Protein 5DNK (pdb70)

InterPro domains:
  IPR018773 Methyltransferase regulatory domain, predicted [PF10119] (245-326)
  IPR025714 Methyltransferase domain [PF13847] (71-180)
  IPR029063 S-adenosyl-L-methionine-dependent methyltransferase superfamily [G3DSA:3.40.50.150] (53-282)
  IPR029063 S-adenosyl-L-methionine-dependent methyltransferase superfamily [SSF53335] (60-191)
  IPR048976 PKMT, C-terminal winged helix domain [PF21782] (453-551)
  IPR050723 Cyclopropane Fatty Acid Synthase/Methyltransferase [PTHR43667] (71-245)

Structure (mmCIF, N/CA/C/O backbone):
data_5DNK
#
_entry.id   5DNK
#
_cell.length_a   98.016
_cell.length_b   62.127
_cell.length_c   107.392
_cell.angle_alpha   90.00
_cell.angle_beta   100.88
_cell.angle_gamma   90.00
#
_symmetry.space_group_name_H-M   'P 1 21 1'
#
loop_
_entity.id
_entity.type
_entity.pdbx_description
1 polymer 'protein lysine methyltransferase 1'
2 non-polymer S-ADENOSYL-L-HOMOCYSTEINE
3 water water
#
loop_
_atom_site.group_PDB
_atom_site.id
_atom_site.type_symbol
_atom_site.label_atom_id
_atom_site.label_alt_id
_atom_site.label_comp_id
_atom_site.label_asym_id
_atom_site.label_entity_id
_atom_site.label_seq_id
_atom_site.pdbx_PDB_ins_code
_atom_site.Cartn_x
_atom_site.Cartn_y
_atom_site.Cartn_z
_atom_site.occupancy
_atom_site.B_iso_or_equiv
_atom_site.auth_seq_id
_atom_site.auth_comp_id
_atom_site.auth_asym_id
_atom_site.auth_atom_id
_atom_site.pdbx_PDB_model_num
ATOM 1 N N . GLU A 1 45 ? 34.532 7.838 34.962 1.00 71.54 44 GLU A N 1
ATOM 2 C CA . GLU A 1 45 ? 33.488 6.968 35.489 1.00 65.29 44 GLU A CA 1
ATOM 3 C C . GLU A 1 45 ? 33.993 5.528 35.540 1.00 52.82 44 GLU A C 1
ATOM 4 O O . GLU A 1 45 ? 34.216 4.907 34.500 1.00 49.61 44 GLU A O 1
ATOM 10 N N . SER A 1 46 ? 34.188 4.992 36.746 1.00 43.82 45 SER A N 1
ATOM 11 C CA . SER A 1 46 ? 34.753 3.654 36.912 1.00 35.00 45 SER A CA 1
ATOM 12 C C . SER A 1 46 ? 33.694 2.731 37.511 1.00 30.02 45 SER A C 1
ATOM 13 O O . SER A 1 46 ? 33.442 2.775 38.723 1.00 26.95 45 SER A O 1
ATOM 16 N N . TYR A 1 47 ? 33.093 1.775 36.621 1.00 28.35 46 TYR A N 1
ATOM 17 C CA . TYR A 1 47 ? 32.004 0.931 37.114 1.00 22.18 46 TYR A CA 1
ATOM 18 C C . TYR A 1 47 ? 32.537 -0.366 37.697 1.00 22.49 46 TYR A C 1
ATOM 19 O O . TYR A 1 47 ? 33.559 -0.888 37.235 1.00 18.85 46 TYR A O 1
ATOM 28 N N . PRO A 1 48 ? 31.838 -0.909 38.696 1.00 17.71 47 PRO A N 1
ATOM 29 C CA . PRO A 1 48 ? 32.051 -2.307 39.067 1.00 12.12 47 PRO A CA 1
ATOM 30 C C . PRO A 1 48 ? 31.369 -3.220 38.052 1.00 14.31 47 PRO A C 1
ATOM 31 O O . PRO A 1 48 ? 30.351 -2.869 37.452 1.00 17.90 47 PRO A O 1
ATOM 35 N N . TYR A 1 49 ? 31.975 -4.376 37.817 1.00 11.36 48 TYR A N 1
ATOM 36 C CA . TYR A 1 49 ? 31.382 -5.384 36.944 1.00 16.84 48 TYR A CA 1
ATOM 37 C C . TYR A 1 49 ? 31.073 -6.616 37.790 1.00 13.90 48 TYR A C 1
ATOM 38 O O . TYR A 1 49 ? 31.988 -7.350 38.188 1.00 12.92 48 TYR A O 1
ATOM 47 N N . ALA A 1 50 ? 29.777 -6.865 38.045 1.00 14.21 49 ALA A N 1
ATOM 48 C CA . ALA A 1 50 ? 29.428 -7.937 38.977 1.00 16.85 49 ALA A CA 1
ATOM 49 C C . ALA A 1 50 ? 29.928 -9.277 38.475 1.00 12.22 49 ALA A C 1
ATOM 50 O O . ALA A 1 50 ? 30.231 -10.180 39.266 1.00 12.94 49 ALA A O 1
ATOM 52 N N . ILE A 1 51 ? 30.069 -9.420 37.162 1.00 11.23 50 ILE A N 1
ATOM 53 C CA . ILE A 1 51 ? 30.450 -10.722 36.634 1.00 14.37 50 ILE A CA 1
ATOM 54 C C . ILE A 1 51 ? 31.903 -11.083 36.934 1.00 14.76 50 ILE A C 1
ATOM 55 O O . ILE A 1 51 ? 32.281 -12.255 36.795 1.00 14.60 50 ILE A O 1
ATOM 60 N N . THR A 1 52 ? 32.716 -10.115 37.373 1.00 13.92 51 THR A N 1
ATOM 61 C CA . THR A 1 52 ? 34.112 -10.314 37.749 1.00 7.81 51 THR A CA 1
ATOM 62 C C . THR A 1 52 ? 34.281 -10.535 39.238 1.00 11.43 51 THR A C 1
ATOM 63 O O . THR A 1 52 ? 35.412 -10.689 39.708 1.00 14.69 51 THR A O 1
ATOM 67 N N . ASN A 1 53 ? 33.199 -10.494 39.985 1.00 9.54 52 ASN A N 1
ATOM 68 C CA . ASN A 1 53 ? 33.226 -10.652 41.430 1.00 8.97 52 ASN A CA 1
ATOM 69 C C . ASN A 1 53 ? 33.975 -11.935 41.777 1.00 10.58 52 ASN A C 1
ATOM 70 O O . ASN A 1 53 ? 33.612 -13.007 41.279 1.00 9.83 52 ASN A O 1
ATOM 75 N N . PRO A 1 54 ? 35.033 -11.863 42.584 1.00 14.10 53 PRO A N 1
ATOM 76 C CA . PRO A 1 54 ? 35.743 -13.096 42.944 1.00 16.82 53 PRO A CA 1
ATOM 77 C C . PRO A 1 54 ? 34.845 -14.145 43.594 1.00 15.82 53 PRO A C 1
ATOM 78 O O . PRO A 1 54 ? 35.122 -15.348 43.471 1.00 12.51 53 PRO A O 1
ATOM 82 N N . TYR A 1 55 ? 33.785 -13.744 44.303 1.00 10.03 54 TYR A N 1
ATOM 83 C CA . TYR A 1 55 ? 32.887 -14.782 44.828 1.00 14.33 54 TYR A CA 1
ATOM 84 C C . TYR A 1 55 ? 32.141 -15.484 43.703 1.00 13.30 54 TYR A C 1
ATOM 85 O O . TYR A 1 55 ? 31.730 -16.633 43.866 1.00 12.28 54 TYR A O 1
ATOM 94 N N . HIS A 1 56 ? 31.930 -14.799 42.574 1.00 13.52 55 HIS A N 1
ATOM 95 C CA . HIS A 1 56 ? 31.314 -15.461 41.421 1.00 14.37 55 HIS A CA 1
ATOM 96 C C . HIS A 1 56 ? 32.276 -16.433 40.765 1.00 12.50 55 HIS A C 1
ATOM 97 O O . HIS A 1 56 ? 31.885 -17.550 40.404 1.00 10.83 55 HIS A O 1
ATOM 104 N N . LEU A 1 57 ? 33.543 -16.026 40.604 1.00 8.38 56 LEU A N 1
ATOM 105 C CA . LEU A 1 57 ? 34.552 -16.958 40.118 1.00 10.82 56 LEU A CA 1
ATOM 106 C C . LEU A 1 57 ? 34.637 -18.186 41.016 1.00 8.55 56 LEU A C 1
ATOM 107 O O . LEU A 1 57 ? 34.756 -19.312 40.528 1.00 10.86 56 LEU A O 1
ATOM 112 N N . SER A 1 58 ? 34.617 -17.976 42.333 1.00 13.40 57 SER A N 1
ATOM 113 C CA . SER A 1 58 ? 34.709 -19.088 43.276 1.00 11.30 57 SER A CA 1
ATOM 114 C C . SER A 1 58 ? 33.493 -20.004 43.170 1.00 9.83 57 SER A C 1
ATOM 115 O O . SER A 1 58 ? 33.615 -21.235 43.216 1.00 11.65 57 SER A O 1
ATOM 118 N N . THR A 1 59 ? 32.307 -19.422 43.042 1.00 9.94 58 THR A N 1
ATOM 119 C CA . THR A 1 59 ? 31.101 -20.221 42.851 1.00 11.78 58 THR A CA 1
ATOM 120 C C . THR A 1 59 ? 31.214 -21.099 41.611 1.00 13.23 58 THR A C 1
ATOM 121 O O . THR A 1 59 ? 30.942 -22.308 41.659 1.00 13.13 58 THR A O 1
ATOM 125 N N . LEU A 1 60 ? 31.661 -20.521 40.496 1.00 9.97 59 LEU A N 1
ATOM 126 C CA . LEU A 1 60 ? 31.747 -21.328 39.281 1.00 11.46 59 LEU A CA 1
ATOM 127 C C . LEU A 1 60 ? 32.816 -22.411 39.415 1.00 13.40 59 LEU A C 1
ATOM 128 O O . LEU A 1 60 ? 32.624 -23.539 38.949 1.00 15.29 59 LEU A O 1
ATOM 133 N N . ALA A 1 61 ? 33.936 -22.091 40.072 1.00 15.88 60 ALA A N 1
ATOM 134 C CA . ALA A 1 61 ? 34.942 -23.107 40.378 1.00 10.97 60 ALA A CA 1
ATOM 135 C C . ALA A 1 61 ? 34.332 -24.275 41.146 1.00 15.07 60 ALA A C 1
ATOM 136 O O . ALA A 1 61 ? 34.562 -25.442 40.810 1.00 14.07 60 ALA A O 1
ATOM 138 N N . THR A 1 62 ? 33.533 -23.971 42.181 1.00 11.91 61 THR A N 1
ATOM 139 C CA . THR A 1 62 ? 32.899 -25.013 42.984 1.00 12.87 61 THR A CA 1
ATOM 140 C C . THR A 1 62 ? 31.933 -25.851 42.157 1.00 21.83 61 THR A C 1
ATOM 141 O O . THR A 1 62 ? 31.892 -27.079 42.294 1.00 16.46 61 THR A O 1
ATOM 145 N N . LEU A 1 63 ? 31.129 -25.203 41.311 1.00 13.01 62 LEU A N 1
ATOM 146 C CA . LEU A 1 63 ? 30.231 -25.946 40.432 1.00 14.82 62 LEU A CA 1
ATOM 147 C C . LEU A 1 63 ? 30.982 -27.025 39.650 1.00 20.36 62 LEU A C 1
ATOM 148 O O . LEU A 1 63 ? 30.467 -28.131 39.441 1.00 19.27 62 LEU A O 1
ATOM 153 N N . PHE A 1 64 ? 32.201 -26.714 39.207 1.00 14.69 63 PHE A N 1
ATOM 154 C CA . PHE A 1 64 ? 33.013 -27.584 38.364 1.00 19.39 63 PHE A CA 1
ATOM 155 C C . PHE A 1 64 ? 34.031 -28.415 39.133 1.00 22.81 63 PHE A C 1
ATOM 156 O O . PHE A 1 64 ? 34.912 -29.013 38.515 1.00 23.11 63 PHE A O 1
ATOM 164 N N . GLY A 1 65 ? 33.976 -28.410 40.454 1.00 20.63 64 GLY A N 1
ATOM 165 C CA . GLY A 1 65 ? 34.757 -29.344 41.251 1.00 22.49 64 GLY A CA 1
ATOM 166 C C . GLY A 1 65 ? 36.080 -28.799 41.719 1.00 21.64 64 GLY A C 1
ATOM 167 O O . GLY A 1 65 ? 36.881 -29.548 42.279 1.00 26.64 64 GLY A O 1
ATOM 168 N N . ILE A 1 66 ? 36.319 -27.520 41.530 1.00 16.40 65 ILE A N 1
ATOM 169 C CA . ILE A 1 66 ? 37.534 -26.863 41.970 1.00 16.40 65 ILE A CA 1
ATOM 170 C C . ILE A 1 66 ? 37.279 -26.163 43.286 1.00 18.12 65 ILE A C 1
ATOM 171 O O . ILE A 1 66 ? 36.248 -25.499 43.461 1.00 24.95 65 ILE A O 1
ATOM 176 N N . ASN A 1 67 ? 38.241 -26.247 44.196 1.00 23.44 66 ASN A N 1
ATOM 177 C CA . ASN A 1 67 ? 38.146 -25.531 45.462 1.00 26.58 66 ASN A CA 1
ATOM 178 C C . ASN A 1 67 ? 39.015 -24.284 45.326 1.00 18.61 66 ASN A C 1
ATOM 179 O O . ASN A 1 67 ? 40.223 -24.325 45.571 1.00 17.58 66 ASN A O 1
ATOM 184 N N . ALA A 1 68 ? 38.371 -23.145 45.099 1.00 12.09 67 ALA A N 1
ATOM 185 C CA . ALA A 1 68 ? 39.091 -21.896 44.868 1.00 16.47 67 ALA A CA 1
ATOM 186 C C . ALA A 1 68 ? 39.382 -21.248 46.210 1.00 15.37 67 ALA A C 1
ATOM 187 O O . ALA A 1 68 ? 38.779 -21.626 47.213 1.00 14.79 67 ALA A O 1
ATOM 189 N N . PRO A 1 69 ? 40.325 -20.313 46.279 1.00 11.99 68 PRO A N 1
ATOM 190 C CA . PRO A 1 69 ? 40.754 -19.823 47.593 1.00 19.56 68 PRO A CA 1
ATOM 191 C C . PRO A 1 69 ? 39.662 -19.020 48.262 1.00 20.67 68 PRO A C 1
ATOM 192 O O . PRO A 1 69 ? 38.797 -18.422 47.613 1.00 12.57 68 PRO A O 1
ATOM 196 N N . GLU A 1 70 ? 39.693 -19.045 49.587 1.00 14.35 69 GLU A N 1
ATOM 197 C CA . GLU A 1 70 ? 38.727 -18.283 50.362 1.00 15.12 69 GLU A CA 1
ATOM 198 C C . GLU A 1 70 ? 38.858 -16.802 50.022 1.00 15.92 69 GLU A C 1
ATOM 199 O O . GLU A 1 70 ? 39.956 -16.239 50.063 1.00 16.76 69 GLU A O 1
ATOM 205 N N . VAL A 1 71 ? 37.728 -16.161 49.692 1.00 14.98 70 VAL A N 1
ATOM 206 C CA . VAL A 1 71 ? 37.773 -14.789 49.185 1.00 15.87 70 VAL A CA 1
ATOM 207 C C . VAL A 1 71 ? 38.263 -13.822 50.261 1.00 15.02 70 VAL A C 1
ATOM 208 O O . VAL A 1 71 ? 39.101 -12.948 49.993 1.00 11.52 70 VAL A O 1
ATOM 212 N N . GLU A 1 72 ? 37.781 -13.988 51.501 1.00 12.68 71 GLU A N 1
ATOM 213 C CA . GLU A 1 72 ? 38.016 -12.995 52.554 1.00 16.98 71 GLU A CA 1
ATOM 214 C C . GLU A 1 72 ? 39.500 -12.756 52.891 1.00 18.95 71 GLU A C 1
ATOM 215 O O . GLU A 1 72 ? 39.827 -11.701 53.447 1.00 23.64 71 GLU A O 1
ATOM 221 N N . ASN A 1 73 ? 40.367 -13.766 52.798 1.00 22.00 72 ASN A N 1
ATOM 222 C CA . ASN A 1 73 ? 41.811 -13.561 52.979 1.00 17.45 72 ASN A CA 1
ATOM 223 C C . ASN A 1 73 ? 42.641 -13.629 51.692 1.00 22.03 72 ASN A C 1
ATOM 224 O O . ASN A 1 73 ? 43.869 -13.766 51.778 1.00 25.01 72 ASN A O 1
ATOM 229 N N A SER A 1 74 ? 42.014 -13.665 50.516 0.27 16.90 73 SER A N 1
ATOM 230 N N B SER A 1 74 ? 42.009 -13.607 50.518 0.73 10.94 73 SER A N 1
ATOM 231 C CA A SER A 1 74 ? 42.759 -13.933 49.292 0.27 14.73 73 SER A CA 1
ATOM 232 C CA B SER A 1 74 ? 42.713 -13.862 49.267 0.73 10.51 73 SER A CA 1
ATOM 233 C C A SER A 1 74 ? 43.587 -12.723 48.849 0.27 13.88 73 SER A C 1
ATOM 234 C C B SER A 1 74 ? 43.626 -12.704 48.875 0.73 14.58 73 SER A C 1
ATOM 235 O O A SER A 1 74 ? 43.528 -11.629 49.427 0.27 13.71 73 SER A O 1
ATOM 236 O O B SER A 1 74 ? 43.637 -11.619 49.486 0.73 13.37 73 SER A O 1
ATOM 241 N N . LYS A 1 75 ? 44.356 -12.937 47.780 1.00 13.24 74 LYS A N 1
ATOM 242 C CA . LYS A 1 75 ? 45.095 -11.903 47.070 1.00 14.32 74 LYS A CA 1
ATOM 243 C C . LYS A 1 75 ? 44.557 -11.807 45.637 1.00 11.60 74 LYS A C 1
ATOM 244 O O . LYS A 1 75 ? 44.433 -12.824 44.927 1.00 13.07 74 LYS A O 1
ATOM 250 N N . ILE A 1 76 ? 44.240 -10.574 45.233 1.00 8.79 75 ILE A N 1
ATOM 251 C CA . ILE A 1 76 ? 43.458 -10.263 44.041 1.00 8.70 75 ILE A CA 1
ATOM 252 C C . ILE A 1 76 ? 44.241 -9.269 43.212 1.00 13.90 75 ILE A C 1
ATOM 253 O O . ILE A 1 76 ? 44.693 -8.241 43.736 1.00 15.21 75 ILE A O 1
ATOM 258 N N . LEU A 1 77 ? 44.369 -9.556 41.924 1.00 8.68 76 LEU A N 1
ATOM 259 C CA . LEU A 1 77 ? 45.075 -8.699 40.988 1.00 12.18 76 LEU A CA 1
ATOM 260 C C . LEU A 1 77 ? 44.116 -8.303 39.886 1.00 11.82 76 LEU A C 1
ATOM 261 O O . LEU A 1 77 ? 43.522 -9.181 39.265 1.00 12.74 76 LEU A O 1
ATOM 266 N N . GLU A 1 78 ? 43.998 -7.007 39.595 1.00 10.03 77 GLU A N 1
ATOM 267 C CA . GLU A 1 78 ? 43.276 -6.584 38.396 1.00 10.97 77 GLU A CA 1
ATOM 268 C C . GLU A 1 78 ? 44.239 -5.945 37.394 1.00 14.74 77 GLU A C 1
ATOM 269 O O . GLU A 1 78 ? 44.933 -4.973 37.713 1.00 16.58 77 GLU A O 1
ATOM 275 N N . LEU A 1 79 ? 44.244 -6.475 36.180 1.00 11.87 78 LEU A N 1
ATOM 276 C CA . LEU A 1 79 ? 45.045 -5.955 35.085 1.00 18.44 78 LEU A CA 1
ATOM 277 C C . LEU A 1 79 ? 44.220 -4.935 34.315 1.00 19.34 78 LEU A C 1
ATOM 278 O O . LEU A 1 79 ? 43.073 -5.208 33.969 1.00 14.37 78 LEU A O 1
ATOM 283 N N . GLY A 1 80 ? 44.818 -3.789 34.005 1.00 17.33 79 GLY A N 1
ATOM 284 C CA . GLY A 1 80 ? 44.092 -2.714 33.355 1.00 16.85 79 GLY A CA 1
ATOM 285 C C . GLY A 1 80 ? 42.906 -2.225 34.169 1.00 18.99 79 GLY A C 1
ATOM 286 O O . GLY A 1 80 ? 41.799 -2.097 33.642 1.00 19.03 79 GLY A O 1
ATOM 287 N N . CYS A 1 81 ? 43.144 -1.918 35.448 1.00 10.55 80 CYS A N 1
ATOM 288 C CA . CYS A 1 81 ? 42.107 -1.577 36.416 1.00 16.57 80 CYS A CA 1
ATOM 289 C C . CYS A 1 81 ? 41.537 -0.174 36.242 1.00 19.79 80 CYS A C 1
ATOM 290 O O . CYS A 1 81 ? 40.557 0.157 36.925 1.00 16.66 80 CYS A O 1
ATOM 293 N N . ALA A 1 82 ? 42.120 0.665 35.375 1.00 14.90 81 ALA A N 1
ATOM 294 C CA . ALA A 1 82 ? 41.645 2.048 35.160 1.00 18.70 81 ALA A CA 1
ATOM 295 C C . ALA A 1 82 ? 41.565 2.718 36.533 1.00 17.41 81 ALA A C 1
ATOM 296 O O . ALA A 1 82 ? 42.519 2.588 37.308 1.00 15.26 81 ALA A O 1
ATOM 298 N N . ALA A 1 83 ? 40.442 3.342 36.902 1.00 16.35 82 ALA A N 1
ATOM 299 C CA . ALA A 1 83 ? 40.337 4.134 38.129 1.00 23.23 82 ALA A CA 1
ATOM 300 C C . ALA A 1 83 ? 39.944 3.301 39.348 1.00 16.73 82 ALA A C 1
ATOM 301 O O . ALA A 1 83 ? 39.654 3.871 40.406 1.00 17.86 82 ALA A O 1
ATOM 303 N N . GLY A 1 84 ? 39.863 1.976 39.214 1.00 15.28 83 GLY A N 1
ATOM 304 C CA . GLY A 1 84 ? 39.742 1.125 40.373 1.00 19.74 83 GLY A CA 1
ATOM 305 C C . GLY A 1 84 ? 38.338 0.868 40.871 1.00 18.27 83 GLY A C 1
ATOM 306 O O . GLY A 1 84 ? 38.182 0.162 41.875 1.00 12.37 83 GLY A O 1
ATOM 307 N N . GLY A 1 85 ? 37.312 1.372 40.186 1.00 22.24 84 GLY A N 1
ATOM 308 C CA . GLY A 1 85 ? 35.935 1.139 40.607 1.00 16.19 84 GLY A CA 1
ATOM 309 C C . GLY A 1 85 ? 35.518 -0.322 40.599 1.00 23.99 84 GLY A C 1
ATOM 310 O O . GLY A 1 85 ? 34.474 -0.667 41.180 1.00 15.63 84 GLY A O 1
ATOM 311 N N . ASN A 1 86 ? 36.292 -1.191 39.938 1.00 13.96 85 ASN A N 1
ATOM 312 C CA . ASN A 1 86 ? 36.013 -2.623 39.923 1.00 11.73 85 ASN A CA 1
ATOM 313 C C . ASN A 1 86 ? 36.737 -3.382 41.027 1.00 12.50 85 ASN A C 1
ATOM 314 O O . ASN A 1 86 ? 36.524 -4.590 41.182 1.00 16.52 85 ASN A O 1
ATOM 319 N N . LEU A 1 87 ? 37.571 -2.698 41.800 1.00 14.66 86 LEU A N 1
ATOM 320 C CA . LEU A 1 87 ? 38.491 -3.291 42.770 1.00 11.11 86 LEU A CA 1
ATOM 321 C C . LEU A 1 87 ? 38.244 -2.742 44.167 1.00 10.43 86 LEU A C 1
ATOM 322 O O . LEU A 1 87 ? 38.229 -3.513 45.127 1.00 11.54 86 LEU A O 1
ATOM 327 N N . ILE A 1 88 ? 38.255 -1.420 44.322 1.00 9.39 87 ILE A N 1
ATOM 328 C CA . ILE A 1 88 ? 38.041 -0.733 45.597 1.00 19.37 87 ILE A CA 1
ATOM 329 C C . ILE A 1 88 ? 36.856 -1.251 46.423 1.00 13.21 87 ILE A C 1
ATOM 330 O O . ILE A 1 88 ? 37.019 -1.464 47.637 1.00 12.42 87 ILE A O 1
ATOM 335 N N . PRO A 1 89 ? 35.657 -1.472 45.862 1.00 11.57 88 PRO A N 1
ATOM 336 C CA . PRO A 1 89 ? 34.567 -1.981 46.722 1.00 10.50 88 PRO A CA 1
ATOM 337 C C . PRO A 1 89 ? 34.905 -3.304 47.406 1.00 11.18 88 PRO A C 1
ATOM 338 O O . PRO A 1 89 ? 34.510 -3.506 48.563 1.00 13.12 88 PRO A O 1
ATOM 342 N N . HIS A 1 90 ? 35.661 -4.190 46.743 1.00 14.50 89 HIS A N 1
ATOM 343 C CA . HIS A 1 90 ? 36.103 -5.424 47.400 1.00 17.90 89 HIS A CA 1
ATOM 344 C C . HIS A 1 90 ? 37.081 -5.128 48.532 1.00 14.49 89 HIS A C 1
ATOM 345 O O . HIS A 1 90 ? 37.025 -5.766 49.589 1.00 14.01 89 HIS A O 1
ATOM 352 N N . ALA A 1 91 ? 38.003 -4.185 48.324 1.00 11.30 90 ALA A N 1
ATOM 353 C CA . ALA A 1 91 ? 38.920 -3.844 49.412 1.00 14.05 90 ALA A CA 1
ATOM 354 C C . ALA A 1 91 ? 38.150 -3.354 50.630 1.00 18.29 90 ALA A C 1
ATOM 355 O O . ALA A 1 91 ? 38.533 -3.637 51.773 1.00 15.62 90 ALA A O 1
ATOM 357 N N . VAL A 1 92 ? 37.057 -2.612 50.403 1.00 20.20 91 VAL A N 1
ATOM 358 C CA . VAL A 1 92 ? 36.193 -2.174 51.507 1.00 17.34 91 VAL A CA 1
ATOM 359 C C . VAL A 1 92 ? 35.552 -3.376 52.202 1.00 14.61 91 VAL A C 1
ATOM 360 O O . VAL A 1 92 ? 35.496 -3.450 53.433 1.00 15.51 91 VAL A O 1
ATOM 364 N N . LEU A 1 93 ? 35.031 -4.323 51.418 1.00 17.43 92 LEU A N 1
ATOM 365 C CA . LEU A 1 93 ? 34.331 -5.461 52.009 1.00 20.94 92 LEU A CA 1
ATOM 366 C C . LEU A 1 93 ? 35.254 -6.422 52.742 1.00 18.39 92 LEU A C 1
ATOM 367 O O . LEU A 1 93 ? 34.808 -7.088 53.677 1.00 14.41 92 LEU A O 1
ATOM 372 N N . TYR A 1 94 ? 36.515 -6.557 52.318 1.00 16.48 93 TYR A N 1
ATOM 373 C CA . TYR A 1 94 ? 37.396 -7.631 52.789 1.00 14.15 93 TYR A CA 1
ATOM 374 C C . TYR A 1 94 ? 38.679 -7.069 53.376 1.00 13.46 93 TYR A C 1
ATOM 375 O O . TYR A 1 94 ? 39.743 -7.132 52.745 1.00 16.14 93 TYR A O 1
ATOM 384 N N . PRO A 1 95 ? 38.621 -6.537 54.598 1.00 15.50 94 PRO A N 1
ATOM 385 C CA . PRO A 1 95 ? 39.817 -5.923 55.193 1.00 25.21 94 PRO A CA 1
ATOM 386 C C . PRO A 1 95 ? 41.001 -6.870 55.325 1.00 23.80 94 PRO A C 1
ATOM 387 O O . PRO A 1 95 ? 42.127 -6.389 55.446 1.00 19.90 94 PRO A O 1
ATOM 391 N N . ASN A 1 96 ? 40.784 -8.186 55.309 1.00 22.22 95 ASN A N 1
ATOM 392 C CA . ASN A 1 96 ? 41.847 -9.171 55.472 1.00 17.61 95 ASN A CA 1
ATOM 393 C C . ASN A 1 96 ? 42.371 -9.725 54.154 1.00 20.69 95 ASN A C 1
ATOM 394 O O . ASN A 1 96 ? 43.239 -10.596 54.166 1.00 20.75 95 ASN A O 1
ATOM 399 N N . ALA A 1 97 ? 41.872 -9.233 53.030 1.00 12.85 96 ALA A N 1
ATOM 400 C CA . ALA A 1 97 ? 42.312 -9.594 51.692 1.00 12.26 96 ALA A CA 1
ATOM 401 C C . ALA A 1 97 ? 43.189 -8.464 51.166 1.00 18.28 96 ALA A C 1
ATOM 402 O O . ALA A 1 97 ? 43.125 -7.335 51.666 1.00 21.49 96 ALA A O 1
ATOM 404 N N . HIS A 1 98 ? 44.114 -8.797 50.264 1.00 14.45 97 HIS A N 1
ATOM 405 C CA . HIS A 1 98 ? 44.968 -7.784 49.660 1.00 16.01 97 HIS A CA 1
ATOM 406 C C . HIS A 1 98 ? 44.656 -7.632 48.175 1.00 11.62 97 HIS A C 1
ATOM 407 O O . HIS A 1 98 ? 44.446 -8.619 47.475 1.00 13.19 97 HIS A O 1
ATOM 414 N N . PHE A 1 99 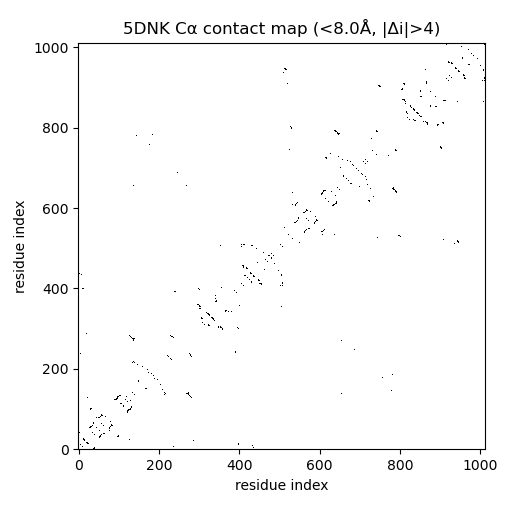? 44.720 -6.396 47.685 1.00 13.00 98 PHE A N 1
ATOM 415 C CA . PHE A 1 99 ? 44.279 -6.064 46.337 1.00 9.83 98 PHE A CA 1
ATOM 416 C C . PHE A 1 99 ? 45.344 -5.256 45.609 1.00 12.94 98 PHE A C 1
ATOM 417 O O . PHE A 1 99 ? 45.907 -4.312 46.177 1.00 13.60 98 PHE A O 1
ATOM 425 N N . VAL A 1 100 ? 45.585 -5.598 44.341 1.00 9.24 99 VAL A N 1
ATOM 426 C CA . VAL A 1 100 ? 46.584 -4.926 43.504 1.00 13.07 99 VAL A CA 1
ATOM 427 C C . VAL A 1 100 ? 45.961 -4.589 42.149 1.00 12.35 99 VAL A C 1
ATOM 428 O O . VAL A 1 100 ? 45.450 -5.484 41.469 1.00 13.28 99 VAL A O 1
ATOM 432 N N . GLY A 1 101 ? 45.888 -3.301 41.810 1.00 14.47 100 GLY A N 1
ATOM 433 C CA . GLY A 1 101 ? 45.589 -2.868 40.451 1.00 11.47 100 GLY A CA 1
ATOM 434 C C . GLY A 1 101 ? 46.818 -2.421 39.672 1.00 12.68 100 GLY A C 1
ATOM 435 O O . GLY A 1 101 ? 47.707 -1.774 40.221 1.00 16.09 100 GLY A O 1
ATOM 436 N N . VAL A 1 102 ? 46.779 -2.598 38.352 1.00 10.71 101 VAL A N 1
ATOM 437 C CA . VAL A 1 102 ? 47.854 -2.138 37.476 1.00 11.27 101 VAL A CA 1
ATOM 438 C C . VAL A 1 102 ? 47.230 -1.444 36.275 1.00 12.26 101 VAL A C 1
ATOM 439 O O . VAL A 1 102 ? 46.320 -1.998 35.649 1.00 12.50 101 VAL A O 1
ATOM 443 N N . ASP A 1 103 ? 47.691 -0.230 35.961 1.00 12.48 102 ASP A N 1
ATOM 444 C CA . ASP A 1 103 ? 47.164 0.396 34.750 1.00 13.64 102 ASP A CA 1
ATOM 445 C C . ASP A 1 103 ? 48.201 1.340 34.171 1.00 19.35 102 ASP A C 1
ATOM 446 O O . ASP A 1 103 ? 48.985 1.953 34.901 1.00 15.01 102 ASP A O 1
ATOM 451 N N . LEU A 1 104 ? 48.189 1.445 32.842 1.00 21.18 103 LEU A N 1
ATOM 452 C CA . LEU A 1 104 ? 49.134 2.275 32.113 1.00 16.91 103 LEU A CA 1
ATOM 453 C C . LEU A 1 104 ? 48.829 3.757 32.227 1.00 20.73 103 LEU A C 1
ATOM 454 O O . LEU A 1 104 ? 49.720 4.572 31.968 1.00 19.46 103 LEU A O 1
ATOM 459 N N . SER A 1 105 ? 47.602 4.122 32.594 1.00 17.31 104 SER A N 1
ATOM 460 C CA . SER A 1 105 ? 47.171 5.516 32.576 1.00 21.97 104 SER A CA 1
ATOM 461 C C . SER A 1 105 ? 47.424 6.160 33.931 1.00 27.34 104 SER A C 1
ATOM 462 O O . SER A 1 105 ? 46.800 5.776 34.928 1.00 22.16 104 SER A O 1
ATOM 465 N N . LYS A 1 106 ? 48.300 7.171 33.953 1.00 27.17 105 LYS A N 1
ATOM 466 C CA . LYS A 1 106 ? 48.606 7.870 35.197 1.00 30.16 105 LYS A CA 1
ATOM 467 C C . LYS A 1 106 ? 47.383 8.588 35.757 1.00 20.68 105 LYS A C 1
ATOM 468 O O . LYS A 1 106 ? 47.164 8.586 36.970 1.00 16.60 105 LYS A O 1
ATOM 474 N N . VAL A 1 107 ? 46.574 9.207 34.891 1.00 21.25 106 VAL A N 1
ATOM 475 C CA . VAL A 1 107 ? 45.376 9.919 35.350 1.00 26.03 106 VAL A CA 1
ATOM 476 C C . VAL A 1 107 ? 44.415 8.967 36.074 1.00 22.54 106 VAL A C 1
ATOM 477 O O . VAL A 1 107 ? 43.881 9.280 37.150 1.00 25.27 106 VAL A O 1
ATOM 481 N N . GLN A 1 108 ? 44.196 7.781 35.503 1.00 23.83 107 GLN A N 1
ATOM 482 C CA . GLN A 1 108 ? 43.298 6.823 36.136 1.00 24.32 107 GLN A CA 1
ATOM 483 C C . GLN A 1 108 ? 43.868 6.332 37.459 1.00 19.88 107 GLN A C 1
ATOM 484 O O . GLN A 1 108 ? 43.138 6.240 38.454 1.00 16.34 107 GLN A O 1
ATOM 490 N N . ILE A 1 109 ? 45.167 6.019 37.494 1.00 14.51 108 ILE A N 1
ATOM 491 C CA . ILE A 1 109 ? 45.752 5.486 38.722 1.00 15.60 108 ILE A CA 1
ATOM 492 C C . ILE A 1 109 ? 45.728 6.552 39.805 1.00 14.42 108 ILE A C 1
ATOM 493 O O . ILE A 1 109 ? 45.476 6.260 40.971 1.00 19.47 108 ILE A O 1
ATOM 498 N N . ASP A 1 110 ? 45.954 7.812 39.428 1.00 17.06 109 ASP A N 1
ATOM 499 C CA . ASP A 1 110 ? 45.847 8.901 40.392 1.00 24.01 109 ASP A CA 1
ATOM 500 C C . ASP A 1 110 ? 44.440 8.994 40.967 1.00 25.60 109 ASP A C 1
ATOM 501 O O . ASP A 1 110 ? 44.274 9.194 42.180 1.00 18.53 109 ASP A O 1
ATOM 506 N N . GLU A 1 111 ? 43.416 8.845 40.118 1.00 19.62 110 GLU A N 1
ATOM 507 C CA . GLU A 1 111 ? 42.042 8.853 40.623 1.00 18.85 110 GLU A CA 1
ATOM 508 C C . GLU A 1 111 ? 41.802 7.689 41.581 1.00 15.63 110 GLU A C 1
ATOM 509 O O . GLU A 1 111 ? 41.262 7.872 42.681 1.00 15.64 110 GLU A O 1
ATOM 515 N N . ALA A 1 112 ? 42.228 6.483 41.191 1.00 18.70 111 ALA A N 1
ATOM 516 C CA . ALA A 1 112 ? 42.122 5.323 42.077 1.00 14.29 111 ALA A CA 1
ATOM 517 C C . ALA A 1 112 ? 42.757 5.596 43.441 1.00 15.12 111 ALA A C 1
ATOM 518 O O . ALA A 1 112 ? 42.142 5.344 44.486 1.00 15.71 111 ALA A O 1
ATOM 520 N N . ASN A 1 113 ? 43.995 6.112 43.455 1.00 14.11 112 ASN A N 1
ATOM 521 C CA . ASN A 1 113 ? 44.665 6.377 44.729 1.00 20.69 112 ASN A CA 1
ATOM 522 C C . ASN A 1 113 ? 43.964 7.470 45.531 1.00 21.38 112 ASN A C 1
ATOM 523 O O . ASN A 1 113 ? 43.948 7.432 46.769 1.00 19.23 112 ASN A O 1
ATOM 528 N N . LYS A 1 114 ? 43.418 8.478 44.853 1.00 25.56 113 LYS A N 1
ATOM 529 C CA . LYS A 1 114 ? 42.611 9.471 45.559 1.00 26.03 113 LYS A CA 1
ATOM 530 C C . LYS A 1 114 ? 41.409 8.812 46.240 1.00 23.93 113 LYS A C 1
ATOM 531 O O . LYS A 1 114 ? 41.061 9.150 47.376 1.00 21.90 113 LYS A O 1
ATOM 537 N N . ASN A 1 115 ? 40.788 7.831 45.590 1.00 17.57 114 ASN A N 1
ATOM 538 C CA . ASN A 1 115 ? 39.614 7.226 46.223 1.00 19.62 114 ASN A CA 1
ATOM 539 C C . ASN A 1 115 ? 40.003 6.261 47.343 1.00 20.29 114 ASN A C 1
ATOM 540 O O . ASN A 1 115 ? 39.332 6.213 48.383 1.00 17.66 114 ASN A O 1
ATOM 545 N N . VAL A 1 116 ? 41.107 5.530 47.176 1.00 18.84 115 VAL A N 1
ATOM 546 C CA . VAL A 1 116 ? 41.654 4.719 48.269 1.00 14.17 115 VAL A CA 1
ATOM 547 C C . VAL A 1 116 ? 41.930 5.587 49.490 1.00 17.84 115 VAL A C 1
ATOM 548 O O . VAL A 1 116 ? 41.561 5.247 50.624 1.00 21.61 115 VAL A O 1
ATOM 552 N N . ARG A 1 117 ? 42.608 6.717 49.280 1.00 19.99 116 ARG A N 1
ATOM 553 C CA . ARG A 1 117 ? 42.882 7.607 50.399 1.00 20.29 116 ARG A CA 1
ATOM 554 C C . ARG A 1 117 ? 41.585 8.156 50.985 1.00 23.11 116 ARG A C 1
ATOM 555 O O . ARG A 1 117 ? 41.417 8.207 52.206 1.00 18.81 116 ARG A O 1
ATOM 563 N N . ALA A 1 118 ? 40.646 8.550 50.127 1.00 21.66 117 ALA A N 1
ATOM 564 C CA . ALA A 1 118 ? 39.373 9.078 50.616 1.00 27.54 117 ALA A CA 1
ATOM 565 C C . ALA A 1 118 ? 38.667 8.070 51.514 1.00 23.90 117 ALA A C 1
ATOM 566 O O . ALA A 1 118 ? 38.126 8.430 52.561 1.00 19.03 117 ALA A O 1
ATOM 568 N N . LEU A 1 119 ? 38.705 6.791 51.133 1.00 27.30 118 LEU A N 1
ATOM 569 C CA . LEU A 1 119 ? 38.112 5.705 51.904 1.00 16.43 118 LEU A CA 1
ATOM 570 C C . LEU A 1 119 ? 38.976 5.234 53.066 1.00 16.78 118 LEU A C 1
ATOM 571 O O . LEU A 1 119 ? 38.486 4.465 53.898 1.00 22.37 118 LEU A O 1
ATOM 576 N N . GLY A 1 120 ? 40.240 5.644 53.122 1.00 22.48 119 GLY A N 1
ATOM 577 C CA . GLY A 1 120 ? 41.145 5.224 54.184 1.00 25.75 119 GLY A CA 1
ATOM 578 C C . GLY A 1 120 ? 41.506 3.749 54.209 1.00 22.59 119 GLY A C 1
ATOM 579 O O . GLY A 1 120 ? 41.739 3.199 55.291 1.00 17.97 119 GLY A O 1
ATOM 580 N N . LEU A 1 121 ? 41.585 3.101 53.048 1.00 19.22 120 LEU A N 1
ATOM 581 C CA . LEU A 1 121 ? 41.895 1.671 52.971 1.00 17.90 120 LEU A CA 1
ATOM 582 C C . LEU A 1 121 ? 43.396 1.412 53.028 1.00 21.68 120 LEU A C 1
ATOM 583 O O . LEU A 1 121 ? 44.181 2.143 52.430 1.00 15.23 120 LEU A O 1
ATOM 588 N N . LYS A 1 122 ? 43.794 0.415 53.813 1.00 19.29 121 LYS A N 1
ATOM 589 C CA . LYS A 1 122 ? 45.189 0.001 53.907 1.00 18.67 121 LYS A CA 1
ATOM 590 C C . LYS A 1 122 ? 45.536 -1.265 53.126 1.00 22.34 121 LYS A C 1
ATOM 591 O O . LYS A 1 122 ? 46.692 -1.685 53.161 1.00 20.33 121 LYS A O 1
ATOM 597 N N . ASN A 1 123 ? 44.560 -1.939 52.520 1.00 13.57 122 ASN A N 1
ATOM 598 C CA . ASN A 1 123 ? 44.765 -3.243 51.902 1.00 12.85 122 ASN A CA 1
ATOM 599 C C . ASN A 1 123 ? 44.861 -3.215 50.379 1.00 12.01 122 ASN A C 1
ATOM 600 O O . ASN A 1 123 ? 44.580 -4.248 49.753 1.00 15.75 122 ASN A O 1
ATOM 605 N N . ILE A 1 124 ? 44.974 -2.048 49.758 1.00 12.09 123 ILE A N 1
ATOM 606 C CA . ILE A 1 124 ? 44.903 -2.007 48.299 1.00 11.39 123 ILE A CA 1
ATOM 607 C C . ILE A 1 124 ? 45.976 -1.081 47.741 1.00 15.58 123 ILE A C 1
ATOM 608 O O . ILE A 1 124 ? 46.171 0.029 48.247 1.00 16.49 123 ILE A O 1
ATOM 613 N N . GLU A 1 125 ? 46.677 -1.554 46.701 1.00 11.70 124 GLU A N 1
ATOM 614 C CA . GLU A 1 125 ? 47.719 -0.811 45.994 1.00 15.11 124 GLU A CA 1
ATOM 615 C C . GLU A 1 125 ? 47.331 -0.640 44.530 1.00 13.47 124 GLU A C 1
ATOM 616 O O . GLU A 1 125 ? 46.834 -1.581 43.900 1.00 11.33 124 GLU A O 1
ATOM 622 N N . PHE A 1 126 ? 47.585 0.551 43.990 1.00 13.07 125 PHE A N 1
ATOM 623 C CA . PHE A 1 126 ? 47.400 0.849 42.572 1.00 11.64 125 PHE A CA 1
ATOM 624 C C . PHE A 1 126 ? 48.728 1.293 41.987 1.00 19.55 125 PHE A C 1
ATOM 625 O O . PHE A 1 126 ? 49.348 2.230 42.503 1.00 22.52 125 PHE A O 1
ATOM 633 N N . HIS A 1 127 ? 49.158 0.623 40.918 1.00 12.88 126 HIS A N 1
ATOM 634 C CA . HIS A 1 127 ? 50.475 0.834 40.324 1.00 21.41 126 HIS A CA 1
ATOM 635 C C . HIS A 1 127 ? 50.321 1.415 38.934 1.00 18.64 126 HIS A C 1
ATOM 636 O O . HIS A 1 127 ? 49.611 0.840 38.093 1.00 15.04 126 HIS A O 1
ATOM 643 N N . HIS A 1 128 ? 51.047 2.498 38.666 1.00 15.87 127 HIS A N 1
ATOM 644 C CA . HIS A 1 128 ? 51.084 3.018 37.307 1.00 19.67 127 HIS A CA 1
ATOM 645 C C . HIS A 1 128 ? 52.279 2.357 36.641 1.00 23.04 127 HIS A C 1
ATOM 646 O O . HIS A 1 128 ? 53.429 2.773 36.820 1.00 25.72 127 HIS A O 1
ATOM 653 N N . CYS A 1 129 ? 51.989 1.377 35.800 1.00 22.91 128 CYS A N 1
ATOM 654 C CA . CYS A 1 129 ? 53.016 0.644 35.082 1.00 25.81 128 CYS A CA 1
ATOM 655 C C . CYS A 1 129 ? 52.292 -0.195 34.047 1.00 22.25 128 CYS A C 1
ATOM 656 O O . CYS A 1 129 ? 51.060 -0.240 34.020 1.00 17.00 128 CYS A O 1
ATOM 659 N N . SER A 1 130 ? 53.071 -0.843 33.185 1.00 18.22 129 SER A N 1
ATOM 660 C CA . SER A 1 130 ? 52.525 -1.763 32.203 1.00 18.16 129 SER A CA 1
ATOM 661 C C . SER A 1 130 ? 52.362 -3.151 32.796 1.00 21.03 129 SER A C 1
ATOM 662 O O . SER A 1 130 ? 53.068 -3.543 33.728 1.00 15.11 129 SER A O 1
ATOM 665 N N . ILE A 1 131 ? 51.432 -3.905 32.222 1.00 16.71 130 ILE A N 1
ATOM 666 C CA . ILE A 1 131 ? 51.366 -5.341 32.468 1.00 19.79 130 ILE A CA 1
ATOM 667 C C . ILE A 1 131 ? 52.700 -6.018 32.170 1.00 20.50 130 ILE A C 1
ATOM 668 O O . ILE A 1 131 ? 53.064 -7.008 32.821 1.00 15.48 130 ILE A O 1
ATOM 673 N N . THR A 1 132 ? 53.461 -5.491 31.212 1.00 13.13 131 THR A N 1
ATOM 674 C CA . THR A 1 132 ? 54.765 -6.088 30.916 1.00 16.60 131 THR A CA 1
ATOM 675 C C . THR A 1 132 ? 55.777 -5.889 32.044 1.00 16.82 131 THR A C 1
ATOM 676 O O . THR A 1 132 ? 56.811 -6.557 32.042 1.00 20.35 131 THR A O 1
ATOM 680 N N . ASP A 1 133 ? 55.505 -5.015 33.004 1.00 14.17 132 ASP A N 1
ATOM 681 C CA . ASP A 1 133 ? 56.390 -4.836 34.154 1.00 18.03 132 ASP A CA 1
ATOM 682 C C . ASP A 1 133 ? 56.133 -5.852 35.253 1.00 21.95 132 ASP A C 1
ATOM 683 O O . ASP A 1 133 ? 56.951 -5.972 36.166 1.00 23.13 132 ASP A O 1
ATOM 688 N N . ILE A 1 134 ? 55.012 -6.573 35.206 1.00 18.66 133 ILE A N 1
ATOM 689 C CA . ILE A 1 134 ? 54.753 -7.580 36.223 1.00 16.90 133 ILE A CA 1
ATOM 690 C C . ILE A 1 134 ? 55.785 -8.697 36.106 1.00 28.55 133 ILE A C 1
ATOM 691 O O . ILE A 1 134 ? 56.116 -9.154 35.005 1.00 29.83 133 ILE A O 1
ATOM 696 N N . ASP A 1 135 ? 56.338 -9.114 37.241 1.00 15.82 134 ASP A N 1
ATOM 697 C CA . ASP A 1 135 ? 57.269 -10.235 37.263 1.00 15.96 134 ASP A CA 1
ATOM 698 C C . ASP A 1 135 ? 56.979 -11.080 38.503 1.00 23.53 134 ASP A C 1
ATOM 699 O O . ASP A 1 135 ? 55.981 -10.870 39.207 1.00 22.57 134 ASP A O 1
ATOM 704 N N . ASP A 1 136 ? 57.858 -12.048 38.773 1.00 30.64 135 ASP A N 1
ATOM 705 C CA . ASP A 1 136 ? 57.647 -12.948 39.905 1.00 33.49 135 ASP A CA 1
ATOM 706 C C . ASP A 1 136 ? 57.659 -12.216 41.246 1.00 33.69 135 ASP A C 1
ATOM 707 O O . ASP A 1 136 ? 57.049 -12.696 42.206 1.00 37.94 135 ASP A O 1
ATOM 712 N N . SER A 1 137 ? 58.284 -11.040 41.323 1.00 27.04 136 SER A N 1
ATOM 713 C CA . SER A 1 137 ? 58.292 -10.285 42.572 1.00 27.89 136 SER A CA 1
ATOM 714 C C . SER A 1 137 ? 56.899 -9.854 43.026 1.00 29.26 136 SER A C 1
ATOM 715 O O . SER A 1 137 ? 56.705 -9.607 44.226 1.00 20.82 136 SER A O 1
ATOM 718 N N . PHE A 1 138 ? 55.932 -9.724 42.100 1.00 20.59 137 PHE A N 1
ATOM 719 C CA . PHE A 1 138 ? 54.568 -9.361 42.470 1.00 22.03 137 PHE A CA 1
ATOM 720 C C . PHE A 1 138 ? 53.871 -10.434 43.278 1.00 21.26 137 PHE A C 1
ATOM 721 O O . PHE A 1 138 ? 52.798 -10.168 43.829 1.00 18.80 137 PHE A O 1
ATOM 729 N N . GLY A 1 139 ? 54.408 -11.640 43.303 1.00 18.20 138 GLY A N 1
ATOM 730 C CA . GLY A 1 139 ? 53.782 -12.730 44.013 1.00 21.28 138 GLY A CA 1
ATOM 731 C C . GLY A 1 139 ? 52.660 -13.384 43.220 1.00 22.03 138 GLY A C 1
ATOM 732 O O . GLY A 1 139 ? 52.354 -13.052 42.070 1.00 17.90 138 GLY A O 1
ATOM 733 N N . LYS A 1 140 ? 52.021 -14.330 43.886 1.00 16.25 139 LYS A N 1
ATOM 734 C CA . LYS A 1 140 ? 50.925 -15.094 43.330 1.00 20.75 139 LYS A CA 1
ATOM 735 C C . LYS A 1 140 ? 49.595 -14.562 43.845 1.00 22.71 139 LYS A C 1
ATOM 736 O O . LYS A 1 140 ? 49.480 -14.059 44.966 1.00 18.47 139 LYS A O 1
ATOM 742 N N . PHE A 1 141 ? 48.594 -14.646 42.991 1.00 10.60 140 PHE A N 1
ATOM 743 C CA . PHE A 1 141 ? 47.285 -14.104 43.277 1.00 14.61 140 PHE A 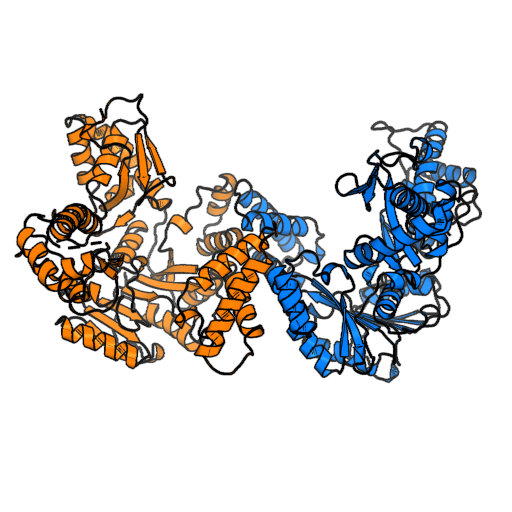CA 1
ATOM 744 C C . PHE A 1 141 ? 46.272 -15.224 43.143 1.00 15.04 140 PHE A C 1
ATOM 745 O O . PHE A 1 141 ? 46.383 -16.056 42.241 1.00 14.05 140 PHE A O 1
ATOM 753 N N . ASP A 1 142 ? 45.291 -15.231 44.042 1.00 11.08 141 ASP A N 1
ATOM 754 C CA . ASP A 1 142 ? 44.240 -16.238 44.010 1.00 17.29 141 ASP A CA 1
ATOM 755 C C . ASP A 1 142 ? 43.179 -15.925 42.982 1.00 14.95 141 ASP A C 1
ATOM 756 O O . ASP A 1 142 ? 42.497 -16.846 42.517 1.00 11.07 141 ASP A O 1
ATOM 761 N N . TYR A 1 143 ? 42.990 -14.645 42.661 1.00 10.40 142 TYR A N 1
ATOM 762 C CA . TYR A 1 143 ? 42.100 -14.292 41.562 1.00 8.74 142 TYR A CA 1
ATOM 763 C C . TYR A 1 143 ? 42.747 -13.208 40.726 1.00 14.04 142 TYR A C 1
ATOM 764 O O . TYR A 1 143 ? 43.279 -12.239 41.274 1.00 12.42 142 TYR A O 1
ATOM 773 N N . ILE A 1 144 ? 42.711 -13.368 39.403 1.00 13.06 143 ILE A N 1
ATOM 774 C CA . ILE A 1 144 ? 43.279 -12.365 38.497 1.00 9.61 143 ILE A CA 1
ATOM 775 C C . ILE A 1 144 ? 42.177 -11.944 37.528 1.00 14.17 143 ILE A C 1
ATOM 776 O O . ILE A 1 144 ? 41.589 -12.794 36.855 1.00 15.91 143 ILE A O 1
ATOM 781 N N . ILE A 1 145 ? 41.882 -10.645 37.475 1.00 10.36 144 ILE A N 1
ATOM 782 C CA . ILE A 1 145 ? 40.758 -10.117 36.710 1.00 13.67 144 ILE A CA 1
ATOM 783 C C . ILE A 1 145 ? 41.316 -9.222 35.608 1.00 11.09 144 ILE A C 1
ATOM 784 O O . ILE A 1 145 ? 41.982 -8.219 35.885 1.00 10.00 144 ILE A O 1
ATOM 789 N N . CYS A 1 146 ? 41.038 -9.580 34.363 1.00 14.21 145 CYS A N 1
ATOM 790 C CA . CYS A 1 146 ? 41.384 -8.740 33.226 1.00 12.88 145 CYS A CA 1
ATOM 791 C C . CYS A 1 146 ? 40.127 -8.564 32.369 1.00 13.94 145 CYS A C 1
ATOM 792 O O . CYS A 1 146 ? 39.776 -9.455 31.579 1.00 10.93 145 CYS A O 1
ATOM 795 N N . HIS A 1 147 ? 39.540 -7.366 32.410 1.00 11.26 146 HIS A N 1
ATOM 796 C CA . HIS A 1 147 ? 38.217 -7.123 31.831 1.00 10.20 146 HIS A CA 1
ATOM 797 C C . HIS A 1 147 ? 38.323 -6.041 30.774 1.00 11.70 146 HIS A C 1
ATOM 798 O O . HIS A 1 147 ? 38.665 -4.892 31.090 1.00 14.56 146 HIS A O 1
ATOM 805 N N . GLY A 1 148 ? 37.984 -6.386 29.535 1.00 16.01 147 GLY A N 1
ATOM 806 C CA . GLY A 1 148 ? 37.966 -5.384 28.475 1.00 14.86 147 GLY A CA 1
ATOM 807 C C . GLY A 1 148 ? 39.338 -4.841 28.128 1.00 17.84 147 GLY A C 1
ATOM 808 O O . GLY A 1 148 ? 39.451 -3.710 27.658 1.00 14.40 147 GLY A O 1
ATOM 809 N N . VAL A 1 149 ? 40.385 -5.623 28.354 1.00 15.53 148 VAL A N 1
ATOM 810 C CA . VAL A 1 149 ? 41.767 -5.212 28.111 1.00 12.04 148 VAL A CA 1
ATOM 811 C C . VAL A 1 149 ? 42.371 -5.926 26.906 1.00 15.69 148 VAL A C 1
ATOM 812 O O . VAL A 1 149 ? 42.923 -5.286 26.004 1.00 12.51 148 VAL A O 1
ATOM 816 N N . ILE A 1 150 ? 42.412 -7.264 26.949 1.00 11.39 149 ILE A N 1
ATOM 817 C CA . ILE A 1 150 ? 43.287 -8.034 26.067 1.00 14.36 149 ILE A CA 1
ATOM 818 C C . ILE A 1 150 ? 42.948 -7.840 24.592 1.00 17.63 149 ILE A C 1
ATOM 819 O O . ILE A 1 150 ? 43.836 -7.934 23.731 1.00 13.13 149 ILE A O 1
ATOM 824 N N . SER A 1 151 ? 41.686 -7.548 24.259 1.00 12.61 150 SER A N 1
ATOM 825 C CA . SER A 1 151 ? 41.370 -7.357 22.839 1.00 20.11 150 SER A CA 1
ATOM 826 C C . SER A 1 151 ? 42.044 -6.125 22.259 1.00 18.21 150 SER A C 1
ATOM 827 O O . SER A 1 151 ? 42.180 -6.028 21.037 1.00 18.46 150 SER A O 1
ATOM 830 N N . TRP A 1 152 ? 42.378 -5.156 23.107 1.00 16.92 151 TRP A N 1
ATOM 831 C CA . TRP A 1 152 ? 42.826 -3.831 22.704 1.00 18.39 151 TRP A CA 1
ATOM 832 C C . TRP A 1 152 ? 44.334 -3.606 22.770 1.00 19.07 151 TRP A C 1
ATOM 833 O O . TRP A 1 152 ? 44.768 -2.486 22.503 1.00 23.90 151 TRP A O 1
ATOM 844 N N . VAL A 1 153 ? 45.144 -4.602 23.116 1.00 21.34 152 VAL A N 1
ATOM 845 C CA . VAL A 1 153 ? 46.570 -4.366 23.365 1.00 17.38 152 VAL A CA 1
ATOM 846 C C . VAL A 1 153 ? 47.383 -5.123 22.326 1.00 21.38 152 VAL A C 1
ATOM 847 O O . VAL A 1 153 ? 46.893 -6.071 21.688 1.00 20.77 152 VAL A O 1
ATOM 851 N N . PRO A 1 154 ? 48.634 -4.721 22.106 1.00 24.09 153 PRO A N 1
ATOM 852 C CA . PRO A 1 154 ? 49.456 -5.420 21.109 1.00 24.20 153 PRO A CA 1
ATOM 853 C C . PRO A 1 154 ? 49.753 -6.859 21.509 1.00 23.30 153 PRO A C 1
ATOM 854 O O . PRO A 1 154 ? 49.610 -7.272 22.667 1.00 19.65 153 PRO A O 1
ATOM 858 N N . LYS A 1 155 ? 50.177 -7.622 20.502 1.00 16.68 154 LYS A N 1
ATOM 859 C CA . LYS A 1 155 ? 50.460 -9.047 20.668 1.00 23.62 154 LYS A CA 1
ATOM 860 C C . LYS A 1 155 ? 51.383 -9.328 21.855 1.00 22.63 154 LYS A C 1
ATOM 861 O O . LYS A 1 155 ? 51.148 -10.266 22.627 1.00 25.81 154 LYS A O 1
ATOM 867 N N . ILE A 1 156 ? 52.439 -8.534 22.013 1.00 21.11 155 ILE A N 1
ATOM 868 C CA . ILE A 1 156 ? 53.386 -8.781 23.100 1.00 25.96 155 ILE A CA 1
ATOM 869 C C . ILE A 1 156 ? 52.696 -8.645 24.457 1.00 25.05 155 ILE A C 1
ATOM 870 O O . ILE A 1 156 ? 52.912 -9.461 25.372 1.00 22.75 155 ILE A O 1
ATOM 875 N N . VAL A 1 157 ? 51.804 -7.657 24.592 1.00 17.97 156 VAL A N 1
ATOM 876 C CA . VAL A 1 157 ? 51.086 -7.488 25.857 1.00 17.20 156 VAL A CA 1
ATOM 877 C C . VAL A 1 157 ? 50.086 -8.626 26.073 1.00 19.23 156 VAL A C 1
ATOM 878 O O . VAL A 1 157 ? 49.906 -9.103 27.205 1.00 17.62 156 VAL A O 1
ATOM 882 N N . ARG A 1 158 ? 49.441 -9.105 24.999 1.00 17.76 157 ARG A N 1
ATOM 883 C CA . ARG A 1 158 ? 48.543 -10.250 25.147 1.00 19.83 157 ARG A CA 1
ATOM 884 C C . ARG A 1 158 ? 49.303 -11.480 25.646 1.00 16.20 157 ARG A C 1
ATOM 885 O O . ARG A 1 158 ? 48.867 -12.144 26.602 1.00 19.19 157 ARG A O 1
ATOM 893 N N . ASP A 1 159 ? 50.448 -11.795 25.002 1.00 14.36 158 ASP A N 1
ATOM 894 C CA . ASP A 1 159 ? 51.324 -12.865 25.482 1.00 22.56 158 ASP A CA 1
ATOM 895 C C . ASP A 1 159 ? 51.581 -12.721 26.972 1.00 18.41 158 ASP A C 1
ATOM 896 O O . ASP A 1 159 ? 51.536 -13.697 27.730 1.00 21.28 158 ASP A O 1
ATOM 901 N N . LYS A 1 160 ? 51.900 -11.503 27.398 1.00 16.93 159 LYS A N 1
ATOM 902 C CA . LYS A 1 160 ? 52.236 -11.291 28.804 1.00 15.20 159 LYS A CA 1
ATOM 903 C C . LYS A 1 160 ? 51.024 -11.515 29.711 1.00 18.44 159 LYS A C 1
ATOM 904 O O . LYS A 1 160 ? 51.155 -12.047 30.821 1.00 15.34 159 LYS A O 1
ATOM 910 N N . ILE A 1 161 ? 49.825 -11.152 29.262 1.00 13.00 160 ILE A N 1
ATOM 911 C CA . ILE A 1 161 ? 48.650 -11.415 30.096 1.00 16.83 160 ILE A CA 1
ATOM 912 C C . ILE A 1 161 ? 48.491 -12.912 30.334 1.00 13.63 160 ILE A C 1
ATOM 913 O O . ILE A 1 161 ? 48.321 -13.363 31.477 1.00 13.45 160 ILE A O 1
ATOM 918 N N . PHE A 1 162 ? 48.598 -13.719 29.270 1.00 15.09 161 PHE A N 1
ATOM 919 C CA . PHE A 1 162 ? 48.522 -15.167 29.494 1.00 15.68 161 PHE A CA 1
ATOM 920 C C . PHE A 1 162 ? 49.627 -15.660 30.438 1.00 16.72 161 PHE A C 1
ATOM 921 O O . PHE A 1 162 ? 49.393 -16.528 31.317 1.00 14.03 161 PHE A O 1
ATOM 929 N N . LYS A 1 163 ? 50.832 -15.108 30.273 1.00 13.25 162 LYS A N 1
ATOM 930 C CA . LYS A 1 163 ? 51.970 -15.518 31.090 1.00 20.39 162 LYS A CA 1
ATOM 931 C C . LYS A 1 163 ? 51.733 -15.198 32.560 1.00 16.10 162 LYS A C 1
ATOM 932 O O . LYS A 1 163 ? 51.979 -16.029 33.435 1.00 15.74 162 LYS A O 1
ATOM 938 N N . VAL A 1 164 ? 51.255 -13.992 32.849 1.00 11.64 163 VAL A N 1
ATOM 939 C CA . VAL A 1 164 ? 50.946 -13.618 34.226 1.00 17.78 163 VAL A CA 1
ATOM 940 C C . VAL A 1 164 ? 49.865 -14.522 34.799 1.00 18.17 163 VAL A C 1
ATOM 941 O O . VAL A 1 164 ? 49.959 -14.968 35.949 1.00 17.64 163 VAL A O 1
ATOM 945 N N . CYS A 1 165 ? 48.812 -14.793 34.014 1.00 13.79 164 CYS A N 1
ATOM 946 C CA . CYS A 1 165 ? 47.723 -15.645 34.496 1.00 16.62 164 CYS A CA 1
ATOM 947 C C . CYS A 1 165 ? 48.154 -17.077 34.752 1.00 20.08 164 CYS A C 1
ATOM 948 O O . CYS A 1 165 ? 47.388 -17.832 35.373 1.00 20.89 164 CYS A O 1
ATOM 951 N N . ASN A 1 166 ? 49.329 -17.479 34.261 1.00 14.21 165 ASN A N 1
ATOM 952 C CA . ASN A 1 166 ? 49.949 -18.741 34.662 1.00 23.11 165 ASN A CA 1
ATOM 953 C C . ASN A 1 166 ? 50.924 -18.540 35.834 1.00 17.65 165 ASN A C 1
ATOM 954 O O . ASN A 1 166 ? 50.749 -19.119 36.915 1.00 19.77 165 ASN A O 1
ATOM 959 N N . ARG A 1 167 ? 51.966 -17.737 35.625 1.00 19.39 166 ARG A N 1
ATOM 960 C CA . ARG A 1 167 ? 53.062 -17.638 36.591 1.00 18.00 166 ARG A CA 1
ATOM 961 C C . ARG A 1 167 ? 52.648 -16.972 37.902 1.00 18.23 166 ARG A C 1
ATOM 962 O O . ARG A 1 167 ? 53.230 -17.269 38.949 1.00 18.04 166 ARG A O 1
ATOM 970 N N . ASN A 1 168 ? 51.749 -16.000 37.858 1.00 16.77 167 ASN A N 1
ATOM 971 C CA . ASN A 1 168 ? 51.332 -15.272 39.051 1.00 14.39 167 ASN A CA 1
ATOM 972 C C . ASN A 1 168 ? 50.028 -15.800 39.652 1.00 14.39 167 ASN A C 1
ATOM 973 O O . ASN A 1 168 ? 49.440 -15.135 40.504 1.00 19.14 167 ASN A O 1
ATOM 978 N N . LEU A 1 169 ? 49.516 -16.916 39.161 1.00 13.57 168 LEU A N 1
ATOM 979 C CA . LEU A 1 169 ? 48.252 -17.477 39.636 1.00 13.36 168 LEU A CA 1
ATOM 980 C C . LEU A 1 169 ? 48.512 -18.600 40.639 1.00 15.73 168 LEU A C 1
ATOM 981 O O . LEU A 1 169 ? 49.215 -19.559 40.320 1.00 14.01 168 LEU A O 1
ATOM 986 N N . SER A 1 170 ? 47.861 -18.525 41.809 1.00 14.18 169 SER A N 1
ATOM 987 C CA . SER A 1 170 ? 47.962 -19.575 42.819 1.00 14.75 169 SER A CA 1
ATOM 988 C C . SER A 1 170 ? 47.456 -20.916 42.276 1.00 14.81 169 SER A C 1
ATOM 989 O O . SER A 1 170 ? 46.814 -20.997 41.234 1.00 14.07 169 SER A O 1
ATOM 992 N N . THR A 1 171 ? 47.853 -21.992 42.962 1.00 15.23 170 THR A N 1
ATOM 993 C CA . THR A 1 171 ? 47.570 -23.354 42.508 1.00 25.89 170 THR A CA 1
ATOM 994 C C . THR A 1 171 ? 46.099 -23.544 42.153 1.00 21.22 170 THR A C 1
ATOM 995 O O . THR A 1 171 ? 45.758 -24.040 41.066 1.00 20.17 170 THR A O 1
ATOM 999 N N . ASN A 1 172 ? 45.218 -23.177 43.068 1.00 15.33 171 ASN A N 1
ATOM 1000 C CA . ASN A 1 172 ? 43.772 -23.291 42.879 1.00 24.10 171 ASN A CA 1
ATOM 1001 C C . ASN A 1 172 ? 43.117 -21.990 42.382 1.00 17.65 171 ASN A C 1
ATOM 1002 O O . ASN A 1 172 ? 41.895 -21.845 42.508 1.00 18.86 171 ASN A O 1
ATOM 1007 N N . GLY A 1 173 ? 43.905 -20.991 41.996 1.00 14.20 172 GLY A N 1
ATOM 1008 C CA . GLY A 1 173 ? 43.357 -19.688 41.639 1.00 13.79 172 GLY A CA 1
ATOM 1009 C C . GLY A 1 173 ? 42.595 -19.685 40.312 1.00 14.47 172 GLY A C 1
ATOM 1010 O O . GLY A 1 173 ? 42.696 -20.608 39.499 1.00 13.12 172 GLY A O 1
ATOM 1011 N N . ILE A 1 174 ? 41.826 -18.608 40.086 1.00 13.06 173 ILE A N 1
ATOM 1012 C CA . ILE A 1 174 ? 40.982 -18.462 38.896 1.00 12.67 173 ILE A CA 1
ATOM 1013 C C . ILE A 1 174 ? 41.364 -17.167 38.174 1.00 12.25 173 ILE A C 1
ATOM 1014 O O . ILE A 1 174 ? 41.461 -16.103 38.803 1.00 12.46 173 ILE A O 1
ATOM 1019 N N . ALA A 1 175 ? 41.603 -17.259 36.861 1.00 11.81 174 ALA A N 1
ATOM 1020 C CA . ALA A 1 175 ? 41.820 -16.063 36.055 1.00 11.52 174 ALA A CA 1
ATOM 1021 C C . ALA A 1 175 ? 40.613 -15.791 35.163 1.00 14.15 174 ALA A C 1
ATOM 1022 O O . ALA A 1 175 ? 40.046 -16.702 34.558 1.00 11.69 174 ALA A O 1
ATOM 1024 N N . TYR A 1 176 ? 40.239 -14.524 35.079 1.00 11.45 175 TYR A N 1
ATOM 1025 C CA . TYR A 1 176 ? 39.124 -14.047 34.269 1.00 11.44 175 TYR A CA 1
ATOM 1026 C C . TYR A 1 176 ? 39.718 -13.160 33.182 1.00 11.29 175 TYR A C 1
ATOM 1027 O O . TYR A 1 176 ? 40.527 -12.272 33.480 1.00 11.48 175 TYR A O 1
ATOM 1036 N N . ILE A 1 177 ? 39.355 -13.428 31.933 1.00 12.01 176 ILE A N 1
ATOM 1037 C CA . ILE A 1 177 ? 39.775 -12.611 30.793 1.00 12.53 176 ILE A CA 1
ATOM 1038 C C . ILE A 1 177 ? 38.566 -12.445 29.885 1.00 17.08 176 ILE A C 1
ATOM 1039 O O . ILE A 1 177 ? 38.008 -13.448 29.409 1.00 12.16 176 ILE A O 1
ATOM 1044 N N . SER A 1 178 ? 38.160 -11.198 29.625 1.00 11.26 177 SER A N 1
ATOM 1045 C CA . SER A 1 178 ? 37.063 -10.988 28.675 1.00 11.44 177 SER A CA 1
ATOM 1046 C C . SER A 1 178 ? 37.554 -10.326 27.385 1.00 15.93 177 SER A C 1
ATOM 1047 O O . SER A 1 178 ? 38.517 -9.555 27.386 1.00 14.98 177 SER A O 1
ATOM 1050 N N . TYR A 1 179 ? 36.898 -10.655 26.270 1.00 15.05 178 TYR A N 1
ATOM 1051 C CA . TYR A 1 179 ? 37.387 -10.176 24.980 1.00 15.37 178 TYR A CA 1
ATOM 1052 C C . TYR A 1 179 ? 36.243 -10.182 23.964 1.00 17.07 178 TYR A C 1
ATOM 1053 O O . TYR A 1 179 ? 35.291 -10.963 24.077 1.00 11.94 178 TYR A O 1
ATOM 1062 N N . ASN A 1 180 ? 36.371 -9.335 22.943 1.00 17.75 179 ASN A N 1
ATOM 1063 C CA . ASN A 1 180 ? 35.464 -9.393 21.806 1.00 19.38 179 ASN A CA 1
ATOM 1064 C C . ASN A 1 180 ? 35.789 -10.605 20.943 1.00 12.33 179 ASN A C 1
ATOM 1065 O O . ASN A 1 180 ? 36.939 -11.044 20.864 1.00 14.29 179 ASN A O 1
ATOM 1070 N N . THR A 1 181 ? 34.769 -11.145 20.278 1.00 14.46 180 THR A N 1
ATOM 1071 C CA . THR A 1 181 ? 34.962 -12.357 19.499 1.00 15.27 180 THR A CA 1
ATOM 1072 C C . THR A 1 181 ? 34.344 -12.199 18.123 1.00 19.46 180 THR A C 1
ATOM 1073 O O . THR A 1 181 ? 33.322 -11.536 17.952 1.00 14.85 180 THR A O 1
ATOM 1077 N N . LEU A 1 182 ? 34.976 -12.840 17.151 1.00 16.24 181 LEU A N 1
ATOM 1078 C CA . LEU A 1 182 ? 34.331 -13.144 15.886 1.00 16.02 181 LEU A CA 1
ATOM 1079 C C . LEU A 1 182 ? 33.408 -14.335 16.088 1.00 18.69 181 LEU A C 1
ATOM 1080 O O . LEU A 1 182 ? 33.647 -15.161 16.967 1.00 19.31 181 LEU A O 1
ATOM 1085 N N . PRO A 1 183 ? 32.382 -14.481 15.238 1.00 22.67 182 PRO A N 1
ATOM 1086 C CA . PRO A 1 183 ? 31.884 -13.598 14.176 1.00 15.70 182 PRO A CA 1
ATOM 1087 C C . PRO A 1 183 ? 31.116 -12.350 14.635 1.00 15.81 182 PRO A C 1
ATOM 1088 O O . PRO A 1 183 ? 30.870 -11.468 13.795 1.00 17.79 182 PRO A O 1
ATOM 1092 N N . GLY A 1 184 ? 30.654 -12.308 15.887 1.00 15.53 183 GLY A N 1
ATOM 1093 C CA . GLY A 1 184 ? 29.795 -11.202 16.303 1.00 19.19 183 GLY A CA 1
ATOM 1094 C C . GLY A 1 184 ? 30.417 -9.817 16.172 1.00 26.90 183 GLY A C 1
ATOM 1095 O O . GLY A 1 184 ? 29.705 -8.829 15.971 1.00 18.67 183 GLY A O 1
ATOM 1096 N N . TRP A 1 185 ? 31.745 -9.719 16.285 1.00 20.20 184 TRP A N 1
ATOM 1097 C CA . TRP A 1 185 ? 32.411 -8.420 16.243 1.00 19.52 184 TRP A CA 1
ATOM 1098 C C . TRP A 1 185 ? 32.426 -7.809 14.837 1.00 22.14 184 TRP A C 1
ATOM 1099 O O . TRP A 1 185 ? 32.614 -6.590 14.711 1.00 19.27 184 TRP A O 1
ATOM 1110 N N . ASN A 1 186 ? 32.179 -8.606 13.788 1.00 18.97 185 ASN A N 1
ATOM 1111 C CA . ASN A 1 186 ? 32.196 -8.070 12.427 1.00 16.86 185 ASN A CA 1
ATOM 1112 C C . ASN A 1 186 ? 31.354 -6.802 12.311 1.00 21.24 185 ASN A C 1
ATOM 1113 O O . ASN A 1 186 ? 31.836 -5.761 11.838 1.00 20.97 185 ASN A O 1
ATOM 1118 N N . MET A 1 187 ? 30.102 -6.862 12.782 1.00 17.90 186 MET A N 1
ATOM 1119 C CA . MET A 1 187 ? 29.211 -5.706 12.683 1.00 26.13 186 MET A CA 1
ATOM 1120 C C . MET A 1 187 ? 29.813 -4.483 13.359 1.00 30.16 186 MET A C 1
ATOM 1121 O O . MET A 1 187 ? 29.820 -3.378 12.792 1.00 22.16 186 MET A O 1
ATOM 1126 N N . VAL A 1 188 ? 30.358 -4.664 14.565 1.00 24.72 187 VAL A N 1
ATOM 1127 C CA . VAL A 1 188 ? 30.896 -3.518 15.285 1.00 22.94 187 VAL A CA 1
ATOM 1128 C C . VAL A 1 188 ? 32.044 -2.911 14.499 1.00 18.11 187 VAL A C 1
ATOM 1129 O O . VAL A 1 188 ? 32.094 -1.689 14.275 1.00 19.50 187 VAL A O 1
ATOM 1133 N N . ARG A 1 189 ? 32.932 -3.768 13.989 1.00 17.55 188 ARG A N 1
ATOM 1134 C CA . ARG A 1 189 ? 34.054 -3.264 13.204 1.00 18.42 188 ARG A CA 1
ATOM 1135 C C . ARG A 1 189 ? 33.538 -2.510 11.992 1.00 19.40 188 ARG A C 1
ATOM 1136 O O . ARG A 1 189 ? 34.012 -1.407 11.682 1.00 21.11 188 ARG A O 1
ATOM 1144 N N . THR A 1 190 ? 32.501 -3.052 11.345 1.00 25.49 189 THR A N 1
ATOM 1145 C CA . THR A 1 190 ? 31.983 -2.393 10.153 1.00 20.35 189 THR A CA 1
ATOM 1146 C C . THR A 1 190 ? 31.543 -0.977 10.476 1.00 24.51 189 THR A C 1
ATOM 1147 O O . THR A 1 190 ? 31.928 -0.024 9.787 1.00 23.33 189 THR A O 1
ATOM 1151 N N . ILE A 1 191 ? 30.810 -0.806 11.580 1.00 25.01 190 ILE A N 1
ATOM 1152 C CA . ILE A 1 191 ? 30.312 0.533 11.877 1.00 29.81 190 ILE A CA 1
ATOM 1153 C C . ILE A 1 191 ? 31.479 1.463 12.146 1.00 25.62 190 ILE A C 1
ATOM 1154 O O . ILE A 1 191 ? 31.514 2.604 11.662 1.00 23.32 190 ILE A O 1
ATOM 1159 N N . ARG A 1 192 ? 32.498 0.958 12.844 1.00 22.36 191 ARG A N 1
ATOM 1160 C CA . ARG A 1 192 ? 33.649 1.805 13.114 1.00 23.26 191 ARG A CA 1
ATOM 1161 C C . ARG A 1 192 ? 34.329 2.186 11.809 1.00 22.21 191 ARG A C 1
ATOM 1162 O O . ARG A 1 192 ? 34.643 3.364 11.590 1.00 29.91 191 ARG A O 1
ATOM 1170 N N . ASP A 1 193 ? 34.486 1.217 10.893 1.00 30.60 192 ASP A N 1
ATOM 1171 C CA . ASP A 1 193 ? 35.060 1.533 9.590 1.00 24.62 192 ASP A CA 1
ATOM 1172 C C . ASP A 1 193 ? 34.240 2.613 8.914 1.00 29.38 192 ASP A C 1
ATOM 1173 O O . ASP A 1 193 ? 34.789 3.540 8.304 1.00 30.30 192 ASP A O 1
ATOM 1178 N N . MET A 1 194 ? 32.915 2.513 9.030 1.00 24.14 193 MET A N 1
ATOM 1179 C CA . MET A 1 194 ? 32.045 3.499 8.403 1.00 25.55 193 MET A CA 1
ATOM 1180 C C . MET A 1 194 ? 32.304 4.869 9.005 1.00 26.44 193 MET A C 1
ATOM 1181 O O . MET A 1 194 ? 32.566 5.843 8.284 1.00 33.38 193 MET A O 1
ATOM 1186 N N . MET A 1 195 ? 32.349 4.936 10.339 1.00 32.41 194 MET A N 1
ATOM 1187 C CA . MET A 1 195 ? 32.458 6.239 10.981 1.00 34.84 194 MET A CA 1
ATOM 1188 C C . MET A 1 195 ? 33.769 6.910 10.590 1.00 27.52 194 MET A C 1
ATOM 1189 O O . MET A 1 195 ? 33.771 8.023 10.055 1.00 29.05 194 MET A O 1
ATOM 1194 N N . LEU A 1 196 ? 34.888 6.196 10.763 1.00 30.16 195 LEU A N 1
ATOM 1195 C CA . LEU A 1 196 ? 36.191 6.698 10.326 1.00 27.18 195 LEU A CA 1
ATOM 1196 C C . LEU A 1 196 ? 36.176 7.126 8.869 1.00 31.96 195 LEU A C 1
ATOM 1197 O O . LEU A 1 196 ? 36.674 8.207 8.521 1.00 32.99 195 LEU A O 1
ATOM 1202 N N . TYR A 1 197 ? 35.590 6.306 7.990 1.00 33.50 196 TYR A N 1
ATOM 1203 C CA . TYR A 1 197 ? 35.593 6.712 6.590 1.00 32.76 196 TYR A CA 1
ATOM 1204 C C . TYR A 1 197 ? 34.781 7.979 6.405 1.00 33.16 196 TYR A C 1
ATOM 1205 O O . TYR A 1 197 ? 35.215 8.918 5.724 1.00 32.36 196 TYR A O 1
ATOM 1214 N N . HIS A 1 198 ? 33.572 8.007 6.974 1.00 35.73 197 HIS A N 1
ATOM 1215 C CA . HIS A 1 198 ? 32.664 9.072 6.574 1.00 47.71 197 HIS A CA 1
ATOM 1216 C C . HIS A 1 198 ? 32.911 10.355 7.334 1.00 54.70 197 HIS A C 1
ATOM 1217 O O . HIS A 1 198 ? 32.669 11.434 6.791 1.00 61.29 197 HIS A O 1
ATOM 1224 N N . SER A 1 199 ? 33.438 10.293 8.542 1.00 63.96 198 SER A N 1
ATOM 1225 C CA . SER A 1 199 ? 34.153 11.459 9.018 1.00 69.11 198 SER A CA 1
ATOM 1226 C C . SER A 1 199 ? 35.624 11.117 8.860 1.00 69.33 198 SER A C 1
ATOM 1227 O O . SER A 1 199 ? 36.236 10.502 9.739 1.00 72.86 198 SER A O 1
ATOM 1229 N N . SER A 1 200 ? 36.204 11.602 7.771 1.00 62.93 199 SER A N 1
ATOM 1230 C CA . SER A 1 200 ? 37.554 12.125 7.747 1.00 62.86 199 SER A CA 1
ATOM 1231 C C . SER A 1 200 ? 37.295 13.577 7.384 1.00 71.25 199 SER A C 1
ATOM 1232 O O . SER A 1 200 ? 37.038 13.907 6.221 1.00 70.41 199 SER A O 1
ATOM 1234 N N . SER A 1 201 ? 37.382 14.434 8.386 1.00 69.93 200 SER A N 1
ATOM 1235 C CA . SER A 1 201 ? 37.345 15.873 8.217 1.00 62.57 200 SER A CA 1
ATOM 1236 C C . SER A 1 201 ? 38.427 16.349 9.158 1.00 75.80 200 SER A C 1
ATOM 1237 O O . SER A 1 201 ? 38.335 16.112 10.366 1.00 78.48 200 SER A O 1
ATOM 1239 N N . PHE A 1 202 ? 39.451 16.979 8.610 1.00 82.81 201 PHE A N 1
ATOM 1240 C CA . PHE A 1 202 ? 40.715 17.054 9.318 1.00 85.94 201 PHE A CA 1
ATOM 1241 C C . PHE A 1 202 ? 40.563 17.737 10.669 1.00 96.50 201 PHE A C 1
ATOM 1242 O O . PHE A 1 202 ? 39.754 18.654 10.841 1.00 100.05 201 PHE A O 1
ATOM 1244 N N . THR A 1 203 ? 41.340 17.255 11.632 1.00 103.87 202 THR A N 1
ATOM 1245 C CA . THR A 1 203 ? 42.007 18.050 12.652 1.00 113.15 202 THR A CA 1
ATOM 1246 C C . THR A 1 203 ? 41.218 18.325 13.933 1.00 114.40 202 THR A C 1
ATOM 1247 O O . THR A 1 203 ? 41.808 18.820 14.890 1.00 120.38 202 THR A O 1
ATOM 1249 N N . ASN A 1 204 ? 39.925 18.019 14.006 1.00 104.90 203 ASN A N 1
ATOM 1250 C CA . ASN A 1 204 ? 39.136 18.433 15.167 1.00 95.60 203 ASN A CA 1
ATOM 1251 C C . ASN A 1 204 ? 38.434 17.232 15.786 1.00 88.14 203 ASN A C 1
ATOM 1252 O O . ASN A 1 204 ? 37.523 16.661 15.179 1.00 91.44 203 ASN A O 1
ATOM 1254 N N . ILE A 1 205 ? 38.825 16.886 17.016 1.00 76.67 204 ILE A N 1
ATOM 1255 C CA . ILE A 1 205 ? 38.287 15.696 17.671 1.00 71.97 204 ILE A CA 1
ATOM 1256 C C . ILE A 1 205 ? 36.816 15.894 18.020 1.00 80.97 204 ILE A C 1
ATOM 1257 O O . ILE A 1 205 ? 35.979 15.021 17.761 1.00 77.96 204 ILE A O 1
ATOM 1262 N N . ARG A 1 206 ? 36.473 17.050 18.600 1.00 91.86 205 ARG A N 1
ATOM 1263 C CA . ARG A 1 206 ? 35.073 17.325 18.916 1.00 94.23 205 ARG A CA 1
ATOM 1264 C C . ARG A 1 206 ? 34.230 17.449 17.647 1.00 91.27 205 ARG A C 1
ATOM 1265 O O . ARG A 1 206 ? 33.106 16.930 17.584 1.00 91.41 205 ARG A O 1
ATOM 1267 N N . ASP A 1 207 ? 34.758 18.125 16.623 1.00 85.53 206 ASP A N 1
ATOM 1268 C CA . ASP A 1 207 ? 34.018 18.247 15.371 1.00 82.16 206 ASP A CA 1
ATOM 1269 C C . ASP A 1 207 ? 33.863 16.893 14.692 1.00 75.46 206 ASP A C 1
ATOM 1270 O O . ASP A 1 207 ? 32.806 16.591 14.129 1.00 76.25 206 ASP A O 1
ATOM 1275 N N . ARG A 1 208 ? 34.913 16.069 14.727 1.00 70.45 207 ARG A N 1
ATOM 1276 C CA . ARG A 1 208 ? 34.801 14.700 14.233 1.00 64.62 207 ARG A CA 1
ATOM 1277 C C . ARG A 1 208 ? 33.722 13.930 14.983 1.00 66.78 207 ARG A C 1
ATOM 1278 O O . ARG A 1 208 ? 32.989 13.135 14.383 1.00 67.00 207 ARG A O 1
ATOM 1286 N N . ILE A 1 209 ? 33.620 14.144 16.299 1.00 68.78 208 ILE A N 1
ATOM 1287 C CA . ILE A 1 209 ? 32.546 13.526 17.077 1.00 67.77 208 ILE A CA 1
ATOM 1288 C C . ILE A 1 209 ? 31.190 13.961 16.536 1.00 67.27 208 ILE A C 1
ATOM 1289 O O . ILE A 1 209 ? 30.308 13.130 16.290 1.00 66.36 208 ILE A O 1
ATOM 1294 N N . ALA A 1 210 ? 31.009 15.271 16.332 1.00 68.73 209 ALA A N 1
ATOM 1295 C CA . ALA A 1 210 ? 29.727 15.765 15.840 1.00 72.23 209 ALA A CA 1
ATOM 1296 C C . ALA A 1 210 ? 29.403 15.188 14.466 1.00 73.70 209 ALA A C 1
ATOM 1297 O O . ALA A 1 210 ? 28.243 14.868 14.172 1.00 79.26 209 ALA A O 1
ATOM 1299 N N . GLN A 1 211 ? 30.419 15.036 13.614 1.00 70.07 210 GLN A N 1
ATOM 1300 C CA . GLN A 1 211 ? 30.203 14.415 12.313 1.00 69.14 210 GLN A CA 1
ATOM 1301 C C . GLN A 1 211 ? 29.841 12.941 12.448 1.00 64.98 210 GLN A C 1
ATOM 1302 O O . GLN A 1 211 ? 29.055 12.425 11.647 1.00 64.94 210 GLN A O 1
ATOM 1304 N N . SER A 1 212 ? 30.397 12.245 13.444 1.00 59.99 211 SER A N 1
ATOM 1305 C CA . SER A 1 212 ? 30.069 10.832 13.614 1.00 56.64 211 SER A CA 1
ATOM 1306 C C . SER A 1 212 ? 28.655 10.655 14.154 1.00 63.03 211 SER A C 1
ATOM 1307 O O . SER A 1 212 ? 27.951 9.707 13.775 1.00 61.77 211 SER A O 1
ATOM 1310 N N . ARG A 1 213 ? 28.227 11.557 15.042 1.00 62.16 212 ARG A N 1
ATOM 1311 C CA . ARG A 1 213 ? 26.848 11.537 15.519 1.00 58.20 212 ARG A CA 1
ATOM 1312 C C . ARG A 1 213 ? 25.884 11.810 14.379 1.00 53.60 212 ARG A C 1
ATOM 1313 O O . ARG A 1 213 ? 24.944 11.036 14.142 1.00 58.28 212 ARG A O 1
ATOM 1321 N N . LEU A 1 214 ? 26.113 12.918 13.662 1.00 50.82 213 LEU A N 1
ATOM 1322 C CA . LEU A 1 214 ? 25.345 13.223 12.462 1.00 58.73 213 LEU A CA 1
ATOM 1323 C C . LEU A 1 214 ? 25.271 12.017 11.540 1.00 57.44 213 LEU A C 1
ATOM 1324 O O . LEU A 1 214 ? 24.202 11.685 11.016 1.00 65.79 213 LEU A O 1
ATOM 1329 N N . LEU A 1 215 ? 26.403 11.343 11.342 1.00 48.69 214 LEU A N 1
ATOM 1330 C CA . LEU A 1 215 ? 26.431 10.156 10.501 1.00 46.46 214 LEU A CA 1
ATOM 1331 C C . LEU A 1 215 ? 25.472 9.101 11.029 1.00 51.01 214 LEU A C 1
ATOM 1332 O O . LEU A 1 215 ? 24.680 8.537 10.270 1.00 56.35 214 LEU A O 1
ATOM 1337 N N . LEU A 1 216 ? 25.536 8.812 12.333 1.00 51.82 215 LEU A N 1
ATOM 1338 C CA . LEU A 1 216 ? 24.743 7.714 12.883 1.00 50.80 215 LEU A CA 1
ATOM 1339 C C . LEU A 1 216 ? 23.251 7.991 12.757 1.00 53.94 215 LEU A C 1
ATOM 1340 O O . LEU A 1 216 ? 22.466 7.095 12.401 1.00 52.41 215 LEU A O 1
ATOM 1345 N N . GLU A 1 217 ? 22.840 9.230 13.039 1.00 60.58 216 GLU A N 1
ATOM 1346 C CA . GLU A 1 217 ? 21.439 9.579 12.846 1.00 63.99 216 GLU A CA 1
ATOM 1347 C C . GLU A 1 217 ? 21.062 9.503 11.375 1.00 62.58 216 GLU A C 1
ATOM 1348 O O . GLU A 1 217 ? 19.961 9.065 11.034 1.00 68.09 216 GLU A O 1
ATOM 1354 N N . PHE A 1 218 ? 21.979 9.897 10.489 1.00 58.58 217 PHE A N 1
ATOM 1355 C CA . PHE A 1 218 ? 21.720 9.804 9.055 1.00 52.46 217 PHE A CA 1
ATOM 1356 C C . PHE A 1 218 ? 21.504 8.352 8.629 1.00 50.86 217 PHE A C 1
ATOM 1357 O O . PHE A 1 218 ? 20.646 8.065 7.786 1.00 58.08 217 PHE A O 1
ATOM 1365 N N . VAL A 1 219 ? 22.261 7.422 9.219 1.00 44.02 218 VAL A N 1
ATOM 1366 C CA . VAL A 1 219 ? 21.998 5.995 9.029 1.00 41.11 218 VAL A CA 1
ATOM 1367 C C . VAL A 1 219 ? 20.573 5.664 9.438 1.00 52.20 218 VAL A C 1
ATOM 1368 O O . VAL A 1 219 ? 19.804 5.088 8.658 1.00 54.12 218 VAL A O 1
ATOM 1372 N N . LYS A 1 220 ? 20.207 6.015 10.682 1.00 51.36 219 LYS A N 1
ATOM 1373 C CA . LYS A 1 220 ? 18.865 5.705 11.174 1.00 47.57 219 LYS A CA 1
ATOM 1374 C C . LYS A 1 220 ? 17.795 6.247 10.239 1.00 46.31 219 LYS A C 1
ATOM 1375 O O . LYS A 1 220 ? 16.789 5.578 9.978 1.00 55.61 219 LYS A O 1
ATOM 1381 N N . ASP A 1 221 ? 18.014 7.449 9.702 1.00 46.38 220 ASP A N 1
ATOM 1382 C CA . ASP A 1 221 ? 17.091 8.036 8.735 1.00 49.64 220 ASP A CA 1
ATOM 1383 C C . ASP A 1 221 ? 17.026 7.216 7.453 1.00 54.50 220 ASP A C 1
ATOM 1384 O O . ASP A 1 221 ? 15.954 7.076 6.849 1.00 40.50 220 ASP A O 1
ATOM 1389 N N . SER A 1 222 ? 18.172 6.692 7.008 1.00 47.99 221 SER A N 1
ATOM 1390 C CA . SER A 1 222 ? 18.239 6.003 5.724 1.00 40.70 221 SER A CA 1
ATOM 1391 C C . SER A 1 222 ? 17.507 4.668 5.745 1.00 39.42 221 SER A C 1
ATOM 1392 O O . SER A 1 222 ? 16.967 4.244 4.717 1.00 47.68 221 SER A O 1
ATOM 1395 N N . LEU A 1 223 ? 17.503 3.986 6.886 1.00 42.04 222 LEU A N 1
ATOM 1396 C CA . LEU A 1 223 ? 16.948 2.646 7.017 1.00 47.15 222 LEU A CA 1
ATOM 1397 C C . LEU A 1 223 ? 15.523 2.619 7.542 1.00 57.59 222 LEU A C 1
ATOM 1398 O O . LEU A 1 223 ? 14.994 1.528 7.770 1.00 63.19 222 LEU A O 1
ATOM 1403 N N . GLU A 1 224 ? 14.902 3.780 7.754 1.00 62.95 223 GLU A N 1
ATOM 1404 C CA . GLU A 1 224 ? 13.608 3.859 8.431 1.00 69.62 223 GLU A CA 1
ATOM 1405 C C . GLU A 1 224 ? 12.598 2.851 7.885 1.00 65.53 223 GLU A C 1
ATOM 1406 O O . GLU A 1 224 ? 12.136 1.953 8.599 1.00 56.66 223 GLU A O 1
ATOM 1412 N N . HIS A 1 225 ? 12.217 3.012 6.622 1.00 73.80 224 HIS A N 1
ATOM 1413 C CA . HIS A 1 225 ? 11.168 2.174 6.057 1.00 82.22 224 HIS A CA 1
ATOM 1414 C C . HIS A 1 225 ? 11.675 0.798 5.635 1.00 85.37 224 HIS A C 1
ATOM 1415 O O . HIS A 1 225 ? 10.886 -0.153 5.593 1.00 89.56 224 HIS A O 1
ATOM 1422 N N . SER A 1 226 ? 12.968 0.666 5.333 1.00 81.92 225 SER A N 1
ATOM 1423 C CA . SER A 1 226 ? 13.489 -0.593 4.814 1.00 73.53 225 SER A CA 1
ATOM 1424 C C . SER A 1 226 ? 13.373 -1.696 5.859 1.00 68.26 225 SER A C 1
ATOM 1425 O O . SER A 1 226 ? 13.796 -1.532 7.005 1.00 61.40 225 SER A O 1
ATOM 1428 N N . LYS A 1 227 ? 12.761 -2.812 5.464 1.00 74.11 226 LYS A N 1
ATOM 1429 C CA . LYS A 1 227 ? 12.412 -3.896 6.373 1.00 77.42 226 LYS A CA 1
ATOM 1430 C C . LYS A 1 227 ? 13.414 -5.042 6.387 1.00 74.38 226 LYS A C 1
ATOM 1431 O O . LYS A 1 227 ? 13.214 -6.002 7.139 1.00 73.97 226 LYS A O 1
ATOM 1433 N N . THR A 1 228 ? 14.469 -4.981 5.580 1.00 72.50 227 THR A N 1
ATOM 1434 C CA . THR A 1 228 ? 15.402 -6.095 5.506 1.00 70.60 227 THR A CA 1
ATOM 1435 C C . THR A 1 228 ? 16.053 -6.330 6.868 1.00 68.59 227 THR A C 1
ATOM 1436 O O . THR A 1 228 ? 16.203 -5.399 7.664 1.00 73.68 227 THR A O 1
ATOM 1440 N N . PRO A 1 229 ? 16.440 -7.572 7.168 1.00 57.08 228 PRO A N 1
ATOM 1441 C CA . PRO A 1 229 ? 16.987 -7.854 8.503 1.00 44.91 228 PRO A CA 1
ATOM 1442 C C . PRO A 1 229 ? 18.295 -7.137 8.793 1.00 53.46 228 PRO A C 1
ATOM 1443 O O . PRO A 1 229 ? 18.512 -6.682 9.928 1.00 51.67 228 PRO A O 1
ATOM 1447 N N . TYR A 1 230 ? 19.187 -7.042 7.800 1.00 54.24 229 TYR A N 1
ATOM 1448 C CA . TYR A 1 230 ? 20.440 -6.327 8.014 1.00 47.06 229 TYR A CA 1
ATOM 1449 C C . TYR A 1 230 ? 20.175 -4.890 8.426 1.00 41.74 229 TYR A C 1
ATOM 1450 O O . TYR A 1 230 ? 20.843 -4.360 9.324 1.00 43.16 229 TYR A O 1
ATOM 1459 N N . ALA A 1 231 ? 19.196 -4.247 7.788 1.00 40.64 230 ALA A N 1
ATOM 1460 C CA . ALA A 1 231 ? 18.860 -2.881 8.158 1.00 40.10 230 ALA A CA 1
ATOM 1461 C C . ALA A 1 231 ? 18.464 -2.796 9.624 1.00 49.13 230 ALA A C 1
ATOM 1462 O O . ALA A 1 231 ? 18.792 -1.819 10.300 1.00 53.07 230 ALA A O 1
ATOM 1464 N N . GLU A 1 232 ? 17.790 -3.825 10.146 1.00 51.54 231 GLU A N 1
ATOM 1465 C CA . GLU A 1 232 ? 17.346 -3.781 11.538 1.00 53.35 231 GLU A CA 1
ATOM 1466 C C . GLU A 1 232 ? 18.519 -3.960 12.496 1.00 46.41 231 GLU A C 1
ATOM 1467 O O . GLU A 1 232 ? 18.671 -3.192 13.459 1.00 41.66 231 GLU A O 1
ATOM 1473 N N . VAL A 1 233 ? 19.367 -4.964 12.239 1.00 50.17 232 VAL A N 1
ATOM 1474 C CA . VAL A 1 233 ? 20.558 -5.160 13.067 1.00 54.19 232 VAL A CA 1
ATOM 1475 C C . VAL A 1 233 ? 21.406 -3.891 13.082 1.00 52.45 232 VAL A C 1
ATOM 1476 O O . VAL A 1 233 ? 21.800 -3.381 14.144 1.00 54.68 232 VAL A O 1
ATOM 1480 N N . LEU A 1 234 ? 21.677 -3.351 11.894 1.00 48.45 233 LEU A N 1
ATOM 1481 C CA . LEU A 1 234 ? 22.464 -2.130 11.794 1.00 44.09 233 LEU A CA 1
ATOM 1482 C C . LEU A 1 234 ? 21.797 -0.979 12.536 1.00 44.05 233 LEU A C 1
ATOM 1483 O O . LEU A 1 234 ? 22.465 -0.215 13.244 1.00 51.40 233 LEU A O 1
ATOM 1488 N N . LYS A 1 235 ? 20.476 -0.847 12.389 1.00 44.59 234 LYS A N 1
ATOM 1489 C CA . LYS A 1 235 ? 19.739 0.247 13.015 1.00 42.78 234 LYS A CA 1
ATOM 1490 C C . LYS A 1 235 ? 19.930 0.249 14.520 1.00 50.37 234 LYS A C 1
ATOM 1491 O O . LYS A 1 235 ? 20.233 1.290 15.117 1.00 51.99 234 LYS A O 1
ATOM 1497 N N . THR A 1 236 ? 19.745 -0.912 15.157 1.00 52.58 235 THR A N 1
ATOM 1498 C CA . THR A 1 236 ? 19.885 -0.934 16.607 1.00 55.79 235 THR A CA 1
ATOM 1499 C C . THR A 1 236 ? 21.340 -0.776 17.029 1.00 52.61 235 THR A C 1
ATOM 1500 O O . THR A 1 236 ? 21.614 -0.179 18.078 1.00 54.83 235 THR A O 1
ATOM 1504 N N . GLU A 1 237 ? 22.285 -1.268 16.226 1.00 46.71 236 GLU A N 1
ATOM 1505 C CA . GLU A 1 237 ? 23.688 -1.083 16.586 1.00 44.30 236 GLU A CA 1
ATOM 1506 C C . GLU A 1 237 ? 24.064 0.399 16.572 1.00 42.11 236 GLU A C 1
ATOM 1507 O O . GLU A 1 237 ? 24.605 0.930 17.552 1.00 42.70 236 GLU A O 1
ATOM 1513 N N . ALA A 1 238 ? 23.753 1.094 15.478 1.00 40.50 237 ALA A N 1
ATOM 1514 C CA . ALA A 1 238 ? 23.965 2.534 15.449 1.00 43.56 237 ALA A CA 1
ATOM 1515 C C . ALA A 1 238 ? 23.156 3.254 16.522 1.00 55.42 237 ALA A C 1
ATOM 1516 O O . ALA A 1 238 ? 23.527 4.364 16.919 1.00 53.12 237 ALA A O 1
ATOM 1518 N N . GLY A 1 239 ? 22.052 2.660 16.984 1.00 61.96 238 GLY A N 1
ATOM 1519 C CA . GLY A 1 239 ? 21.305 3.260 18.080 1.00 68.91 238 GLY A CA 1
ATOM 1520 C C . GLY A 1 239 ? 22.064 3.206 19.394 1.00 65.53 238 GLY A C 1
ATOM 1521 O O . GLY A 1 239 ? 22.185 4.217 20.100 1.00 69.72 238 GLY A O 1
ATOM 1522 N N . LEU A 1 240 ? 22.590 2.024 19.735 1.00 60.88 239 LEU A N 1
ATOM 1523 C CA . LEU A 1 240 ? 23.506 1.909 20.865 1.00 59.93 239 LEU A CA 1
ATOM 1524 C C . LEU A 1 240 ? 24.629 2.928 20.754 1.00 59.35 239 LEU A C 1
ATOM 1525 O O . LEU A 1 240 ? 24.935 3.642 21.716 1.00 55.42 239 LEU A O 1
ATOM 1530 N N . LEU A 1 241 ? 25.251 3.008 19.573 1.00 57.58 240 LEU A N 1
ATOM 1531 C CA . LEU A 1 241 ? 26.411 3.878 19.408 1.00 56.40 240 LEU A CA 1
ATOM 1532 C C . LEU A 1 241 ? 26.049 5.341 19.606 1.00 53.88 240 LEU A C 1
ATOM 1533 O O . LEU A 1 241 ? 26.794 6.091 20.249 1.00 59.14 240 LEU A O 1
ATOM 1538 N N . ALA A 1 242 ? 24.920 5.773 19.042 1.00 50.63 241 ALA A N 1
ATOM 1539 C CA . ALA A 1 242 ? 24.466 7.135 19.285 1.00 49.19 241 ALA A CA 1
ATOM 1540 C C . ALA A 1 242 ? 24.195 7.370 20.765 1.00 63.10 241 ALA A C 1
ATOM 1541 O O . ALA A 1 242 ? 24.392 8.484 21.263 1.00 57.07 241 ALA A O 1
ATOM 1543 N N . LYS A 1 243 ? 23.764 6.328 21.485 1.00 86.88 242 LYS A N 1
ATOM 1544 C CA . LYS A 1 243 ? 23.440 6.495 22.899 1.00 95.00 242 LYS A CA 1
ATOM 1545 C C . LYS A 1 243 ? 24.666 6.840 23.741 1.00 95.39 242 LYS A C 1
ATOM 1546 O O . LYS A 1 243 ? 24.534 7.525 24.761 1.00 105.81 242 LYS A O 1
ATOM 1548 N N . GLN A 1 244 ? 25.857 6.405 23.332 1.00 81.64 243 GLN A N 1
ATOM 1549 C CA . GLN A 1 244 ? 27.024 6.490 24.203 1.00 67.55 243 GLN A CA 1
ATOM 1550 C C . GLN A 1 244 ? 27.507 7.935 24.327 1.00 63.36 243 GLN A C 1
ATOM 1551 O O . GLN A 1 244 ? 26.955 8.864 23.729 1.00 60.03 243 GLN A O 1
ATOM 1557 N N . THR A 1 245 ? 28.559 8.123 25.127 1.00 67.58 244 THR A N 1
ATOM 1558 C CA . THR A 1 245 ? 29.145 9.435 25.337 1.00 66.12 244 THR A CA 1
ATOM 1559 C C . THR A 1 245 ? 30.321 9.623 24.386 1.00 69.25 244 THR A C 1
ATOM 1560 O O . THR A 1 245 ? 30.730 8.706 23.668 1.00 71.65 244 THR A O 1
ATOM 1564 N N . ASP A 1 246 ? 30.906 10.821 24.424 1.00 67.03 245 ASP A N 1
ATOM 1565 C CA . ASP A 1 246 ? 31.828 11.236 23.375 1.00 66.31 245 ASP A CA 1
ATOM 1566 C C . ASP A 1 246 ? 33.138 10.462 23.390 1.00 60.32 245 ASP A C 1
ATOM 1567 O O . ASP A 1 246 ? 33.790 10.361 22.346 1.00 63.39 245 ASP A O 1
ATOM 1572 N N . HIS A 1 247 ? 33.530 9.901 24.529 1.00 55.69 246 HIS A N 1
ATOM 1573 C CA . HIS A 1 247 ? 34.839 9.271 24.625 1.00 64.20 246 HIS A CA 1
ATOM 1574 C C . HIS A 1 247 ? 34.899 7.915 23.927 1.00 66.32 246 HIS A C 1
ATOM 1575 O O . HIS A 1 247 ? 35.997 7.444 23.610 1.00 64.32 246 HIS A O 1
ATOM 1582 N N . TYR A 1 248 ? 33.761 7.267 23.686 1.00 65.39 247 TYR A N 1
ATOM 1583 C CA . TYR A 1 248 ? 33.777 6.045 22.894 1.00 63.09 247 TYR A CA 1
ATOM 1584 C C . TYR A 1 248 ? 33.792 6.321 21.396 1.00 56.84 247 TYR A C 1
ATOM 1585 O O . TYR A 1 248 ? 34.198 5.446 20.625 1.00 59.03 247 TYR A O 1
ATOM 1594 N N . LEU A 1 249 ? 33.366 7.509 20.974 1.00 52.45 248 LEU A N 1
ATOM 1595 C CA . LEU A 1 249 ? 33.284 7.865 19.564 1.00 46.18 248 LEU A CA 1
ATOM 1596 C C . LEU A 1 249 ? 34.495 8.634 19.044 1.00 42.40 248 LEU A C 1
ATOM 1597 O O . LEU A 1 249 ? 34.541 8.937 17.844 1.00 34.08 248 LEU A O 1
ATOM 1602 N N . ARG A 1 250 ? 35.470 8.967 19.895 1.00 42.56 249 ARG A N 1
ATOM 1603 C CA . ARG A 1 250 ? 36.604 9.751 19.417 1.00 45.50 249 ARG A CA 1
ATOM 1604 C C . ARG A 1 250 ? 37.431 8.916 18.450 1.00 27.21 249 ARG A C 1
ATOM 1605 O O . ARG A 1 250 ? 37.679 7.730 18.682 1.00 39.22 249 ARG A O 1
ATOM 1613 N N . HIS A 1 251 ? 37.809 9.533 17.326 1.00 40.07 250 HIS A N 1
ATOM 1614 C CA . HIS A 1 251 ? 38.347 8.750 16.219 1.00 36.90 250 HIS A CA 1
ATOM 1615 C C . HIS A 1 251 ? 39.593 7.975 16.633 1.00 34.65 250 HIS A C 1
ATOM 1616 O O . HIS A 1 251 ? 39.830 6.877 16.121 1.00 38.80 250 HIS A O 1
ATOM 1623 N N . ASP A 1 252 ? 40.376 8.493 17.584 1.00 27.83 251 ASP A N 1
ATOM 1624 C CA . ASP A 1 252 ? 41.548 7.735 18.008 1.00 33.18 251 ASP A CA 1
ATOM 1625 C C . ASP A 1 252 ? 41.159 6.419 18.679 1.00 36.11 251 ASP A C 1
ATOM 1626 O O . ASP A 1 252 ? 41.870 5.421 18.514 1.00 44.30 251 ASP A O 1
ATOM 1631 N N . HIS A 1 253 ? 40.025 6.358 19.392 1.00 29.75 252 HIS A N 1
ATOM 1632 C CA . HIS A 1 253 ? 39.582 5.037 19.846 1.00 31.97 252 HIS A CA 1
ATOM 1633 C C . HIS A 1 253 ? 39.028 4.200 18.695 1.00 26.99 252 HIS A C 1
ATOM 1634 O O . HIS A 1 253 ? 39.240 2.986 18.658 1.00 24.95 252 HIS A O 1
ATOM 1641 N N . LEU A 1 254 ? 38.307 4.820 17.753 1.00 26.98 253 LEU A N 1
ATOM 1642 C CA . LEU A 1 254 ? 37.781 4.049 16.627 1.00 28.33 253 LEU A CA 1
ATOM 1643 C C . LEU A 1 254 ? 38.893 3.423 15.793 1.00 33.22 253 LEU A C 1
ATOM 1644 O O . LEU A 1 254 ? 38.704 2.340 15.226 1.00 34.67 253 LEU A O 1
ATOM 1649 N N . GLU A 1 255 ? 40.050 4.084 15.700 1.00 36.49 254 GLU A N 1
ATOM 1650 C CA . GLU A 1 255 ? 41.169 3.590 14.904 1.00 35.84 254 GLU A CA 1
ATOM 1651 C C . GLU A 1 255 ? 41.909 2.433 15.556 1.00 21.09 254 GLU A C 1
ATOM 1652 O O . GLU A 1 255 ? 42.703 1.773 14.878 1.00 34.03 254 GLU A O 1
ATOM 1658 N N . GLU A 1 256 ? 41.687 2.178 16.841 1.00 20.38 255 GLU A N 1
ATOM 1659 C CA . GLU A 1 256 ? 42.435 1.131 17.525 1.00 32.63 255 GLU A CA 1
ATOM 1660 C C . GLU A 1 256 ? 42.074 -0.238 16.963 1.00 33.32 255 GLU A C 1
ATOM 1661 O O . GLU A 1 256 ? 40.909 -0.528 16.677 1.00 28.64 255 GLU A O 1
ATOM 1667 N N . GLU A 1 257 ? 43.087 -1.076 16.803 1.00 31.51 256 GLU A N 1
ATOM 1668 C CA . GLU A 1 257 ? 42.894 -2.416 16.277 1.00 37.71 256 GLU A CA 1
ATOM 1669 C C . GLU A 1 257 ? 42.358 -3.337 17.366 1.00 25.29 256 GLU A C 1
ATOM 1670 O O . GLU A 1 257 ? 42.871 -3.348 18.490 1.00 19.96 256 GLU A O 1
ATOM 1676 N N . ASN A 1 258 ? 41.345 -4.122 17.027 1.00 16.99 257 ASN A N 1
ATOM 1677 C CA . ASN A 1 258 ? 40.908 -5.210 17.886 1.00 16.32 257 ASN A CA 1
ATOM 1678 C C . ASN A 1 258 ? 41.610 -6.506 17.485 1.00 22.61 257 ASN A C 1
ATOM 1679 O O . ASN A 1 258 ? 41.835 -6.760 16.297 1.00 20.80 257 ASN A O 1
ATOM 1684 N N . ALA A 1 259 ? 41.946 -7.337 18.479 1.00 13.81 258 ALA A N 1
ATOM 1685 C CA . ALA A 1 259 ? 42.590 -8.613 18.174 1.00 20.22 258 ALA A CA 1
ATOM 1686 C C . ALA A 1 259 ? 41.660 -9.570 17.422 1.00 21.37 258 ALA A C 1
ATOM 1687 O O . ALA A 1 259 ? 42.138 -10.433 16.678 1.00 14.50 258 ALA A O 1
ATOM 1689 N N . GLN A 1 260 ? 40.340 -9.443 17.605 1.00 14.32 259 GLN A N 1
ATOM 1690 C CA . GLN A 1 260 ? 39.347 -10.187 16.821 1.00 13.11 259 GLN A CA 1
ATOM 1691 C C . GLN A 1 260 ? 39.512 -11.708 16.966 1.00 13.45 259 GLN A C 1
ATOM 1692 O O . GLN A 1 260 ? 39.500 -12.451 15.976 1.00 16.64 259 GLN A O 1
ATOM 1698 N N . PHE A 1 261 ? 39.663 -12.169 18.213 1.00 17.77 260 PHE A N 1
ATOM 1699 C CA . PHE A 1 261 ? 39.793 -13.598 18.494 1.00 17.90 260 PHE A CA 1
ATOM 1700 C C . PHE A 1 261 ? 38.557 -14.372 18.053 1.00 17.91 260 PHE A C 1
ATOM 1701 O O . PHE A 1 261 ? 37.425 -13.947 18.289 1.00 15.75 260 PHE A O 1
ATOM 1709 N N . TYR A 1 262 ? 38.771 -15.518 17.415 1.00 14.98 261 TYR A N 1
ATOM 1710 C CA . TYR A 1 262 ? 37.825 -16.609 17.590 1.00 12.90 261 TYR A CA 1
ATOM 1711 C C . TYR A 1 262 ? 38.132 -17.308 18.916 1.00 14.61 261 TYR A C 1
ATOM 1712 O O . TYR A 1 262 ? 39.268 -17.277 19.393 1.00 15.31 261 TYR A O 1
ATOM 1721 N N . PHE A 1 263 ? 37.122 -17.966 19.497 1.00 13.39 262 PHE A N 1
ATOM 1722 C CA . PHE A 1 263 ? 37.352 -18.660 20.764 1.00 13.85 262 PHE A CA 1
ATOM 1723 C C . PHE A 1 263 ? 38.462 -19.704 20.640 1.00 18.51 262 PHE A C 1
ATOM 1724 O O . PHE A 1 263 ? 39.279 -19.847 21.554 1.00 14.75 262 PHE A O 1
ATOM 1732 N N . HIS A 1 264 ? 38.508 -20.452 19.529 1.00 17.14 263 HIS A N 1
ATOM 1733 C CA . HIS A 1 264 ? 39.526 -21.491 19.438 1.00 20.12 263 HIS A CA 1
ATOM 1734 C C . HIS A 1 264 ? 40.929 -20.887 19.364 1.00 16.70 263 HIS A C 1
ATOM 1735 O O . HIS A 1 264 ? 41.898 -21.525 19.799 1.00 16.23 263 HIS A O 1
ATOM 1742 N N . GLU A 1 265 ? 41.054 -19.648 18.860 1.00 13.84 264 GLU A N 1
ATOM 1743 C CA . GLU A 1 265 ? 42.350 -18.983 18.772 1.00 13.48 264 GLU A CA 1
ATOM 1744 C C . GLU A 1 265 ? 42.760 -18.429 20.128 1.00 16.34 264 GLU A C 1
ATOM 1745 O O . GLU A 1 265 ? 43.937 -18.531 20.529 1.00 14.50 264 GLU A O 1
ATOM 1751 N N . PHE A 1 266 ? 41.787 -17.863 20.854 1.00 14.62 265 PHE A N 1
ATOM 1752 C CA . PHE A 1 266 ? 42.020 -17.492 22.244 1.00 13.34 265 PHE A CA 1
ATOM 1753 C C . PHE A 1 266 ? 42.500 -18.695 23.051 1.00 12.22 265 PHE A C 1
ATOM 1754 O O . PHE A 1 266 ? 43.498 -18.621 23.785 1.00 17.05 265 PHE A O 1
ATOM 1762 N N . MET A 1 267 ? 41.810 -19.821 22.911 1.00 13.19 266 MET A N 1
ATOM 1763 C CA . MET A 1 267 ? 42.178 -20.991 23.703 1.00 17.75 266 MET A CA 1
ATOM 1764 C C . MET A 1 267 ? 43.529 -21.567 23.276 1.00 19.38 266 MET A C 1
ATOM 1765 O O . MET A 1 267 ? 44.253 -22.111 24.118 1.00 13.90 266 MET A O 1
ATOM 1770 N N . ASN A 1 268 ? 43.881 -21.468 21.985 1.00 19.46 267 ASN A N 1
ATOM 1771 C CA . ASN A 1 268 ? 45.225 -21.834 21.535 1.00 19.28 267 ASN A CA 1
ATOM 1772 C C . ASN A 1 268 ? 46.304 -21.030 22.270 1.00 21.31 267 ASN A C 1
ATOM 1773 O O . ASN A 1 268 ? 47.325 -21.587 22.726 1.00 17.92 267 ASN A O 1
ATOM 1778 N N . GLU A 1 269 ? 46.087 -19.714 22.405 1.00 17.51 268 GLU A N 1
ATOM 1779 C CA . GLU A 1 269 ? 47.039 -18.886 23.144 1.00 20.34 268 GLU A CA 1
ATOM 1780 C C . GLU A 1 269 ? 47.086 -19.268 24.624 1.00 21.76 268 GLU A C 1
ATOM 1781 O O . GLU A 1 269 ? 48.177 -19.392 25.197 1.00 27.98 268 GLU A O 1
ATOM 1787 N N . ALA A 1 270 ? 45.920 -19.459 25.262 1.00 13.83 269 ALA A N 1
ATOM 1788 C CA . ALA A 1 270 ? 45.909 -19.849 26.676 1.00 16.35 269 ALA A CA 1
ATOM 1789 C C . ALA A 1 270 ? 46.626 -21.180 26.896 1.00 25.15 269 ALA A C 1
ATOM 1790 O O . ALA A 1 270 ? 47.343 -21.360 27.894 1.00 16.31 269 ALA A O 1
ATOM 1792 N N . ARG A 1 271 ? 46.422 -22.131 25.984 1.00 20.72 270 ARG A N 1
ATOM 1793 C CA . ARG A 1 271 ? 46.998 -23.456 26.145 1.00 22.93 270 ARG A CA 1
ATOM 1794 C C . ARG A 1 271 ? 48.514 -23.414 26.035 1.00 13.45 270 ARG A C 1
ATOM 1795 O O . ARG A 1 271 ? 49.198 -24.192 26.698 1.00 18.56 270 ARG A O 1
ATOM 1803 N N . LYS A 1 272 ? 49.046 -22.523 25.196 1.00 16.23 271 LYS A N 1
ATOM 1804 C CA . LYS A 1 272 ? 50.491 -22.274 25.172 1.00 20.58 271 LYS A CA 1
ATOM 1805 C C . LYS A 1 272 ? 51.057 -22.001 26.574 1.00 24.40 271 LYS A C 1
ATOM 1806 O O . LYS A 1 272 ? 52.193 -22.376 26.887 1.00 25.10 271 LYS A O 1
ATOM 1812 N N . HIS A 1 273 ? 50.284 -21.334 27.422 1.00 15.86 272 HIS A N 1
ATOM 1813 C CA . HIS A 1 273 ? 50.668 -20.998 28.786 1.00 14.08 272 HIS A CA 1
ATOM 1814 C C . HIS A 1 273 ? 50.165 -22.002 29.819 1.00 21.52 272 HIS A C 1
ATOM 1815 O O . HIS A 1 273 ? 50.150 -21.686 31.015 1.00 22.08 272 HIS A O 1
ATOM 1822 N N . ASN A 1 274 ? 49.630 -23.143 29.369 1.00 15.04 273 ASN A N 1
ATOM 1823 C CA . ASN A 1 274 ? 49.211 -24.236 30.244 1.00 17.86 273 ASN A CA 1
ATOM 1824 C C . ASN A 1 274 ? 48.023 -23.835 31.105 1.00 17.97 273 ASN A C 1
ATOM 1825 O O . ASN A 1 274 ? 47.921 -24.196 32.278 1.00 21.49 273 ASN A O 1
ATOM 1830 N N . LEU A 1 275 ? 47.129 -23.075 30.510 1.00 13.21 274 LEU A N 1
ATOM 1831 C CA . LEU A 1 275 ? 45.864 -22.726 31.121 1.00 15.09 274 LEU A CA 1
ATOM 1832 C C . LEU A 1 275 ? 44.770 -23.475 30.383 1.00 14.10 274 LEU A C 1
ATOM 1833 O O . LEU A 1 275 ? 44.798 -23.585 29.153 1.00 13.23 274 LEU A O 1
ATOM 1838 N N . GLN A 1 276 ? 43.831 -24.008 31.137 1.00 14.40 275 GLN A N 1
ATOM 1839 C CA . GLN A 1 276 ? 42.682 -24.687 30.569 1.00 19.17 275 GLN A CA 1
ATOM 1840 C C . GLN A 1 276 ? 41.421 -23.862 30.807 1.00 14.44 275 GLN A C 1
ATOM 1841 O O . GLN A 1 276 ? 41.334 -23.067 31.753 1.00 12.31 275 GLN A O 1
ATOM 1847 N N . TYR A 1 277 ? 40.458 -24.065 29.913 1.00 13.34 276 TYR A N 1
ATOM 1848 C CA . TYR A 1 277 ? 39.149 -23.429 29.990 1.00 16.16 276 TYR A CA 1
ATOM 1849 C C . TYR A 1 277 ? 38.340 -24.003 31.142 1.00 13.27 276 TYR A C 1
ATOM 1850 O O . TYR A 1 277 ? 38.121 -25.216 31.231 1.00 20.55 276 TYR A O 1
ATOM 1859 N N . LEU A 1 278 ? 37.901 -23.127 32.035 1.00 14.54 277 LEU A N 1
ATOM 1860 C CA . LEU A 1 278 ? 37.004 -23.526 33.102 1.00 13.65 277 LEU A CA 1
ATOM 1861 C C . LEU A 1 278 ? 35.564 -23.390 32.628 1.00 19.24 277 LEU A C 1
ATOM 1862 O O . LEU A 1 278 ? 34.849 -24.386 32.505 1.00 20.38 277 LEU A O 1
ATOM 1867 N N . ALA A 1 279 ? 35.155 -22.164 32.308 1.00 16.83 278 ALA A N 1
ATOM 1868 C CA . ALA A 1 279 ? 33.765 -21.843 32.047 1.00 16.25 278 ALA A CA 1
ATOM 1869 C C . ALA A 1 279 ? 33.670 -20.390 31.607 1.00 23.67 278 ALA A C 1
ATOM 1870 O O . ALA A 1 279 ? 34.608 -19.601 31.780 1.00 16.27 278 ALA A O 1
ATOM 1872 N N . ASP A 1 280 ? 32.526 -20.058 31.015 1.00 13.93 279 ASP A N 1
ATOM 1873 C CA . ASP A 1 280 ? 32.150 -18.668 30.775 1.00 17.17 279 ASP A CA 1
ATOM 1874 C C . ASP A 1 280 ? 31.427 -18.169 32.010 1.00 14.17 279 ASP A C 1
ATOM 1875 O O . ASP A 1 280 ? 30.672 -18.911 32.651 1.00 14.94 279 ASP A O 1
ATOM 1880 N N . CYS A 1 281 ? 31.660 -16.905 32.341 1.00 14.97 280 CYS A N 1
ATOM 1881 C CA . CYS A 1 281 ? 31.019 -16.350 33.525 1.00 18.65 280 CYS A CA 1
ATOM 1882 C C . CYS A 1 281 ? 29.508 -16.218 33.392 1.00 18.54 280 CYS A C 1
ATOM 1883 O O . CYS A 1 281 ? 28.830 -16.145 34.425 1.00 16.11 280 CYS A O 1
ATOM 1886 N N . ASN A 1 282 ? 28.958 -16.174 32.162 1.00 18.69 281 ASN A N 1
ATOM 1887 C CA . ASN A 1 282 ? 27.508 -16.304 31.993 1.00 19.38 281 ASN A CA 1
ATOM 1888 C C . ASN A 1 282 ? 27.296 -17.743 31.564 1.00 22.57 281 ASN A C 1
ATOM 1889 O O . ASN A 1 282 ? 27.396 -18.069 30.374 1.00 20.08 281 ASN A O 1
ATOM 1894 N N . ILE A 1 283 ? 26.859 -18.580 32.503 1.00 20.54 282 ILE A N 1
ATOM 1895 C CA . ILE A 1 283 ? 26.878 -20.001 32.186 1.00 22.85 282 ILE A CA 1
ATOM 1896 C C . ILE A 1 283 ? 25.753 -20.356 31.246 1.00 21.13 282 ILE A C 1
ATOM 1897 O O . ILE A 1 283 ? 25.835 -21.387 30.582 1.00 22.67 282 ILE A O 1
ATOM 1902 N N . SER A 1 284 ? 24.723 -19.518 31.163 1.00 19.59 283 SER A N 1
ATOM 1903 C CA . SER A 1 284 ? 23.652 -19.743 30.211 1.00 24.58 283 SER A CA 1
ATOM 1904 C C . SER A 1 284 ? 24.152 -19.729 28.775 1.00 21.18 283 SER A C 1
ATOM 1905 O O . SER A 1 284 ? 23.493 -20.308 27.911 1.00 20.74 283 SER A O 1
ATOM 1908 N N . THR A 1 285 ? 25.293 -19.077 28.500 1.00 18.58 284 THR A N 1
ATOM 1909 C CA . THR A 1 285 ? 25.885 -19.128 27.166 1.00 21.58 284 THR A CA 1
ATOM 1910 C C . THR A 1 285 ? 26.409 -20.517 26.838 1.00 25.76 284 THR A C 1
ATOM 1911 O O . THR A 1 285 ? 26.597 -20.824 25.660 1.00 23.91 284 THR A O 1
ATOM 1915 N N . MET A 1 286 ? 26.604 -21.369 27.844 1.00 18.34 285 MET A N 1
ATOM 1916 C CA . MET A 1 286 ? 27.085 -22.730 27.637 1.00 26.75 285 MET A CA 1
ATOM 1917 C C . MET A 1 286 ? 25.953 -23.745 27.467 1.00 25.94 285 MET A C 1
ATOM 1918 O O . MET A 1 286 ? 26.218 -24.911 27.163 1.00 24.68 285 MET A O 1
ATOM 1923 N N . TYR A 1 287 ? 24.705 -23.325 27.606 1.00 21.88 286 TYR A N 1
ATOM 1924 C CA . TYR A 1 287 ? 23.583 -24.254 27.698 1.00 22.83 286 TYR A CA 1
ATOM 1925 C C . TYR A 1 287 ? 23.203 -24.775 26.313 1.00 28.06 286 TYR A C 1
ATOM 1926 O O . TYR A 1 287 ? 22.952 -23.982 25.400 1.00 25.58 286 TYR A O 1
ATOM 1935 N N . LEU A 1 288 ? 23.178 -26.102 26.153 1.00 30.27 287 LEU A N 1
ATOM 1936 C CA . LEU A 1 288 ? 22.770 -26.750 24.906 1.00 36.94 287 LEU A CA 1
ATOM 1937 C C . LEU A 1 288 ? 21.316 -27.245 24.881 1.00 38.18 287 LEU A C 1
ATOM 1938 O O . LEU A 1 288 ? 20.870 -27.740 23.843 1.00 40.47 287 LEU A O 1
ATOM 1943 N N . GLY A 1 289 ? 20.560 -27.120 25.971 1.00 36.36 288 GLY A N 1
ATOM 1944 C CA . GLY A 1 289 ? 19.265 -27.801 26.055 1.00 35.97 288 GLY A CA 1
ATOM 1945 C C . GLY A 1 289 ? 18.165 -27.228 25.177 1.00 37.95 288 GLY A C 1
ATOM 1946 O O . GLY A 1 289 ? 17.081 -27.820 25.106 1.00 48.45 288 GLY A O 1
ATOM 1947 N N . ASN A 1 290 ? 18.402 -26.097 24.526 1.00 41.93 289 ASN A N 1
ATOM 1948 C CA . ASN A 1 290 ? 17.415 -25.465 23.659 1.00 52.28 289 ASN A CA 1
ATOM 1949 C C . ASN A 1 290 ? 17.566 -25.870 22.195 1.00 57.49 289 ASN A C 1
ATOM 1950 O O . ASN A 1 290 ? 16.893 -25.298 21.328 1.00 60.00 289 ASN A O 1
ATOM 1955 N N . MET A 1 291 ? 18.426 -26.841 21.910 1.00 53.22 290 MET A N 1
ATOM 1956 C CA . MET A 1 291 ? 18.784 -27.334 20.593 1.00 48.41 290 MET A CA 1
ATOM 1957 C C . MET A 1 291 ? 18.230 -28.739 20.388 1.00 44.75 290 MET A C 1
ATOM 1958 O O . MET A 1 291 ? 17.973 -29.457 21.359 1.00 39.34 290 MET A O 1
ATOM 1963 N N . PRO A 1 292 ? 17.994 -29.145 19.144 1.00 39.62 291 PRO A N 1
ATOM 1964 C CA . PRO A 1 292 ? 17.369 -30.454 18.889 1.00 40.88 291 PRO A CA 1
ATOM 1965 C C . PRO A 1 292 ? 18.180 -31.583 19.494 1.00 40.92 291 PRO A C 1
ATOM 1966 O O . PRO A 1 292 ? 19.420 -31.555 19.462 1.00 42.44 291 PRO A O 1
ATOM 1970 N N . PRO A 1 293 ? 17.514 -32.590 20.070 1.00 46.41 292 PRO A N 1
ATOM 1971 C CA . PRO A 1 293 ? 18.246 -33.662 20.769 1.00 46.99 292 PRO A CA 1
ATOM 1972 C C . PRO A 1 293 ? 19.343 -34.331 19.952 1.00 48.44 292 PRO A C 1
ATOM 1973 O O . PRO A 1 293 ? 20.411 -34.602 20.510 1.00 49.96 292 PRO A O 1
ATOM 1977 N N . LYS A 1 294 ? 19.126 -34.606 18.660 1.00 45.54 293 LYS A N 1
ATOM 1978 C CA . LYS A 1 294 ? 20.159 -35.271 17.863 1.00 44.07 293 LYS A CA 1
ATOM 1979 C C . LYS A 1 294 ? 21.409 -34.401 17.737 1.00 43.73 293 LYS A C 1
ATOM 1980 O O . LYS A 1 294 ? 22.542 -34.902 17.807 1.00 50.84 293 LYS A O 1
ATOM 1986 N N . VAL A 1 295 ? 21.222 -33.089 17.582 1.00 41.50 294 VAL A N 1
ATOM 1987 C CA . VAL A 1 295 ? 22.353 -32.165 17.570 1.00 37.96 294 VAL A CA 1
ATOM 1988 C C . VAL A 1 295 ? 23.085 -32.202 18.910 1.00 44.50 294 VAL A C 1
ATOM 1989 O O . VAL A 1 295 ? 24.316 -32.332 18.963 1.00 43.91 294 VAL A O 1
ATOM 1993 N N . VAL A 1 296 ? 22.338 -32.110 20.013 1.00 48.63 295 VAL A N 1
ATOM 1994 C CA . VAL A 1 296 ? 22.953 -32.165 21.339 1.00 45.53 295 VAL A CA 1
ATOM 1995 C C . VAL A 1 296 ? 23.742 -33.459 21.514 1.00 45.63 295 VAL A C 1
ATOM 1996 O O . VAL A 1 296 ? 24.818 -33.470 22.124 1.00 42.12 295 VAL A O 1
ATOM 2000 N N . GLU A 1 297 ? 23.239 -34.564 20.957 1.00 50.40 296 GLU A N 1
ATOM 2001 C CA . GLU A 1 297 ? 23.965 -35.828 21.044 1.00 45.75 296 GLU A CA 1
ATOM 2002 C C . GLU A 1 297 ? 25.282 -35.767 20.280 1.00 45.71 296 GLU A C 1
ATOM 2003 O O . GLU A 1 297 ? 26.314 -36.232 20.778 1.00 33.60 296 GLU A O 1
ATOM 2005 N N . GLN A 1 298 ? 25.277 -35.212 19.064 1.00 46.99 297 GLN A N 1
ATOM 2006 C CA . GLN A 1 298 ? 26.535 -35.130 18.323 1.00 46.89 297 GLN A CA 1
ATOM 2007 C C . GLN A 1 298 ? 27.547 -34.239 19.052 1.00 46.32 297 GLN A C 1
ATOM 2008 O O . GLN A 1 298 ? 28.722 -34.615 19.219 1.00 49.87 297 GLN A O 1
ATOM 2014 N N . LEU A 1 299 ? 27.101 -33.062 19.514 1.00 42.18 298 LEU A N 1
ATOM 2015 C CA . LEU A 1 299 ? 27.988 -32.182 20.271 1.00 45.39 298 LEU A CA 1
ATOM 2016 C C . LEU A 1 299 ? 28.582 -32.913 21.471 1.00 47.08 298 LEU A C 1
ATOM 2017 O O . LEU A 1 299 ? 29.804 -32.947 21.648 1.00 45.91 298 LEU A O 1
ATOM 2022 N N . LYS A 1 300 ? 27.729 -33.542 22.285 1.00 52.76 299 LYS A N 1
ATOM 2023 C CA . LYS A 1 300 ? 28.225 -34.341 23.404 1.00 55.46 299 LYS A CA 1
ATOM 2024 C C . LYS A 1 300 ? 29.205 -35.413 22.937 1.00 51.74 299 LYS A C 1
ATOM 2025 O O . LYS A 1 300 ? 30.185 -35.711 23.627 1.00 51.15 299 LYS A O 1
ATOM 2031 N N . ALA A 1 301 ? 28.976 -35.981 21.756 1.00 51.43 300 ALA A N 1
ATOM 2032 C CA . ALA A 1 301 ? 29.830 -37.067 21.295 1.00 46.81 300 ALA A CA 1
ATOM 2033 C C . ALA A 1 301 ? 31.250 -36.589 21.018 1.00 56.37 300 ALA A C 1
ATOM 2034 O O . ALA A 1 301 ? 32.211 -37.315 21.296 1.00 62.98 300 ALA A O 1
ATOM 2036 N N . VAL A 1 302 ? 31.420 -35.377 20.473 1.00 59.80 301 VAL A N 1
ATOM 2037 C CA . VAL A 1 302 ? 32.791 -34.988 20.109 1.00 53.89 301 VAL A CA 1
ATOM 2038 C C . VAL A 1 302 ? 33.701 -34.819 21.331 1.00 45.45 301 VAL A C 1
ATOM 2039 O O . VAL A 1 302 ? 34.925 -34.938 21.199 1.00 47.33 301 VAL A O 1
ATOM 2043 N N . ASN A 1 303 ? 33.143 -34.559 22.515 1.00 39.74 302 ASN A N 1
ATOM 2044 C CA . ASN A 1 303 ? 33.892 -34.590 23.778 1.00 49.10 302 ASN A CA 1
ATOM 2045 C C . ASN A 1 303 ? 35.070 -33.620 23.783 1.00 48.79 302 ASN A C 1
ATOM 2046 O O . ASN A 1 303 ? 36.104 -33.870 24.413 1.00 41.91 302 ASN A O 1
ATOM 2051 N N . ASP A 1 304 ? 34.928 -32.508 23.074 1.00 44.62 303 ASP A N 1
ATOM 2052 C CA . ASP A 1 304 ? 35.919 -31.441 23.090 1.00 39.29 303 ASP A CA 1
ATOM 2053 C C . ASP A 1 304 ? 35.162 -30.162 23.404 1.00 38.47 303 ASP A C 1
ATOM 2054 O O . ASP A 1 304 ? 34.397 -29.676 22.565 1.00 40.86 303 ASP A O 1
ATOM 2059 N N . ILE A 1 305 ? 35.396 -29.593 24.590 1.00 29.45 304 ILE A N 1
ATOM 2060 C CA . ILE A 1 305 ? 34.560 -28.472 24.999 1.00 26.29 304 ILE A CA 1
ATOM 2061 C C . ILE A 1 305 ? 34.903 -27.235 24.186 1.00 20.51 304 ILE A C 1
ATOM 2062 O O . ILE A 1 305 ? 34.027 -26.415 23.897 1.00 26.88 304 ILE A O 1
ATOM 2067 N N . VAL A 1 306 ? 36.159 -27.095 23.769 1.00 19.09 305 VAL A N 1
ATOM 2068 C CA . VAL A 1 306 ? 36.544 -25.898 23.030 1.00 22.38 305 VAL A CA 1
ATOM 2069 C C . VAL A 1 306 ? 35.946 -25.921 21.626 1.00 21.20 305 VAL A C 1
ATOM 2070 O O . VAL A 1 306 ? 35.557 -24.874 21.089 1.00 17.20 305 VAL A O 1
ATOM 2074 N N . ARG A 1 307 ? 35.819 -27.109 21.034 1.00 20.28 306 ARG A N 1
ATOM 2075 C CA . ARG A 1 307 ? 35.219 -27.226 19.709 1.00 29.03 306 ARG A CA 1
ATOM 2076 C C . ARG A 1 307 ? 33.722 -26.989 19.773 1.00 25.31 306 ARG A C 1
ATOM 2077 O O . ARG A 1 307 ? 33.157 -26.308 18.912 1.00 27.24 306 ARG A O 1
ATOM 2085 N N . THR A 1 308 ? 33.069 -27.559 20.786 1.00 27.25 307 THR A N 1
ATOM 2086 C CA . THR A 1 308 ? 31.638 -27.367 20.976 1.00 27.35 307 THR A CA 1
ATOM 2087 C C . THR A 1 308 ? 31.311 -25.893 21.198 1.00 27.63 307 THR A C 1
ATOM 2088 O O . THR A 1 308 ? 30.351 -25.354 20.618 1.00 27.80 307 THR A O 1
ATOM 2092 N N . GLU A 1 309 ? 32.116 -25.226 22.027 1.00 17.37 308 GLU A N 1
ATOM 2093 C CA . GLU A 1 309 ? 31.947 -23.801 22.275 1.00 17.25 308 GLU A CA 1
ATOM 2094 C C . GLU A 1 309 ? 32.131 -22.997 20.998 1.00 18.46 308 GLU A C 1
ATOM 2095 O O . GLU A 1 309 ? 31.372 -22.056 20.729 1.00 17.88 308 GLU A O 1
ATOM 2101 N N . GLN A 1 310 ? 33.155 -23.329 20.217 1.00 17.51 309 GLN A N 1
ATOM 2102 C CA . GLN A 1 310 ? 33.350 -22.626 18.958 1.00 16.04 309 GLN A CA 1
ATOM 2103 C C . GLN A 1 310 ? 32.143 -22.804 18.035 1.00 17.82 309 GLN A C 1
ATOM 2104 O O . GLN A 1 310 ? 31.679 -21.839 17.407 1.00 19.90 309 GLN A O 1
ATOM 2110 N N . TYR A 1 311 ? 31.642 -24.034 17.914 1.00 18.10 310 TYR A N 1
ATOM 2111 C CA . TYR A 1 311 ? 30.495 -24.248 17.037 1.00 19.25 310 TYR A CA 1
ATOM 2112 C C . TYR A 1 311 ? 29.341 -23.355 17.461 1.00 27.97 310 TYR A C 1
ATOM 2113 O O . TYR A 1 311 ? 28.733 -22.659 16.630 1.00 22.64 310 TYR A O 1
ATOM 2122 N N . MET A 1 312 ? 29.051 -23.331 18.770 1.00 21.69 311 MET A N 1
ATOM 2123 C CA . MET A 1 312 ? 27.988 -22.458 19.258 1.00 19.00 311 MET A CA 1
ATOM 2124 C C . MET A 1 312 ? 28.273 -20.994 18.933 1.00 21.66 311 MET A C 1
ATOM 2125 O O . MET A 1 312 ? 27.352 -20.237 18.598 1.00 25.65 311 MET A O 1
ATOM 2130 N N . ASP A 1 313 ? 29.536 -20.574 19.002 1.00 17.02 312 ASP A N 1
ATOM 2131 C CA . ASP A 1 313 ? 29.851 -19.193 18.626 1.00 24.53 312 ASP A CA 1
ATOM 2132 C C . ASP A 1 313 ? 29.485 -18.921 17.173 1.00 24.53 312 ASP A C 1
ATOM 2133 O O . ASP A 1 313 ? 28.978 -17.841 16.848 1.00 21.19 312 ASP A O 1
ATOM 2138 N N . PHE A 1 314 ? 29.807 -19.857 16.276 1.00 17.49 313 PHE A N 1
ATOM 2139 C CA . PHE A 1 314 ? 29.475 -19.669 14.864 1.00 19.88 313 PHE A CA 1
ATOM 2140 C C . PHE A 1 314 ? 27.964 -19.566 14.668 1.00 27.89 313 PHE A C 1
ATOM 2141 O O . PHE A 1 314 ? 27.479 -18.713 13.917 1.00 22.09 313 PHE A O 1
ATOM 2149 N N . ILE A 1 315 ? 27.195 -20.435 15.323 1.00 19.92 314 ILE A N 1
ATOM 2150 C CA . ILE A 1 315 ? 25.775 -20.426 14.983 1.00 23.00 314 ILE A CA 1
ATOM 2151 C C . ILE A 1 315 ? 24.985 -19.364 15.747 1.00 28.75 314 ILE A C 1
ATOM 2152 O O . ILE A 1 315 ? 23.844 -19.075 15.359 1.00 27.47 314 ILE A O 1
ATOM 2157 N N . THR A 1 316 ? 25.526 -18.815 16.845 1.00 22.46 315 THR A N 1
ATOM 2158 C CA . THR A 1 316 ? 24.884 -17.743 17.605 1.00 20.48 315 THR A CA 1
ATOM 2159 C C . THR A 1 316 ? 25.453 -16.343 17.358 1.00 22.12 315 THR A C 1
ATOM 2160 O O . THR A 1 316 ? 25.030 -15.397 18.036 1.00 24.99 315 THR A O 1
ATOM 2164 N N . ASN A 1 317 ? 26.437 -16.190 16.473 1.00 22.67 316 ASN A N 1
ATOM 2165 C CA . ASN A 1 317 ? 27.064 -14.885 16.194 1.00 25.71 316 ASN A CA 1
ATOM 2166 C C . ASN A 1 317 ? 27.648 -14.244 17.464 1.00 23.27 316 ASN A C 1
ATOM 2167 O O . ASN A 1 317 ? 27.438 -13.064 17.746 1.00 18.66 316 ASN A O 1
ATOM 2172 N N . ARG A 1 318 ? 28.409 -15.032 18.224 1.00 17.39 317 ARG A N 1
ATOM 2173 C CA . ARG A 1 318 ? 28.908 -14.590 19.524 1.00 22.72 317 ARG A CA 1
ATOM 2174 C C . ARG A 1 318 ? 29.813 -13.367 19.377 1.00 14.92 317 ARG A C 1
ATOM 2175 O O . ARG A 1 318 ? 30.729 -13.378 18.550 1.00 16.70 317 ARG A O 1
ATOM 2183 N N . ARG A 1 319 ? 29.494 -12.262 20.081 1.00 18.74 318 ARG A N 1
ATOM 2184 C CA . ARG A 1 319 ? 30.369 -11.094 20.010 1.00 16.24 318 ARG A CA 1
ATOM 2185 C C . ARG A 1 319 ? 31.249 -10.820 21.219 1.00 15.59 318 ARG A C 1
ATOM 2186 O O . ARG A 1 319 ? 32.196 -10.041 21.078 1.00 19.26 318 ARG A O 1
ATOM 2194 N N . PHE A 1 320 ? 31.049 -11.486 22.356 1.00 13.75 319 PHE A N 1
ATOM 2195 C CA . PHE A 1 320 ? 31.885 -11.188 23.518 1.00 15.50 319 PHE A CA 1
ATOM 2196 C C . PHE A 1 320 ? 31.968 -12.435 24.383 1.00 21.89 319 PHE A C 1
ATOM 2197 O O . PHE A 1 320 ? 30.956 -13.127 24.559 1.00 15.55 319 PHE A O 1
ATOM 2205 N N . ARG A 1 321 ? 33.145 -12.690 24.973 1.00 12.43 320 ARG A N 1
ATOM 2206 C CA . ARG A 1 321 ? 33.269 -13.802 25.909 1.00 19.42 320 ARG A CA 1
ATOM 2207 C C . ARG A 1 321 ? 33.867 -13.322 27.225 1.00 19.48 320 ARG A C 1
ATOM 2208 O O . ARG A 1 321 ? 34.725 -12.422 27.250 1.00 12.13 320 ARG A O 1
ATOM 2216 N N . THR A 1 322 ? 33.359 -13.875 28.329 1.00 15.48 321 THR A N 1
ATOM 2217 C CA . THR A 1 322 ? 33.946 -13.631 29.648 1.00 13.93 321 THR A CA 1
ATOM 2218 C C . THR A 1 322 ? 34.437 -14.983 30.156 1.00 18.79 321 THR A C 1
ATOM 2219 O O . THR A 1 322 ? 33.693 -15.711 30.816 1.00 17.13 321 THR A O 1
ATOM 2223 N N . THR A 1 323 ? 35.728 -15.240 30.008 1.00 19.67 322 THR A N 1
ATOM 2224 C CA . THR A 1 323 ? 36.259 -16.593 30.084 1.00 11.46 322 THR A CA 1
ATOM 2225 C C . THR A 1 323 ? 36.992 -16.753 31.405 1.00 11.41 322 THR A C 1
ATOM 2226 O O . THR A 1 323 ? 37.756 -15.866 31.791 1.00 11.19 322 THR A O 1
ATOM 2230 N N . LEU A 1 324 ? 36.754 -17.872 32.085 1.00 15.28 323 LEU A N 1
ATOM 2231 C CA . LEU A 1 324 ? 37.531 -18.261 33.256 1.00 12.12 323 LEU A CA 1
ATOM 2232 C C . LEU A 1 324 ? 38.501 -19.345 32.845 1.00 11.67 323 LEU A C 1
ATOM 2233 O O . LEU A 1 324 ? 38.116 -20.286 32.154 1.00 12.45 323 LEU A O 1
ATOM 2238 N N . LEU A 1 325 ? 39.750 -19.202 33.287 1.00 13.72 324 LEU A N 1
ATOM 2239 C CA . LEU A 1 325 ? 40.851 -20.119 33.066 1.00 13.69 324 LEU A CA 1
ATOM 2240 C C . LEU A 1 325 ? 41.406 -20.558 34.415 1.00 14.99 324 LEU A C 1
ATOM 2241 O O . LEU A 1 325 ? 41.249 -19.865 35.438 1.00 15.61 324 LEU A O 1
ATOM 2246 N N . CYS A 1 326 ? 42.040 -21.728 34.403 1.00 17.65 325 CYS A N 1
ATOM 2247 C CA . CYS A 1 326 ? 42.743 -22.217 35.588 1.00 12.44 325 CYS A CA 1
ATOM 2248 C C . CYS A 1 326 ? 43.898 -23.103 35.128 1.00 18.33 325 CYS A C 1
ATOM 2249 O O . CYS A 1 326 ? 44.048 -23.395 33.935 1.00 17.02 325 CYS A O 1
ATOM 2252 N N . HIS A 1 327 ? 44.786 -23.435 36.063 1.00 13.01 326 HIS A N 1
ATOM 2253 C CA . HIS A 1 327 ? 45.946 -24.240 35.697 1.00 13.37 326 HIS A CA 1
ATOM 2254 C C . HIS A 1 327 ? 45.509 -25.572 35.109 1.00 14.40 326 HIS A C 1
ATOM 2255 O O . HIS A 1 327 ? 44.547 -26.189 35.571 1.00 15.20 326 HIS A O 1
ATOM 2262 N N . ASN A 1 328 ? 46.262 -26.017 34.099 1.00 15.99 327 ASN A N 1
ATOM 2263 C CA . ASN A 1 328 ? 45.995 -27.242 33.353 1.00 18.35 327 ASN A CA 1
ATOM 2264 C C . ASN A 1 328 ? 45.904 -28.484 34.227 1.00 24.36 327 ASN A C 1
ATOM 2265 O O . ASN A 1 328 ? 45.291 -29.478 33.813 1.00 28.48 327 ASN A O 1
ATOM 2270 N N . ASP A 1 329 ? 46.509 -28.474 35.410 1.00 20.83 328 ASP A N 1
ATOM 2271 C CA . ASP A 1 329 ? 46.614 -29.708 36.177 1.00 28.93 328 ASP A CA 1
ATOM 2272 C C . ASP A 1 329 ? 45.460 -29.911 37.151 1.00 33.23 328 ASP A C 1
ATOM 2273 O O . ASP A 1 329 ? 45.437 -30.926 37.852 1.00 34.39 328 ASP A O 1
ATOM 2278 N N . LEU A 1 330 ? 44.508 -28.980 37.216 1.00 22.00 329 LEU A N 1
ATOM 2279 C CA . LEU A 1 330 ? 43.313 -29.179 38.025 1.00 18.42 329 LEU A CA 1
ATOM 2280 C C . LEU A 1 330 ? 42.324 -30.071 37.285 1.00 22.06 329 LEU A C 1
ATOM 2281 O O . LEU A 1 330 ? 42.173 -29.972 36.066 1.00 17.42 329 LEU A O 1
ATOM 2286 N N . LYS A 1 331 ? 41.643 -30.941 38.030 1.00 22.66 330 LYS A N 1
ATOM 2287 C CA . LYS A 1 331 ? 40.710 -31.897 37.447 1.00 26.92 330 LYS A CA 1
ATOM 2288 C C . LYS A 1 331 ? 39.324 -31.267 37.485 1.00 28.68 330 LYS A C 1
ATOM 2289 O O . LYS A 1 331 ? 38.740 -31.097 38.560 1.00 30.88 330 LYS A O 1
ATOM 2291 N N . ILE A 1 332 ? 38.804 -30.923 36.318 1.00 18.72 331 ILE A N 1
ATOM 2292 C CA . ILE A 1 332 ? 37.519 -30.250 36.198 1.00 27.12 331 ILE A CA 1
ATOM 2293 C C . ILE A 1 332 ? 36.438 -31.296 35.986 1.00 25.12 331 ILE A C 1
ATOM 2294 O O . ILE A 1 332 ? 36.552 -32.142 35.090 1.00 33.21 331 ILE A O 1
ATOM 2299 N N . ASN A 1 333 ? 35.398 -31.254 36.818 1.00 26.79 332 ASN A N 1
ATOM 2300 C CA . ASN A 1 333 ? 34.293 -32.205 36.734 1.00 27.84 332 ASN A CA 1
ATOM 2301 C C . ASN A 1 333 ? 33.105 -31.521 36.061 1.00 31.70 332 ASN A C 1
ATOM 2302 O O . ASN A 1 333 ? 32.476 -30.633 36.645 1.00 36.13 332 ASN A O 1
ATOM 2307 N N . ARG A 1 334 ? 32.782 -31.957 34.850 1.00 26.69 333 ARG A N 1
ATOM 2308 C CA . ARG A 1 334 ? 31.693 -31.385 34.075 1.00 26.79 333 ARG A CA 1
ATOM 2309 C C . ARG A 1 334 ? 30.379 -32.141 34.221 1.00 30.50 333 ARG A C 1
ATOM 2310 O O . ARG A 1 334 ? 29.396 -31.768 33.576 1.00 28.99 333 ARG A O 1
ATOM 2318 N N . ASN A 1 335 ? 30.309 -33.155 35.076 1.00 29.98 334 ASN A N 1
ATOM 2319 C CA . ASN A 1 335 ? 29.052 -33.865 35.280 1.00 41.43 334 ASN A CA 1
ATOM 2320 C C . ASN A 1 335 ? 28.336 -33.141 36.413 1.00 40.05 334 ASN A C 1
ATOM 2321 O O . ASN A 1 335 ? 28.723 -33.246 37.581 1.00 49.44 334 ASN A O 1
ATOM 2326 N N . ILE A 1 336 ? 27.275 -32.428 36.068 1.00 37.71 335 ILE A N 1
ATOM 2327 C CA . ILE A 1 336 ? 26.527 -31.611 37.012 1.00 37.81 335 ILE A CA 1
ATOM 2328 C C . ILE A 1 336 ? 25.190 -32.292 37.249 1.00 33.21 335 ILE A C 1
ATOM 2329 O O . ILE A 1 336 ? 24.504 -32.665 36.291 1.00 38.30 335 ILE A O 1
ATOM 2334 N N . ASN A 1 337 ? 24.833 -32.469 38.522 1.00 35.30 336 ASN A N 1
ATOM 2335 C CA . ASN A 1 337 ? 23.643 -33.194 38.947 1.00 38.62 336 ASN A CA 1
ATOM 2336 C C . ASN A 1 337 ? 22.657 -32.240 39.605 1.00 42.46 336 ASN A C 1
ATOM 2337 O O . ASN A 1 337 ? 23.029 -31.172 40.097 1.00 32.20 336 ASN A O 1
ATOM 2342 N N . ASN A 1 338 ? 21.379 -32.631 39.591 1.00 20.71 337 ASN A N 1
ATOM 2343 C CA . ASN A 1 338 ? 20.374 -31.854 40.305 1.00 25.32 337 ASN A CA 1
ATOM 2344 C C . ASN A 1 338 ? 20.804 -31.602 41.748 1.00 24.95 337 ASN A C 1
ATOM 2345 O O . ASN A 1 338 ? 20.764 -30.466 42.234 1.00 25.02 337 ASN A O 1
ATOM 2350 N N . ASP A 1 339 ? 21.268 -32.644 42.439 1.00 23.66 338 ASP A N 1
ATOM 2351 C CA . ASP A 1 339 ? 21.551 -32.464 43.858 1.00 32.16 338 ASP A CA 1
ATOM 2352 C C . ASP A 1 339 ? 22.713 -31.513 44.117 1.00 22.22 338 ASP A C 1
ATOM 2353 O O . ASP A 1 339 ? 22.883 -31.075 45.259 1.00 29.28 338 ASP A O 1
ATOM 2358 N N . ASP A 1 340 ? 23.491 -31.158 43.093 1.00 22.56 339 ASP A N 1
ATOM 2359 C CA . ASP A 1 340 ? 24.549 -30.168 43.283 1.00 24.64 339 ASP A CA 1
ATOM 2360 C C . ASP A 1 340 ? 23.994 -28.833 43.757 1.00 24.94 339 ASP A C 1
ATOM 2361 O O . ASP A 1 340 ? 24.751 -28.017 44.293 1.00 29.66 339 ASP A O 1
ATOM 2366 N N . ILE A 1 341 ? 22.688 -28.593 43.587 1.00 22.88 340 ILE A N 1
ATOM 2367 C CA . ILE A 1 341 ? 22.116 -27.348 44.097 1.00 28.41 340 ILE A CA 1
ATOM 2368 C C . ILE A 1 341 ? 22.370 -27.224 45.591 1.00 25.70 340 ILE A C 1
ATOM 2369 O O . ILE A 1 341 ? 22.552 -26.112 46.107 1.00 17.49 340 ILE A O 1
ATOM 2374 N N . LYS A 1 342 ? 22.425 -28.358 46.305 1.00 21.32 341 LYS A N 1
ATOM 2375 C CA . LYS A 1 342 ? 22.612 -28.326 47.751 1.00 27.73 341 LYS A CA 1
ATOM 2376 C C . LYS A 1 342 ? 23.960 -27.736 48.152 1.00 26.28 341 LYS A C 1
ATOM 2377 O O . LYS A 1 342 ? 24.136 -27.360 49.319 1.00 23.38 341 LYS A O 1
ATOM 2383 N N . LYS A 1 343 ? 24.899 -27.613 47.213 1.00 22.96 342 LYS A N 1
ATOM 2384 C CA . LYS A 1 343 ? 26.217 -27.070 47.528 1.00 24.91 342 LYS A CA 1
ATOM 2385 C C . LYS A 1 343 ? 26.212 -25.556 47.691 1.00 24.88 342 LYS A C 1
ATOM 2386 O O . LYS A 1 343 ? 27.170 -24.992 48.243 1.00 19.03 342 LYS A O 1
ATOM 2392 N N . PHE A 1 344 ? 25.157 -24.893 47.243 1.00 18.73 343 PHE A N 1
ATOM 2393 C CA . PHE A 1 344 ? 25.163 -23.459 47.009 1.00 18.91 343 PHE A CA 1
ATOM 2394 C C . PHE A 1 344 ? 24.069 -22.752 47.792 1.00 17.79 343 PHE A C 1
ATOM 2395 O O . PHE A 1 344 ? 23.042 -23.345 48.132 1.00 21.73 343 PHE A O 1
ATOM 2403 N N . ASN A 1 345 ? 24.314 -21.483 48.102 1.00 17.62 344 ASN A N 1
ATOM 2404 C CA . ASN A 1 345 ? 23.208 -20.591 48.390 1.00 14.12 344 ASN A CA 1
ATOM 2405 C C . ASN A 1 345 ? 22.629 -20.060 47.075 1.00 18.65 344 ASN A C 1
ATOM 2406 O O . ASN A 1 345 ? 23.285 -20.086 46.028 1.00 10.66 344 ASN A O 1
ATOM 2411 N N . ILE A 1 346 ? 21.363 -19.640 47.119 1.00 10.46 345 ILE A N 1
ATOM 2412 C CA . ILE A 1 346 ? 20.552 -19.478 45.915 1.00 15.33 345 ILE A CA 1
ATOM 2413 C C . ILE A 1 346 ? 19.849 -18.128 45.959 1.00 11.77 345 ILE A C 1
ATOM 2414 O O . ILE A 1 346 ? 19.355 -17.720 47.015 1.00 12.61 345 ILE A O 1
ATOM 2419 N N . ILE A 1 347 ? 19.742 -17.472 44.800 1.00 13.38 346 ILE A N 1
ATOM 2420 C CA . ILE A 1 347 ? 18.932 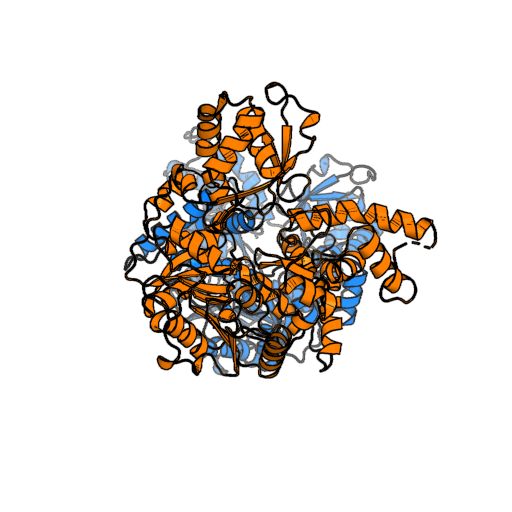-16.271 44.630 1.00 14.37 346 ILE A CA 1
ATOM 2421 C C . ILE A 1 347 ? 18.102 -16.436 43.366 1.00 17.85 346 ILE A C 1
ATOM 2422 O O . ILE A 1 347 ? 18.612 -16.897 42.338 1.00 12.12 346 ILE A O 1
ATOM 2427 N N . PHE A 1 348 ? 16.811 -16.134 43.449 1.00 23.56 347 PHE A N 1
ATOM 2428 C CA . PHE A 1 348 ? 15.988 -16.068 42.240 1.00 17.49 347 PHE A CA 1
ATOM 2429 C C . PHE A 1 348 ? 15.148 -14.810 42.374 1.00 14.96 347 PHE A C 1
ATOM 2430 O O . PHE A 1 348 ? 14.156 -14.805 43.111 1.00 15.54 347 PHE A O 1
ATOM 2438 N N . ASN A 1 349 ? 15.430 -13.792 41.584 1.00 17.41 348 ASN A N 1
ATOM 2439 C CA . ASN A 1 349 ? 14.802 -12.514 41.881 1.00 26.01 348 ASN A CA 1
ATOM 2440 C C . ASN A 1 349 ? 13.517 -12.502 41.068 1.00 21.50 348 ASN A C 1
ATOM 2441 O O . ASN A 1 349 ? 13.525 -12.199 39.876 1.00 24.33 348 ASN A O 1
ATOM 2446 N N . VAL A 1 350 ? 12.401 -12.721 41.756 1.00 17.41 349 VAL A N 1
ATOM 2447 C CA . VAL A 1 350 ? 11.089 -12.852 41.139 1.00 15.51 349 VAL A CA 1
ATOM 2448 C C . VAL A 1 350 ? 10.163 -11.944 41.910 1.00 17.28 349 VAL A C 1
ATOM 2449 O O . VAL A 1 350 ? 10.242 -11.871 43.139 1.00 20.04 349 VAL A O 1
ATOM 2453 N N . ILE A 1 351 ? 9.289 -11.261 41.192 1.00 24.23 350 ILE A N 1
ATOM 2454 C CA . ILE A 1 351 ? 8.256 -10.413 41.763 1.00 24.05 350 ILE A CA 1
ATOM 2455 C C . ILE A 1 351 ? 6.907 -11.038 41.418 1.00 25.13 350 ILE A C 1
ATOM 2456 O O . ILE A 1 351 ? 6.577 -11.174 40.231 1.00 24.61 350 ILE A O 1
ATOM 2461 N N . PRO A 1 352 ? 6.120 -11.458 42.399 1.00 23.47 351 PRO A N 1
ATOM 2462 C CA . PRO A 1 352 ? 4.824 -12.064 42.083 1.00 26.02 351 PRO A CA 1
ATOM 2463 C C . PRO A 1 352 ? 3.894 -11.041 41.475 1.00 31.06 351 PRO A C 1
ATOM 2464 O O . PRO A 1 352 ? 3.952 -9.849 41.804 1.00 21.65 351 PRO A O 1
ATOM 2468 N N . GLU A 1 353 ? 3.039 -11.522 40.564 1.00 24.87 352 GLU A N 1
ATOM 2469 C CA . GLU A 1 353 ? 1.954 -10.681 40.074 1.00 32.52 352 GLU A CA 1
ATOM 2470 C C . GLU A 1 353 ? 0.973 -10.382 41.193 1.00 34.09 352 GLU A C 1
ATOM 2471 O O . GLU A 1 353 ? 0.549 -9.236 41.362 1.00 35.88 352 GLU A O 1
ATOM 2477 N N . LYS A 1 354 ? 0.664 -11.382 42.013 1.00 30.19 353 LYS A N 1
ATOM 2478 C CA . LYS A 1 354 ? -0.305 -11.162 43.067 1.00 30.28 353 LYS A CA 1
ATOM 2479 C C . LYS A 1 354 ? 0.345 -11.348 44.434 1.00 34.44 353 LYS A C 1
ATOM 2480 O O . LYS A 1 354 ? 1.182 -12.245 44.615 1.00 29.76 353 LYS A O 1
ATOM 2482 N N . PRO A 1 355 ? -0.027 -10.526 45.410 1.00 40.74 354 PRO A N 1
ATOM 2483 C CA . PRO A 1 355 ? 0.527 -10.685 46.756 1.00 38.40 354 PRO A CA 1
ATOM 2484 C C . PRO A 1 355 ? 0.125 -12.024 47.350 1.00 35.53 354 PRO A C 1
ATOM 2485 O O . PRO A 1 355 ? -0.959 -12.548 47.081 1.00 43.84 354 PRO A O 1
ATOM 2489 N N . LEU A 1 356 ? 1.035 -12.577 48.154 1.00 30.40 355 LEU A N 1
ATOM 2490 C CA . LEU A 1 356 ? 0.809 -13.865 48.801 1.00 26.24 355 LEU A CA 1
ATOM 2491 C C . LEU A 1 356 ? -0.512 -13.893 49.555 1.00 36.85 355 LEU A C 1
ATOM 2492 O O . LEU A 1 356 ? -1.249 -14.885 49.502 1.00 41.56 355 LEU A O 1
ATOM 2497 N N . LYS A 1 357 ? -0.828 -12.813 50.268 1.00 34.34 356 LYS A N 1
ATOM 2498 C CA . LYS A 1 357 ? -1.997 -12.811 51.131 1.00 38.64 356 LYS A CA 1
ATOM 2499 C C . LYS A 1 357 ? -3.309 -12.814 50.357 1.00 41.29 356 LYS A C 1
ATOM 2500 O O . LYS A 1 357 ? -4.361 -12.966 50.979 1.00 50.23 356 LYS A O 1
ATOM 2502 N N . GLU A 1 358 ? -3.284 -12.620 49.036 1.00 35.06 357 GLU A N 1
ATOM 2503 C CA . GLU A 1 358 ? -4.493 -12.675 48.223 1.00 37.96 357 GLU A CA 1
ATOM 2504 C C . GLU A 1 358 ? -4.712 -14.022 47.534 1.00 35.81 357 GLU A C 1
ATOM 2505 O O . GLU A 1 358 ? -5.752 -14.211 46.898 1.00 32.11 357 GLU A O 1
ATOM 2511 N N . VAL A 1 359 ? -3.791 -14.975 47.666 1.00 35.29 358 VAL A N 1
ATOM 2512 C CA . VAL A 1 359 ? -3.909 -16.247 46.965 1.00 33.56 358 VAL A CA 1
ATOM 2513 C C . VAL A 1 359 ? -3.853 -17.392 47.961 1.00 38.80 358 VAL A C 1
ATOM 2514 O O . VAL A 1 359 ? -3.256 -17.275 49.036 1.00 33.74 358 VAL A O 1
ATOM 2518 N N . ASP A 1 360 ? -4.479 -18.516 47.588 1.00 28.12 359 ASP A N 1
ATOM 2519 C CA . ASP A 1 360 ? -4.318 -19.773 48.304 1.00 31.39 359 ASP A CA 1
ATOM 2520 C C . ASP A 1 360 ? -3.337 -20.636 47.512 1.00 34.95 359 ASP A C 1
ATOM 2521 O O . ASP A 1 360 ? -3.676 -21.142 46.438 1.00 37.40 359 ASP A O 1
ATOM 2526 N N . LEU A 1 361 ? -2.128 -20.818 48.064 1.00 34.39 360 LEU A N 1
ATOM 2527 C CA . LEU A 1 361 ? -1.074 -21.553 47.364 1.00 35.10 360 LEU A CA 1
ATOM 2528 C C . LEU A 1 361 ? -1.411 -23.029 47.220 1.00 44.74 360 LEU A C 1
ATOM 2529 O O . LEU A 1 361 ? -1.032 -23.657 46.223 1.00 44.09 360 LEU A O 1
ATOM 2534 N N . ASN A 1 362 ? -2.117 -23.600 48.196 1.00 42.26 361 ASN A N 1
ATOM 2535 C CA . ASN A 1 362 ? -2.501 -25.002 48.109 1.00 36.03 361 ASN A CA 1
ATOM 2536 C C . ASN A 1 362 ? -3.451 -25.278 46.953 1.00 33.65 361 ASN A C 1
ATOM 2537 O O . ASN A 1 362 ? -3.694 -26.448 46.643 1.00 45.01 361 ASN A O 1
ATOM 2542 N N . ASN A 1 363 ? -4.008 -24.250 46.314 1.00 35.58 362 ASN A N 1
ATOM 2543 C CA . ASN A 1 363 ? -4.835 -24.475 45.133 1.00 39.27 362 ASN A CA 1
ATOM 2544 C C . ASN A 1 363 ? -3.941 -24.936 43.987 1.00 44.45 362 ASN A C 1
ATOM 2545 O O . ASN A 1 363 ? -2.995 -24.234 43.610 1.00 52.32 362 ASN A O 1
ATOM 2550 N N . ALA A 1 364 ? -4.228 -26.110 43.422 1.00 42.47 363 ALA A N 1
ATOM 2551 C CA . ALA A 1 364 ? -3.357 -26.641 42.376 1.00 39.68 363 ALA A CA 1
ATOM 2552 C C . ALA A 1 364 ? -3.796 -26.331 40.943 1.00 44.38 363 ALA A C 1
ATOM 2553 O O . ALA A 1 364 ? -3.043 -26.651 40.016 1.00 52.87 363 ALA A O 1
ATOM 2555 N N . THR A 1 365 ? -4.999 -25.797 40.709 1.00 45.84 364 THR A N 1
ATOM 2556 C CA . THR A 1 365 ? -5.422 -25.507 39.339 1.00 48.02 364 THR A CA 1
ATOM 2557 C C . THR A 1 365 ? -5.315 -24.041 38.922 1.00 52.96 364 THR A C 1
ATOM 2558 O O . THR A 1 365 ? -5.564 -23.736 37.753 1.00 59.77 364 THR A O 1
ATOM 2562 N N . GLU A 1 366 ? -4.943 -23.133 39.818 1.00 56.05 365 GLU A N 1
ATOM 2563 C CA . GLU A 1 366 ? -4.813 -21.717 39.478 1.00 54.90 365 GLU A CA 1
ATOM 2564 C C . GLU A 1 366 ? -3.387 -21.414 39.040 1.00 42.04 365 GLU A C 1
ATOM 2565 O O . GLU A 1 366 ? -2.424 -21.856 39.669 1.00 35.01 365 GLU A O 1
ATOM 2571 N N . ASN A 1 367 ? -3.264 -20.648 37.963 1.00 29.05 366 ASN A N 1
ATOM 2572 C CA . ASN A 1 367 ? -1.978 -20.344 37.353 1.00 35.52 366 ASN A CA 1
ATOM 2573 C C . ASN A 1 367 ? -1.477 -19.031 37.939 1.00 33.63 366 ASN A C 1
ATOM 2574 O O . ASN A 1 367 ? -2.088 -17.983 37.729 1.00 36.16 366 ASN A O 1
ATOM 2579 N N . LEU A 1 368 ? -0.385 -19.076 38.686 1.00 25.94 367 LEU A N 1
ATOM 2580 C CA . LEU A 1 368 ? 0.192 -17.854 39.229 1.00 29.16 367 LEU A CA 1
ATOM 2581 C C . LEU A 1 368 ? 1.410 -17.420 38.426 1.00 30.32 367 LEU A C 1
ATOM 2582 O O . LEU A 1 368 ? 2.226 -18.251 37.995 1.00 27.30 367 LEU A O 1
ATOM 2587 N N . GLN A 1 369 ? 1.540 -16.100 38.271 1.00 28.86 368 GLN A N 1
ATOM 2588 C CA . GLN A 1 369 ? 2.533 -15.470 37.414 1.00 30.56 368 GLN A CA 1
ATOM 2589 C C . GLN A 1 369 ? 3.626 -14.807 38.247 1.00 22.14 368 GLN A C 1
ATOM 2590 O O . GLN A 1 369 ? 3.341 -14.193 39.283 1.00 23.08 368 GLN A O 1
ATOM 2596 N N . PHE A 1 370 ? 4.876 -14.932 37.794 1.00 24.34 369 PHE A N 1
ATOM 2597 C CA . PHE A 1 370 ? 6.000 -14.283 38.459 1.00 20.41 369 PHE A CA 1
ATOM 2598 C C . PHE A 1 370 ? 6.890 -13.601 37.426 1.00 30.72 369 PHE A C 1
ATOM 2599 O O . PHE A 1 370 ? 7.217 -14.200 36.397 1.00 34.20 369 PHE A O 1
ATOM 2607 N N . PHE A 1 371 ? 7.305 -12.367 37.719 1.00 27.82 370 PHE A N 1
ATOM 2608 C CA . PHE A 1 371 ? 8.086 -11.532 36.806 1.00 26.25 370 PHE A CA 1
ATOM 2609 C C . PHE A 1 371 ? 9.547 -11.496 37.246 1.00 28.35 370 PHE A C 1
ATOM 2610 O O . PHE A 1 371 ? 9.828 -11.214 38.410 1.00 23.80 370 PHE A O 1
ATOM 2618 N N . LEU A 1 372 ? 10.476 -11.704 36.315 1.00 28.93 371 LEU A N 1
ATOM 2619 C CA . LEU A 1 372 ? 11.889 -11.831 36.661 1.00 35.23 371 LEU A CA 1
ATOM 2620 C C . LEU A 1 372 ? 12.643 -10.528 36.389 1.00 45.43 371 LEU A C 1
ATOM 2621 O O . LEU A 1 372 ? 12.564 -9.988 35.279 1.00 45.49 371 LEU A O 1
ATOM 2626 N N . ASN A 1 373 ? 13.359 -10.026 37.417 1.00 47.32 372 ASN A N 1
ATOM 2627 C CA . ASN A 1 373 ? 14.260 -8.864 37.363 1.00 57.19 372 ASN A CA 1
ATOM 2628 C C . ASN A 1 373 ? 13.681 -7.716 36.548 1.00 71.82 372 ASN A C 1
ATOM 2629 O O . ASN A 1 373 ? 14.202 -7.376 35.482 1.00 76.11 372 ASN A O 1
ATOM 2634 N N . GLY A 1 374 ? 12.610 -7.112 37.044 1.00 82.99 373 GLY A N 1
ATOM 2635 C CA . GLY A 1 374 ? 11.575 -6.721 36.121 1.00 92.16 373 GLY A CA 1
ATOM 2636 C C . GLY A 1 374 ? 10.251 -6.736 36.843 1.00 98.09 373 GLY A C 1
ATOM 2637 O O . GLY A 1 374 ? 10.149 -6.381 38.016 1.00 101.06 373 GLY A O 1
ATOM 2638 N N . ASN A 1 375 ? 9.231 -7.138 36.094 1.00 103.16 374 ASN A N 1
ATOM 2639 C CA . ASN A 1 375 ? 9.378 -7.281 34.650 1.00 105.54 374 ASN A CA 1
ATOM 2640 C C . ASN A 1 375 ? 8.164 -6.852 33.853 1.00 101.52 374 ASN A C 1
ATOM 2641 O O . ASN A 1 375 ? 8.110 -5.829 33.166 1.00 105.84 374 ASN A O 1
ATOM 2646 N N . LYS A 1 376 ? 7.198 -7.758 34.002 1.00 90.39 375 LYS A N 1
ATOM 2647 C CA . LYS A 1 376 ? 5.901 -7.868 33.353 1.00 78.81 375 LYS A CA 1
ATOM 2648 C C . LYS A 1 376 ? 6.001 -8.344 31.905 1.00 80.15 375 LYS A C 1
ATOM 2649 O O . LYS A 1 376 ? 5.029 -8.892 31.372 1.00 85.33 375 LYS A O 1
ATOM 2655 N N . GLU A 1 377 ? 7.166 -8.196 31.267 1.00 77.54 376 GLU A N 1
ATOM 2656 C CA . GLU A 1 377 ? 7.358 -8.744 29.925 1.00 78.22 376 GLU A CA 1
ATOM 2657 C C . GLU A 1 377 ? 7.811 -10.200 29.938 1.00 73.39 376 GLU A C 1
ATOM 2658 O O . GLU A 1 377 ? 7.279 -11.036 29.202 1.00 77.93 376 GLU A O 1
ATOM 2660 N N . SER A 1 378 ? 8.774 -10.514 30.790 1.00 66.73 377 SER A N 1
ATOM 2661 C CA . SER A 1 378 ? 9.406 -11.823 30.838 1.00 66.80 377 SER A CA 1
ATOM 2662 C C . SER A 1 378 ? 9.014 -12.458 32.160 1.00 63.90 377 SER A C 1
ATOM 2663 O O . SER A 1 378 ? 9.303 -11.906 33.229 1.00 68.84 377 SER A O 1
ATOM 2666 N N . ASN A 1 379 ? 8.357 -13.610 32.097 1.00 50.99 378 ASN A N 1
ATOM 2667 C CA . ASN A 1 379 ? 7.789 -14.167 33.308 1.00 51.71 378 ASN A CA 1
ATOM 2668 C C . ASN A 1 379 ? 7.848 -15.685 33.259 1.00 53.54 378 ASN A C 1
ATOM 2669 O O . ASN A 1 379 ? 8.214 -16.293 32.249 1.00 54.26 378 ASN A O 1
ATOM 2674 N N . LEU A 1 380 ? 7.445 -16.283 34.373 1.00 47.90 379 LEU A N 1
ATOM 2675 C CA . LEU A 1 380 ? 7.363 -17.720 34.551 1.00 37.06 379 LEU A CA 1
ATOM 2676 C C . LEU A 1 380 ? 6.105 -17.961 35.357 1.00 37.33 379 LEU A C 1
ATOM 2677 O O . LEU A 1 380 ? 5.895 -17.299 36.379 1.00 41.36 379 LEU A O 1
ATOM 2682 N N . SER A 1 381 ? 5.270 -18.888 34.899 1.00 34.85 380 SER A N 1
ATOM 2683 C CA . SER A 1 381 ? 4.007 -19.168 35.559 1.00 36.64 380 SER A CA 1
ATOM 2684 C C . SER A 1 381 ? 3.944 -20.632 35.974 1.00 33.46 380 SER A C 1
ATOM 2685 O O . SER A 1 381 ? 4.605 -21.493 35.384 1.00 35.30 380 SER A O 1
ATOM 2688 N N . THR A 1 382 ? 3.173 -20.906 37.026 1.00 30.63 381 THR A N 1
ATOM 2689 C CA . THR A 1 382 ? 3.039 -22.281 37.491 1.00 26.65 381 THR A CA 1
ATOM 2690 C C . THR A 1 382 ? 1.701 -22.468 38.190 1.00 25.25 381 THR A C 1
ATOM 2691 O O . THR A 1 382 ? 1.177 -21.540 38.815 1.00 26.38 381 THR A O 1
ATOM 2695 N N . THR A 1 383 ? 1.151 -23.674 38.060 1.00 24.13 382 THR A N 1
ATOM 2696 C CA . THR A 1 383 ? 0.029 -24.106 38.887 1.00 36.69 382 THR A CA 1
ATOM 2697 C C . THR A 1 383 ? 0.445 -24.913 40.113 1.00 33.92 382 THR A C 1
ATOM 2698 O O . THR A 1 383 ? -0.398 -25.158 40.983 1.00 29.25 382 THR A O 1
ATOM 2702 N N . SER A 1 384 ? 1.698 -25.324 40.205 1.00 22.94 383 SER A N 1
ATOM 2703 C CA . SER A 1 384 ? 2.131 -26.195 41.304 1.00 30.35 383 SER A CA 1
ATOM 2704 C C . SER A 1 384 ? 2.169 -25.452 42.631 1.00 21.73 383 SER A C 1
ATOM 2705 O O . SER A 1 384 ? 2.889 -24.450 42.751 1.00 20.76 383 SER A O 1
ATOM 2708 N N . PRO A 1 385 ? 1.429 -25.898 43.639 1.00 26.43 384 PRO A N 1
ATOM 2709 C CA . PRO A 1 385 ? 1.559 -25.290 44.961 1.00 21.89 384 PRO A CA 1
ATOM 2710 C C . PRO A 1 385 ? 2.975 -25.308 45.499 1.00 20.48 384 PRO A C 1
ATOM 2711 O O . PRO A 1 385 ? 3.363 -24.368 46.192 1.00 23.27 384 PRO A O 1
ATOM 2715 N N . TYR A 1 386 ? 3.763 -26.340 45.208 1.00 22.33 385 TYR A N 1
ATOM 2716 C CA . TYR A 1 386 ? 5.113 -26.404 45.772 1.00 27.44 385 TYR A CA 1
ATOM 2717 C C . TYR A 1 386 ? 6.031 -25.399 45.097 1.00 31.76 385 TYR A C 1
ATOM 2718 O O . TYR A 1 386 ? 6.793 -24.686 45.766 1.00 23.11 385 TYR A O 1
ATOM 2727 N N . MET A 1 387 ? 5.969 -25.332 43.764 1.00 18.15 386 MET A N 1
ATOM 2728 C CA . MET A 1 387 ? 6.713 -24.306 43.049 1.00 17.43 386 MET A CA 1
ATOM 2729 C C . MET A 1 387 ? 6.224 -22.909 43.422 1.00 17.38 386 MET A C 1
ATOM 2730 O O . MET A 1 387 ? 7.029 -21.971 43.511 1.00 17.34 386 MET A O 1
ATOM 2735 N N . LYS A 1 388 ? 4.919 -22.747 43.648 1.00 18.37 387 LYS A N 1
ATOM 2736 C CA . LYS A 1 388 ? 4.404 -21.463 44.123 1.00 20.16 387 LYS A CA 1
ATOM 2737 C C . LYS A 1 388 ? 5.039 -21.081 45.458 1.00 21.60 387 LYS A C 1
ATOM 2738 O O . LYS A 1 388 ? 5.459 -19.936 45.659 1.00 18.52 387 LYS A O 1
ATOM 2744 N N . ALA A 1 389 ? 5.098 -22.026 46.391 1.00 21.65 388 ALA A N 1
ATOM 2745 C CA . ALA A 1 389 ? 5.636 -21.703 47.708 1.00 20.07 388 ALA A CA 1
ATOM 2746 C C . ALA A 1 389 ? 7.126 -21.377 47.624 1.00 18.26 388 ALA A C 1
ATOM 2747 O O . ALA A 1 389 ? 7.619 -20.452 48.293 1.00 20.95 388 ALA A O 1
ATOM 2749 N N . ILE A 1 390 ? 7.853 -22.087 46.762 1.00 15.70 389 ILE A N 1
ATOM 2750 C CA . ILE A 1 390 ? 9.254 -21.757 46.557 1.00 17.44 389 ILE A CA 1
ATOM 2751 C C . ILE A 1 390 ? 9.398 -20.365 45.944 1.00 26.84 389 ILE A C 1
ATOM 2752 O O . ILE A 1 390 ? 10.257 -19.568 46.365 1.00 13.68 389 ILE A O 1
ATOM 2757 N N . LEU A 1 391 ? 8.555 -20.042 44.949 1.00 18.07 390 LEU A N 1
ATOM 2758 C CA . LEU A 1 391 ? 8.701 -18.771 44.239 1.00 23.61 390 LEU A CA 1
ATOM 2759 C C . LEU A 1 391 ? 8.365 -17.589 45.139 1.00 16.71 390 LEU A C 1
ATOM 2760 O O . LEU A 1 391 ? 9.066 -16.566 45.114 1.00 18.97 390 LEU A O 1
ATOM 2765 N N . TYR A 1 392 ? 7.308 -17.700 45.946 1.00 15.47 391 TYR A N 1
ATOM 2766 C CA . TYR A 1 392 ? 7.046 -16.627 46.902 1.00 15.59 391 TYR A CA 1
ATOM 2767 C C . TYR A 1 392 ? 8.190 -16.496 47.906 1.00 21.24 391 TYR A C 1
ATOM 2768 O O . TYR A 1 392 ? 8.548 -15.375 48.309 1.00 21.97 391 TYR A O 1
ATOM 2777 N N . THR A 1 393 ? 8.799 -17.628 48.294 1.00 18.23 392 THR A N 1
ATOM 2778 C CA . THR A 1 393 ? 9.918 -17.572 49.237 1.00 15.31 392 THR A CA 1
ATOM 2779 C C . THR A 1 393 ? 11.097 -16.799 48.644 1.00 14.67 392 THR A C 1
ATOM 2780 O O . THR A 1 393 ? 11.612 -15.864 49.273 1.00 16.14 392 THR A O 1
ATOM 2784 N N . PHE A 1 394 ? 11.492 -17.119 47.401 1.00 14.29 393 PHE A N 1
ATOM 2785 C CA . PHE A 1 394 ? 12.528 -16.319 46.737 1.00 13.44 393 PHE A CA 1
ATOM 2786 C C . PHE A 1 394 ? 12.131 -14.841 46.642 1.00 13.55 393 PHE A C 1
ATOM 2787 O O . PHE A 1 394 ? 12.982 -13.955 46.816 1.00 17.58 393 PHE A O 1
ATOM 2795 N N . SER A 1 395 ? 10.842 -14.551 46.378 1.00 12.90 394 SER A N 1
ATOM 2796 C CA . SER A 1 395 ? 10.421 -13.158 46.224 1.00 23.09 394 SER A CA 1
ATOM 2797 C C . SER A 1 395 ? 10.554 -12.371 47.524 1.00 17.48 394 SER A C 1
ATOM 2798 O O . SER A 1 395 ? 10.623 -11.137 47.492 1.00 18.27 394 SER A O 1
ATOM 2801 N N . GLU A 1 396 ? 10.562 -13.047 48.668 1.00 19.02 395 GLU A N 1
ATOM 2802 C CA . GLU A 1 396 ? 10.761 -12.335 49.927 1.00 19.79 395 GLU A CA 1
ATOM 2803 C C . GLU A 1 396 ? 12.232 -12.161 50.293 1.00 21.15 395 GLU A C 1
ATOM 2804 O O . GLU A 1 396 ? 12.535 -11.521 51.303 1.00 18.40 395 GLU A O 1
ATOM 2810 N N . ASN A 1 397 ? 13.121 -12.881 49.617 1.00 18.05 396 ASN A N 1
ATOM 2811 C CA . ASN A 1 397 ? 14.559 -12.900 49.855 1.00 19.33 396 ASN A CA 1
ATOM 2812 C C . ASN A 1 397 ? 15.410 -12.193 48.792 1.00 16.86 396 ASN A C 1
ATOM 2813 O O . ASN A 1 397 ? 16.528 -12.653 48.529 1.00 15.10 396 ASN A O 1
ATOM 2818 N N . LEU A 1 398 ? 14.831 -11.280 48.009 1.00 11.55 397 LEU A N 1
ATOM 2819 C CA . LEU A 1 398 ? 15.511 -10.747 46.831 1.00 14.84 397 LEU A CA 1
ATOM 2820 C C . LEU A 1 398 ? 16.949 -10.364 47.145 1.00 17.24 397 LEU A C 1
ATOM 2821 O O . LEU A 1 398 ? 17.228 -9.730 48.166 1.00 14.50 397 LEU A O 1
ATOM 2826 N N . ASN A 1 399 ? 17.869 -10.852 46.300 1.00 14.54 398 ASN A N 1
ATOM 2827 C CA . ASN A 1 399 ? 19.297 -10.564 46.356 1.00 17.63 398 ASN A CA 1
ATOM 2828 C C . ASN A 1 399 ? 19.914 -10.914 47.706 1.00 23.40 398 ASN A C 1
ATOM 2829 O O . ASN A 1 399 ? 20.959 -10.377 48.070 1.00 18.94 398 ASN A O 1
ATOM 2834 N N . ASN A 1 400 ? 19.282 -11.787 48.476 1.00 16.23 399 ASN A N 1
ATOM 2835 C CA . ASN A 1 400 ? 19.886 -12.310 49.705 1.00 15.04 399 ASN A CA 1
ATOM 2836 C C . ASN A 1 400 ? 19.994 -13.825 49.607 1.00 13.65 399 ASN A C 1
ATOM 2837 O O . ASN A 1 400 ? 18.958 -14.514 49.521 1.00 17.40 399 ASN A O 1
ATOM 2842 N N . PRO A 1 401 ? 21.199 -14.385 49.584 1.00 19.40 400 PRO A N 1
ATOM 2843 C CA . PRO A 1 401 ? 21.347 -15.816 49.307 1.00 16.94 400 PRO A CA 1
ATOM 2844 C C . PRO A 1 401 ? 20.662 -16.677 50.352 1.00 17.10 400 PRO A C 1
ATOM 2845 O O . PRO A 1 401 ? 20.700 -16.386 51.548 1.00 14.55 400 PRO A O 1
ATOM 2849 N N . LEU A 1 402 ? 20.030 -17.748 49.878 1.00 15.78 401 LEU A N 1
ATOM 2850 C CA . LEU A 1 402 ? 19.305 -18.697 50.709 1.00 15.27 401 LEU A CA 1
ATOM 2851 C C . LEU A 1 402 ? 19.870 -20.093 50.482 1.00 11.17 401 LEU A C 1
ATOM 2852 O O . LEU A 1 402 ? 20.097 -20.492 49.336 1.00 11.57 401 LEU A O 1
ATOM 2857 N N . SER A 1 403 ? 20.058 -20.848 51.560 1.00 11.70 402 SER A N 1
ATOM 2858 C CA . SER A 1 403 ? 20.447 -22.247 51.435 1.00 13.43 402 SER A CA 1
ATOM 2859 C C . SER A 1 403 ? 19.272 -23.122 50.974 1.00 19.92 402 SER A C 1
ATOM 2860 O O . SER A 1 403 ? 18.104 -22.742 51.070 1.00 15.07 402 SER A O 1
ATOM 2863 N N . PHE A 1 404 ? 19.594 -24.319 50.476 1.00 13.96 403 PHE A N 1
ATOM 2864 C CA . PHE A 1 404 ? 18.540 -25.267 50.121 1.00 17.52 403 PHE A CA 1
ATOM 2865 C C . PHE A 1 404 ? 17.599 -25.519 51.297 1.00 16.82 403 PHE A C 1
ATOM 2866 O O . PHE A 1 404 ? 16.370 -25.469 51.149 1.00 18.79 403 PHE A O 1
ATOM 2874 N N . LYS A 1 405 ? 18.153 -25.772 52.487 1.00 15.16 404 LYS A N 1
ATOM 2875 C CA . LYS A 1 405 ? 17.293 -25.981 53.653 1.00 14.66 404 LYS A CA 1
ATOM 2876 C C . LYS A 1 405 ? 16.464 -24.737 53.999 1.00 17.76 404 LYS A C 1
ATOM 2877 O O . LYS A 1 405 ? 15.315 -24.863 54.453 1.00 23.47 404 LYS A O 1
ATOM 2883 N N . GLN A 1 406 ? 17.022 -23.530 53.792 1.00 16.51 405 GLN A N 1
ATOM 2884 C CA . GLN A 1 406 ? 16.274 -22.301 54.056 1.00 16.40 405 GLN A CA 1
ATOM 2885 C C . GLN A 1 406 ? 15.124 -22.139 53.073 1.00 13.47 405 GLN A C 1
ATOM 2886 O O . GLN A 1 406 ? 13.973 -21.886 53.472 1.00 13.94 405 GLN A O 1
ATOM 2892 N N . VAL A 1 407 ? 15.406 -22.304 51.781 1.00 23.89 406 VAL A N 1
ATOM 2893 C CA . VAL A 1 407 ? 14.341 -22.180 50.790 1.00 15.53 406 VAL A CA 1
ATOM 2894 C C . VAL A 1 407 ? 13.218 -23.149 51.114 1.00 19.94 406 VAL A C 1
ATOM 2895 O O . VAL A 1 407 ? 12.041 -22.772 51.142 1.00 15.28 406 VAL A O 1
ATOM 2899 N N . THR A 1 408 ? 13.564 -24.416 51.376 1.00 23.31 407 THR A N 1
ATOM 2900 C CA . THR A 1 408 ? 12.521 -25.434 51.463 1.00 18.41 407 THR A CA 1
ATOM 2901 C C . THR A 1 408 ? 11.745 -25.336 52.772 1.00 15.65 407 THR A C 1
ATOM 2902 O O . THR A 1 408 ? 10.522 -25.520 52.780 1.00 23.77 407 THR A O 1
ATOM 2906 N N . SER A 1 409 ? 12.408 -25.001 53.885 1.00 23.53 408 SER A N 1
ATOM 2907 C CA . SER A 1 409 ? 11.654 -24.898 55.136 1.00 25.96 408 SER A CA 1
ATOM 2908 C C . SER A 1 409 ? 10.748 -23.666 55.145 1.00 23.50 408 SER A C 1
ATOM 2909 O O . SER A 1 409 ? 9.599 -23.748 55.607 1.00 21.84 408 SER A O 1
ATOM 2912 N N . GLU A 1 410 ? 11.225 -22.526 54.611 1.00 25.79 409 GLU A N 1
ATOM 2913 C CA . GLU A 1 410 ? 10.357 -21.348 54.530 1.00 27.65 409 GLU A CA 1
ATOM 2914 C C . GLU A 1 410 ? 9.199 -21.572 53.554 1.00 25.56 409 GLU A C 1
ATOM 2915 O O . GLU A 1 410 ? 8.059 -21.169 53.825 1.00 18.73 409 GLU A O 1
ATOM 2921 N N . ALA A 1 411 ? 9.468 -22.223 52.415 1.00 20.39 410 ALA A N 1
ATOM 2922 C CA . ALA A 1 411 ? 8.375 -22.600 51.529 1.00 26.73 410 ALA A CA 1
ATOM 2923 C C . ALA A 1 411 ? 7.373 -23.489 52.250 1.00 23.42 410 ALA A C 1
ATOM 2924 O O . ALA A 1 411 ? 6.158 -23.355 52.059 1.00 23.29 410 ALA A O 1
ATOM 2926 N N . ASN A 1 412 ? 7.866 -24.400 53.094 1.00 17.59 411 ASN A N 1
ATOM 2927 C CA . ASN A 1 412 ? 6.971 -25.304 53.807 1.00 18.78 411 ASN A CA 1
ATOM 2928 C C . ASN A 1 412 ? 6.051 -24.550 54.766 1.00 19.66 411 ASN A C 1
ATOM 2929 O O . ASN A 1 412 ? 4.880 -24.922 54.934 1.00 20.77 411 ASN A O 1
ATOM 2934 N N . THR A 1 413 ? 6.557 -23.499 55.418 1.00 24.73 412 THR A N 1
ATOM 2935 C CA . THR A 1 413 ? 5.674 -22.754 56.314 1.00 33.46 412 THR A CA 1
ATOM 2936 C C . THR A 1 413 ? 4.477 -22.168 55.574 1.00 32.61 412 THR A C 1
ATOM 2937 O O . THR A 1 413 ? 3.425 -21.952 56.179 1.00 29.94 412 THR A O 1
ATOM 2941 N N . LYS A 1 414 ? 4.604 -21.920 54.272 1.00 19.94 413 LYS A N 1
ATOM 2942 C CA . LYS A 1 414 ? 3.474 -21.386 53.517 1.00 20.52 413 LYS A CA 1
ATOM 2943 C C . LYS A 1 414 ? 2.431 -22.454 53.206 1.00 28.26 413 LYS A C 1
ATOM 2944 O O . LYS A 1 414 ? 1.279 -22.124 52.923 1.00 26.53 413 LYS A O 1
ATOM 2950 N N . LEU A 1 415 ? 2.845 -23.721 53.182 1.00 27.33 414 LEU A N 1
ATOM 2951 C CA . LEU A 1 415 ? 2.033 -24.912 52.944 1.00 22.40 414 LEU A CA 1
ATOM 2952 C C . LEU A 1 415 ? 1.596 -25.612 54.238 1.00 30.21 414 LEU A C 1
ATOM 2953 O O . LEU A 1 415 ? 1.365 -26.827 54.218 1.00 32.97 414 LEU A O 1
ATOM 2958 N N . ASN A 1 416 ? 1.694 -24.929 55.383 1.00 28.29 415 ASN A N 1
ATOM 2959 C CA . ASN A 1 416 ? 1.276 -25.456 56.691 1.00 40.34 415 ASN A CA 1
ATOM 2960 C C . ASN A 1 416 ? 2.192 -26.560 57.196 1.00 38.35 415 ASN A C 1
ATOM 2961 O O . ASN A 1 416 ? 1.762 -27.426 57.955 1.00 37.38 415 ASN A O 1
ATOM 2966 N N . ASN A 1 417 ? 3.447 -26.538 56.760 1.00 33.61 416 ASN A N 1
ATOM 2967 C CA . ASN A 1 417 ? 4.493 -27.442 57.229 1.00 34.43 416 ASN A CA 1
ATOM 2968 C C . ASN A 1 417 ? 4.149 -28.910 57.036 1.00 29.08 416 ASN A C 1
ATOM 2969 O O . ASN A 1 417 ? 4.689 -29.762 57.743 1.00 26.39 416 ASN A O 1
ATOM 2974 N N . THR A 1 418 ? 3.233 -29.248 56.125 1.00 27.23 417 THR A N 1
ATOM 2975 C CA . THR A 1 418 ? 2.989 -30.655 55.811 1.00 28.28 417 THR A CA 1
ATOM 2976 C C . THR A 1 418 ? 3.661 -31.127 54.524 1.00 34.28 417 THR A C 1
ATOM 2977 O O . THR A 1 418 ? 3.525 -32.302 54.165 1.00 34.42 417 THR A O 1
ATOM 2981 N N . LYS A 1 419 ? 4.276 -30.219 53.773 1.00 23.27 418 LYS A N 1
ATOM 2982 C CA . LYS A 1 419 ? 4.753 -30.472 52.422 1.00 21.87 418 LYS A CA 1
ATOM 2983 C C . LYS A 1 419 ? 6.275 -30.638 52.262 1.00 31.60 418 LYS A C 1
ATOM 2984 O O . LYS A 1 419 ? 6.759 -30.491 51.139 1.00 20.02 418 LYS A O 1
ATOM 2990 N N . LEU A 1 420 ? 7.057 -30.746 53.344 1.00 27.23 419 LEU A N 1
ATOM 2991 C CA . LEU A 1 420 ? 8.514 -30.622 53.193 1.00 29.72 419 LEU A CA 1
ATOM 2992 C C . LEU A 1 420 ? 9.072 -31.495 52.066 1.00 25.91 419 LEU A C 1
ATOM 2993 O O . LEU A 1 420 ? 9.805 -31.007 51.201 1.00 21.34 419 LEU A O 1
ATOM 2998 N N . ASN A 1 421 ? 8.725 -32.780 52.042 1.00 25.04 420 ASN A N 1
ATOM 2999 C CA . ASN A 1 421 ? 9.336 -33.681 51.058 1.00 24.83 420 ASN A CA 1
ATOM 3000 C C . ASN A 1 421 ? 8.952 -33.310 49.623 1.00 23.25 420 ASN A C 1
ATOM 3001 O O . ASN A 1 421 ? 9.794 -33.355 48.722 1.00 26.61 420 ASN A O 1
ATOM 3006 N N . GLU A 1 422 ? 7.685 -32.950 49.392 1.00 26.88 421 GLU A N 1
ATOM 3007 C CA . GLU A 1 422 ? 7.260 -32.546 48.056 1.00 25.35 421 GLU A CA 1
ATOM 3008 C C . GLU A 1 422 ? 7.989 -31.284 47.605 1.00 25.75 421 GLU A C 1
ATOM 3009 O O . GLU A 1 422 ? 8.351 -31.141 46.424 1.00 21.07 421 GLU A O 1
ATOM 3015 N N . ILE A 1 423 ? 8.204 -30.350 48.529 1.00 21.82 422 ILE A N 1
ATOM 3016 C CA . ILE A 1 423 ? 8.855 -29.091 48.181 1.00 27.73 422 ILE A CA 1
ATOM 3017 C C . ILE A 1 423 ? 10.330 -29.315 47.882 1.00 26.06 422 ILE A C 1
ATOM 3018 O O . ILE A 1 423 ? 10.868 -28.777 46.906 1.00 16.19 422 ILE A O 1
ATOM 3023 N N . LYS A 1 424 ? 11.004 -30.116 48.710 1.00 17.44 423 LYS A N 1
ATOM 3024 C CA . LYS A 1 424 ? 12.383 -30.480 48.395 1.00 22.71 423 LYS A CA 1
ATOM 3025 C C . LYS A 1 424 ? 12.461 -31.154 47.032 1.00 22.83 423 LYS A C 1
ATOM 3026 O O . LYS A 1 424 ? 13.353 -30.844 46.233 1.00 20.27 423 LYS A O 1
ATOM 3032 N N . ASN A 1 425 ? 11.514 -32.054 46.726 1.00 22.83 424 ASN A N 1
ATOM 3033 C CA . ASN A 1 425 ? 11.534 -32.694 45.411 1.00 20.93 424 ASN A CA 1
ATOM 3034 C C . ASN A 1 425 ? 11.354 -31.678 44.281 1.00 17.52 424 ASN A C 1
ATOM 3035 O O . ASN A 1 425 ? 12.027 -31.770 43.245 1.00 28.70 424 ASN A O 1
ATOM 3040 N N . GLU A 1 426 ? 10.461 -30.698 44.454 1.00 18.54 425 GLU A N 1
ATOM 3041 C CA . GLU A 1 426 ? 10.263 -29.694 43.406 1.00 18.01 425 GLU A CA 1
ATOM 3042 C C . GLU A 1 426 ? 11.535 -28.897 43.159 1.00 17.77 425 GLU A C 1
ATOM 3043 O O . GLU A 1 426 ? 11.974 -28.729 42.009 1.00 20.99 425 GLU A O 1
ATOM 3049 N N . LEU A 1 427 ? 12.130 -28.375 44.231 1.00 20.35 426 LEU A N 1
ATOM 3050 C CA . LEU A 1 427 ? 13.341 -27.584 44.070 1.00 16.31 426 LEU A CA 1
ATOM 3051 C C . LEU A 1 427 ? 14.457 -28.425 43.451 1.00 20.83 426 LEU A C 1
ATOM 3052 O O . LEU A 1 427 ? 15.089 -28.014 42.473 1.00 17.96 426 LEU A O 1
ATOM 3057 N N . LEU A 1 428 ? 14.670 -29.633 43.974 1.00 25.26 427 LEU A N 1
ATOM 3058 C CA . LEU A 1 428 ? 15.639 -30.563 43.388 1.00 28.89 427 LEU A CA 1
ATOM 3059 C C . LEU A 1 428 ? 15.446 -30.713 41.885 1.00 29.88 427 LEU A C 1
ATOM 3060 O O . LEU A 1 428 ? 16.410 -30.678 41.106 1.00 23.66 427 LEU A O 1
ATOM 3065 N N . ASN A 1 429 ? 14.202 -30.896 41.456 1.00 31.19 428 ASN A N 1
ATOM 3066 C CA . ASN A 1 429 ? 13.992 -31.232 40.057 1.00 31.97 428 ASN A CA 1
ATOM 3067 C C . ASN A 1 429 ? 14.086 -30.029 39.122 1.00 27.15 428 ASN A C 1
ATOM 3068 O O . ASN A 1 429 ? 14.295 -30.229 37.919 1.00 26.67 428 ASN A O 1
ATOM 3073 N N . ASN A 1 430 ? 13.787 -28.802 39.586 1.00 24.94 429 ASN A N 1
ATOM 3074 C CA . ASN A 1 430 ? 13.889 -27.648 38.686 1.00 19.39 429 ASN A CA 1
ATOM 3075 C C . ASN A 1 430 ? 15.072 -26.695 38.882 1.00 18.69 429 ASN A C 1
ATOM 3076 O O . ASN A 1 430 ? 15.360 -25.882 37.977 1.00 24.76 429 ASN A O 1
ATOM 3081 N N . ALA A 1 431 ? 15.815 -26.811 39.978 1.00 17.19 430 ALA A N 1
ATOM 3082 C CA . ALA A 1 431 ? 16.676 -25.683 40.330 1.00 21.42 430 ALA A CA 1
ATOM 3083 C C . ALA A 1 431 ? 17.903 -25.625 39.436 1.00 21.95 430 ALA A C 1
ATOM 3084 O O . ALA A 1 431 ? 18.162 -24.602 38.795 1.00 14.98 430 ALA A O 1
ATOM 3086 N N . MET A 1 432 ? 18.644 -26.728 39.341 1.00 29.31 431 MET A N 1
ATOM 3087 C CA . MET A 1 432 ? 19.888 -26.674 38.586 1.00 28.73 431 MET A CA 1
ATOM 3088 C C . MET A 1 432 ? 19.615 -26.450 37.103 1.00 28.41 431 MET A C 1
ATOM 3089 O O . MET A 1 432 ? 20.427 -25.826 36.412 1.00 24.71 431 MET A O 1
ATOM 3094 N N . LYS A 1 433 ? 18.459 -26.903 36.612 1.00 27.28 432 LYS A N 1
ATOM 3095 C CA . LYS A 1 433 ? 18.079 -26.611 35.234 1.00 27.46 432 LYS A CA 1
ATOM 3096 C C . LYS A 1 433 ? 17.910 -25.109 35.025 1.00 23.54 432 LYS A C 1
ATOM 3097 O O . LYS A 1 433 ? 18.389 -24.554 34.030 1.00 25.21 432 LYS A O 1
ATOM 3103 N N . LEU A 1 434 ? 17.238 -24.433 35.960 1.00 15.68 433 LEU A N 1
ATOM 3104 C CA . LEU A 1 434 ? 17.114 -22.984 35.860 1.00 16.38 433 LEU A CA 1
ATOM 3105 C C . LEU A 1 434 ? 18.446 -22.276 36.067 1.00 17.75 433 LEU A C 1
ATOM 3106 O O . LEU A 1 434 ? 18.659 -21.206 35.494 1.00 19.57 433 LEU A O 1
ATOM 3111 N N . VAL A 1 435 ? 19.345 -22.846 36.872 1.00 17.88 434 VAL A N 1
ATOM 3112 C CA . VAL A 1 435 ? 20.681 -22.270 37.016 1.00 13.69 434 VAL A CA 1
ATOM 3113 C C . VAL A 1 435 ? 21.412 -22.305 35.677 1.00 14.48 434 VAL A C 1
ATOM 3114 O O . VAL A 1 435 ? 21.924 -21.282 35.199 1.00 15.36 434 VAL A O 1
ATOM 3118 N N . LEU A 1 436 ? 21.480 -23.489 35.062 1.00 23.98 435 LEU A N 1
ATOM 3119 C CA . LEU A 1 436 ? 22.222 -23.639 33.815 1.00 23.25 435 LEU A CA 1
ATOM 3120 C C . LEU A 1 436 ? 21.611 -22.804 32.706 1.00 25.80 435 LEU A C 1
ATOM 3121 O O . LEU A 1 436 ? 22.323 -22.370 31.800 1.00 23.79 435 LEU A O 1
ATOM 3126 N N . GLN A 1 437 ? 20.306 -22.555 32.767 1.00 20.88 436 GLN A N 1
ATOM 3127 C CA . GLN A 1 437 ? 19.682 -21.673 31.792 1.00 22.16 436 GLN A CA 1
ATOM 3128 C C . GLN A 1 437 ? 19.821 -20.199 32.128 1.00 18.95 436 GLN A C 1
ATOM 3129 O O . GLN A 1 437 ? 19.412 -19.362 31.323 1.00 21.66 436 GLN A O 1
ATOM 3135 N N . GLY A 1 438 ? 20.352 -19.844 33.291 1.00 19.50 437 GLY A N 1
ATOM 3136 C CA . GLY A 1 438 ? 20.585 -18.448 33.588 1.00 21.51 437 GLY A CA 1
ATOM 3137 C C . GLY A 1 438 ? 19.504 -17.735 34.389 1.00 24.31 437 GLY A C 1
ATOM 3138 O O . GLY A 1 438 ? 19.660 -16.540 34.658 1.00 22.50 437 GLY A O 1
ATOM 3139 N N . TYR A 1 439 ? 18.416 -18.414 34.770 1.00 21.31 438 TYR A N 1
ATOM 3140 C CA . TYR A 1 439 ? 17.357 -17.758 35.546 1.00 20.90 438 TYR A CA 1
ATOM 3141 C C . TYR A 1 439 ? 17.689 -17.648 37.040 1.00 18.72 438 TYR A C 1
ATOM 3142 O O . TYR A 1 439 ? 17.428 -16.604 37.661 1.00 15.62 438 TYR A O 1
ATOM 3151 N N . ILE A 1 440 ? 18.250 -18.700 37.636 1.00 15.97 439 ILE A N 1
ATOM 3152 C CA . ILE A 1 440 ? 18.579 -18.724 39.068 1.00 15.37 439 ILE A CA 1
ATOM 3153 C C . ILE A 1 440 ? 20.079 -18.500 39.240 1.00 20.53 439 ILE A C 1
ATOM 3154 O O . ILE A 1 440 ? 20.882 -19.018 38.459 1.00 13.76 439 ILE A O 1
ATOM 3159 N N . SER A 1 441 ? 20.460 -17.708 40.248 1.00 14.10 440 SER A N 1
ATOM 3160 C CA . SER A 1 441 ? 21.860 -17.476 40.587 1.00 15.42 440 SER A CA 1
ATOM 3161 C C . SER A 1 441 ? 22.271 -18.374 41.751 1.00 17.35 440 SER A C 1
ATOM 3162 O O . SER A 1 441 ? 21.560 -18.466 42.764 1.00 15.55 440 SER A O 1
ATOM 3165 N N . ILE A 1 442 ? 23.403 -19.025 41.607 1.00 17.40 441 ILE A N 1
ATOM 3166 C CA . ILE A 1 442 ? 24.018 -19.751 42.711 1.00 19.58 441 ILE A CA 1
ATOM 3167 C C . ILE A 1 442 ? 25.185 -18.915 43.190 1.00 10.84 441 ILE A C 1
ATOM 3168 O O . ILE A 1 442 ? 25.821 -18.181 42.406 1.00 12.89 441 ILE A O 1
ATOM 3173 N N . THR A 1 443 ? 25.464 -18.996 44.487 1.00 11.44 442 THR A N 1
ATOM 3174 C CA . THR A 1 443 ? 26.597 -18.267 45.033 1.00 10.79 442 THR A CA 1
ATOM 3175 C C . THR A 1 443 ? 27.168 -19.033 46.222 1.00 12.66 442 THR A C 1
ATOM 3176 O O . THR A 1 443 ? 26.419 -19.682 46.958 1.00 15.00 442 THR A O 1
ATOM 3180 N N . ASN A 1 444 ? 28.507 -18.975 46.382 1.00 11.59 443 ASN A N 1
ATOM 3181 C CA . ASN A 1 444 ? 29.175 -19.410 47.621 1.00 13.73 443 ASN A CA 1
ATOM 3182 C C . ASN A 1 444 ? 28.989 -18.417 48.771 1.00 20.29 443 ASN A C 1
ATOM 3183 O O . ASN A 1 444 ? 29.314 -18.750 49.918 1.00 18.45 443 ASN A O 1
ATOM 3188 N N . GLN A 1 445 ? 28.474 -17.218 48.502 1.00 14.87 444 GLN A N 1
ATOM 3189 C CA . GLN A 1 445 ? 28.267 -16.227 49.557 1.00 13.15 444 GLN A CA 1
ATOM 3190 C C . GLN A 1 445 ? 27.246 -16.691 50.590 1.00 14.83 444 GLN A C 1
ATOM 3191 O O . GLN A 1 445 ? 26.271 -17.381 50.276 1.00 19.59 444 GLN A O 1
ATOM 3197 N N . LYS A 1 446 ? 27.447 -16.249 51.830 1.00 16.84 445 LYS A N 1
ATOM 3198 C CA . LYS A 1 446 ? 26.548 -16.610 52.924 1.00 14.28 445 LYS A CA 1
ATOM 3199 C C . LYS A 1 446 ? 25.242 -15.814 52.886 1.00 15.68 445 LYS A C 1
ATOM 3200 O O . LYS A 1 446 ? 25.155 -14.729 52.303 1.00 17.15 445 LYS A O 1
ATOM 3206 N N . HIS A 1 447 ? 24.201 -16.397 53.492 1.00 23.17 446 HIS A N 1
ATOM 3207 C CA . HIS A 1 447 ? 22.966 -15.660 53.773 1.00 12.86 446 HIS A CA 1
ATOM 3208 C C . HIS A 1 447 ? 23.290 -14.469 54.673 1.00 16.75 446 HIS A C 1
ATOM 3209 O O . HIS A 1 447 ? 24.082 -14.584 55.607 1.00 21.40 446 HIS A O 1
ATOM 3216 N N . ARG A 1 448 ? 22.723 -13.307 54.375 1.00 14.96 447 ARG A N 1
ATOM 3217 C CA . ARG A 1 448 ? 22.983 -12.123 55.191 1.00 19.82 447 ARG A CA 1
ATOM 3218 C C . ARG A 1 448 ? 21.870 -11.932 56.211 1.00 20.69 447 ARG A C 1
ATOM 3219 O O . ARG A 1 448 ? 20.693 -12.129 55.898 1.00 22.18 447 ARG A O 1
ATOM 3227 N N . SER A 1 449 ? 22.238 -11.536 57.431 1.00 20.29 448 SER A N 1
ATOM 3228 C CA . SER A 1 449 ? 21.215 -11.324 58.442 1.00 19.39 448 SER A CA 1
ATOM 3229 C C . SER A 1 449 ? 20.300 -10.186 58.006 1.00 27.67 448 SER A C 1
ATOM 3230 O O . SER A 1 449 ? 20.708 -9.279 57.277 1.00 26.51 448 SER A O 1
ATOM 3233 N N . LYS A 1 450 ? 19.046 -10.255 58.433 1.00 27.06 449 LYS A N 1
ATOM 3234 C CA . LYS A 1 450 ? 18.036 -9.319 57.955 1.00 21.84 449 LYS A CA 1
ATOM 3235 C C . LYS A 1 450 ? 18.369 -7.891 58.375 1.00 25.45 449 LYS A C 1
ATOM 3236 O O . LYS A 1 450 ? 18.642 -7.642 59.556 1.00 27.91 449 LYS A O 1
ATOM 3238 N N . PRO A 1 451 ? 18.337 -6.936 57.458 1.00 25.51 450 PRO A N 1
ATOM 3239 C CA . PRO A 1 451 ? 18.522 -5.534 57.848 1.00 30.84 450 PRO A CA 1
ATOM 3240 C C . PRO A 1 451 ? 17.413 -5.083 58.781 1.00 34.74 450 PRO A C 1
ATOM 3241 O O . PRO A 1 451 ? 16.232 -5.325 58.523 1.00 43.71 450 PRO A O 1
ATOM 3245 N N . VAL A 1 452 ? 17.787 -4.381 59.847 1.00 39.85 451 VAL A N 1
ATOM 3246 C CA . VAL A 1 452 ? 16.775 -3.755 60.690 1.00 50.78 451 VAL A CA 1
ATOM 3247 C C . VAL A 1 452 ? 16.408 -2.422 60.053 1.00 50.00 451 VAL A C 1
ATOM 3248 O O . VAL A 1 452 ? 17.251 -1.529 59.908 1.00 50.69 451 VAL A O 1
ATOM 3252 N N . LEU A 1 453 ? 15.150 -2.293 59.655 1.00 48.56 452 LEU A N 1
ATOM 3253 C CA . LEU A 1 453 ? 14.703 -1.113 58.934 1.00 49.63 452 LEU A CA 1
ATOM 3254 C C . LEU A 1 453 ? 14.359 0.034 59.869 1.00 52.34 452 LEU A C 1
ATOM 3255 O O . LEU A 1 453 ? 13.976 1.107 59.395 1.00 55.89 452 LEU A O 1
ATOM 3260 N N . ASP A 1 454 ? 14.495 -0.174 61.179 1.00 54.32 453 ASP A N 1
ATOM 3261 C CA . ASP A 1 454 ? 14.227 0.881 62.147 1.00 68.34 453 ASP A CA 1
ATOM 3262 C C . ASP A 1 454 ? 15.166 2.063 61.942 1.00 68.64 453 ASP A C 1
ATOM 3263 O O . ASP A 1 454 ? 14.727 3.206 61.768 1.00 74.92 453 ASP A O 1
ATOM 3268 N N . LYS A 1 455 ? 16.474 1.801 61.963 1.00 53.11 454 LYS A N 1
ATOM 3269 C CA . LYS A 1 455 ? 17.506 2.819 61.786 1.00 41.11 454 LYS A CA 1
ATOM 3270 C C . LYS A 1 455 ? 18.371 2.399 60.602 1.00 35.54 454 LYS A C 1
ATOM 3271 O O . LYS A 1 455 ? 19.509 1.923 60.783 1.00 29.17 454 LYS A O 1
ATOM 3277 N N . PRO A 1 456 ? 17.866 2.560 59.374 1.00 30.28 455 PRO A N 1
ATOM 3278 C CA . PRO A 1 456 ? 18.491 1.903 58.222 1.00 23.64 455 PRO A CA 1
ATOM 3279 C C . PRO A 1 456 ? 19.953 2.290 58.072 1.00 18.94 455 PRO A C 1
ATOM 3280 O O . PRO A 1 456 ? 20.339 3.440 58.279 1.00 21.26 455 PRO A O 1
ATOM 3284 N N . LYS A 1 457 ? 20.773 1.296 57.755 1.00 24.79 456 LYS A N 1
ATOM 3285 C CA . LYS A 1 457 ? 22.223 1.446 57.720 1.00 17.11 456 LYS A CA 1
ATOM 3286 C C . LYS A 1 457 ? 22.700 0.936 56.373 1.00 14.22 456 LYS A C 1
ATOM 3287 O O . LYS A 1 457 ? 22.641 -0.267 56.126 1.00 18.42 456 LYS A O 1
ATOM 3293 N N . THR A 1 458 ? 23.205 1.816 55.520 1.00 14.02 457 THR A N 1
ATOM 3294 C CA . THR A 1 458 ? 23.795 1.330 54.280 1.00 18.67 457 THR A CA 1
ATOM 3295 C C . THR A 1 458 ? 25.283 1.014 54.490 1.00 22.10 457 THR A C 1
ATOM 3296 O O . THR A 1 458 ? 25.820 1.114 55.602 1.00 21.45 457 THR A O 1
ATOM 3300 N N . THR A 1 459 ? 25.929 0.523 53.428 1.00 18.43 458 THR A N 1
ATOM 3301 C CA . THR A 1 459 ? 27.316 0.049 53.455 1.00 17.92 458 THR A CA 1
ATOM 3302 C C . THR A 1 459 ? 28.319 1.196 53.420 1.00 18.77 458 THR A C 1
ATOM 3303 O O . THR A 1 459 ? 27.993 2.343 53.090 1.00 15.14 458 THR A O 1
ATOM 3307 N N . GLN A 1 460 ? 29.557 0.869 53.801 1.00 19.70 459 GLN A N 1
ATOM 3308 C CA . GLN A 1 460 ? 30.631 1.857 53.775 1.00 23.42 459 GLN A CA 1
ATOM 3309 C C . GLN A 1 460 ? 30.847 2.424 52.374 1.00 13.74 459 GLN A C 1
ATOM 3310 O O . GLN A 1 460 ? 31.036 3.639 52.200 1.00 27.40 459 GLN A O 1
ATOM 3316 N N . MET A 1 461 ? 30.841 1.560 51.364 1.00 13.13 460 MET A N 1
ATOM 3317 C CA . MET A 1 461 ? 31.098 2.038 50.011 1.00 13.93 460 MET A CA 1
ATOM 3318 C C . MET A 1 461 ? 29.990 2.977 49.538 1.00 12.89 460 MET A C 1
ATOM 3319 O O . MET A 1 461 ? 30.266 4.035 48.957 1.00 16.96 460 MET A O 1
ATOM 3324 N N . VAL A 1 462 ? 28.724 2.615 49.760 1.00 14.77 461 VAL A N 1
ATOM 3325 C CA . VAL A 1 462 ? 27.726 3.487 49.143 1.00 19.22 461 VAL A CA 1
ATOM 3326 C C . VAL A 1 462 ? 27.526 4.741 49.981 1.00 15.30 461 VAL A C 1
ATOM 3327 O O . VAL A 1 462 ? 27.213 5.792 49.427 1.00 15.36 461 VAL A O 1
ATOM 3331 N N . ILE A 1 463 ? 27.743 4.702 51.300 1.00 13.55 462 ILE A N 1
ATOM 3332 C CA . ILE A 1 463 ? 27.683 5.973 52.017 1.00 14.62 462 ILE A CA 1
ATOM 3333 C C . ILE A 1 463 ? 28.794 6.909 51.542 1.00 16.01 462 ILE A C 1
ATOM 3334 O O . ILE A 1 463 ? 28.567 8.118 51.357 1.00 21.86 462 ILE A O 1
ATOM 3339 N N . TYR A 1 464 ? 29.988 6.364 51.252 1.00 16.79 463 TYR A N 1
ATOM 3340 C CA . TYR A 1 464 ? 31.011 7.186 50.592 1.00 16.69 463 TYR A CA 1
ATOM 3341 C C . TYR A 1 464 ? 30.529 7.736 49.243 1.00 19.21 463 TYR A C 1
ATOM 3342 O O . TYR A 1 464 ? 30.683 8.937 48.955 1.00 15.61 463 TYR A O 1
ATOM 3351 N N . GLN A 1 465 ? 30.006 6.860 48.367 1.00 16.76 464 GLN A N 1
ATOM 3352 C CA . GLN A 1 465 ? 29.559 7.313 47.043 1.00 14.55 464 GLN A CA 1
ATOM 3353 C C . GLN A 1 465 ? 28.464 8.368 47.153 1.00 14.74 464 GLN A C 1
ATOM 3354 O O . GLN A 1 465 ? 28.488 9.383 46.449 1.00 22.34 464 GLN A O 1
ATOM 3360 N N . ALA A 1 466 ? 27.502 8.155 48.038 1.00 19.53 465 ALA A N 1
ATOM 3361 C CA . ALA A 1 466 ? 26.381 9.078 48.122 1.00 20.66 465 ALA A CA 1
ATOM 3362 C C . ALA A 1 466 ? 26.845 10.439 48.618 1.00 23.43 465 ALA A C 1
ATOM 3363 O O . ALA A 1 466 ? 26.379 11.472 48.123 1.00 25.52 465 ALA A O 1
ATOM 3365 N N . LYS A 1 467 ? 27.744 10.456 49.617 1.00 18.85 466 LYS A N 1
ATOM 3366 C CA . LYS A 1 467 ? 28.137 11.718 50.234 1.00 19.63 466 LYS A CA 1
ATOM 3367 C C . LYS A 1 467 ? 29.150 12.476 49.400 1.00 28.89 466 LYS A C 1
ATOM 3368 O O . LYS A 1 467 ? 29.075 13.705 49.275 1.00 32.18 466 LYS A O 1
ATOM 3374 N N . TYR A 1 468 ? 30.188 11.770 48.973 1.00 25.60 467 TYR A N 1
ATOM 3375 C CA . TYR A 1 468 ? 31.391 12.354 48.404 1.00 32.32 467 TYR A CA 1
ATOM 3376 C C . TYR A 1 468 ? 31.524 12.246 46.885 1.00 31.85 467 TYR A C 1
ATOM 3377 O O . TYR A 1 468 ? 32.525 12.714 46.342 1.00 26.53 467 TYR A O 1
ATOM 3386 N N . THR A 1 469 ? 30.582 11.616 46.189 1.00 24.64 468 THR A N 1
ATOM 3387 C CA . THR A 1 469 ? 30.835 11.377 44.777 1.00 25.90 468 THR A CA 1
ATOM 3388 C C . THR A 1 469 ? 29.710 11.954 43.919 1.00 27.65 468 THR A C 1
ATOM 3389 O O . THR A 1 469 ? 28.572 12.067 44.379 1.00 28.75 468 THR A O 1
ATOM 3393 N N . PRO A 1 470 ? 30.018 12.395 42.693 1.00 35.59 469 PRO A N 1
ATOM 3394 C CA . PRO A 1 470 ? 28.976 12.972 41.822 1.00 35.31 469 PRO A CA 1
ATOM 3395 C C . PRO A 1 470 ? 27.996 11.961 41.241 1.00 35.70 469 PRO A C 1
ATOM 3396 O O . PRO A 1 470 ? 26.903 12.362 40.816 1.00 34.66 469 PRO A O 1
ATOM 3400 N N . SER A 1 471 ? 28.348 10.678 41.191 1.00 32.23 470 SER A N 1
ATOM 3401 C CA . SER A 1 471 ? 27.613 9.724 40.367 1.00 25.80 470 SER A CA 1
ATOM 3402 C C . SER A 1 471 ? 26.196 9.483 40.882 1.00 27.40 470 SER A C 1
ATOM 3403 O O . SER A 1 471 ? 25.906 9.613 42.072 1.00 25.33 470 SER A O 1
ATOM 3406 N N . MET A 1 472 ? 25.314 9.111 39.959 1.00 20.94 471 MET A N 1
ATOM 3407 C CA . MET A 1 472 ? 23.916 8.779 40.213 1.00 26.77 471 MET A CA 1
ATOM 3408 C C . MET A 1 472 ? 23.703 7.283 40.432 1.00 28.08 471 MET A C 1
ATOM 3409 O O . MET A 1 472 ? 22.623 6.770 40.119 1.00 22.54 471 MET A O 1
ATOM 3414 N N . TRP A 1 473 ? 24.774 6.542 40.696 1.00 19.12 472 TRP A N 1
ATOM 3415 C CA . TRP A 1 473 ? 24.675 5.126 40.978 1.00 20.72 472 TRP A CA 1
ATOM 3416 C C . TRP A 1 473 ? 25.589 4.792 42.147 1.00 16.30 472 TRP A C 1
ATOM 3417 O O . TRP A 1 473 ? 26.549 5.513 42.424 1.00 20.53 472 TRP A O 1
ATOM 3428 N N . VAL A 1 474 ? 25.283 3.689 42.843 1.00 12.71 473 VAL A N 1
ATOM 3429 C CA . VAL A 1 474 ? 26.117 3.223 43.954 1.00 14.47 473 VAL A CA 1
ATOM 3430 C C . VAL A 1 474 ? 26.424 1.741 43.745 1.00 18.25 473 VAL A C 1
ATOM 3431 O O . VAL A 1 474 ? 25.777 1.074 42.949 1.00 14.52 473 VAL A O 1
ATOM 3435 N N . THR A 1 475 ? 27.423 1.219 44.466 1.00 15.58 474 THR A N 1
ATOM 3436 C CA . THR A 1 475 ? 27.859 -0.172 44.312 1.00 13.76 474 THR A CA 1
ATOM 3437 C C . THR A 1 475 ? 27.343 -0.995 45.485 1.00 13.14 474 THR A C 1
ATOM 3438 O O . THR A 1 475 ? 27.709 -0.731 46.630 1.00 13.42 474 THR A O 1
ATOM 3442 N N . ASN A 1 476 ? 26.504 -1.991 45.207 1.00 15.30 475 ASN A N 1
ATOM 3443 C CA . ASN A 1 476 ? 25.844 -2.709 46.291 1.00 12.11 475 ASN A CA 1
ATOM 3444 C C . ASN A 1 476 ? 26.742 -3.849 46.778 1.00 14.01 475 ASN A C 1
ATOM 3445 O O . ASN A 1 476 ? 27.877 -4.025 46.323 1.00 11.71 475 ASN A O 1
ATOM 3450 N N . LEU A 1 477 ? 26.231 -4.633 47.728 1.00 17.73 476 LEU A N 1
ATOM 3451 C CA . LEU A 1 477 ? 27.032 -5.661 48.386 1.00 18.81 476 LEU A CA 1
ATOM 3452 C C . LEU A 1 477 ? 27.420 -6.781 47.442 1.00 14.42 476 LEU A C 1
ATOM 3453 O O . LEU A 1 477 ? 28.330 -7.549 47.748 1.00 13.73 476 LEU A O 1
ATOM 3458 N N . LYS A 1 478 ? 26.734 -6.899 46.322 1.00 17.01 477 LYS A N 1
ATOM 3459 C CA . LYS A 1 478 ? 27.001 -7.919 45.325 1.00 20.51 477 LYS A CA 1
ATOM 3460 C C . LYS A 1 478 ? 27.918 -7.418 44.222 1.00 14.41 477 LYS A C 1
ATOM 3461 O O . LYS A 1 478 ? 28.040 -8.093 43.202 1.00 15.25 477 LYS A O 1
ATOM 3467 N N . HIS A 1 479 ? 28.486 -6.210 44.372 1.00 14.98 478 HIS A N 1
ATOM 3468 C CA . HIS A 1 479 ? 29.339 -5.589 43.358 1.00 10.70 478 HIS A CA 1
ATOM 3469 C C . HIS A 1 479 ? 28.564 -5.203 42.096 1.00 14.88 478 HIS A C 1
ATOM 3470 O O . HIS A 1 479 ? 29.116 -5.199 40.996 1.00 11.88 478 HIS A O 1
ATOM 3477 N N . GLU A 1 480 ? 27.271 -4.870 42.238 1.00 10.54 479 GLU A N 1
ATOM 3478 C CA . GLU A 1 480 ? 26.413 -4.391 41.144 1.00 17.01 479 GLU A CA 1
ATOM 3479 C C . GLU A 1 480 ? 26.219 -2.887 41.236 1.00 12.97 479 GLU A C 1
ATOM 3480 O O . GLU A 1 480 ? 25.882 -2.397 42.323 1.00 13.30 479 GLU A O 1
ATOM 3486 N N . PRO A 1 481 ? 26.408 -2.115 40.161 1.00 13.80 480 PRO A N 1
ATOM 3487 C CA . PRO A 1 481 ? 25.992 -0.706 40.197 1.00 14.72 480 PRO A CA 1
ATOM 3488 C C . PRO A 1 481 ? 24.466 -0.601 40.175 1.00 19.87 480 PRO A C 1
ATOM 3489 O O . PRO A 1 481 ? 23.798 -1.194 39.327 1.00 20.46 480 PRO A O 1
ATOM 3493 N N . ILE A 1 482 ? 23.922 0.210 41.081 1.00 15.16 481 ILE A N 1
ATOM 3494 C CA . ILE A 1 482 ? 22.489 0.396 41.265 1.00 19.10 481 ILE A CA 1
ATOM 3495 C C . ILE A 1 482 ? 22.201 1.877 41.088 1.00 19.11 481 ILE A C 1
ATOM 3496 O O . ILE A 1 482 ? 22.683 2.699 41.878 1.00 15.73 481 ILE A O 1
ATOM 3501 N N . GLY A 1 483 ? 21.414 2.220 40.070 1.00 19.86 482 GLY A N 1
ATOM 3502 C CA . GLY A 1 483 ? 21.092 3.617 39.840 1.00 16.40 482 GLY A CA 1
ATOM 3503 C C . GLY A 1 483 ? 20.265 4.166 40.989 1.00 14.77 482 GLY A C 1
ATOM 3504 O O . GLY A 1 483 ? 19.451 3.461 41.575 1.00 18.09 482 GLY A O 1
ATOM 3505 N N . VAL A 1 484 ? 20.496 5.438 41.333 1.00 18.29 483 VAL A N 1
ATOM 3506 C CA . VAL A 1 484 ? 19.696 6.136 42.339 1.00 16.73 483 VAL A CA 1
ATOM 3507 C C . VAL A 1 484 ? 19.289 7.508 41.804 1.00 21.56 483 VAL A C 1
ATOM 3508 O O . VAL A 1 484 ? 20.062 8.157 41.088 1.00 20.49 483 VAL A O 1
ATOM 3512 N N . ASN A 1 485 ? 18.071 7.955 42.153 1.00 25.21 484 ASN A N 1
ATOM 3513 C CA . ASN A 1 485 ? 17.678 9.335 41.868 1.00 26.27 484 ASN A CA 1
ATOM 3514 C C . ASN A 1 485 ? 18.167 10.252 42.995 1.00 27.93 484 ASN A C 1
ATOM 3515 O O . ASN A 1 485 ? 18.827 9.811 43.935 1.00 21.24 484 ASN A O 1
ATOM 3520 N N . PHE A 1 486 ? 17.855 11.550 42.896 1.00 22.22 485 PHE A N 1
ATOM 3521 C CA . PHE A 1 486 ? 18.402 12.531 43.834 1.00 27.62 485 PHE A CA 1
ATOM 3522 C C . PHE A 1 486 ? 17.884 12.322 45.257 1.00 26.53 485 PHE A C 1
ATOM 3523 O O . PHE A 1 486 ? 18.650 12.442 46.231 1.00 23.50 485 PHE A O 1
ATOM 3531 N N . PHE A 1 487 ? 16.591 12.016 45.398 1.00 21.96 486 PHE A N 1
ATOM 3532 C CA . PHE A 1 487 ? 16.033 11.732 46.713 1.00 29.02 486 PHE A CA 1
ATOM 3533 C C . PHE A 1 487 ? 16.701 10.519 47.350 1.00 27.58 486 PHE A C 1
ATOM 3534 O O . PHE A 1 487 ? 17.069 10.551 48.530 1.00 20.02 486 PHE A O 1
ATOM 3542 N N . GLU A 1 488 ? 16.847 9.422 46.584 1.00 19.77 487 GLU A N 1
ATOM 3543 C CA . GLU A 1 488 ? 17.488 8.217 47.117 1.00 16.47 487 GLU A CA 1
ATOM 3544 C C . GLU A 1 488 ? 18.940 8.482 47.508 1.00 19.24 487 GLU A C 1
ATOM 3545 O O . GLU A 1 488 ? 19.417 7.975 48.530 1.00 17.62 487 GLU A O 1
ATOM 3551 N N . LYS A 1 489 ? 19.674 9.242 46.689 1.00 19.79 488 LYS A N 1
ATOM 3552 C CA . LYS A 1 489 ? 21.086 9.496 46.992 1.00 21.08 488 LYS A CA 1
ATOM 3553 C C . LYS A 1 489 ? 21.225 10.320 48.271 1.00 21.01 488 LYS A C 1
ATOM 3554 O O . LYS A 1 489 ? 22.014 9.983 49.175 1.00 22.32 488 LYS A O 1
ATOM 3560 N N . PHE A 1 490 ? 20.433 11.395 48.373 1.00 20.63 489 PHE A N 1
ATOM 3561 C CA . PHE A 1 490 ? 20.410 12.189 49.595 1.00 22.56 489 PHE A CA 1
ATOM 3562 C C . PHE A 1 490 ? 20.053 11.334 50.808 1.00 25.81 489 PHE A C 1
ATOM 3563 O O . PHE A 1 490 ? 20.710 11.425 51.850 1.00 24.14 489 PHE A O 1
ATOM 3571 N N . ALA A 1 491 ? 18.999 10.521 50.700 1.00 17.75 490 ALA A N 1
ATOM 3572 C CA . ALA A 1 491 ? 18.621 9.638 51.803 1.00 17.59 490 ALA A CA 1
ATOM 3573 C C . ALA A 1 491 ? 19.769 8.736 52.235 1.00 23.57 490 ALA A C 1
ATOM 3574 O O . ALA A 1 491 ? 20.018 8.573 53.436 1.00 20.70 490 ALA A O 1
ATOM 3576 N N . LEU A 1 492 ? 20.454 8.111 51.266 1.00 15.95 491 LEU A N 1
ATOM 3577 C CA . LEU A 1 492 ? 21.571 7.217 51.574 1.00 16.69 491 LEU A CA 1
ATOM 3578 C C . LEU A 1 492 ? 22.670 7.934 52.350 1.00 39.27 491 LEU A C 1
ATOM 3579 O O . LEU A 1 492 ? 23.341 7.326 53.202 1.00 15.44 491 LEU A O 1
ATOM 3584 N N . ARG A 1 493 ? 22.884 9.219 52.062 1.00 16.20 492 ARG A N 1
ATOM 3585 C CA . ARG A 1 493 ? 23.877 9.949 52.847 1.00 22.24 492 ARG A CA 1
ATOM 3586 C C . ARG A 1 493 ? 23.606 9.877 54.346 1.00 25.01 492 ARG A C 1
ATOM 3587 O O . ARG A 1 493 ? 24.529 10.047 55.149 1.00 28.43 492 ARG A O 1
ATOM 3595 N N . TYR A 1 494 ? 22.343 9.761 54.745 1.00 17.69 493 TYR A N 1
ATOM 3596 C CA . TYR A 1 494 ? 21.995 9.842 56.151 1.00 21.95 493 TYR A CA 1
ATOM 3597 C C . TYR A 1 494 ? 21.781 8.498 56.815 1.00 18.15 493 TYR A C 1
ATOM 3598 O O . TYR A 1 494 ? 21.333 8.482 57.969 1.00 25.34 493 TYR A O 1
ATOM 3607 N N . MET A 1 495 ? 22.018 7.367 56.132 1.00 17.06 494 MET A N 1
ATOM 3608 C CA . MET A 1 495 ? 21.715 6.096 56.775 1.00 22.88 494 MET A CA 1
ATOM 3609 C C . MET A 1 495 ? 23.042 5.578 57.312 1.00 25.27 494 MET A C 1
ATOM 3610 O O . MET A 1 495 ? 23.686 4.717 56.712 1.00 25.32 494 MET A O 1
ATOM 3615 N N . ASP A 1 496 ? 23.334 5.960 58.554 1.00 23.66 495 ASP A N 1
ATOM 3616 C CA . ASP A 1 496 ? 24.551 5.537 59.231 1.00 30.63 495 ASP A CA 1
ATOM 3617 C C . ASP A 1 496 ? 24.314 4.456 60.277 1.00 33.37 495 ASP A C 1
ATOM 3618 O O . ASP A 1 496 ? 25.269 4.036 60.943 1.00 37.57 495 ASP A O 1
ATOM 3623 N N . GLY A 1 497 ? 23.074 4.008 60.451 1.00 27.52 496 GLY A N 1
ATOM 3624 C CA . GLY A 1 497 ? 22.749 3.124 61.549 1.00 25.10 496 GLY A CA 1
ATOM 3625 C C . GLY A 1 497 ? 22.500 3.847 62.851 1.00 34.49 496 GLY A C 1
ATOM 3626 O O . GLY A 1 497 ? 22.283 3.195 63.876 1.00 38.67 496 GLY A O 1
ATOM 3627 N N . ARG A 1 498 ? 22.540 5.176 62.839 1.00 36.30 497 ARG A N 1
ATOM 3628 C CA . ARG A 1 498 ? 22.216 6.008 63.990 1.00 50.56 497 ARG A CA 1
ATOM 3629 C C . ARG A 1 498 ? 20.916 6.768 63.763 1.00 52.63 497 ARG A C 1
ATOM 3630 O O . ARG A 1 498 ? 19.970 6.625 64.540 1.00 52.45 497 ARG A O 1
ATOM 3638 N N . ASN A 1 499 ? 20.870 7.602 62.727 1.00 45.83 498 ASN A N 1
ATOM 3639 C CA . ASN A 1 499 ? 19.658 8.320 62.367 1.00 35.40 498 ASN A CA 1
ATOM 3640 C C . ASN A 1 499 ? 18.479 7.367 62.190 1.00 33.25 498 ASN A C 1
ATOM 3641 O O . ASN A 1 499 ? 18.540 6.411 61.417 1.00 35.83 498 ASN A O 1
ATOM 3646 N N . ASP A 1 500 ? 17.397 7.659 62.904 1.00 27.42 499 ASP A N 1
ATOM 3647 C CA . ASP A 1 500 ? 16.120 7.003 62.687 1.00 34.30 499 ASP A CA 1
ATOM 3648 C C . ASP A 1 500 ? 15.384 7.666 61.526 1.00 35.53 499 ASP A C 1
ATOM 3649 O O . ASP A 1 500 ? 15.818 8.688 60.983 1.00 37.71 499 ASP A O 1
ATOM 3654 N N . LYS A 1 501 ? 14.218 7.108 61.187 1.00 35.65 500 LYS A N 1
ATOM 3655 C CA . LYS A 1 501 ? 13.467 7.577 60.026 1.00 38.24 500 LYS A CA 1
ATOM 3656 C C . LYS A 1 501 ? 13.103 9.054 60.145 1.00 41.78 500 LYS A C 1
ATOM 3657 O O . LYS A 1 501 ? 13.191 9.801 59.163 1.00 38.19 500 LYS A O 1
ATOM 3663 N N . LYS A 1 502 ? 12.705 9.495 61.345 1.00 37.56 501 LYS A N 1
ATOM 3664 C CA . LYS A 1 502 ? 12.344 10.897 61.553 1.00 38.96 501 LYS A CA 1
ATOM 3665 C C . LYS A 1 502 ? 13.520 11.823 61.264 1.00 35.52 501 LYS A C 1
ATOM 3666 O O . LYS A 1 502 ? 13.349 12.897 60.669 1.00 33.60 501 LYS A O 1
ATOM 3672 N N . ALA A 1 503 ? 14.726 11.417 61.664 1.00 33.47 502 ALA A N 1
ATOM 3673 C CA . ALA A 1 503 ? 15.891 12.270 61.466 1.00 41.70 502 ALA A CA 1
ATOM 3674 C C . ALA A 1 503 ? 16.327 12.260 60.009 1.00 24.86 502 ALA A C 1
ATOM 3675 O O . ALA A 1 503 ? 16.741 13.292 59.475 1.00 25.25 502 ALA A O 1
ATOM 3677 N N . ILE A 1 504 ? 16.233 11.105 59.353 1.00 23.57 503 ILE A N 1
ATOM 3678 C CA . ILE A 1 504 ? 16.538 11.037 57.929 1.00 22.38 503 ILE A CA 1
ATOM 3679 C C . ILE A 1 504 ? 15.604 11.950 57.144 1.00 23.67 503 ILE A C 1
ATOM 3680 O O . ILE A 1 504 ? 16.040 12.741 56.293 1.00 22.92 503 ILE A O 1
ATOM 3685 N N . ILE A 1 505 ? 14.305 11.884 57.453 1.00 24.93 504 ILE A N 1
ATOM 3686 C CA . ILE A 1 505 ? 13.342 12.733 56.761 1.00 27.65 504 ILE A CA 1
ATOM 3687 C C . ILE A 1 505 ? 13.621 14.206 57.048 1.00 27.96 504 ILE A C 1
ATOM 3688 O O . ILE A 1 505 ? 13.514 15.053 56.154 1.00 26.46 504 ILE A O 1
ATOM 3693 N N . GLU A 1 506 ? 13.997 14.539 58.285 1.00 26.83 505 GLU A N 1
ATOM 3694 C CA . GLU A 1 506 ? 14.329 15.936 58.572 1.00 31.69 505 GLU A CA 1
ATOM 3695 C C . GLU A 1 506 ? 15.545 16.405 57.773 1.00 27.13 505 GLU A C 1
ATOM 3696 O O . GLU A 1 506 ? 15.560 17.534 57.266 1.00 27.83 505 GLU A O 1
ATOM 3702 N N . ALA A 1 507 ? 16.578 15.561 57.652 1.00 25.72 506 ALA A N 1
ATOM 3703 C CA . ALA A 1 507 ? 17.739 15.938 56.844 1.00 28.92 506 ALA A CA 1
ATOM 3704 C C . ALA A 1 507 ? 17.344 16.192 55.390 1.00 24.59 506 ALA A C 1
ATOM 3705 O O . ALA A 1 507 ? 17.678 17.242 54.815 1.00 28.44 506 ALA A O 1
ATOM 3707 N N . ILE A 1 508 ? 16.614 15.245 54.776 1.00 23.87 507 ILE A N 1
ATOM 3708 C CA . ILE A 1 508 ? 16.213 15.445 53.382 1.00 26.04 507 ILE A CA 1
ATOM 3709 C C . ILE A 1 508 ? 15.370 16.713 53.240 1.00 29.65 507 ILE A C 1
ATOM 3710 O O . ILE A 1 508 ? 15.575 17.522 52.316 1.00 31.95 507 ILE A O 1
ATOM 3715 N N . LEU A 1 509 ? 14.411 16.912 54.152 1.00 26.44 508 LEU A N 1
ATOM 3716 C CA . LEU A 1 509 ? 13.625 18.144 54.151 1.00 28.16 508 LEU A CA 1
ATOM 3717 C C . LEU A 1 509 ? 14.526 19.376 54.161 1.00 38.33 508 LEU A C 1
ATOM 3718 O O . LEU A 1 509 ? 14.249 20.367 53.467 1.00 29.66 508 LEU A O 1
ATOM 3723 N N . GLY A 1 510 ? 15.607 19.333 54.946 1.00 28.29 509 GLY A N 1
ATOM 3724 C CA . GLY A 1 510 ? 16.547 20.440 54.947 1.00 35.46 509 GLY A CA 1
ATOM 3725 C C . GLY A 1 510 ? 17.100 20.712 53.564 1.00 29.67 509 GLY A C 1
ATOM 3726 O O . GLY A 1 510 ? 17.201 21.867 53.142 1.00 32.78 509 GLY A O 1
ATOM 3727 N N . HIS A 1 511 ? 17.435 19.650 52.823 1.00 28.74 510 HIS A N 1
ATOM 3728 C CA . HIS A 1 511 ? 17.892 19.851 51.446 1.00 26.23 510 HIS A CA 1
ATOM 3729 C C . HIS A 1 511 ? 16.814 20.471 50.561 1.00 37.08 510 HIS A C 1
ATOM 3730 O O . HIS A 1 511 ? 17.115 21.339 49.732 1.00 36.83 510 HIS A O 1
ATOM 3737 N N . VAL A 1 512 ? 15.563 20.012 50.686 1.00 31.84 511 VAL A N 1
ATOM 3738 C CA . VAL A 1 512 ? 14.489 20.580 49.864 1.00 31.12 511 VAL A CA 1
ATOM 3739 C C . VAL A 1 512 ? 14.335 22.067 50.142 1.00 35.37 511 VAL A C 1
ATOM 3740 O O . VAL A 1 512 ? 14.136 22.873 49.221 1.00 35.44 511 VAL A O 1
ATOM 3744 N N . GLU A 1 513 ? 14.464 22.466 51.410 1.00 35.89 512 GLU A N 1
ATOM 3745 C CA . GLU A 1 513 ? 14.337 23.873 51.753 1.00 39.79 512 GLU A CA 1
ATOM 3746 C C . GLU A 1 513 ? 15.591 24.679 51.427 1.00 44.72 512 GLU A C 1
ATOM 3747 O O . GLU A 1 513 ? 15.497 25.896 51.231 1.00 55.46 512 GLU A O 1
ATOM 3753 N N . LYS A 1 514 ? 16.766 24.046 51.402 1.00 42.36 513 LYS A N 1
ATOM 3754 C CA . LYS A 1 514 ? 17.994 24.740 51.007 1.00 49.06 513 LYS A CA 1
ATOM 3755 C C . LYS A 1 514 ? 18.087 24.975 49.505 1.00 52.24 513 LYS A C 1
ATOM 3756 O O . LYS A 1 514 ? 19.013 25.667 49.064 1.00 52.83 513 LYS A O 1
ATOM 3762 N N . GLY A 1 515 ? 17.174 24.409 48.715 1.00 47.31 514 GLY A N 1
ATOM 3763 C CA . GLY A 1 515 ? 17.188 24.560 47.278 1.00 46.83 514 GLY A CA 1
ATOM 3764 C C . GLY A 1 515 ? 17.902 23.468 46.509 1.00 49.25 514 GLY A C 1
ATOM 3765 O O . GLY A 1 515 ? 17.948 23.541 45.276 1.00 54.66 514 GLY A O 1
ATOM 3766 N N . GLU A 1 516 ? 18.442 22.452 47.187 1.00 39.01 515 GLU A N 1
ATOM 3767 C CA . GLU A 1 516 ? 19.245 21.410 46.557 1.00 35.95 515 GLU A CA 1
ATOM 3768 C C . GLU A 1 516 ? 18.456 20.158 46.179 1.00 39.82 515 GLU A C 1
ATOM 3769 O O . GLU A 1 516 ? 19.040 19.211 45.640 1.00 38.75 515 GLU A O 1
ATOM 3775 N N . LEU A 1 517 ? 17.161 20.108 46.472 1.00 37.97 516 LEU A N 1
ATOM 3776 C CA . LEU A 1 517 ? 16.318 19.017 46.011 1.00 36.57 516 LEU A CA 1
ATOM 3777 C C . LEU A 1 517 ? 14.934 19.595 45.795 1.00 36.05 516 LEU A C 1
ATOM 3778 O O . LEU A 1 517 ? 14.486 20.426 46.584 1.00 38.26 516 LEU A O 1
ATOM 3783 N N . THR A 1 518 ? 14.260 19.161 44.734 1.00 36.49 517 THR A N 1
ATOM 3784 C CA . THR A 1 518 ? 12.909 19.623 44.449 1.00 33.72 517 THR A CA 1
ATOM 3785 C C . THR A 1 518 ? 12.014 18.413 44.252 1.00 39.24 517 THR A C 1
ATOM 3786 O O . THR A 1 518 ? 12.452 17.396 43.710 1.00 44.24 517 THR A O 1
ATOM 3790 N N . LEU A 1 519 ? 10.766 18.522 44.708 1.00 38.60 518 LEU A N 1
ATOM 3791 C CA . LEU A 1 519 ? 9.793 17.437 44.638 1.00 46.57 518 LEU A CA 1
ATOM 3792 C C . LEU A 1 519 ? 8.620 17.873 43.772 1.00 51.78 518 LEU A C 1
ATOM 3793 O O . LEU A 1 519 ? 8.022 18.929 44.018 1.00 52.20 518 LEU A O 1
ATOM 3798 N N . SER A 1 520 ? 8.291 17.054 42.771 1.00 53.25 519 SER A N 1
ATOM 3799 C CA . SER A 1 520 ? 7.178 17.304 41.866 1.00 56.30 519 SER A CA 1
ATOM 3800 C C . SER A 1 520 ? 5.992 16.430 42.254 1.00 65.35 519 SER A C 1
ATOM 3801 O O . SER A 1 520 ? 6.152 15.244 42.558 1.00 53.53 519 SER A O 1
ATOM 3803 N N . ARG A 1 521 ? 4.803 17.028 42.231 1.00 92.56 520 ARG A N 1
ATOM 3804 C CA . ARG A 1 521 ? 3.590 16.419 42.791 1.00 98.87 520 ARG A CA 1
ATOM 3805 C C . ARG A 1 521 ? 2.894 15.266 42.040 1.00 95.14 520 ARG A C 1
ATOM 3806 O O . ARG A 1 521 ? 2.454 14.327 42.704 1.00 97.62 520 ARG A O 1
ATOM 3808 N N . GLU A 1 522 ? 2.768 15.275 40.707 1.00 85.12 521 GLU A N 1
ATOM 3809 C CA . GLU A 1 522 ? 3.447 16.147 39.744 1.00 77.31 521 GLU A CA 1
ATOM 3810 C C . GLU A 1 522 ? 2.431 16.608 38.681 1.00 72.29 521 GLU A C 1
ATOM 3811 O O . GLU A 1 522 ? 1.330 16.055 38.631 1.00 66.90 521 GLU A O 1
ATOM 3813 N N . GLY A 1 523 ? 2.752 17.595 37.835 1.00 74.84 522 GLY A N 1
ATOM 3814 C CA . GLY A 1 523 ? 4.059 18.229 37.717 1.00 85.08 522 GLY A CA 1
ATOM 3815 C C . GLY A 1 523 ? 4.232 19.586 38.372 1.00 95.98 522 GLY A C 1
ATOM 3816 O O . GLY A 1 523 ? 5.130 20.348 38.005 1.00 86.86 522 GLY A O 1
ATOM 3817 N N . GLN A 1 524 ? 3.361 19.890 39.333 1.00 118.53 523 GLN A N 1
ATOM 3818 C CA . GLN A 1 524 ? 3.494 21.084 40.155 1.00 120.14 523 GLN A CA 1
ATOM 3819 C C . GLN A 1 524 ? 4.401 20.789 41.345 1.00 115.52 523 GLN A C 1
ATOM 3820 O O . GLN A 1 524 ? 4.355 19.698 41.919 1.00 119.02 523 GLN A O 1
ATOM 3822 N N . LYS A 1 525 ? 5.237 21.760 41.704 1.00 105.61 524 LYS A N 1
ATOM 3823 C CA . LYS A 1 525 ? 6.130 21.580 42.840 1.00 88.93 524 LYS A CA 1
ATOM 3824 C C . LYS A 1 525 ? 5.333 21.541 44.140 1.00 76.09 524 LYS A C 1
ATOM 3825 O O . LYS A 1 525 ? 4.238 22.103 44.241 1.00 81.02 524 LYS A O 1
ATOM 3827 N N . ILE A 1 526 ? 5.877 20.849 45.136 1.00 55.88 525 ILE A N 1
ATOM 3828 C CA . ILE A 1 526 ? 5.284 20.821 46.465 1.00 42.90 525 ILE A CA 1
ATOM 3829 C C . ILE A 1 526 ? 6.276 21.540 47.388 1.00 37.50 525 ILE A C 1
ATOM 3830 O O . ILE A 1 526 ? 7.380 21.056 47.656 1.00 40.23 525 ILE A O 1
ATOM 3835 N N . GLU A 1 527 ? 5.933 22.781 47.761 1.00 39.35 526 GLU A N 1
ATOM 3836 C CA . GLU A 1 527 ? 6.867 23.675 48.442 1.00 47.51 526 GLU A CA 1
ATOM 3837 C C . GLU A 1 527 ? 6.635 23.923 49.934 1.00 51.43 526 GLU A C 1
ATOM 3838 O O . GLU A 1 527 ? 7.552 24.418 50.601 1.00 39.67 526 GLU A O 1
ATOM 3844 N N . ASN A 1 528 ? 5.507 23.512 50.503 1.00 50.37 527 ASN A N 1
ATOM 3845 C CA . ASN A 1 528 ? 5.166 23.889 51.871 1.00 42.10 527 ASN A CA 1
ATOM 3846 C C . ASN A 1 528 ? 5.834 22.910 52.836 1.00 40.36 527 ASN A C 1
ATOM 3847 O O . ASN A 1 528 ? 5.902 21.714 52.555 1.00 41.43 527 ASN A O 1
ATOM 3852 N N . LYS A 1 529 ? 6.358 23.424 53.956 1.00 40.72 528 LYS A N 1
ATOM 3853 C CA . LYS A 1 529 ? 7.146 22.607 54.883 1.00 39.22 528 LYS A CA 1
ATOM 3854 C C . LYS A 1 529 ? 6.420 21.317 55.255 1.00 41.41 528 LYS A C 1
ATOM 3855 O O . LYS A 1 529 ? 6.863 20.215 54.909 1.00 42.33 528 LYS A O 1
ATOM 3861 N N . GLU A 1 530 ? 5.303 21.427 55.966 1.00 45.90 529 GLU A N 1
ATOM 3862 C CA . GLU A 1 530 ? 4.379 20.308 55.945 1.00 48.77 529 GLU A CA 1
ATOM 3863 C C . GLU A 1 530 ? 3.820 20.198 54.537 1.00 59.10 529 GLU A C 1
ATOM 3864 O O . GLU A 1 530 ? 3.680 21.189 53.822 1.00 78.41 529 GLU A O 1
ATOM 3870 N N . GLU A 1 531 ? 3.469 18.981 54.172 1.00 50.63 530 GLU A N 1
ATOM 3871 C CA . GLU A 1 531 ? 3.223 18.457 52.833 1.00 50.08 530 GLU A CA 1
ATOM 3872 C C . GLU A 1 531 ? 4.507 18.160 52.068 1.00 41.39 530 GLU A C 1
ATOM 3873 O O . GLU A 1 531 ? 4.521 17.186 51.305 1.00 38.07 530 GLU A O 1
ATOM 3879 N N . ILE A 1 532 ? 5.637 18.819 52.349 1.00 35.85 531 ILE A N 1
ATOM 3880 C CA . ILE A 1 532 ? 6.845 18.169 51.848 1.00 33.66 531 ILE A CA 1
ATOM 3881 C C . ILE A 1 532 ? 7.242 17.090 52.828 1.00 32.41 531 ILE A C 1
ATOM 3882 O O . ILE A 1 532 ? 7.685 16.013 52.427 1.00 30.78 531 ILE A O 1
ATOM 3887 N N . ARG A 1 533 ? 7.067 17.356 54.123 1.00 43.74 532 ARG A N 1
ATOM 3888 C CA . ARG A 1 533 ? 7.266 16.304 55.108 1.00 41.25 532 ARG A CA 1
ATOM 3889 C C . ARG A 1 533 ? 6.330 15.136 54.828 1.00 39.12 532 ARG A C 1
ATOM 3890 O O . ARG A 1 533 ? 6.763 13.978 54.787 1.00 41.02 532 ARG A O 1
ATOM 3898 N N . LYS A 1 534 ? 5.045 15.434 54.587 1.00 33.89 533 LYS A N 1
ATOM 3899 C CA . LYS A 1 534 ? 4.089 14.420 54.143 1.00 35.65 533 LYS A CA 1
ATOM 3900 C C . LYS A 1 534 ? 4.604 13.635 52.942 1.00 36.62 533 LYS A C 1
ATOM 3901 O O . LYS A 1 534 ? 4.560 12.397 52.929 1.00 39.96 533 LYS A O 1
ATOM 3907 N N . GLU A 1 535 ? 5.077 14.338 51.904 1.00 37.74 534 GLU A N 1
ATOM 3908 C CA . GLU A 1 535 ? 5.467 13.632 50.688 1.00 32.52 534 GLU A CA 1
ATOM 3909 C C . GLU A 1 535 ? 6.690 12.757 50.935 1.00 37.15 534 GLU A C 1
ATOM 3910 O O . GLU A 1 535 ? 6.721 11.598 50.513 1.00 40.85 534 GLU A O 1
ATOM 3916 N N . LEU A 1 536 ? 7.691 13.292 51.636 1.00 33.19 535 LEU A N 1
ATOM 3917 C CA . LEU A 1 536 ? 8.859 12.510 52.024 1.00 36.97 535 LEU A CA 1
ATOM 3918 C C . LEU A 1 536 ? 8.455 11.245 52.772 1.00 42.04 535 LEU A C 1
ATOM 3919 O O . LEU A 1 536 ? 8.976 10.155 52.494 1.00 37.38 535 LEU A O 1
ATOM 3924 N N . GLU A 1 537 ? 7.520 11.366 53.724 1.00 41.92 536 GLU A N 1
ATOM 3925 C CA . GLU A 1 537 ? 7.079 10.177 54.444 1.00 46.90 536 GLU A CA 1
ATOM 3926 C C . GLU A 1 537 ? 6.375 9.207 53.511 1.00 48.15 536 GLU A C 1
ATOM 3927 O O . GLU A 1 537 ? 6.414 7.990 53.731 1.00 46.99 536 GLU A O 1
ATOM 3933 N N . SER A 1 538 ? 5.761 9.727 52.447 1.00 47.82 537 SER A N 1
ATOM 3934 C CA . SER A 1 538 ? 5.183 8.858 51.431 1.00 50.17 537 SER A CA 1
ATOM 3935 C C . SER A 1 538 ? 6.262 8.112 50.656 1.00 47.33 537 SER A C 1
ATOM 3936 O O . SER A 1 538 ? 6.096 6.927 50.339 1.00 44.11 537 SER A O 1
ATOM 3939 N N . LEU A 1 539 ? 7.369 8.786 50.334 1.00 39.76 538 LEU A N 1
ATOM 3940 C CA . LEU A 1 539 ? 8.411 8.193 49.507 1.00 36.70 538 LEU A CA 1
ATOM 3941 C C . LEU A 1 539 ? 9.329 7.260 50.279 1.00 33.18 538 LEU A C 1
ATOM 3942 O O . LEU A 1 539 ? 10.070 6.489 49.654 1.00 23.97 538 LEU A O 1
ATOM 3947 N N . PHE A 1 540 ? 9.294 7.314 51.612 1.00 35.02 539 PHE A N 1
ATOM 3948 C CA . PHE A 1 540 ? 10.292 6.614 52.412 1.00 32.93 539 PHE A CA 1
ATOM 3949 C C . PHE A 1 540 ? 10.091 5.102 52.376 1.00 34.17 539 PHE A C 1
ATOM 3950 O O . PHE A 1 540 ? 11.054 4.340 52.233 1.00 24.61 539 PHE A O 1
ATOM 3958 N N . THR A 1 541 ? 8.852 4.637 52.541 1.00 38.61 540 THR A N 1
ATOM 3959 C CA . THR A 1 541 ? 8.648 3.192 52.658 1.00 35.93 540 THR A CA 1
ATOM 3960 C C . THR A 1 541 ? 9.043 2.438 51.387 1.00 31.32 540 THR A C 1
ATOM 3961 O O . THR A 1 541 ? 9.788 1.444 51.491 1.00 34.16 540 THR A O 1
ATOM 3965 N N . PRO A 1 542 ? 8.638 2.854 50.178 1.00 29.26 541 PRO A N 1
ATOM 3966 C CA . PRO A 1 542 ? 9.113 2.136 48.986 1.00 32.91 541 PRO A CA 1
ATOM 3967 C C . PRO A 1 542 ? 10.614 2.250 48.774 1.00 35.92 541 PRO A C 1
ATOM 3968 O O . PRO A 1 542 ? 11.214 1.330 48.209 1.00 33.49 541 PRO A O 1
ATOM 3972 N N . MET A 1 543 ? 11.235 3.358 49.195 1.00 28.88 542 MET A N 1
ATOM 3973 C CA . MET A 1 543 ? 12.686 3.493 49.073 1.00 17.45 542 MET A CA 1
ATOM 3974 C C . MET A 1 543 ? 13.397 2.484 49.953 1.00 15.70 542 MET A C 1
ATOM 3975 O O . MET A 1 543 ? 14.373 1.854 49.533 1.00 26.35 542 MET A O 1
ATOM 3980 N N . ILE A 1 544 ? 12.933 2.338 51.196 1.00 23.84 543 ILE A N 1
ATOM 3981 C CA . ILE A 1 544 ? 13.544 1.362 52.092 1.00 29.67 543 ILE A CA 1
ATOM 3982 C C . ILE A 1 544 ? 13.336 -0.047 51.552 1.00 22.30 543 ILE A C 1
ATOM 3983 O O . ILE A 1 544 ? 14.235 -0.892 51.636 1.00 22.37 543 ILE A O 1
ATOM 3988 N N . GLU A 1 545 ? 12.162 -0.321 50.974 1.00 26.41 544 GLU A N 1
ATOM 3989 C CA . GLU A 1 545 ? 11.979 -1.616 50.323 1.00 33.11 544 GLU A CA 1
ATOM 3990 C C . GLU A 1 545 ? 12.981 -1.813 49.188 1.00 25.99 544 GLU A C 1
ATOM 3991 O O . GLU A 1 545 ? 13.599 -2.878 49.070 1.00 20.46 544 GLU A O 1
ATOM 3997 N N . LYS A 1 546 ? 13.141 -0.805 48.325 1.00 15.15 545 LYS A N 1
ATOM 3998 C CA . LYS A 1 546 ? 14.062 -0.955 47.200 1.00 23.60 545 LYS A CA 1
ATOM 3999 C C . LYS A 1 546 ? 15.500 -1.180 47.668 1.00 22.64 545 LYS A C 1
ATOM 4000 O O . LYS A 1 546 ? 16.207 -2.039 47.125 1.00 17.52 545 LYS A O 1
ATOM 4006 N N . PHE A 1 547 ? 15.962 -0.397 48.652 1.00 17.62 546 PHE A N 1
ATOM 4007 C CA . PHE A 1 547 ? 17.317 -0.585 49.182 1.00 12.32 546 PHE A CA 1
ATOM 4008 C C . PHE A 1 547 ? 17.480 -1.985 49.763 1.00 18.99 546 PHE A C 1
ATOM 4009 O O . PHE A 1 547 ? 18.494 -2.653 49.541 1.00 17.79 546 PHE A O 1
ATOM 4017 N N . CYS A 1 548 ? 16.501 -2.414 50.566 1.00 20.72 547 CYS A N 1
ATOM 4018 C CA . CYS A 1 548 ? 16.529 -3.734 51.185 1.00 14.11 547 CYS A CA 1
ATOM 4019 C C . CYS A 1 548 ? 16.635 -4.839 50.134 1.00 18.94 547 CYS A C 1
ATOM 4020 O O . CYS A 1 548 ? 17.424 -5.780 50.285 1.00 25.60 547 CYS A O 1
ATOM 4023 N N . SER A 1 549 ? 15.880 -4.718 49.036 1.00 14.92 548 SER A N 1
ATOM 4024 C CA . SER A 1 549 ? 15.861 -5.755 48.016 1.00 16.51 548 SER A CA 1
ATOM 4025 C C . SER A 1 549 ? 17.008 -5.656 47.027 1.00 18.65 548 SER A C 1
ATOM 4026 O O . SER A 1 549 ? 17.111 -6.522 46.153 1.00 17.17 548 SER A O 1
ATOM 4029 N N . ASN A 1 550 ? 17.744 -4.546 47.025 1.00 25.70 549 ASN A N 1
ATOM 4030 C CA . ASN A 1 550 ? 18.920 -4.353 46.183 1.00 24.59 549 ASN A CA 1
ATOM 4031 C C . ASN A 1 550 ? 20.261 -4.544 46.896 1.00 18.38 549 ASN A C 1
ATOM 4032 O O . ASN A 1 550 ? 21.277 -4.084 46.372 1.00 15.23 549 ASN A O 1
ATOM 4037 N N . ALA A 1 551 ? 20.276 -5.057 48.126 1.00 13.15 550 ALA A N 1
ATOM 4038 C CA . ALA A 1 551 ? 21.533 -5.355 48.826 1.00 12.35 550 ALA A CA 1
ATOM 4039 C C . ALA A 1 551 ? 22.306 -4.075 49.132 1.00 13.43 550 ALA A C 1
ATOM 4040 O O . ALA A 1 551 ? 23.530 -4.015 48.984 1.00 16.64 550 ALA A O 1
ATOM 4042 N N . LEU A 1 552 ? 21.572 -3.007 49.427 1.00 13.98 551 LEU A N 1
ATOM 4043 C CA . LEU A 1 552 ? 22.164 -1.757 49.864 1.00 15.74 551 LEU A CA 1
ATOM 4044 C C . LEU A 1 552 ? 22.129 -1.556 51.372 1.00 25.04 551 LEU A C 1
ATOM 4045 O O . LEU A 1 552 ? 22.757 -0.611 51.863 1.00 19.81 551 LEU A O 1
ATOM 4050 N N . LEU A 1 553 ? 21.460 -2.436 52.109 1.00 14.48 552 LEU A N 1
ATOM 4051 C CA . LEU A 1 553 ? 21.291 -2.301 53.550 1.00 19.49 552 LEU A CA 1
ATOM 4052 C C . LEU A 1 553 ? 22.004 -3.440 54.265 1.00 16.81 552 LEU A C 1
ATOM 4053 O O . LEU A 1 553 ? 21.996 -4.589 53.801 1.00 16.71 552 LEU A O 1
ATOM 4058 N N . VAL A 1 554 ? 22.627 -3.111 55.388 1.00 23.06 553 VAL A N 1
ATOM 4059 C CA . VAL A 1 554 ? 23.351 -4.083 56.199 1.00 30.45 553 VAL A CA 1
ATOM 4060 C C . VAL A 1 554 ? 22.585 -4.333 57.498 1.00 51.44 553 VAL A C 1
ATOM 4061 O O . VAL A 1 554 ? 21.900 -3.439 57.997 1.00 58.67 553 VAL A O 1
ATOM 4066 N N . GLU B 1 45 ? 33.381 -26.740 -17.135 1.00 56.62 44 GLU B N 1
ATOM 4067 C CA . GLU B 1 45 ? 32.239 -25.835 -17.034 1.00 57.49 44 GLU B CA 1
ATOM 4068 C C . GLU B 1 45 ? 32.696 -24.386 -17.036 1.00 52.14 44 GLU B C 1
ATOM 4069 O O . GLU B 1 45 ? 32.831 -23.762 -15.980 1.00 52.37 44 GLU B O 1
ATOM 4075 N N . SER B 1 46 ? 32.936 -23.851 -18.230 1.00 45.93 45 SER B N 1
ATOM 4076 C CA . SER B 1 46 ? 33.347 -22.464 -18.400 1.00 37.53 45 SER B CA 1
ATOM 4077 C C . SER B 1 46 ? 32.124 -21.681 -18.863 1.00 32.38 45 SER B C 1
ATOM 4078 O O . SER B 1 46 ? 31.706 -21.804 -20.018 1.00 35.92 45 SER B O 1
ATOM 4081 N N . TYR B 1 47 ? 31.559 -20.845 -17.954 1.00 26.20 46 TYR B N 1
ATOM 4082 C CA . TYR B 1 47 ? 30.290 -20.179 -18.225 1.00 29.11 46 TYR B CA 1
ATOM 4083 C C . TYR B 1 47 ? 30.496 -18.815 -18.884 1.00 23.16 46 TYR B C 1
ATOM 4084 O O . TYR B 1 47 ? 31.458 -18.099 -18.571 1.00 22.10 46 TYR B O 1
ATOM 4093 N N . PRO B 1 48 ? 29.583 -18.416 -19.768 1.00 22.96 47 PRO B N 1
ATOM 4094 C CA . PRO B 1 48 ? 29.486 -17.007 -20.130 1.00 21.79 47 PRO B CA 1
ATOM 4095 C C . PRO B 1 48 ? 28.826 -16.236 -19.003 1.00 20.10 47 PRO B C 1
ATOM 4096 O O . PRO B 1 48 ? 27.992 -16.761 -18.262 1.00 23.73 47 PRO B O 1
ATOM 4100 N N . TYR B 1 49 ? 29.215 -14.977 -18.870 1.00 24.22 48 TYR B N 1
ATOM 4101 C CA . TYR B 1 49 ? 28.589 -14.070 -17.916 1.00 20.68 48 TYR B CA 1
ATOM 4102 C C . TYR B 1 49 ? 28.020 -12.900 -18.707 1.00 21.25 48 TYR B C 1
ATOM 4103 O O . TYR B 1 49 ? 28.774 -12.071 -19.239 1.00 19.28 48 TYR B O 1
ATOM 4112 N N . ALA B 1 50 ? 26.688 -12.837 -18.777 1.00 20.55 49 ALA B N 1
ATOM 4113 C CA . ALA B 1 50 ? 26.037 -11.841 -19.627 1.00 19.49 49 ALA B CA 1
ATOM 4114 C C . ALA B 1 50 ? 26.406 -10.434 -19.205 1.00 19.04 49 ALA B C 1
ATOM 4115 O O . ALA B 1 50 ? 26.486 -9.530 -20.037 1.00 23.36 49 ALA B O 1
ATOM 4117 N N . ILE B 1 51 ? 26.655 -10.230 -17.914 1.00 17.97 50 ILE B N 1
ATOM 4118 C CA . ILE B 1 51 ? 26.940 -8.894 -17.427 1.00 23.77 50 ILE B CA 1
ATOM 4119 C C . ILE B 1 51 ? 28.300 -8.368 -17.890 1.00 20.58 50 ILE B C 1
ATOM 4120 O O . ILE B 1 51 ? 28.559 -7.167 -17.775 1.00 19.64 50 ILE B O 1
ATOM 4125 N N . THR B 1 52 ? 29.164 -9.222 -18.451 1.00 16.46 51 THR B N 1
ATOM 4126 C CA . THR B 1 52 ? 30.449 -8.809 -19.011 1.00 15.76 51 THR B CA 1
ATOM 4127 C C . THR B 1 52 ? 30.407 -8.581 -20.512 1.00 18.16 51 THR B C 1
ATOM 4128 O O . THR B 1 52 ? 31.441 -8.243 -21.096 1.00 17.08 51 THR B O 1
ATOM 4132 N N . ASN B 1 53 ? 29.250 -8.759 -21.143 1.00 19.98 52 ASN B N 1
ATOM 4133 C CA . ASN B 1 53 ? 29.100 -8.621 -22.585 1.00 17.96 52 ASN B CA 1
ATOM 4134 C C . ASN B 1 53 ? 29.614 -7.247 -23.029 1.00 20.60 52 ASN B C 1
ATOM 4135 O O . ASN B 1 53 ? 29.138 -6.226 -22.510 1.00 19.55 52 ASN B O 1
ATOM 4140 N N . PRO B 1 54 ? 30.600 -7.183 -23.939 1.00 20.22 53 PRO B N 1
ATOM 4141 C CA . PRO B 1 54 ? 31.082 -5.867 -24.409 1.00 21.24 53 PRO B CA 1
ATOM 4142 C C . PRO B 1 54 ? 29.969 -4.930 -24.847 1.00 19.75 53 PRO B C 1
ATOM 4143 O O . PRO B 1 54 ? 30.060 -3.719 -24.613 1.00 16.73 53 PRO B O 1
ATOM 4147 N N . TYR B 1 55 ? 28.903 -5.458 -25.456 1.00 17.66 54 TYR B N 1
ATOM 4148 C CA . TYR B 1 55 ? 27.757 -4.612 -25.790 1.00 17.87 54 TYR B CA 1
ATOM 4149 C C . TYR B 1 55 ? 27.092 -4.032 -24.549 1.00 16.08 54 TYR B C 1
ATOM 4150 O O . TYR B 1 55 ? 26.547 -2.925 -24.602 1.00 18.31 54 TYR B O 1
ATOM 4159 N N . HIS B 1 56 ? 27.143 -4.741 -23.418 1.00 15.20 55 HIS B N 1
ATOM 4160 C CA . HIS B 1 56 ? 26.619 -4.168 -22.180 1.00 14.92 55 HIS B CA 1
ATOM 4161 C C . HIS B 1 56 ? 27.519 -3.047 -21.674 1.00 16.47 55 HIS B C 1
ATOM 4162 O O . HIS B 1 56 ? 27.025 -2.010 -21.218 1.00 18.31 55 HIS B O 1
ATOM 4169 N N . LEU B 1 57 ? 28.846 -3.244 -21.724 1.00 18.36 56 LEU B N 1
ATOM 4170 C CA . LEU B 1 57 ? 29.745 -2.166 -21.318 1.00 20.54 56 LEU B CA 1
ATOM 4171 C C . LEU B 1 57 ? 29.516 -0.940 -22.180 1.00 18.72 56 LEU B C 1
ATOM 4172 O O . LEU B 1 57 ? 29.439 0.182 -21.675 1.00 21.72 56 LEU B O 1
ATOM 4177 N N . SER B 1 58 ? 29.392 -1.149 -23.493 1.00 18.88 57 SER B N 1
ATOM 4178 C CA . SER B 1 58 ? 29.178 -0.040 -24.412 1.00 19.98 57 SER B CA 1
ATOM 4179 C C . SER B 1 58 ? 27.859 0.664 -24.127 1.00 22.72 57 SER B C 1
ATOM 4180 O O . SER B 1 58 ? 27.771 1.897 -24.191 1.00 23.45 57 SER B O 1
ATOM 4183 N N . THR B 1 59 ? 26.815 -0.111 -23.823 1.00 22.28 58 THR B N 1
ATOM 4184 C CA . THR B 1 59 ? 25.517 0.473 -23.517 1.00 26.87 58 THR B CA 1
ATOM 4185 C C . THR B 1 59 ? 25.627 1.384 -22.310 1.00 21.46 58 THR B C 1
ATOM 4186 O O . THR B 1 59 ? 25.233 2.559 -22.353 1.00 19.70 58 THR B O 1
ATOM 4190 N N . LEU B 1 60 ? 26.176 0.850 -21.222 1.00 17.41 59 LEU B N 1
ATOM 4191 C CA . LEU B 1 60 ? 26.354 1.637 -20.012 1.00 24.94 59 LEU B CA 1
ATOM 4192 C C . LEU B 1 60 ? 27.197 2.876 -20.275 1.00 25.58 59 LEU B C 1
ATOM 4193 O O . LEU B 1 60 ? 26.905 3.951 -19.741 1.00 24.49 59 LEU B O 1
ATOM 4198 N N . ALA B 1 61 ? 28.244 2.753 -21.099 1.00 21.48 60 ALA B N 1
ATOM 4199 C CA . ALA B 1 61 ? 29.035 3.931 -21.438 1.00 23.29 60 ALA B CA 1
ATOM 4200 C C . ALA B 1 61 ? 28.183 4.974 -22.165 1.00 27.76 60 ALA B C 1
ATOM 4201 O O . ALA B 1 61 ? 28.309 6.179 -21.909 1.00 23.50 60 ALA B O 1
ATOM 4203 N N . THR B 1 62 ? 27.296 4.529 -23.061 1.00 24.73 61 THR B N 1
ATOM 4204 C CA . THR B 1 62 ? 26.388 5.466 -23.719 1.00 25.68 61 THR B CA 1
ATOM 4205 C C . THR B 1 62 ? 25.479 6.159 -22.710 1.00 23.28 61 THR B C 1
ATOM 4206 O O . THR B 1 62 ? 25.256 7.374 -22.793 1.00 27.83 61 THR B O 1
ATOM 4210 N N . LEU B 1 63 ? 24.945 5.407 -21.749 1.00 23.62 62 LEU B N 1
ATOM 4211 C CA . LEU B 1 63 ? 24.031 6.000 -20.780 1.00 28.57 62 LEU B CA 1
ATOM 4212 C C . LEU B 1 63 ? 24.661 7.208 -20.110 1.00 30.93 62 LEU B C 1
ATOM 4213 O O . LEU B 1 63 ? 23.985 8.202 -19.833 1.00 23.72 62 LEU B O 1
ATOM 4218 N N . PHE B 1 64 ? 25.959 7.128 -19.843 1.00 31.24 63 PHE B N 1
ATOM 4219 C CA . PHE B 1 64 ? 26.714 8.130 -19.107 1.00 31.67 63 PHE B CA 1
ATOM 4220 C C . PHE B 1 64 ? 27.479 9.108 -20.000 1.00 33.46 63 PHE B C 1
ATOM 4221 O O . PHE B 1 64 ? 28.385 9.795 -19.513 1.00 31.80 63 PHE B O 1
ATOM 4229 N N . GLY B 1 65 ? 27.210 9.115 -21.301 1.00 35.69 64 GLY B N 1
ATOM 4230 C CA . GLY B 1 65 ? 27.774 10.126 -22.177 1.00 38.47 64 GLY B CA 1
ATOM 4231 C C . GLY B 1 65 ? 29.150 9.829 -22.725 1.00 40.12 64 GLY B C 1
ATOM 4232 O O . GLY B 1 65 ? 29.885 10.767 -23.055 1.00 42.88 64 GLY B O 1
ATOM 4233 N N . ILE B 1 66 ? 29.531 8.560 -22.816 1.00 33.36 65 ILE B N 1
ATOM 4234 C CA . ILE B 1 66 ? 30.788 8.143 -23.422 1.00 38.48 65 ILE B CA 1
ATOM 4235 C C . ILE B 1 66 ? 30.471 7.407 -24.713 1.00 40.30 65 ILE B C 1
ATOM 4236 O O . ILE B 1 66 ? 29.564 6.567 -24.743 1.00 35.30 65 ILE B O 1
ATOM 4241 N N . ASN B 1 67 ? 31.243 7.682 -25.766 1.00 36.06 66 ASN B N 1
ATOM 4242 C CA . ASN B 1 67 ? 31.107 6.946 -27.017 1.00 33.06 66 ASN B CA 1
ATOM 4243 C C . ASN B 1 67 ? 32.192 5.883 -27.023 1.00 33.30 66 ASN B C 1
ATOM 4244 O O . ASN B 1 67 ? 33.357 6.170 -27.306 1.00 36.93 66 ASN B O 1
ATOM 4249 N N . ALA B 1 68 ? 31.792 4.644 -26.763 1.00 34.17 67 ALA B N 1
ATOM 4250 C CA . ALA B 1 68 ? 32.722 3.529 -26.718 1.00 36.26 67 ALA B CA 1
ATOM 4251 C C . ALA B 1 68 ? 32.842 2.925 -28.108 1.00 33.34 67 ALA B C 1
ATOM 4252 O O . ALA B 1 68 ? 31.958 3.114 -28.946 1.00 31.02 67 ALA B O 1
ATOM 4254 N N . PRO B 1 69 ? 33.936 2.226 -28.407 1.00 28.08 68 PRO B N 1
ATOM 4255 C CA . PRO B 1 69 ? 34.134 1.746 -29.781 1.00 35.26 68 PRO B CA 1
ATOM 4256 C C . PRO B 1 69 ? 33.047 0.760 -30.196 1.00 38.45 68 PRO B C 1
ATOM 4257 O O . PRO B 1 69 ? 32.476 0.038 -29.369 1.00 28.58 68 PRO B O 1
ATOM 4261 N N . GLU B 1 70 ? 32.767 0.745 -31.501 1.00 29.74 69 GLU B N 1
ATOM 4262 C CA . GLU B 1 70 ? 31.832 -0.224 -32.068 1.00 30.93 69 GLU B CA 1
ATOM 4263 C C . GLU B 1 70 ? 32.312 -1.641 -31.786 1.00 27.53 69 GLU B C 1
ATOM 4264 O O . GLU B 1 70 ? 33.469 -1.977 -32.036 1.00 27.32 69 GLU B O 1
ATOM 4270 N N . VAL B 1 71 ? 31.412 -2.482 -31.287 1.00 24.91 70 VAL B N 1
ATOM 4271 C CA . VAL B 1 71 ? 31.834 -3.788 -30.799 1.00 26.97 70 VAL B CA 1
ATOM 4272 C C . VAL B 1 71 ? 32.349 -4.664 -31.941 1.00 31.02 70 VAL B C 1
ATOM 4273 O O . VAL B 1 71 ? 33.347 -5.383 -31.787 1.00 22.06 70 VAL B O 1
ATOM 4277 N N . GLU B 1 72 ? 31.706 -4.588 -33.111 1.00 27.87 71 GLU B N 1
ATOM 4278 C CA . GLU B 1 72 ? 31.943 -5.556 -34.188 1.00 31.47 71 GLU B CA 1
ATOM 4279 C C . GLU B 1 72 ? 33.345 -5.472 -34.784 1.00 29.61 71 GLU B C 1
ATOM 4280 O O . GLU B 1 72 ? 33.807 -6.444 -35.393 1.00 27.18 71 GLU B O 1
ATOM 4286 N N . ASN B 1 73 ? 33.974 -4.298 -34.758 1.00 32.41 72 ASN B N 1
ATOM 4287 C CA . ASN B 1 73 ? 35.355 -4.131 -35.201 1.00 33.22 72 ASN B CA 1
ATOM 4288 C C . ASN B 1 73 ? 36.356 -4.008 -34.046 1.00 27.64 72 ASN B C 1
ATOM 4289 O O . ASN B 1 73 ? 37.514 -3.665 -34.285 1.00 33.30 72 ASN B O 1
ATOM 4294 N N . SER B 1 74 ? 35.928 -4.227 -32.802 1.00 26.91 73 SER B N 1
ATOM 4295 C CA . SER B 1 74 ? 36.737 -3.861 -31.646 1.00 28.44 73 SER B CA 1
ATOM 4296 C C . SER B 1 74 ? 37.800 -4.915 -31.315 1.00 30.16 73 SER B C 1
ATOM 4297 O O . SER B 1 74 ? 37.872 -5.995 -31.910 1.00 31.51 73 SER B O 1
ATOM 4300 N N . LYS B 1 75 ? 38.622 -4.591 -30.320 1.00 26.99 74 LYS B N 1
ATOM 4301 C CA . LYS B 1 75 ? 39.590 -5.510 -29.734 1.00 23.22 74 LYS B CA 1
ATOM 4302 C C . LYS B 1 75 ? 39.278 -5.687 -28.252 1.00 21.63 74 LYS B C 1
ATOM 4303 O O . LYS B 1 75 ? 39.070 -4.708 -27.508 1.00 31.48 74 LYS B O 1
ATOM 4309 N N . ILE B 1 76 ? 39.206 -6.944 -27.840 1.00 20.68 75 ILE B N 1
ATOM 4310 C CA . ILE B 1 76 ? 38.667 -7.321 -26.543 1.00 19.23 75 ILE B CA 1
ATOM 4311 C C . ILE B 1 76 ? 39.665 -8.246 -25.863 1.00 25.79 75 ILE B C 1
ATOM 4312 O O . ILE B 1 76 ? 40.206 -9.157 -26.499 1.00 23.90 75 ILE B O 1
ATOM 4317 N N . LEU B 1 77 ? 39.921 -7.987 -24.585 1.00 18.45 76 LEU B N 1
ATOM 4318 C CA . LEU B 1 77 ? 40.906 -8.695 -23.784 1.00 19.92 76 LEU B CA 1
ATOM 4319 C C . LEU B 1 77 ? 40.201 -9.236 -22.555 1.00 25.73 76 LEU B C 1
ATOM 4320 O O . LEU B 1 77 ? 39.544 -8.469 -21.846 1.00 22.34 76 LEU B O 1
ATOM 4325 N N . GLU B 1 78 ? 40.323 -10.536 -22.288 1.00 20.71 77 GLU B N 1
ATOM 4326 C CA . GLU B 1 78 ? 39.821 -11.080 -21.025 1.00 16.95 77 GLU B CA 1
ATOM 4327 C C . GLU B 1 78 ? 40.984 -11.542 -20.158 1.00 18.10 77 GLU B C 1
ATOM 4328 O O . GLU B 1 78 ? 41.754 -12.405 -20.565 1.00 18.77 77 GLU B O 1
ATOM 4334 N N . LEU B 1 79 ? 41.069 -11.006 -18.948 1.00 17.56 78 LEU B N 1
ATOM 4335 C CA . LEU B 1 79 ? 42.077 -11.411 -17.977 1.00 22.54 78 LEU B CA 1
ATOM 4336 C C . LEU B 1 79 ? 41.544 -12.571 -17.145 1.00 20.69 78 LEU B C 1
ATOM 4337 O O . LEU B 1 79 ? 40.426 -12.501 -16.615 1.00 25.08 78 LEU B O 1
ATOM 4342 N N . GLY B 1 80 ? 42.341 -13.631 -17.022 1.00 22.57 79 GLY B N 1
ATOM 4343 C CA . GLY B 1 80 ? 41.927 -14.785 -16.251 1.00 19.42 79 GLY B CA 1
ATOM 4344 C C . GLY B 1 80 ? 40.717 -15.469 -16.861 1.00 21.16 79 GLY B C 1
ATOM 4345 O O . GLY B 1 80 ? 39.754 -15.807 -16.165 1.00 23.16 79 GLY B O 1
ATOM 4346 N N . CYS B 1 81 ? 40.798 -15.718 -18.164 1.00 17.35 80 CYS B N 1
ATOM 4347 C CA . CYS B 1 81 ? 39.700 -16.202 -18.981 1.00 17.08 80 CYS B CA 1
ATOM 4348 C C . CYS B 1 81 ? 39.369 -17.676 -18.777 1.00 21.30 80 CYS B C 1
ATOM 4349 O O . CYS B 1 81 ? 38.407 -18.145 -19.387 1.00 17.21 80 CYS B O 1
ATOM 4352 N N . ALA B 1 82 ? 40.165 -18.424 -18.003 1.00 21.33 81 ALA B N 1
ATOM 4353 C CA . ALA B 1 82 ? 39.958 -19.870 -17.777 1.00 22.37 81 ALA B CA 1
ATOM 4354 C C . ALA B 1 82 ? 39.845 -20.553 -19.142 1.00 24.97 81 ALA B C 1
ATOM 4355 O O . ALA B 1 82 ? 40.716 -20.336 -19.996 1.00 29.06 81 ALA B O 1
ATOM 4357 N N . ALA B 1 83 ? 38.810 -21.357 -19.400 1.00 22.47 82 ALA B N 1
ATOM 4358 C CA . ALA B 1 83 ? 38.680 -22.119 -20.642 1.00 23.57 82 ALA B CA 1
ATOM 4359 C C . ALA B 1 83 ? 37.980 -21.344 -21.772 1.00 29.16 82 ALA B C 1
ATOM 4360 O O . ALA B 1 83 ? 37.624 -21.950 -22.790 1.00 24.12 82 ALA B O 1
ATOM 4362 N N . GLY B 1 84 ? 37.715 -20.048 -21.595 1.00 22.27 83 GLY B N 1
ATOM 4363 C CA . GLY B 1 84 ? 37.260 -19.209 -22.688 1.00 21.34 83 GLY B CA 1
ATOM 4364 C C . GLY B 1 84 ? 35.758 -19.185 -22.938 1.00 24.71 83 GLY B C 1
ATOM 4365 O O . GLY B 1 84 ? 35.329 -18.621 -23.950 1.00 21.15 83 GLY B O 1
ATOM 4366 N N . GLY B 1 85 ? 34.943 -19.752 -22.042 1.00 22.19 84 GLY B N 1
ATOM 4367 C CA . GLY B 1 85 ? 33.499 -19.711 -22.223 1.00 20.27 84 GLY B CA 1
ATOM 4368 C C . GLY B 1 85 ? 32.909 -18.313 -22.212 1.00 22.61 84 GLY B C 1
ATOM 4369 O O . GLY B 1 85 ? 31.824 -18.102 -22.766 1.00 24.24 84 GLY B O 1
ATOM 4370 N N . ASN B 1 86 ? 33.588 -17.353 -21.592 1.00 17.03 85 ASN B N 1
ATOM 4371 C CA . ASN B 1 86 ? 33.112 -15.983 -21.589 1.00 18.72 85 ASN B CA 1
ATOM 4372 C C . ASN B 1 86 ? 33.618 -15.174 -22.776 1.00 23.07 85 ASN B C 1
ATOM 4373 O O . ASN B 1 86 ? 33.250 -14.004 -22.901 1.00 19.35 85 ASN B O 1
ATOM 4378 N N . LEU B 1 87 ? 34.431 -15.768 -23.647 1.00 18.98 86 LEU B N 1
ATOM 4379 C CA . LEU B 1 87 ? 35.081 -15.088 -24.761 1.00 19.56 86 LEU B CA 1
ATOM 4380 C C . LEU B 1 87 ? 34.722 -15.707 -26.104 1.00 18.14 86 LEU B C 1
ATOM 4381 O O . LEU B 1 87 ? 34.324 -14.990 -27.032 1.00 21.99 86 LEU B O 1
ATOM 4386 N N . ILE B 1 88 ? 34.911 -17.013 -26.259 1.00 17.61 87 ILE B N 1
ATOM 4387 C CA . ILE B 1 88 ? 34.603 -17.733 -27.502 1.00 19.06 87 ILE B CA 1
ATOM 4388 C C . ILE B 1 88 ? 33.260 -17.367 -28.145 1.00 18.12 87 ILE B C 1
ATOM 4389 O O . ILE B 1 88 ? 33.229 -17.133 -29.369 1.00 25.22 87 ILE B O 1
ATOM 4394 N N . PRO B 1 89 ? 32.140 -17.283 -27.413 1.00 20.84 88 PRO B N 1
ATOM 4395 C CA . PRO B 1 89 ? 30.872 -16.978 -28.107 1.00 18.56 88 PRO B CA 1
ATOM 4396 C C . PRO B 1 89 ? 30.884 -15.633 -28.831 1.00 21.32 88 PRO B C 1
ATOM 4397 O O . PRO B 1 89 ? 30.261 -15.503 -29.901 1.00 24.04 88 PRO B O 1
ATOM 4401 N N . HIS B 1 90 ? 31.595 -14.637 -28.286 1.00 16.73 89 HIS B N 1
ATOM 4402 C CA . HIS B 1 90 ? 31.716 -13.339 -28.945 1.00 17.15 89 HIS B CA 1
ATOM 4403 C C . HIS B 1 90 ? 32.530 -13.448 -30.224 1.00 24.70 89 HIS B C 1
ATOM 4404 O O . HIS B 1 90 ? 32.202 -12.804 -31.225 1.00 22.99 89 HIS B O 1
ATOM 4411 N N . ALA B 1 91 ? 33.635 -14.206 -30.182 1.00 21.09 90 ALA B N 1
ATOM 4412 C CA . ALA B 1 91 ? 34.423 -14.440 -31.383 1.00 24.35 90 ALA B CA 1
ATOM 4413 C C . ALA B 1 91 ? 33.567 -15.056 -32.473 1.00 20.54 90 ALA B C 1
ATOM 4414 O O . ALA B 1 91 ? 33.716 -14.716 -33.652 1.00 22.26 90 ALA B O 1
ATOM 4416 N N . VAL B 1 92 ? 32.665 -15.964 -32.094 1.00 25.75 91 VAL B N 1
ATOM 4417 C CA . VAL B 1 92 ? 31.748 -16.540 -33.074 1.00 23.35 91 VAL B CA 1
ATOM 4418 C C . VAL B 1 92 ? 30.812 -15.469 -33.624 1.00 24.69 91 VAL B C 1
ATOM 4419 O O . VAL B 1 92 ? 30.525 -15.441 -34.826 1.00 29.20 91 VAL B O 1
ATOM 4423 N N . LEU B 1 93 ? 30.320 -14.571 -32.758 1.00 21.06 92 LEU B N 1
ATOM 4424 C CA . LEU B 1 93 ? 29.354 -13.571 -33.222 1.00 25.13 92 LEU B CA 1
ATOM 4425 C C . LEU B 1 93 ? 29.986 -12.502 -34.110 1.00 24.50 92 LEU B C 1
ATOM 4426 O O . LEU B 1 93 ? 29.323 -11.978 -35.014 1.00 25.03 92 LEU B O 1
ATOM 4431 N N . TYR B 1 94 ? 31.251 -12.150 -33.873 1.00 28.65 93 TYR B N 1
ATOM 4432 C CA . TYR B 1 94 ? 31.870 -10.969 -34.481 1.00 26.12 93 TYR B CA 1
ATOM 4433 C C . TYR B 1 94 ? 33.159 -11.373 -35.180 1.00 28.75 93 TYR B C 1
ATOM 4434 O O . TYR B 1 94 ? 34.259 -11.110 -34.676 1.00 26.45 93 TYR B O 1
ATOM 4443 N N . PRO B 1 95 ? 33.062 -11.985 -36.367 1.00 29.22 94 PRO B N 1
ATOM 4444 C CA . PRO B 1 95 ? 34.285 -12.400 -37.073 1.00 28.34 94 PRO B CA 1
ATOM 4445 C C . PRO B 1 95 ? 35.216 -11.247 -37.393 1.00 34.55 94 PRO B C 1
ATOM 4446 O O . PRO B 1 95 ? 36.411 -11.473 -37.598 1.00 27.67 94 PRO B O 1
ATOM 4450 N N . ASN B 1 96 ? 34.718 -10.017 -37.443 1.00 27.05 95 ASN B N 1
ATOM 4451 C CA . ASN B 1 96 ? 35.585 -8.886 -37.741 1.00 30.60 95 ASN B CA 1
ATOM 4452 C C . ASN B 1 96 ? 36.249 -8.294 -36.506 1.00 30.58 95 ASN B C 1
ATOM 4453 O O . ASN B 1 96 ? 37.090 -7.399 -36.647 1.00 31.05 95 ASN B O 1
ATOM 4458 N N . ALA B 1 97 ? 35.898 -8.748 -35.310 1.00 25.49 96 ALA B N 1
ATOM 4459 C CA . ALA B 1 97 ? 36.584 -8.264 -34.124 1.00 24.64 96 ALA B CA 1
ATOM 4460 C C . ALA B 1 97 ? 37.738 -9.212 -33.781 1.00 36.01 96 ALA B C 1
ATOM 4461 O O . ALA B 1 97 ? 37.880 -10.282 -34.378 1.00 28.00 96 ALA B O 1
ATOM 4463 N N . HIS B 1 98 ? 38.560 -8.822 -32.791 1.00 24.11 97 HIS B N 1
ATOM 4464 C CA . HIS B 1 98 ? 39.680 -9.650 -32.350 1.00 24.39 97 HIS B CA 1
ATOM 4465 C C . HIS B 1 98 ? 39.679 -9.837 -30.836 1.00 28.83 97 HIS B C 1
ATOM 4466 O O . HIS B 1 98 ? 39.469 -8.887 -30.072 1.00 28.94 97 HIS B O 1
ATOM 4473 N N . PHE B 1 99 ? 39.946 -11.068 -30.410 1.00 22.03 98 PHE B N 1
ATOM 4474 C CA . PHE B 1 99 ? 39.815 -11.462 -29.014 1.00 20.68 98 PHE B CA 1
ATOM 4475 C C . PHE B 1 99 ? 41.091 -12.117 -28.502 1.00 27.27 98 PHE B C 1
ATOM 4476 O O . PHE B 1 99 ? 41.695 -12.958 -29.181 1.00 26.89 98 PHE B O 1
ATOM 4484 N N . VAL B 1 100 ? 41.482 -11.741 -27.285 1.00 29.52 99 VAL B N 1
ATOM 4485 C CA . VAL B 1 100 ? 42.663 -12.274 -26.614 1.00 20.69 99 VAL B CA 1
ATOM 4486 C C . VAL B 1 100 ? 42.289 -12.619 -25.177 1.00 23.56 99 VAL B C 1
ATOM 4487 O O . VAL B 1 100 ? 41.854 -11.736 -24.425 1.00 27.75 99 VAL B O 1
ATOM 4491 N N . GLY B 1 101 ? 42.366 -13.903 -24.820 1.00 24.39 100 GLY B N 1
ATOM 4492 C CA . GLY B 1 101 ? 42.291 -14.326 -23.427 1.00 18.48 100 GLY B CA 1
ATOM 4493 C C . GLY B 1 101 ? 43.648 -14.701 -22.850 1.00 20.02 100 GLY B C 1
ATOM 4494 O O . GLY B 1 101 ? 44.481 -15.277 -23.534 1.00 23.97 100 GLY B O 1
ATOM 4495 N N . VAL B 1 102 ? 43.814 -14.486 -21.544 1.00 19.17 101 VAL B N 1
ATOM 4496 C CA . VAL B 1 102 ? 45.046 -14.819 -20.832 1.00 21.18 101 VAL B CA 1
ATOM 4497 C C . VAL B 1 102 ? 44.679 -15.584 -19.571 1.00 18.84 101 VAL B C 1
ATOM 4498 O O . VAL B 1 102 ? 43.841 -15.120 -18.791 1.00 20.70 101 VAL B O 1
ATOM 4502 N N . ASP B 1 103 ? 45.303 -16.744 -19.356 1.00 21.09 102 ASP B N 1
ATOM 4503 C CA . ASP B 1 103 ? 45.094 -17.400 -18.068 1.00 19.20 102 ASP B CA 1
ATOM 4504 C C . ASP B 1 103 ? 46.337 -18.182 -17.684 1.00 30.03 102 ASP B C 1
ATOM 4505 O O . ASP B 1 103 ? 47.026 -18.728 -18.544 1.00 21.22 102 ASP B O 1
ATOM 4510 N N . LEU B 1 104 ? 46.606 -18.234 -16.371 1.00 34.18 103 LEU B N 1
ATOM 4511 C CA . LEU B 1 104 ? 47.784 -18.919 -15.858 1.00 35.95 103 LEU B CA 1
ATOM 4512 C C . LEU B 1 104 ? 47.655 -20.434 -15.904 1.00 37.32 103 LEU B C 1
ATOM 4513 O O . LEU B 1 104 ? 48.668 -21.122 -15.795 1.00 26.84 103 LEU B O 1
ATOM 4518 N N . SER B 1 105 ? 46.449 -20.975 -16.061 1.00 32.23 104 SER B N 1
ATOM 4519 C CA . SER B 1 105 ? 46.265 -22.419 -16.042 1.00 31.16 104 SER B CA 1
ATOM 4520 C C . SER B 1 105 ? 46.421 -22.981 -17.452 1.00 35.87 104 SER B C 1
ATOM 4521 O O . SER B 1 105 ? 45.606 -22.695 -18.339 1.00 30.91 104 SER B O 1
ATOM 4524 N N . LYS B 1 106 ? 47.447 -23.813 -17.648 1.00 26.28 105 LYS B N 1
ATOM 4525 C CA . LYS B 1 106 ? 47.675 -24.392 -18.970 1.00 32.10 105 LYS B CA 1
ATOM 4526 C C . LYS B 1 106 ? 46.559 -25.347 -19.391 1.00 31.19 105 LYS B C 1
ATOM 4527 O O . LYS B 1 106 ? 46.250 -25.437 -20.582 1.00 27.01 105 LYS B O 1
ATOM 4533 N N . VAL B 1 107 ? 45.955 -26.076 -18.452 1.00 26.03 106 VAL B N 1
ATOM 4534 C CA . VAL B 1 107 ? 44.897 -27.017 -18.817 1.00 30.41 106 VAL B CA 1
ATOM 4535 C C . VAL B 1 107 ? 43.660 -26.270 -19.331 1.00 30.78 106 VAL B C 1
ATOM 4536 O O . VAL B 1 107 ? 43.051 -26.657 -20.344 1.00 25.58 106 VAL B O 1
ATOM 4540 N N . GLN B 1 108 ? 43.281 -25.184 -18.648 1.00 24.38 107 GLN B N 1
ATOM 4541 C CA . GLN B 1 108 ? 42.171 -24.352 -19.105 1.00 27.06 107 GLN B CA 1
ATOM 4542 C C . GLN B 1 108 ? 42.449 -23.758 -20.480 1.00 28.18 107 GLN B C 1
ATOM 4543 O O . GLN B 1 108 ? 41.547 -23.696 -21.329 1.00 21.43 107 GLN B O 1
ATOM 4549 N N . ILE B 1 109 ? 43.684 -23.298 -20.717 1.00 27.05 108 ILE B N 1
ATOM 4550 C CA . ILE B 1 109 ? 44.001 -22.701 -22.014 1.00 21.59 108 ILE B CA 1
ATOM 4551 C C . ILE B 1 109 ? 43.971 -23.767 -23.102 1.00 22.56 108 ILE B C 1
ATOM 4552 O O . ILE B 1 109 ? 43.518 -23.515 -24.225 1.00 23.64 108 ILE B O 1
ATOM 4557 N N . ASP B 1 110 ? 44.460 -24.973 -22.798 1.00 23.56 109 ASP B N 1
ATOM 4558 C CA . ASP B 1 110 ? 44.392 -26.047 -23.780 1.00 25.35 109 ASP B CA 1
ATOM 4559 C C . ASP B 1 110 ? 42.946 -26.350 -24.158 1.00 30.05 109 ASP B C 1
ATOM 4560 O O . ASP B 1 110 ? 42.649 -26.612 -25.330 1.00 29.66 109 ASP B O 1
ATOM 4565 N N . GLU B 1 111 ? 42.029 -26.317 -23.180 1.00 26.33 110 GLU B N 1
ATOM 4566 C CA . GLU B 1 111 ? 40.621 -26.579 -23.495 1.00 30.02 110 GLU B CA 1
ATOM 4567 C C . GLU B 1 111 ? 40.016 -25.446 -24.331 1.00 30.63 110 GLU B C 1
ATOM 4568 O O . GLU B 1 111 ? 39.270 -25.697 -25.301 1.00 31.05 110 GLU B O 1
ATOM 4574 N N . ALA B 1 112 ? 40.353 -24.198 -23.979 1.00 23.22 111 ALA B N 1
ATOM 4575 C CA . ALA B 1 112 ? 39.987 -23.038 -24.786 1.00 22.95 111 ALA B CA 1
ATOM 4576 C C . ALA B 1 112 ? 40.393 -23.218 -26.243 1.00 23.77 111 ALA B C 1
ATOM 4577 O O . ALA B 1 112 ? 39.570 -23.065 -27.155 1.00 28.32 111 ALA B O 1
ATOM 4579 N N . ASN B 1 113 ? 41.672 -23.534 -26.481 1.00 27.32 112 ASN B N 1
ATOM 4580 C CA . ASN B 1 113 ? 42.149 -23.674 -27.852 1.00 23.67 112 ASN B CA 1
ATOM 4581 C C . ASN B 1 113 ? 41.525 -24.862 -28.554 1.00 30.11 112 ASN B C 1
ATOM 4582 O O . ASN B 1 113 ? 41.329 -24.807 -29.774 1.00 25.28 112 ASN B O 1
ATOM 4587 N N . LYS B 1 114 ? 41.216 -25.942 -27.823 1.00 24.50 113 LYS B N 1
ATOM 4588 C CA . LYS B 1 114 ? 40.537 -27.069 -28.465 1.00 30.82 113 LYS B CA 1
ATOM 4589 C C . LYS B 1 114 ? 39.173 -26.646 -29.002 1.00 31.86 113 LYS B C 1
ATOM 4590 O O . LYS B 1 114 ? 38.786 -27.002 -30.129 1.00 26.51 113 LYS B O 1
ATOM 4596 N N . ASN B 1 115 ? 38.435 -25.864 -28.221 1.00 23.26 114 ASN B N 1
ATOM 4597 C CA . ASN B 1 115 ? 37.160 -25.382 -28.747 1.00 28.27 114 ASN B CA 1
ATOM 4598 C C . ASN B 1 115 ? 37.356 -24.358 -29.865 1.00 26.95 114 ASN B C 1
ATOM 4599 O O . ASN B 1 115 ? 36.576 -24.331 -30.826 1.00 27.42 114 ASN B O 1
ATOM 4604 N N . VAL B 1 116 ? 38.413 -23.550 -29.800 1.00 25.96 115 VAL B N 1
ATOM 4605 C CA . VAL B 1 116 ? 38.692 -22.637 -30.904 1.00 27.23 115 VAL B CA 1
ATOM 4606 C C . VAL B 1 116 ? 38.878 -23.419 -32.204 1.00 31.28 115 VAL B C 1
ATOM 4607 O O . VAL B 1 116 ? 38.166 -23.188 -33.190 1.00 29.75 115 VAL B O 1
ATOM 4611 N N . ARG B 1 117 ? 39.814 -24.381 -32.210 1.00 25.88 116 ARG B N 1
ATOM 4612 C CA . ARG B 1 117 ? 40.019 -25.230 -33.385 1.00 34.97 116 ARG B CA 1
ATOM 4613 C C . ARG B 1 117 ? 38.705 -25.843 -33.870 1.00 31.79 116 ARG B C 1
ATOM 4614 O O . ARG B 1 117 ? 38.395 -25.815 -35.070 1.00 28.58 116 ARG B O 1
ATOM 4622 N N . ALA B 1 118 ? 37.927 -26.409 -32.941 1.00 27.23 117 ALA B N 1
ATOM 4623 C CA . ALA B 1 118 ? 36.681 -27.085 -33.302 1.00 27.64 117 ALA B CA 1
ATOM 4624 C C . ALA B 1 118 ? 35.700 -26.149 -34.004 1.00 32.08 117 ALA B C 1
ATOM 4625 O O . ALA B 1 118 ? 35.024 -26.548 -34.961 1.00 37.15 117 ALA B O 1
ATOM 4627 N N . LEU B 1 119 ? 35.609 -24.902 -33.549 1.00 36.48 118 LEU B N 1
ATOM 4628 C CA . LEU B 1 119 ? 34.673 -23.948 -34.133 1.00 32.83 118 LEU B CA 1
ATOM 4629 C C . LEU B 1 119 ? 35.193 -23.298 -35.412 1.00 33.02 118 LEU B C 1
ATOM 4630 O O . LEU B 1 119 ? 34.429 -22.602 -36.086 1.00 27.80 118 LEU B O 1
ATOM 4635 N N . GLY B 1 120 ? 36.460 -23.514 -35.766 1.00 27.10 119 GLY B N 1
ATOM 4636 C CA . GLY B 1 120 ? 37.038 -22.871 -36.927 1.00 38.40 119 GLY B CA 1
ATOM 4637 C C . GLY B 1 120 ? 37.326 -21.390 -36.791 1.00 37.19 119 GLY B C 1
ATOM 4638 O O . GLY B 1 120 ? 37.476 -20.710 -37.807 1.00 31.16 119 GLY B O 1
ATOM 4639 N N . LEU B 1 121 ? 37.440 -20.867 -35.573 1.00 28.53 120 LEU B N 1
ATOM 4640 C CA . LEU B 1 121 ? 37.579 -19.429 -35.375 1.00 27.60 120 LEU B CA 1
ATOM 4641 C C . LEU B 1 121 ? 39.000 -18.968 -35.693 1.00 33.00 120 LEU B C 1
ATOM 4642 O O . LEU B 1 121 ? 39.974 -19.591 -35.260 1.00 34.00 120 LEU B O 1
ATOM 4647 N N . LYS B 1 122 ? 39.117 -17.929 -36.523 1.00 30.25 121 LYS B N 1
ATOM 4648 C CA . LYS B 1 122 ? 40.398 -17.305 -36.849 1.00 31.19 121 LYS B CA 1
ATOM 4649 C C . LYS B 1 122 ? 40.660 -15.988 -36.115 1.00 35.60 121 LYS B C 1
ATOM 4650 O O . LYS B 1 122 ? 41.733 -15.405 -36.283 1.00 28.91 121 LYS B O 1
ATOM 4656 N N . ASN B 1 123 ? 39.695 -15.479 -35.356 1.00 31.45 122 ASN B N 1
ATOM 4657 C CA . ASN B 1 123 ? 39.768 -14.153 -34.749 1.00 25.83 122 ASN B CA 1
ATOM 4658 C C . ASN B 1 123 ? 40.094 -14.164 -33.253 1.00 33.08 122 ASN B C 1
ATOM 4659 O O . ASN B 1 123 ? 39.795 -13.178 -32.570 1.00 29.50 122 ASN B O 1
ATOM 4664 N N . ILE B 1 124 ? 40.553 -15.280 -32.691 1.00 25.50 123 ILE B N 1
ATOM 4665 C CA . ILE B 1 124 ? 40.705 -15.361 -31.240 1.00 24.03 123 ILE B CA 1
ATOM 4666 C C . ILE B 1 124 ? 41.941 -16.167 -30.844 1.00 28.83 123 ILE B C 1
ATOM 4667 O O . ILE B 1 124 ? 42.225 -17.228 -31.413 1.00 30.02 123 ILE B O 1
ATOM 4672 N N . GLU B 1 125 ? 42.664 -15.670 -29.841 1.00 23.82 124 GLU B N 1
ATOM 4673 C CA . GLU B 1 125 ? 43.825 -16.384 -29.331 1.00 28.93 124 GLU B CA 1
ATOM 4674 C C . GLU B 1 125 ? 43.840 -16.397 -27.810 1.00 29.05 124 GLU B C 1
ATOM 4675 O O . GLU B 1 125 ? 43.469 -15.418 -27.149 1.00 27.42 124 GLU B O 1
ATOM 4681 N N . PHE B 1 126 ? 44.284 -17.521 -27.271 1.00 25.55 125 PHE B N 1
ATOM 4682 C CA . PHE B 1 126 ? 44.451 -17.702 -25.840 1.00 28.15 125 PHE B CA 1
ATOM 4683 C C . PHE B 1 126 ? 45.924 -17.892 -25.526 1.00 32.38 125 PHE B C 1
ATOM 4684 O O . PHE B 1 126 ? 46.633 -18.616 -26.227 1.00 36.69 125 PHE B O 1
ATOM 4692 N N . HIS B 1 127 ? 46.379 -17.229 -24.472 1.00 31.97 126 HIS B N 1
ATOM 4693 C CA . HIS B 1 127 ? 47.770 -17.290 -24.051 1.00 30.29 126 HIS B CA 1
ATOM 4694 C C . HIS B 1 127 ? 47.822 -17.863 -22.651 1.00 28.25 126 HIS B C 1
ATOM 4695 O O . HIS B 1 127 ? 47.082 -17.420 -21.753 1.00 23.54 126 HIS B O 1
ATOM 4702 N N . HIS B 1 128 ? 48.675 -18.860 -22.486 1.00 24.93 127 HIS B N 1
ATOM 4703 C CA . HIS B 1 128 ? 48.997 -19.391 -21.179 1.00 30.74 127 HIS B CA 1
ATOM 4704 C C . HIS B 1 128 ? 50.164 -18.559 -20.677 1.00 27.05 127 HIS B C 1
ATOM 4705 O O . HIS B 1 128 ? 51.293 -18.701 -21.158 1.00 30.93 127 HIS B O 1
ATOM 4712 N N . CYS B 1 129 ? 49.893 -17.712 -19.697 1.00 27.81 128 CYS B N 1
ATOM 4713 C CA . CYS B 1 129 ? 50.896 -16.831 -19.112 1.00 28.99 128 CYS B CA 1
ATOM 4714 C C . CYS B 1 129 ? 50.210 -16.122 -17.960 1.00 26.11 128 CYS B C 1
ATOM 4715 O O . CYS B 1 129 ? 48.989 -16.186 -17.805 1.00 28.46 128 CYS B O 1
ATOM 4718 N N . SER B 1 130 ? 51.010 -15.479 -17.131 1.00 23.93 129 SER B N 1
ATOM 4719 C CA . SER B 1 130 ? 50.435 -14.702 -16.056 1.00 23.65 129 SER B CA 1
ATOM 4720 C C . SER B 1 130 ? 49.957 -13.353 -16.580 1.00 32.01 129 SER B C 1
ATOM 4721 O O . SER B 1 130 ? 50.397 -12.866 -17.626 1.00 30.02 129 SER B O 1
ATOM 4724 N N . ILE B 1 131 ? 49.002 -12.773 -15.858 1.00 30.14 130 ILE B N 1
ATOM 4725 C CA . ILE B 1 131 ? 48.665 -11.372 -16.071 1.00 31.54 130 ILE B CA 1
ATOM 4726 C C . ILE B 1 131 ? 49.929 -10.533 -15.991 1.00 35.59 130 ILE B C 1
ATOM 4727 O O . ILE B 1 131 ? 50.123 -9.597 -16.776 1.00 34.25 130 ILE B O 1
ATOM 4732 N N . THR B 1 132 ? 50.845 -10.903 -15.086 1.00 23.39 131 THR B N 1
ATOM 4733 C CA . THR B 1 132 ? 52.067 -10.134 -14.904 1.00 28.65 131 THR B CA 1
ATOM 4734 C C . THR B 1 132 ? 53.003 -10.218 -16.103 1.00 26.97 131 THR B C 1
ATOM 4735 O O . THR B 1 132 ? 53.974 -9.460 -16.153 1.00 29.56 131 THR B O 1
ATOM 4739 N N . ASP B 1 133 ? 52.746 -11.107 -17.062 1.00 32.13 132 ASP B N 1
ATOM 4740 C CA . ASP B 1 133 ? 53.524 -11.131 -18.300 1.00 34.82 132 ASP B CA 1
ATOM 4741 C C . ASP B 1 133 ? 53.023 -10.130 -19.340 1.00 37.78 132 ASP B C 1
ATOM 4742 O O . ASP B 1 133 ? 53.721 -9.895 -20.330 1.00 40.03 132 ASP B O 1
ATOM 4747 N N . ILE B 1 134 ? 51.833 -9.548 -19.151 1.00 33.52 133 ILE B N 1
ATOM 4748 C CA . ILE B 1 134 ? 51.284 -8.609 -20.127 1.00 28.67 133 ILE B CA 1
ATOM 4749 C C . ILE B 1 134 ? 52.060 -7.297 -20.084 1.00 36.76 133 ILE B C 1
ATOM 4750 O O . ILE B 1 134 ? 52.375 -6.771 -19.009 1.00 35.35 133 ILE B O 1
ATOM 4755 N N . ASP B 1 135 ? 52.385 -6.756 -21.256 1.00 36.24 134 ASP B N 1
ATOM 4756 C CA . ASP B 1 135 ? 53.149 -5.516 -21.323 1.00 29.93 134 ASP B CA 1
ATOM 4757 C C . ASP B 1 135 ? 52.557 -4.639 -22.419 1.00 37.71 134 ASP B C 1
ATOM 4758 O O . ASP B 1 135 ? 51.464 -4.897 -22.932 1.00 33.22 134 ASP B O 1
ATOM 4763 N N . ASP B 1 136 ? 53.269 -3.566 -22.756 1.00 36.98 135 ASP B N 1
ATOM 4764 C CA . ASP B 1 136 ? 52.764 -2.646 -23.769 1.00 49.12 135 ASP B CA 1
ATOM 4765 C C . ASP B 1 136 ? 52.658 -3.290 -25.150 1.00 49.02 135 ASP B C 1
ATOM 4766 O O . ASP B 1 136 ? 51.880 -2.809 -25.978 1.00 44.15 135 ASP B O 1
ATOM 4771 N N . SER B 1 137 ? 53.404 -4.370 -25.417 1.00 49.32 136 SER B N 1
ATOM 4772 C CA . SER B 1 137 ? 53.351 -5.012 -26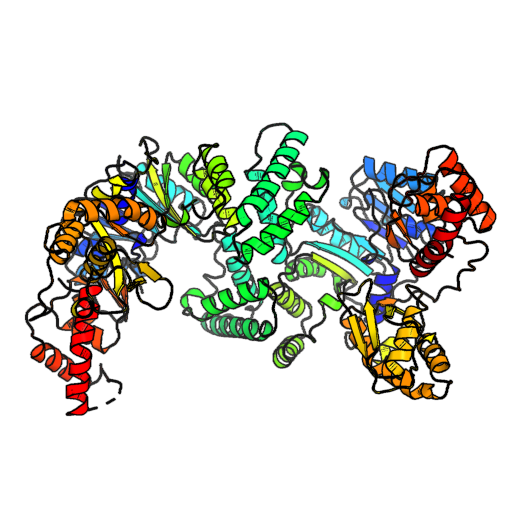.730 1.00 47.30 136 SER B CA 1
ATOM 4773 C C . SER B 1 137 ? 52.042 -5.761 -26.985 1.00 39.39 136 SER B C 1
ATOM 4774 O O . SER B 1 137 ? 51.779 -6.126 -28.137 1.00 41.00 136 SER B O 1
ATOM 4777 N N . PHE B 1 138 ? 51.216 -5.996 -25.960 1.00 34.58 137 PHE B N 1
ATOM 4778 C CA . PHE B 1 138 ? 49.897 -6.573 -26.205 1.00 38.96 137 PHE B CA 1
ATOM 4779 C C . PHE B 1 138 ? 48.983 -5.618 -26.952 1.00 35.77 137 PHE B C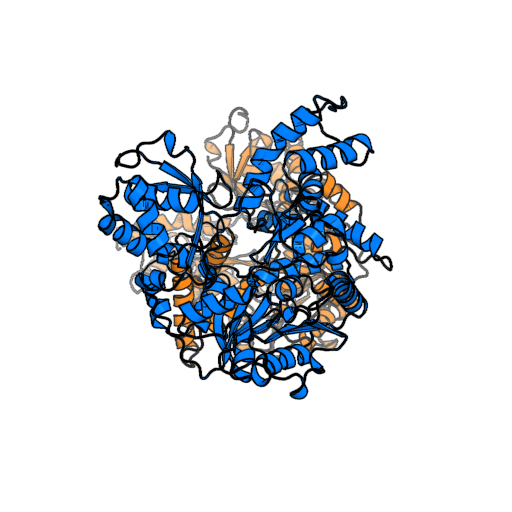 1
ATOM 4780 O O . PHE B 1 138 ? 47.990 -6.058 -27.537 1.00 37.67 137 PHE B O 1
ATOM 4788 N N . GLY B 1 139 ? 49.282 -4.330 -26.930 1.00 32.64 138 GLY B N 1
ATOM 4789 C CA . GLY B 1 139 ? 48.469 -3.370 -27.634 1.00 35.70 138 GLY B CA 1
ATOM 4790 C C . GLY B 1 139 ? 47.318 -2.863 -26.793 1.00 34.99 138 GLY B C 1
ATOM 4791 O O . GLY B 1 139 ? 47.149 -3.185 -25.611 1.00 31.27 138 GLY B O 1
ATOM 4792 N N . LYS B 1 140 ? 46.516 -2.022 -27.424 1.00 29.10 139 LYS B N 1
ATOM 4793 C CA . LYS B 1 140 ? 45.405 -1.404 -26.735 1.00 28.11 139 LYS B CA 1
ATOM 4794 C C . LYS B 1 140 ? 44.139 -2.143 -27.107 1.00 32.16 139 LYS B C 1
ATOM 4795 O O . LYS B 1 140 ? 43.968 -2.587 -28.249 1.00 27.03 139 LYS B O 1
ATOM 4801 N N . PHE B 1 141 ? 43.275 -2.302 -26.122 1.00 24.83 140 PHE B N 1
ATOM 4802 C CA . PHE B 1 141 ? 42.025 -3.005 -26.298 1.00 23.50 140 PHE B CA 1
ATOM 4803 C C . PHE B 1 141 ? 40.892 -2.044 -26.013 1.00 31.68 140 PHE B C 1
ATOM 4804 O O . PHE B 1 141 ? 41.029 -1.123 -25.202 1.00 29.59 140 PHE B O 1
ATOM 4812 N N . ASP B 1 142 ? 39.788 -2.255 -26.725 1.00 22.74 141 ASP B N 1
ATOM 4813 C CA . ASP B 1 142 ? 38.591 -1.461 -26.532 1.00 22.39 141 ASP B CA 1
ATOM 4814 C C . ASP B 1 142 ? 37.787 -1.927 -25.337 1.00 21.99 141 ASP B C 1
ATOM 4815 O O . ASP B 1 142 ? 37.028 -1.135 -24.764 1.00 23.09 141 ASP B O 1
ATOM 4820 N N . TYR B 1 143 ? 37.874 -3.211 -24.999 1.00 19.72 142 TYR B N 1
ATOM 4821 C CA . TYR B 1 143 ? 37.147 -3.701 -23.833 1.00 23.84 142 TYR B CA 1
ATOM 4822 C C . TYR B 1 143 ? 38.031 -4.677 -23.081 1.00 25.42 142 TYR B C 1
ATOM 4823 O O . TYR B 1 143 ? 38.604 -5.583 -23.690 1.00 25.48 142 TYR B O 1
ATOM 4832 N N . ILE B 1 144 ? 38.156 -4.490 -21.769 1.00 25.33 143 ILE B N 1
ATOM 4833 C CA . ILE B 1 144 ? 38.969 -5.378 -20.935 1.00 21.04 143 ILE B CA 1
ATOM 4834 C C . ILE B 1 144 ? 38.053 -5.961 -19.866 1.00 21.27 143 ILE B C 1
ATOM 4835 O O . ILE B 1 144 ? 37.419 -5.211 -19.126 1.00 19.44 143 ILE B O 1
ATOM 4840 N N . ILE B 1 145 ? 37.964 -7.287 -19.791 1.00 15.94 144 ILE B N 1
ATOM 4841 C CA . ILE B 1 145 ? 37.050 -7.972 -18.879 1.00 14.52 144 ILE B CA 1
ATOM 4842 C C . ILE B 1 145 ? 37.882 -8.761 -17.882 1.00 14.88 144 ILE B C 1
ATOM 4843 O O . ILE B 1 145 ? 38.654 -9.631 -18.278 1.00 16.43 144 ILE B O 1
ATOM 4848 N N . CYS B 1 146 ? 37.717 -8.476 -16.596 1.00 14.26 145 CYS B N 1
ATOM 4849 C CA . CYS B 1 146 ? 38.359 -9.264 -15.554 1.00 21.19 145 CYS B CA 1
ATOM 4850 C C . CYS B 1 146 ? 37.291 -9.615 -14.518 1.00 21.78 145 CYS B C 1
ATOM 4851 O O . CYS B 1 146 ? 37.015 -8.837 -13.591 1.00 15.58 145 CYS B O 1
ATOM 4854 N N . HIS B 1 147 ? 36.793 -10.848 -14.601 1.00 16.11 146 HIS B N 1
ATOM 4855 C CA . HIS B 1 147 ? 35.634 -11.296 -13.840 1.00 13.23 146 HIS B CA 1
ATOM 4856 C C . HIS B 1 147 ? 36.078 -12.352 -12.849 1.00 16.18 146 HIS B C 1
ATOM 4857 O O . HIS B 1 147 ? 36.612 -13.395 -13.252 1.00 16.70 146 HIS B O 1
ATOM 4864 N N . GLY B 1 148 ? 35.892 -12.063 -11.560 1.00 19.12 147 GLY B N 1
ATOM 4865 C CA . GLY B 1 148 ? 36.176 -13.037 -10.517 1.00 20.17 147 GLY B CA 1
ATOM 4866 C C . GLY B 1 148 ? 37.622 -13.471 -10.352 1.00 19.05 147 GLY B C 1
ATOM 4867 O O . GLY B 1 148 ? 37.870 -14.593 -9.886 1.00 16.12 147 GLY B O 1
ATOM 4868 N N . VAL B 1 149 ? 38.597 -12.625 -10.684 1.00 19.10 148 VAL B N 1
ATOM 4869 C CA . VAL B 1 149 ? 40.010 -12.934 -10.424 1.00 15.54 148 VAL B CA 1
ATOM 4870 C C . VAL B 1 149 ? 40.614 -12.029 -9.336 1.00 16.02 148 VAL B C 1
ATOM 4871 O O . VAL B 1 149 ? 41.366 -12.511 -8.483 1.00 18.11 148 VAL B O 1
ATOM 4875 N N . ILE B 1 150 ? 40.413 -10.703 -9.430 1.00 17.40 149 ILE B N 1
ATOM 4876 C CA . ILE B 1 150 ? 41.211 -9.761 -8.632 1.00 21.33 149 ILE B CA 1
ATOM 4877 C C . ILE B 1 150 ? 41.070 -9.991 -7.127 1.00 20.24 149 ILE B C 1
ATOM 4878 O O . ILE B 1 150 ? 42.012 -9.725 -6.365 1.00 24.73 149 ILE B O 1
ATOM 4883 N N . SER B 1 151 ? 39.927 -10.500 -6.664 1.00 21.88 150 SER B N 1
ATOM 4884 C CA . SER B 1 151 ? 39.810 -10.766 -5.228 1.00 24.72 150 SER B CA 1
ATOM 4885 C C . SER B 1 151 ? 40.708 -11.915 -4.784 1.00 18.46 150 SER B C 1
ATOM 4886 O O . SER B 1 151 ? 41.052 -12.016 -3.595 1.00 18.85 150 SER B O 1
ATOM 4889 N N . TRP B 1 152 ? 41.033 -12.827 -5.697 1.00 21.87 151 TRP B N 1
ATOM 4890 C CA . TRP B 1 152 ? 41.704 -14.074 -5.346 1.00 23.44 151 TRP B CA 1
ATOM 4891 C C . TRP B 1 152 ? 43.199 -14.091 -5.646 1.00 28.50 151 TRP B C 1
ATOM 4892 O O . TRP B 1 152 ? 43.829 -15.140 -5.492 1.00 31.01 151 TRP B O 1
ATOM 4903 N N . VAL B 1 153 ? 43.790 -12.990 -6.082 1.00 25.59 152 VAL B N 1
ATOM 4904 C CA . VAL B 1 153 ? 45.186 -13.048 -6.509 1.00 23.08 152 VAL B CA 1
ATOM 4905 C C . VAL B 1 153 ? 46.021 -12.155 -5.592 1.00 23.78 152 VAL B C 1
ATOM 4906 O O . VAL B 1 153 ? 45.500 -11.225 -4.957 1.00 26.89 152 VAL B O 1
ATOM 4910 N N . PRO B 1 154 ? 47.327 -12.407 -5.519 1.00 25.43 153 PRO B N 1
ATOM 4911 C CA . PRO B 1 154 ? 48.188 -11.599 -4.642 1.00 23.72 153 PRO B CA 1
ATOM 4912 C C . PRO B 1 154 ? 48.272 -10.145 -5.095 1.00 22.61 153 PRO B C 1
ATOM 4913 O O . PRO B 1 154 ? 47.939 -9.785 -6.228 1.00 23.21 153 PRO B O 1
ATOM 4917 N N . LYS B 1 155 ? 48.748 -9.307 -4.169 1.00 27.98 154 LYS B N 1
ATOM 4918 C CA . LYS B 1 155 ? 48.814 -7.861 -4.382 1.00 31.57 154 LYS B CA 1
ATOM 4919 C C . LYS B 1 155 ? 49.554 -7.484 -5.668 1.00 29.94 154 LYS B C 1
ATOM 4920 O O . LYS B 1 155 ? 49.129 -6.568 -6.384 1.00 25.54 154 LYS B O 1
ATOM 4926 N N . ILE B 1 156 ? 50.674 -8.159 -5.970 1.00 26.05 155 ILE B N 1
ATOM 4927 C CA . ILE B 1 156 ? 51.449 -7.783 -7.157 1.00 28.00 155 ILE B CA 1
ATOM 4928 C C . ILE B 1 156 ? 50.629 -7.996 -8.428 1.00 25.32 155 ILE B C 1
ATOM 4929 O O . ILE B 1 156 ? 50.742 -7.220 -9.395 1.00 30.02 155 ILE B O 1
ATOM 4934 N N . VAL B 1 157 ? 49.763 -9.022 -8.431 1.00 22.90 156 VAL B N 1
ATOM 4935 C CA . VAL B 1 157 ? 48.865 -9.271 -9.557 1.00 21.79 156 VAL B CA 1
ATOM 4936 C C . VAL B 1 157 ? 47.682 -8.297 -9.555 1.00 24.25 156 VAL B C 1
ATOM 4937 O O . VAL B 1 157 ? 47.220 -7.879 -10.622 1.00 22.04 156 VAL B O 1
ATOM 4941 N N . ARG B 1 158 ? 47.179 -7.898 -8.389 1.00 23.05 157 ARG B N 1
ATOM 4942 C CA . ARG B 1 158 ? 46.106 -6.903 -8.380 1.00 26.21 157 ARG B CA 1
ATOM 4943 C C . ARG B 1 158 ? 46.586 -5.578 -8.962 1.00 25.80 157 ARG B C 1
ATOM 4944 O O . ARG B 1 158 ? 45.912 -4.962 -9.812 1.00 31.10 157 ARG B O 1
ATOM 4952 N N . ASP B 1 159 ? 47.767 -5.135 -8.527 1.00 23.79 158 ASP B N 1
ATOM 4953 C CA . ASP B 1 159 ? 48.358 -3.928 -9.088 1.00 22.94 158 ASP B CA 1
ATOM 4954 C C . ASP B 1 159 ? 48.559 -4.067 -10.586 1.00 31.62 158 ASP B C 1
ATOM 4955 O O . ASP B 1 159 ? 48.277 -3.129 -11.344 1.00 24.71 158 ASP B O 1
ATOM 4960 N N . LYS B 1 160 ? 49.062 -5.224 -11.034 1.00 22.87 159 LYS B N 1
ATOM 4961 C CA . LYS B 1 160 ? 49.205 -5.420 -12.474 1.00 22.92 159 LYS B CA 1
ATOM 4962 C C . LYS B 1 160 ? 47.859 -5.304 -13.199 1.00 31.18 159 LYS B C 1
ATOM 4963 O O . LYS B 1 160 ? 47.787 -4.719 -14.286 1.00 25.41 159 LYS B O 1
ATOM 4969 N N . ILE B 1 161 ? 46.782 -5.848 -12.619 1.00 26.37 160 ILE B N 1
ATOM 4970 C CA . ILE B 1 161 ? 45.477 -5.747 -13.271 1.00 24.64 160 ILE B CA 1
ATOM 4971 C C . ILE B 1 161 ? 45.100 -4.285 -13.484 1.00 25.51 160 ILE B C 1
ATOM 4972 O O . ILE B 1 161 ? 44.716 -3.880 -14.590 1.00 21.38 160 ILE B O 1
ATOM 4977 N N . PHE B 1 162 ? 45.219 -3.465 -12.432 1.00 26.72 161 PHE B N 1
ATOM 4978 C CA . PHE B 1 162 ? 44.936 -2.043 -12.624 1.00 29.10 161 PHE B CA 1
ATOM 4979 C C . PHE B 1 162 ? 45.835 -1.434 -13.701 1.00 29.00 161 PHE B C 1
ATOM 4980 O O . PHE B 1 162 ? 45.361 -0.675 -14.568 1.00 27.40 161 PHE B O 1
ATOM 4988 N N . LYS B 1 163 ? 47.131 -1.785 -13.692 1.00 26.22 162 LYS B N 1
ATOM 4989 C CA . LYS B 1 163 ? 48.060 -1.193 -14.654 1.00 24.28 162 LYS B CA 1
ATOM 4990 C C . LYS B 1 163 ? 47.707 -1.558 -16.099 1.00 25.47 162 LYS B C 1
ATOM 4991 O O . LYS B 1 163 ? 47.824 -0.723 -17.000 1.00 25.15 162 LYS B O 1
ATOM 4997 N N . VAL B 1 164 ? 47.298 -2.802 -16.346 1.00 22.94 163 VAL B N 1
ATOM 4998 C CA . VAL B 1 164 ? 46.862 -3.186 -17.686 1.00 30.55 163 VAL B CA 1
ATOM 4999 C C . VAL B 1 164 ? 45.566 -2.468 -18.060 1.00 30.03 163 VAL B C 1
ATOM 5000 O O . VAL B 1 164 ? 45.411 -1.985 -19.187 1.00 22.69 163 VAL B O 1
ATOM 5004 N N . CYS B 1 165 ? 44.617 -2.376 -17.126 1.00 21.05 164 CYS B N 1
ATOM 5005 C CA . CYS B 1 165 ? 43.380 -1.668 -17.431 1.00 27.54 164 CYS B CA 1
ATOM 5006 C C . CYS B 1 165 ? 43.615 -0.202 -17.745 1.00 28.21 164 CYS B C 1
ATOM 5007 O O . CYS B 1 165 ? 42.737 0.433 -18.338 1.00 25.89 164 CYS B O 1
ATOM 5010 N N . ASN B 1 166 ? 44.769 0.354 -17.364 1.00 32.55 165 ASN B N 1
ATOM 5011 C CA . ASN B 1 166 ? 45.131 1.688 -17.836 1.00 30.82 165 ASN B CA 1
ATOM 5012 C C . ASN B 1 166 ? 45.895 1.627 -19.163 1.00 33.50 165 ASN B C 1
ATOM 5013 O O . ASN B 1 166 ? 45.418 2.135 -20.182 1.00 39.11 165 ASN B O 1
ATOM 5018 N N . ARG B 1 167 ? 47.081 1.003 -19.157 1.00 27.99 166 ARG B N 1
ATOM 5019 C CA . ARG B 1 167 ? 48.025 1.097 -20.269 1.00 31.00 166 ARG B CA 1
ATOM 5020 C C . ARG B 1 167 ? 47.534 0.420 -21.540 1.00 37.52 166 ARG B C 1
ATOM 5021 O O . ARG B 1 167 ? 47.924 0.822 -22.644 1.00 35.07 166 ARG B O 1
ATOM 5029 N N . ASN B 1 168 ? 46.784 -0.664 -21.414 1.00 33.62 167 ASN B N 1
ATOM 5030 C CA . ASN B 1 168 ? 46.329 -1.424 -22.565 1.00 38.06 167 ASN B CA 1
ATOM 5031 C C . ASN B 1 168 ? 44.899 -1.071 -22.964 1.00 34.79 167 ASN B C 1
ATOM 5032 O O . ASN B 1 168 ? 44.279 -1.808 -23.735 1.00 29.00 167 ASN B O 1
ATOM 5037 N N . LEU B 1 169 ? 44.348 -0.005 -22.389 1.00 28.74 168 LEU B N 1
ATOM 5038 C CA . LEU B 1 169 ? 42.990 0.448 -22.652 1.00 27.80 168 LEU B CA 1
ATOM 5039 C C . LEU B 1 169 ? 42.997 1.562 -23.688 1.00 34.12 168 LEU B C 1
ATOM 5040 O O . LEU B 1 169 ? 43.813 2.487 -23.608 1.00 32.25 168 LEU B O 1
ATOM 5045 N N . SER B 1 170 ? 42.079 1.457 -24.656 1.00 28.97 169 SER B N 1
ATOM 5046 C CA . SER B 1 170 ? 41.853 2.469 -25.678 1.00 30.15 169 SER B CA 1
ATOM 5047 C C . SER B 1 170 ? 41.318 3.746 -25.054 1.00 30.06 169 SER B C 1
ATOM 5048 O O . SER B 1 170 ? 40.731 3.738 -23.970 1.00 28.83 169 SER B O 1
ATOM 5051 N N . THR B 1 171 ? 41.470 4.845 -25.798 1.00 31.54 170 THR B N 1
ATOM 5052 C CA . THR B 1 171 ? 41.094 6.163 -25.296 1.00 41.26 170 THR B CA 1
ATOM 5053 C C . THR B 1 171 ? 39.682 6.156 -24.726 1.00 33.89 170 THR B C 1
ATOM 5054 O O . THR B 1 171 ? 39.454 6.553 -23.576 1.00 33.31 170 THR B O 1
ATOM 5058 N N . ASN B 1 172 ? 38.731 5.677 -25.514 1.00 30.12 171 ASN B N 1
ATOM 5059 C CA . ASN B 1 172 ? 37.337 5.535 -25.125 1.00 32.33 171 ASN B CA 1
ATOM 5060 C C . ASN B 1 172 ? 37.009 4.138 -24.592 1.00 33.90 171 ASN B C 1
ATOM 5061 O O . ASN B 1 172 ? 35.832 3.791 -24.516 1.00 26.60 171 ASN B O 1
ATOM 5066 N N . GLY B 1 173 ? 38.010 3.300 -24.333 1.00 30.51 172 GLY B N 1
ATOM 5067 C CA . GLY B 1 173 ? 37.752 1.941 -23.894 1.00 25.73 172 GLY B CA 1
ATOM 5068 C C . GLY B 1 173 ? 37.092 1.848 -22.525 1.00 24.95 172 GLY B C 1
ATOM 5069 O O . GLY B 1 173 ? 37.065 2.793 -21.732 1.00 25.33 172 GLY B O 1
ATOM 5070 N N . ILE B 1 174 ? 36.585 0.647 -22.228 1.00 23.35 173 ILE B N 1
ATOM 5071 C CA . ILE B 1 174 ? 35.919 0.349 -20.966 1.00 23.28 173 ILE B CA 1
ATOM 5072 C C . ILE B 1 174 ? 36.539 -0.900 -20.346 1.00 21.63 173 ILE B C 1
ATOM 5073 O O . ILE B 1 174 ? 36.719 -1.925 -21.024 1.00 21.46 173 ILE B O 1
ATOM 5078 N N . ALA B 1 175 ? 36.821 -0.826 -19.051 1.00 21.35 174 ALA B N 1
ATOM 5079 C CA . ALA B 1 175 ? 37.360 -1.954 -18.300 1.00 20.16 174 ALA B CA 1
ATOM 5080 C C . ALA B 1 175 ? 36.324 -2.419 -17.290 1.00 23.22 174 ALA B C 1
ATOM 5081 O O . ALA B 1 175 ? 35.689 -1.604 -16.620 1.00 21.11 174 ALA B O 1
ATOM 5083 N N . TYR B 1 176 ? 36.162 -3.732 -17.196 1.00 18.48 175 TYR B N 1
ATOM 5084 C CA . TYR B 1 176 ? 35.298 -4.398 -16.233 1.00 17.56 175 TYR B CA 1
ATOM 5085 C C . TYR B 1 176 ? 36.171 -5.145 -15.239 1.00 17.19 175 TYR B C 1
ATOM 5086 O O . TYR B 1 176 ? 37.027 -5.932 -15.643 1.00 17.54 175 TYR B O 1
ATOM 5095 N N . ILE B 1 177 ? 35.946 -4.910 -13.945 1.00 19.04 176 ILE B N 1
ATOM 5096 C CA . ILE B 1 177 ? 36.583 -5.692 -12.890 1.00 19.66 176 ILE B CA 1
ATOM 5097 C C . ILE B 1 177 ? 35.522 -6.028 -11.847 1.00 20.25 176 ILE B C 1
ATOM 5098 O O . ILE B 1 177 ? 34.850 -5.128 -11.327 1.00 16.47 176 ILE B O 1
ATOM 5103 N N . SER B 1 178 ? 35.352 -7.310 -11.547 1.00 15.18 177 SER B N 1
ATOM 5104 C CA . SER B 1 178 ? 34.408 -7.664 -10.492 1.00 15.57 177 SER B CA 1
ATOM 5105 C C . SER B 1 178 ? 35.150 -8.255 -9.299 1.00 16.57 177 SER B C 1
ATOM 5106 O O . SER B 1 178 ? 36.206 -8.870 -9.457 1.00 16.57 177 SER B O 1
ATOM 5109 N N . TYR B 1 179 ? 34.592 -8.041 -8.101 1.00 16.69 178 TYR B N 1
ATOM 5110 C CA . TYR B 1 179 ? 35.293 -8.411 -6.869 1.00 16.12 178 TYR B CA 1
ATOM 5111 C C . TYR B 1 179 ? 34.287 -8.531 -5.721 1.00 19.75 178 TYR B C 1
ATOM 5112 O O . TYR B 1 179 ? 33.211 -7.922 -5.740 1.00 15.89 178 TYR B O 1
ATOM 5121 N N . ASN B 1 180 ? 34.662 -9.310 -4.702 1.00 17.38 179 ASN B N 1
ATOM 5122 C CA . ASN B 1 180 ? 33.885 -9.375 -3.475 1.00 17.67 179 ASN B CA 1
ATOM 5123 C C . ASN B 1 180 ? 34.165 -8.135 -2.641 1.00 13.91 179 ASN B C 1
ATOM 5124 O O . ASN B 1 180 ? 35.251 -7.552 -2.719 1.00 20.37 179 ASN B O 1
ATOM 5129 N N . THR B 1 181 ? 33.186 -7.735 -1.827 1.00 14.07 180 THR B N 1
ATOM 5130 C CA . THR B 1 181 ? 33.303 -6.514 -1.029 1.00 16.63 180 THR B CA 1
ATOM 5131 C C . THR B 1 181 ? 32.911 -6.755 0.427 1.00 18.53 180 THR B C 1
ATOM 5132 O O . THR B 1 181 ? 31.990 -7.517 0.722 1.00 16.28 180 THR B O 1
ATOM 5136 N N . LEU B 1 182 ? 33.589 -6.061 1.335 1.00 16.75 181 LEU B N 1
ATOM 5137 C CA . LEU B 1 182 ? 33.056 -5.888 2.680 1.00 17.66 181 LEU B CA 1
ATOM 5138 C C . LEU B 1 182 ? 32.000 -4.799 2.555 1.00 19.25 181 LEU B C 1
ATOM 5139 O O . LEU B 1 182 ? 32.091 -3.977 1.642 1.00 23.18 181 LEU B O 1
ATOM 5144 N N . PRO B 1 183 ? 31.024 -4.744 3.485 1.00 17.37 182 PRO B N 1
ATOM 5145 C CA . PRO B 1 183 ? 30.804 -5.643 4.628 1.00 21.32 182 PRO B CA 1
ATOM 5146 C C . PRO B 1 183 ? 30.199 -6.990 4.278 1.00 23.38 182 PRO B C 1
ATOM 5147 O O . PRO B 1 183 ? 30.278 -7.905 5.103 1.00 23.54 182 PRO B O 1
ATOM 5151 N N . GLY B 1 184 ? 29.594 -7.107 3.086 1.00 19.52 183 GLY B N 1
ATOM 5152 C CA . GLY B 1 184 ? 28.820 -8.293 2.771 1.00 15.86 183 GLY B CA 1
ATOM 5153 C C . GLY B 1 184 ? 29.615 -9.580 2.794 1.00 16.79 183 GLY B C 1
ATOM 5154 O O . GLY B 1 184 ? 29.065 -10.650 3.067 1.00 21.27 183 GLY B O 1
ATOM 5155 N N . TRP B 1 185 ? 30.912 -9.510 2.497 1.00 15.88 184 TRP B N 1
ATOM 5156 C CA . TRP B 1 185 ? 31.701 -10.733 2.487 1.00 16.15 184 TRP B CA 1
ATOM 5157 C C . TRP B 1 185 ? 31.928 -11.314 3.881 1.00 14.70 184 TRP B C 1
ATOM 5158 O O . TRP B 1 185 ? 32.253 -12.508 3.978 1.00 17.71 184 TRP B O 1
ATOM 5169 N N . ASN B 1 186 ? 31.748 -10.523 4.951 1.00 15.29 185 ASN B N 1
ATOM 5170 C CA . ASN B 1 186 ? 32.017 -11.037 6.299 1.00 21.00 185 ASN B CA 1
ATOM 5171 C C . ASN B 1 186 ? 31.361 -12.397 6.514 1.00 23.20 185 ASN B C 1
ATOM 5172 O O . ASN B 1 186 ? 32.027 -13.364 6.908 1.00 20.71 185 ASN B O 1
ATOM 5177 N N . MET B 1 187 ? 30.067 -12.500 6.184 1.00 26.25 186 MET B N 1
ATOM 5178 C CA . MET B 1 187 ? 29.326 -13.739 6.415 1.00 26.97 186 MET B CA 1
ATOM 5179 C C . MET B 1 187 ? 29.935 -14.903 5.647 1.00 15.54 186 MET B C 1
ATOM 5180 O O . MET B 1 187 ? 30.125 -15.994 6.209 1.00 19.68 186 MET B O 1
ATOM 5185 N N . VAL B 1 188 ? 30.291 -14.686 4.380 1.00 15.00 187 VAL B N 1
ATOM 5186 C CA . VAL B 1 188 ? 30.908 -15.756 3.602 1.00 20.29 187 VAL B CA 1
ATOM 5187 C C . VAL B 1 188 ? 32.216 -16.181 4.241 1.00 19.95 187 VAL B C 1
ATOM 5188 O O . VAL B 1 188 ? 32.489 -17.380 4.396 1.00 18.65 187 VAL B O 1
ATOM 5192 N N . ARG B 1 189 ? 33.033 -15.204 4.651 1.00 17.34 188 ARG B N 1
ATOM 5193 C CA . ARG B 1 189 ? 34.308 -15.555 5.257 1.00 17.05 188 ARG B CA 1
ATOM 5194 C C . ARG B 1 189 ? 34.065 -16.360 6.517 1.00 23.50 188 ARG B C 1
ATOM 5195 O O . ARG B 1 189 ? 34.759 -17.357 6.779 1.00 21.22 188 ARG B O 1
ATOM 5203 N N . THR B 1 190 ? 33.036 -15.973 7.284 1.00 18.52 189 THR B N 1
ATOM 5204 C CA . THR B 1 190 ? 32.768 -16.689 8.518 1.00 18.86 189 THR B CA 1
ATOM 5205 C C . THR B 1 190 ? 32.488 -18.146 8.216 1.00 20.30 189 THR B C 1
ATOM 5206 O O . THR B 1 190 ? 33.077 -19.044 8.834 1.00 20.19 189 THR B O 1
ATOM 5210 N N . ILE B 1 191 ? 31.641 -18.402 7.214 1.00 20.77 190 ILE B N 1
ATOM 5211 C CA . ILE B 1 191 ? 31.277 -19.787 6.942 1.00 17.48 190 ILE B CA 1
ATOM 5212 C C . ILE B 1 191 ? 32.503 -20.555 6.468 1.00 18.32 190 ILE B C 1
ATOM 5213 O O . ILE B 1 191 ? 32.729 -21.706 6.872 1.00 22.52 190 ILE B O 1
ATOM 5218 N N . ARG B 1 192 ? 33.355 -19.906 5.666 1.00 16.46 191 ARG B N 1
ATOM 5219 C CA . ARG B 1 192 ? 34.572 -20.577 5.235 1.00 16.80 191 ARG B CA 1
ATOM 5220 C C . ARG B 1 192 ? 35.425 -20.920 6.446 1.00 19.92 191 ARG B C 1
ATOM 5221 O O . ARG B 1 192 ? 35.834 -22.074 6.620 1.00 21.91 191 ARG B O 1
ATOM 5229 N N . ASP B 1 193 ? 35.592 -19.956 7.359 1.00 21.79 192 ASP B N 1
ATOM 5230 C CA . ASP B 1 193 ? 36.288 -20.248 8.607 1.00 20.25 192 ASP B CA 1
ATOM 5231 C C . ASP B 1 193 ? 35.650 -21.449 9.292 1.00 24.13 192 ASP B C 1
ATOM 5232 O O . ASP B 1 193 ? 36.332 -22.417 9.658 1.00 32.64 192 ASP B O 1
ATOM 5237 N N . MET B 1 194 ? 34.319 -21.423 9.407 1.00 18.48 193 MET B N 1
ATOM 5238 C CA . MET B 1 194 ? 33.608 -22.485 10.101 1.00 19.28 193 MET B CA 1
ATOM 5239 C C . MET B 1 194 ? 33.928 -23.830 9.469 1.00 27.14 193 MET B C 1
ATOM 5240 O O . MET B 1 194 ? 34.319 -24.787 10.155 1.00 25.46 193 MET B O 1
ATOM 5245 N N . MET B 1 195 ? 33.855 -23.889 8.137 1.00 22.46 194 MET B N 1
ATOM 5246 C CA . MET B 1 195 ? 34.067 -25.159 7.465 1.00 24.69 194 MET B CA 1
ATOM 5247 C C . MET B 1 195 ? 35.511 -25.602 7.600 1.00 26.77 194 MET B C 1
ATOM 5248 O O . MET B 1 195 ? 35.779 -26.797 7.759 1.00 22.15 194 MET B O 1
ATOM 5253 N N . LEU B 1 196 ? 36.456 -24.662 7.603 1.00 25.99 195 LEU B N 1
ATOM 5254 C CA . LEU B 1 196 ? 37.831 -25.106 7.789 1.00 30.42 195 LEU B CA 1
ATOM 5255 C C . LEU B 1 196 ? 38.041 -25.600 9.211 1.00 33.09 195 LEU B C 1
ATOM 5256 O O . LEU B 1 196 ? 38.659 -26.654 9.424 1.00 23.46 195 LEU B O 1
ATOM 5261 N N . TYR B 1 197 ? 37.462 -24.910 10.198 1.00 21.72 196 TYR B N 1
ATOM 5262 C CA . TYR B 1 197 ? 37.811 -25.290 11.561 1.00 22.64 196 TYR B CA 1
ATOM 5263 C C . TYR B 1 197 ? 37.236 -26.650 11.890 1.00 36.56 196 TYR B C 1
ATOM 5264 O O . TYR B 1 197 ? 37.894 -27.473 12.533 1.00 24.90 196 TYR B O 1
ATOM 5273 N N . HIS B 1 198 ? 36.031 -26.928 11.421 1.00 30.56 197 HIS B N 1
ATOM 5274 C CA . HIS B 1 198 ? 35.447 -28.218 11.727 1.00 39.91 197 HIS B CA 1
ATOM 5275 C C . HIS B 1 198 ? 35.874 -29.298 10.741 1.00 41.30 197 HIS B C 1
ATOM 5276 O O . HIS B 1 198 ? 35.432 -30.441 10.878 1.00 48.61 197 HIS B O 1
ATOM 5283 N N . SER B 1 199 ? 36.747 -28.974 9.780 1.00 37.42 198 SER B N 1
ATOM 5284 C CA . SER B 1 199 ? 37.137 -29.906 8.725 1.00 48.57 198 SER B CA 1
ATOM 5285 C C . SER B 1 199 ? 38.465 -30.616 8.960 1.00 63.10 198 SER B C 1
ATOM 5286 O O . SER B 1 199 ? 38.958 -31.269 8.035 1.00 72.08 198 SER B O 1
ATOM 5289 N N . SER B 1 200 ? 39.077 -30.493 10.142 1.00 68.26 199 SER B N 1
ATOM 5290 C CA . SER B 1 200 ? 40.369 -31.147 10.363 1.00 72.67 199 SER B CA 1
ATOM 5291 C C . SER B 1 200 ? 40.309 -32.665 10.170 1.00 78.19 199 SER B C 1
ATOM 5292 O O . SER B 1 200 ? 41.356 -33.323 10.232 1.00 75.77 199 SER B O 1
ATOM 5295 N N . SER B 1 201 ? 39.114 -33.231 9.964 1.00 78.61 200 SER B N 1
ATOM 5296 C CA . SER B 1 201 ? 38.963 -34.655 9.681 1.00 73.47 200 SER B CA 1
ATOM 5297 C C . SER B 1 201 ? 39.642 -35.045 8.370 1.00 72.11 200 SER B C 1
ATOM 5298 O O . SER B 1 201 ? 39.495 -34.375 7.344 1.00 72.38 200 SER B O 1
ATOM 5300 N N . PHE B 1 202 ? 40.393 -36.141 8.433 1.00 78.53 201 PHE B N 1
ATOM 5301 C CA . PHE B 1 202 ? 41.241 -36.737 7.401 1.00 86.71 201 PHE B CA 1
ATOM 5302 C C . PHE B 1 202 ? 42.177 -35.753 6.705 1.00 99.62 201 PHE B C 1
ATOM 5303 O O . PHE B 1 202 ? 42.344 -34.613 7.153 1.00 93.93 201 PHE B O 1
ATOM 5305 N N . THR B 1 203 ? 42.750 -36.173 5.568 1.00 119.82 202 THR B N 1
ATOM 5306 C CA . THR B 1 203 ? 43.556 -35.303 4.721 1.00 124.84 202 THR B CA 1
ATOM 5307 C C . THR B 1 203 ? 43.000 -35.065 3.325 1.00 122.11 202 THR B C 1
ATOM 5308 O O . THR B 1 203 ? 43.488 -34.163 2.634 1.00 126.87 202 THR B O 1
ATOM 5310 N N . ASN B 1 204 ? 41.995 -35.818 2.894 1.00 105.57 203 ASN B N 1
ATOM 5311 C CA . ASN B 1 204 ? 41.658 -35.846 1.480 1.00 88.95 203 ASN B CA 1
ATOM 5312 C C . ASN B 1 204 ? 40.782 -34.657 1.119 1.00 81.22 203 ASN B C 1
ATOM 5313 O O . ASN B 1 204 ? 40.006 -34.160 1.940 1.00 80.60 203 ASN B O 1
ATOM 5315 N N . ILE B 1 205 ? 40.943 -34.170 -0.112 1.00 78.50 204 ILE B N 1
ATOM 5316 C CA . ILE B 1 205 ? 39.969 -33.227 -0.649 1.00 77.00 204 ILE B CA 1
ATOM 5317 C C . ILE B 1 205 ? 38.586 -33.868 -0.656 1.00 84.61 204 ILE B C 1
ATOM 5318 O O . ILE B 1 205 ? 37.634 -33.349 -0.056 1.00 89.38 204 ILE B O 1
ATOM 5320 N N . ARG B 1 206 ? 38.476 -35.041 -1.289 1.00 83.04 205 ARG B N 1
ATOM 5321 C CA . ARG B 1 206 ? 37.193 -35.725 -1.411 1.00 80.59 205 ARG B CA 1
ATOM 5322 C C . ARG B 1 206 ? 36.565 -35.974 -0.044 1.00 83.57 205 ARG B C 1
ATOM 5323 O O . ARG B 1 206 ? 35.422 -35.574 0.210 1.00 80.20 205 ARG B O 1
ATOM 5325 N N . ASP B 1 207 ? 37.307 -36.635 0.852 1.00 80.93 206 ASP B N 1
ATOM 5326 C CA . ASP B 1 207 ? 36.768 -36.961 2.169 1.00 76.14 206 ASP B CA 1
ATOM 5327 C C . ASP B 1 207 ? 36.326 -35.708 2.915 1.00 70.82 206 ASP B C 1
ATOM 5328 O O . ASP B 1 207 ? 35.285 -35.709 3.580 1.00 77.69 206 ASP B O 1
ATOM 5330 N N . ARG B 1 208 ? 37.096 -34.623 2.803 1.00 59.59 207 ARG B N 1
ATOM 5331 C CA . ARG B 1 208 ? 36.758 -33.398 3.519 1.00 58.66 207 ARG B CA 1
ATOM 5332 C C . ARG B 1 208 ? 35.504 -32.733 2.950 1.00 57.02 207 ARG B C 1
ATOM 5333 O O . ARG B 1 208 ? 34.762 -32.080 3.695 1.00 61.31 207 ARG B O 1
ATOM 5341 N N . ILE B 1 209 ? 35.243 -32.882 1.646 1.00 53.06 208 ILE B N 1
ATOM 5342 C CA . ILE B 1 209 ? 34.052 -32.257 1.068 1.00 50.08 208 ILE B CA 1
ATOM 5343 C C . ILE B 1 209 ? 32.787 -32.810 1.712 1.00 53.44 208 ILE B C 1
ATOM 5344 O O . ILE B 1 209 ? 31.861 -32.056 2.047 1.00 45.87 208 ILE B O 1
ATOM 5349 N N . ALA B 1 210 ? 32.729 -34.132 1.904 1.00 61.35 209 ALA B N 1
ATOM 5350 C CA . ALA B 1 210 ? 31.530 -34.756 2.460 1.00 64.78 209 ALA B CA 1
ATOM 5351 C C . ALA B 1 210 ? 31.201 -34.205 3.844 1.00 67.54 209 ALA B C 1
ATOM 5352 O O . ALA B 1 210 ? 30.034 -33.924 4.149 1.00 69.68 209 ALA B O 1
ATOM 5354 N N . GLN B 1 211 ? 32.212 -34.035 4.696 1.00 62.62 210 GLN B N 1
ATOM 5355 C CA . GLN B 1 211 ? 31.944 -33.529 6.033 1.00 60.50 210 GLN B CA 1
ATOM 5356 C C . GLN B 1 211 ? 31.741 -32.017 6.056 1.00 53.55 210 GLN B C 1
ATOM 5357 O O . GLN B 1 211 ? 31.096 -31.507 6.979 1.00 51.09 210 GLN B O 1
ATOM 5363 N N . SER B 1 212 ? 32.249 -31.286 5.064 1.00 51.76 211 SER B N 1
ATOM 5364 C CA . SER B 1 212 ? 31.779 -29.914 4.877 1.00 47.71 211 SER B CA 1
ATOM 5365 C C . SER B 1 212 ? 30.278 -29.892 4.613 1.00 44.15 211 SER B C 1
ATOM 5366 O O . SER B 1 212 ? 29.538 -29.092 5.203 1.00 47.50 211 SER B O 1
ATOM 5369 N N . ARG B 1 213 ? 29.809 -30.778 3.728 1.00 42.17 212 ARG B N 1
ATOM 5370 C CA . ARG B 1 213 ? 28.388 -30.821 3.402 1.00 39.73 212 ARG B CA 1
ATOM 5371 C C . ARG B 1 213 ? 27.556 -31.187 4.626 1.00 42.12 212 ARG B C 1
ATOM 5372 O O . ARG B 1 213 ? 26.585 -30.496 4.961 1.00 47.34 212 ARG B O 1
ATOM 5380 N N . LEU B 1 214 ? 27.922 -32.267 5.316 1.00 42.17 213 LEU B N 1
ATOM 5381 C CA . LEU B 1 214 ? 27.147 -32.632 6.496 1.00 51.37 213 LEU B CA 1
ATOM 5382 C C . LEU B 1 214 ? 27.343 -31.654 7.652 1.00 46.91 213 LEU B C 1
ATOM 5383 O O . LEU B 1 214 ? 26.567 -31.696 8.613 1.00 43.28 213 LEU B O 1
ATOM 5388 N N . LEU B 1 215 ? 28.353 -30.783 7.590 1.00 46.30 214 LEU B N 1
ATOM 5389 C CA . LEU B 1 215 ? 28.409 -29.676 8.536 1.00 38.27 214 LEU B CA 1
ATOM 5390 C C . LEU B 1 215 ? 27.385 -28.608 8.171 1.00 36.37 214 LEU B C 1
ATOM 5391 O O . LEU B 1 215 ? 26.778 -27.998 9.057 1.00 35.75 214 LEU B O 1
ATOM 5396 N N . LEU B 1 216 ? 27.176 -28.370 6.871 1.00 33.93 215 LEU B N 1
ATOM 5397 C CA . LEU B 1 216 ? 26.101 -27.470 6.456 1.00 31.95 215 LEU B CA 1
ATOM 5398 C C . LEU B 1 216 ? 24.727 -28.013 6.865 1.00 37.63 215 LEU B C 1
ATOM 5399 O O . LEU B 1 216 ? 23.880 -27.273 7.396 1.00 36.32 215 LEU B O 1
ATOM 5404 N N . GLU B 1 217 ? 24.490 -29.310 6.649 1.00 39.73 216 GLU B N 1
ATOM 5405 C CA . GLU B 1 217 ? 23.240 -29.901 7.111 1.00 49.06 216 GLU B CA 1
ATOM 5406 C C . GLU B 1 217 ? 23.128 -29.818 8.630 1.00 52.48 216 GLU B C 1
ATOM 5407 O O . GLU B 1 217 ? 22.060 -29.491 9.167 1.00 51.95 216 GLU B O 1
ATOM 5413 N N . PHE B 1 218 ? 24.225 -30.105 9.337 1.00 50.65 217 PHE B N 1
ATOM 5414 C CA . PHE B 1 218 ? 24.220 -30.033 10.796 1.00 44.79 217 PHE B CA 1
ATOM 5415 C C . PHE B 1 218 ? 23.849 -28.633 11.269 1.00 30.98 217 PHE B C 1
ATOM 5416 O O . PHE B 1 218 ? 23.089 -28.476 12.232 1.00 30.22 217 PHE B O 1
ATOM 5424 N N . VAL B 1 219 ? 24.341 -27.610 10.568 1.00 30.48 218 VAL B N 1
ATOM 5425 C CA . VAL B 1 219 ? 24.015 -26.223 10.893 1.00 25.54 218 VAL B CA 1
ATOM 5426 C C . VAL B 1 219 ? 22.528 -25.969 10.701 1.00 31.40 218 VAL B C 1
ATOM 5427 O O . VAL B 1 219 ? 21.862 -25.364 11.560 1.00 28.72 218 VAL B O 1
ATOM 5431 N N . LYS B 1 220 ? 21.985 -26.447 9.571 1.00 34.57 219 LYS B N 1
ATOM 5432 C CA . LYS B 1 220 ? 20.549 -26.350 9.303 1.00 35.88 219 LYS B CA 1
ATOM 5433 C C . LYS B 1 220 ? 19.719 -26.952 10.433 1.00 38.74 219 LYS B C 1
ATOM 5434 O O . LYS B 1 220 ? 18.798 -26.309 10.949 1.00 37.77 219 LYS B O 1
ATOM 5440 N N . ASP B 1 221 ? 20.031 -28.193 10.831 1.00 40.48 220 ASP B N 1
ATOM 5441 C CA . ASP B 1 221 ? 19.288 -28.831 11.915 1.00 43.50 220 ASP B CA 1
ATOM 5442 C C . ASP B 1 221 ? 19.470 -28.077 13.226 1.00 42.41 220 ASP B C 1
ATOM 5443 O O . ASP B 1 221 ? 18.543 -27.997 14.039 1.00 38.89 220 ASP B O 1
ATOM 5448 N N . SER B 1 222 ? 20.665 -27.524 13.450 1.00 42.26 221 SER B N 1
ATOM 5449 C CA . SER B 1 222 ? 20.924 -26.785 14.679 1.00 41.46 221 SER B CA 1
ATOM 5450 C C . SER B 1 222 ? 20.008 -25.580 14.800 1.00 34.14 221 SER B C 1
ATOM 5451 O O . SER B 1 222 ? 19.485 -25.297 15.882 1.00 38.80 221 SER B O 1
ATOM 5454 N N . LEU B 1 223 ? 19.799 -24.862 13.703 1.00 29.98 222 LEU B N 1
ATOM 5455 C CA . LEU B 1 223 ? 19.059 -23.608 13.734 1.00 42.49 222 LEU B CA 1
ATOM 5456 C C . LEU B 1 223 ? 17.557 -23.784 13.501 1.00 51.68 222 LEU B C 1
ATOM 5457 O O . LEU B 1 223 ? 16.854 -22.782 13.327 1.00 49.13 222 LEU B O 1
ATOM 5462 N N . GLU B 1 224 ? 17.065 -25.029 13.478 1.00 55.52 223 GLU B N 1
ATOM 5463 C CA . GLU B 1 224 ? 15.691 -25.324 13.064 1.00 57.01 223 GLU B CA 1
ATOM 5464 C C . GLU B 1 224 ? 14.666 -24.426 13.752 1.00 56.25 223 GLU B C 1
ATOM 5465 O O . GLU B 1 224 ? 13.795 -23.835 13.102 1.00 56.00 223 GLU B O 1
ATOM 5471 N N . HIS B 1 225 ? 14.746 -24.335 15.074 1.00 50.79 224 HIS B N 1
ATOM 5472 C CA . HIS B 1 225 ? 13.770 -23.630 15.888 1.00 59.07 224 HIS B CA 1
ATOM 5473 C C . HIS B 1 225 ? 14.199 -22.215 16.271 1.00 67.94 224 HIS B C 1
ATOM 5474 O O . HIS B 1 225 ? 13.519 -21.575 17.079 1.00 75.31 224 HIS B O 1
ATOM 5481 N N . SER B 1 226 ? 15.317 -21.721 15.739 1.00 66.41 225 SER B N 1
ATOM 5482 C CA . SER B 1 226 ? 15.793 -20.387 16.089 1.00 64.25 225 SER B CA 1
ATOM 5483 C C . SER B 1 226 ? 15.055 -19.324 15.283 1.00 60.67 225 SER B C 1
ATOM 5484 O O . SER B 1 226 ? 14.968 -19.410 14.054 1.00 58.11 225 SER B O 1
ATOM 5487 N N . LYS B 1 227 ? 14.515 -18.328 15.981 1.00 65.51 226 LYS B N 1
ATOM 5488 C CA . LYS B 1 227 ? 13.772 -17.240 15.358 1.00 70.78 226 LYS B CA 1
ATOM 5489 C C . LYS B 1 227 ? 14.603 -15.980 15.144 1.00 65.06 226 LYS B C 1
ATOM 5490 O O . LYS B 1 227 ? 14.092 -15.011 14.573 1.00 65.97 226 LYS B O 1
ATOM 5492 N N . THR B 1 228 ? 15.860 -15.963 15.581 1.00 55.83 227 THR B N 1
ATOM 5493 C CA . THR B 1 228 ? 16.645 -14.745 15.495 1.00 49.76 227 THR B CA 1
ATOM 5494 C C . THR B 1 228 ? 16.935 -14.401 14.039 1.00 47.30 227 THR B C 1
ATOM 5495 O O . THR B 1 228 ? 16.879 -15.266 13.163 1.00 48.42 227 THR B O 1
ATOM 5499 N N . PRO B 1 229 ? 17.222 -13.128 13.755 1.00 47.30 228 PRO B N 1
ATOM 5500 C CA . PRO B 1 229 ? 17.630 -12.762 12.391 1.00 41.90 228 PRO B CA 1
ATOM 5501 C C . PRO B 1 229 ? 18.919 -13.424 11.932 1.00 43.60 228 PRO B C 1
ATOM 5502 O O . PRO B 1 229 ? 19.027 -13.823 10.761 1.00 42.71 228 PRO B O 1
ATOM 5506 N N . TYR B 1 230 ? 19.917 -13.540 12.816 1.00 35.73 229 TYR B N 1
ATOM 5507 C CA . TYR B 1 230 ? 21.180 -14.128 12.386 1.00 32.13 229 TYR B CA 1
ATOM 5508 C C . TYR B 1 230 ? 20.990 -15.584 11.984 1.00 24.88 229 TYR B C 1
ATOM 5509 O O . TYR B 1 230 ? 21.597 -16.050 11.015 1.00 28.62 229 TYR B O 1
ATOM 5518 N N . ALA B 1 231 ? 20.162 -16.319 12.726 1.00 35.56 230 ALA B N 1
ATOM 5519 C CA . ALA B 1 231 ? 19.844 -17.689 12.337 1.00 41.34 230 ALA B CA 1
ATOM 5520 C C . ALA B 1 231 ? 19.271 -17.739 10.922 1.00 38.82 230 ALA B C 1
ATOM 5521 O O . ALA B 1 231 ? 19.648 -18.599 10.119 1.00 32.49 230 ALA B O 1
ATOM 5523 N N . GLU B 1 232 ? 18.384 -16.804 10.589 1.00 41.52 231 GLU B N 1
ATOM 5524 C CA . GLU B 1 232 ? 17.825 -16.760 9.241 1.00 42.93 231 GLU B CA 1
ATOM 5525 C C . GLU B 1 232 ? 18.916 -16.533 8.201 1.00 38.68 231 GLU B C 1
ATOM 5526 O O . GLU B 1 232 ? 18.986 -17.240 7.181 1.00 35.44 231 GLU B O 1
ATOM 5532 N N . VAL B 1 233 ? 19.798 -15.562 8.452 1.00 40.12 232 VAL B N 1
ATOM 5533 C CA . VAL B 1 233 ? 20.850 -15.261 7.479 1.00 35.42 232 VAL B CA 1
ATOM 5534 C C . VAL B 1 233 ? 21.764 -16.470 7.283 1.00 30.93 232 VAL B C 1
ATOM 5535 O O . VAL B 1 233 ? 22.012 -16.916 6.151 1.00 32.07 232 VAL B O 1
ATOM 5539 N N . LEU B 1 234 ? 22.257 -17.032 8.388 1.00 34.16 233 LEU B N 1
ATOM 5540 C CA . LEU B 1 234 ? 23.163 -18.174 8.309 1.00 30.93 233 LEU B CA 1
ATOM 5541 C C . LEU B 1 234 ? 22.496 -19.379 7.649 1.00 29.01 233 LEU B C 1
ATOM 5542 O O . LEU B 1 234 ? 23.126 -20.078 6.846 1.00 28.58 233 LEU B O 1
ATOM 5547 N N . LYS B 1 235 ? 21.226 -19.640 7.976 1.00 29.17 234 LYS B N 1
ATOM 5548 C CA . LYS B 1 235 ? 20.520 -20.781 7.389 1.00 32.44 234 LYS B CA 1
ATOM 5549 C C . LYS B 1 235 ? 20.414 -20.654 5.880 1.00 36.12 234 LYS B C 1
ATOM 5550 O O . LYS B 1 235 ? 20.601 -21.640 5.151 1.00 39.01 234 LYS B O 1
ATOM 5556 N N . THR B 1 236 ? 20.115 -19.448 5.387 1.00 40.50 235 THR B N 1
ATOM 5557 C CA . THR B 1 236 ? 20.032 -19.280 3.938 1.00 44.62 235 THR B CA 1
ATOM 5558 C C . THR B 1 236 ? 21.407 -19.419 3.288 1.00 42.10 235 THR B C 1
ATOM 5559 O O . THR B 1 236 ? 21.546 -20.067 2.240 1.00 40.63 235 THR B O 1
ATOM 5563 N N . GLU B 1 237 ? 22.437 -18.830 3.904 1.00 38.34 236 GLU B N 1
ATOM 5564 C CA . GLU B 1 237 ? 23.778 -18.894 3.324 1.00 32.48 236 GLU B CA 1
ATOM 5565 C C . GLU B 1 237 ? 24.294 -20.330 3.277 1.00 35.82 236 GLU B C 1
ATOM 5566 O O . GLU B 1 237 ? 24.854 -20.771 2.261 1.00 41.74 236 GLU B O 1
ATOM 5572 N N . ALA B 1 238 ? 24.114 -21.076 4.368 1.00 32.97 237 ALA B N 1
ATOM 5573 C CA . ALA B 1 238 ? 24.487 -22.483 4.366 1.00 35.01 237 ALA B CA 1
ATOM 5574 C C . ALA B 1 238 ? 23.705 -23.260 3.313 1.00 42.12 237 ALA B C 1
ATOM 5575 O O . ALA B 1 238 ? 24.278 -24.098 2.611 1.00 39.43 237 ALA B O 1
ATOM 5577 N N . GLY B 1 239 ? 22.396 -22.995 3.182 1.00 42.31 238 GLY B N 1
ATOM 5578 C CA . GLY B 1 239 ? 21.617 -23.667 2.144 1.00 44.28 238 GLY B CA 1
ATOM 5579 C C . GLY B 1 239 ? 22.177 -23.441 0.751 1.00 43.77 238 GLY B C 1
ATOM 5580 O O . GLY B 1 239 ? 22.292 -24.381 -0.050 1.00 52.90 238 GLY B O 1
ATOM 5581 N N . LEU B 1 240 ? 22.554 -22.194 0.451 1.00 47.03 239 LEU B N 1
ATOM 5582 C CA . LEU B 1 240 ? 23.224 -21.883 -0.810 1.00 51.51 239 LEU B CA 1
ATOM 5583 C C . LEU B 1 240 ? 24.495 -22.702 -0.984 1.00 55.87 239 LEU B C 1
ATOM 5584 O O . LEU B 1 240 ? 24.712 -23.313 -2.037 1.00 54.29 239 LEU B O 1
ATOM 5589 N N . LEU B 1 241 ? 25.371 -22.692 0.029 1.00 51.98 240 LEU B N 1
ATOM 5590 C CA . LEU B 1 241 ? 26.620 -23.446 -0.076 1.00 43.24 240 LEU B CA 1
ATOM 5591 C C . LEU B 1 241 ? 26.358 -24.927 -0.312 1.00 43.19 240 LEU B C 1
ATOM 5592 O O . LEU B 1 241 ? 27.058 -25.578 -1.099 1.00 46.29 240 LEU B O 1
ATOM 5597 N N . ALA B 1 242 ? 25.360 -25.478 0.373 1.00 29.99 241 ALA B N 1
ATOM 5598 C CA . ALA B 1 242 ? 25.030 -26.883 0.201 1.00 38.99 241 ALA B CA 1
ATOM 5599 C C . ALA B 1 242 ? 24.612 -27.178 -1.228 1.00 51.38 241 ALA B C 1
ATOM 5600 O O . ALA B 1 242 ? 24.942 -28.240 -1.770 1.00 52.30 241 ALA B O 1
ATOM 5602 N N . LYS B 1 243 ? 23.874 -26.256 -1.855 1.00 61.72 242 LYS B N 1
ATOM 5603 C CA . LYS B 1 243 ? 23.432 -26.508 -3.226 1.00 65.65 242 LYS B CA 1
ATOM 5604 C C . LYS B 1 243 ? 24.607 -26.640 -4.193 1.00 66.13 242 LYS B C 1
ATOM 5605 O O . LYS B 1 243 ? 24.513 -27.381 -5.180 1.00 67.62 242 LYS B O 1
ATOM 5611 N N . GLN B 1 244 ? 25.720 -25.965 -3.918 1.00 61.17 243 GLN B N 1
ATOM 5612 C CA . GLN B 1 244 ? 26.837 -25.900 -4.855 1.00 60.21 243 GLN B CA 1
ATOM 5613 C C . GLN B 1 244 ? 27.525 -27.260 -5.020 1.00 63.25 243 GLN B C 1
ATOM 5614 O O . GLN B 1 244 ? 27.351 -28.185 -4.221 1.00 65.21 243 GLN B O 1
ATOM 5620 N N . THR B 1 245 ? 28.295 -27.376 -6.103 1.00 61.37 244 THR B N 1
ATOM 5621 C CA . THR B 1 245 ? 29.039 -28.584 -6.422 1.00 58.22 244 THR B CA 1
ATOM 5622 C C . THR B 1 245 ? 30.382 -28.583 -5.690 1.00 56.59 244 THR B C 1
ATOM 5623 O O . THR B 1 245 ? 30.764 -27.608 -5.040 1.00 53.85 244 THR B O 1
ATOM 5627 N N . ASP B 1 246 ? 31.134 -29.675 -5.842 1.00 60.95 245 ASP B N 1
ATOM 5628 C CA . ASP B 1 246 ? 32.306 -29.906 -5.003 1.00 62.91 245 ASP B CA 1
ATOM 5629 C C . ASP B 1 246 ? 33.467 -28.969 -5.312 1.00 59.55 245 ASP B C 1
ATOM 5630 O O . ASP B 1 246 ? 34.310 -28.747 -4.436 1.00 61.20 245 ASP B O 1
ATOM 5635 N N . HIS B 1 247 ? 33.536 -28.413 -6.524 1.00 53.90 246 HIS B N 1
ATOM 5636 C CA . HIS B 1 247 ? 34.657 -27.538 -6.857 1.00 58.88 246 HIS B CA 1
ATOM 5637 C C . HIS B 1 247 ? 34.705 -26.319 -5.949 1.00 55.31 246 HIS B C 1
ATOM 5638 O O . HIS B 1 247 ? 35.777 -25.744 -5.727 1.00 56.74 246 HIS B O 1
ATOM 5645 N N . TYR B 1 248 ? 33.560 -25.913 -5.416 1.00 50.83 247 TYR B N 1
ATOM 5646 C CA . TYR B 1 248 ? 33.475 -24.732 -4.578 1.00 48.05 247 TYR B CA 1
ATOM 5647 C C . TYR B 1 248 ? 33.666 -25.037 -3.096 1.00 43.22 247 TYR B C 1
ATOM 5648 O O . TYR B 1 248 ? 33.854 -24.108 -2.308 1.00 42.46 247 TYR B O 1
ATOM 5657 N N . LEU B 1 249 ? 33.612 -26.309 -2.701 1.00 44.34 248 LEU B N 1
ATOM 5658 C CA . LEU B 1 249 ? 33.799 -26.730 -1.315 1.00 33.38 248 LEU B CA 1
ATOM 5659 C C . LEU B 1 249 ? 35.197 -27.285 -1.020 1.00 42.54 248 LEU B C 1
ATOM 5660 O O . LEU B 1 249 ? 35.451 -27.690 0.121 1.00 35.76 248 LEU B O 1
ATOM 5665 N N . ARG B 1 250 ? 36.128 -27.252 -1.986 1.00 45.10 249 ARG B N 1
ATOM 5666 C CA . ARG B 1 250 ? 37.238 -28.208 -2.046 1.00 55.21 249 ARG B CA 1
ATOM 5667 C C . ARG B 1 250 ? 38.387 -27.931 -1.072 1.00 64.85 249 ARG B C 1
ATOM 5668 O O . ARG B 1 250 ? 39.395 -28.643 -1.126 1.00 77.19 249 ARG B O 1
ATOM 5676 N N . HIS B 1 251 ? 38.282 -26.912 -0.222 1.00 63.81 250 HIS B N 1
ATOM 5677 C CA . HIS B 1 251 ? 39.147 -26.674 0.941 1.00 63.52 250 HIS B CA 1
ATOM 5678 C C . HIS B 1 251 ? 40.517 -26.128 0.580 1.00 52.06 250 HIS B C 1
ATOM 5679 O O . HIS B 1 251 ? 41.129 -25.418 1.381 1.00 42.85 250 HIS B O 1
ATOM 5686 N N . ASP B 1 252 ? 40.982 -26.383 -0.632 1.00 54.39 251 ASP B N 1
ATOM 5687 C CA . ASP B 1 252 ? 42.142 -25.645 -1.096 1.00 60.93 251 ASP B CA 1
ATOM 5688 C C . ASP B 1 252 ? 41.715 -24.248 -1.508 1.00 56.58 251 ASP B C 1
ATOM 5689 O O . ASP B 1 252 ? 42.464 -23.281 -1.325 1.00 56.05 251 ASP B O 1
ATOM 5694 N N . HIS B 1 253 ? 40.493 -24.138 -2.028 1.00 52.40 252 HIS B N 1
ATOM 5695 C CA . HIS B 1 253 ? 39.887 -22.847 -2.311 1.00 51.01 252 HIS B CA 1
ATOM 5696 C C . HIS B 1 253 ? 39.335 -22.190 -1.049 1.00 40.28 252 HIS B C 1
ATOM 5697 O O . HIS B 1 253 ? 39.387 -20.962 -0.915 1.00 38.57 252 HIS B O 1
ATOM 5704 N N . LEU B 1 254 ? 38.788 -22.980 -0.118 1.00 35.52 253 LEU B N 1
ATOM 5705 C CA . LEU B 1 254 ? 38.332 -22.395 1.141 1.00 30.38 253 LEU B CA 1
ATOM 5706 C C . LEU B 1 254 ? 39.468 -21.681 1.853 1.00 33.68 253 LEU B C 1
ATOM 5707 O O . LEU B 1 254 ? 39.261 -20.637 2.482 1.00 36.08 253 LEU B O 1
ATOM 5712 N N . GLU B 1 255 ? 40.680 -22.228 1.756 1.00 30.48 254 GLU B N 1
ATOM 5713 C CA . GLU B 1 255 ? 41.844 -21.648 2.403 1.00 34.67 254 GLU B CA 1
ATOM 5714 C C . GLU B 1 255 ? 42.382 -20.423 1.680 1.00 40.72 254 GLU B C 1
ATOM 5715 O O . GLU B 1 255 ? 43.210 -19.706 2.250 1.00 46.85 254 GLU B O 1
ATOM 5721 N N . GLU B 1 256 ? 41.938 -20.172 0.451 1.00 34.55 255 GLU B N 1
ATOM 5722 C CA . GLU B 1 256 ? 42.420 -19.028 -0.311 1.00 34.86 255 GLU B CA 1
ATOM 5723 C C . GLU B 1 256 ? 42.016 -17.710 0.340 1.00 30.65 255 GLU B C 1
ATOM 5724 O O . GLU B 1 256 ? 40.886 -17.550 0.822 1.00 27.02 255 GLU B O 1
ATOM 5730 N N . GLU B 1 257 ? 42.952 -16.760 0.337 1.00 31.50 256 GLU B N 1
ATOM 5731 C CA . GLU B 1 257 ? 42.724 -15.441 0.914 1.00 29.39 256 GLU B CA 1
ATOM 5732 C C . GLU B 1 257 ? 42.047 -14.539 -0.106 1.00 26.29 256 GLU B C 1
ATOM 5733 O O . GLU B 1 257 ? 42.469 -14.473 -1.263 1.00 22.55 256 GLU B O 1
ATOM 5739 N N . ASN B 1 258 ? 41.003 -13.849 0.334 1.00 19.75 257 ASN B N 1
ATOM 5740 C CA . ASN B 1 258 ? 40.308 -12.837 -0.443 1.00 15.87 257 ASN B CA 1
ATOM 5741 C C . ASN B 1 258 ? 40.833 -11.456 -0.073 1.00 22.38 257 ASN B C 1
ATOM 5742 O O . ASN B 1 258 ? 41.113 -11.182 1.099 1.00 20.97 257 ASN B O 1
ATOM 5747 N N . ALA B 1 259 ? 40.946 -10.576 -1.068 1.00 19.58 258 ALA B N 1
ATOM 5748 C CA . ALA B 1 259 ? 41.461 -9.235 -0.807 1.00 25.96 258 ALA B CA 1
ATOM 5749 C C . ALA B 1 259 ? 40.551 -8.408 0.101 1.00 22.91 258 ALA B C 1
ATOM 5750 O O . ALA B 1 259 ? 41.015 -7.430 0.693 1.00 17.26 258 ALA B O 1
ATOM 5752 N N . GLN B 1 260 ? 39.268 -8.753 0.198 1.00 18.01 259 GLN B N 1
ATOM 5753 C CA . GLN B 1 260 ? 38.345 -8.101 1.131 1.00 21.31 259 GLN B CA 1
ATOM 5754 C C . GLN B 1 260 ? 38.331 -6.583 0.944 1.00 23.44 259 GLN B C 1
ATOM 5755 O O . GLN B 1 260 ? 38.394 -5.818 1.906 1.00 22.02 259 GLN B O 1
ATOM 5761 N N . PHE B 1 261 ? 38.276 -6.147 -0.314 1.00 16.08 260 PHE B N 1
ATOM 5762 C CA . PHE B 1 261 ? 38.129 -4.729 -0.625 1.00 16.80 260 PHE B CA 1
ATOM 5763 C C . PHE B 1 261 ? 36.855 -4.156 -0.009 1.00 21.15 260 PHE B C 1
ATOM 5764 O O . PHE B 1 261 ? 35.793 -4.782 -0.067 1.00 17.39 260 PHE B O 1
ATOM 5772 N N . TYR B 1 262 ? 36.963 -2.961 0.567 1.00 21.10 261 TYR B N 1
ATOM 5773 C CA . TYR B 1 262 ? 35.868 -1.997 0.543 1.00 22.34 261 TYR B CA 1
ATOM 5774 C C . TYR B 1 262 ? 35.893 -1.275 -0.800 1.00 21.88 261 TYR B C 1
ATOM 5775 O O . TYR B 1 262 ? 36.947 -1.163 -1.433 1.00 18.44 261 TYR B O 1
ATOM 5784 N N . PHE B 1 263 ? 34.724 -0.785 -1.235 1.00 21.28 262 PHE B N 1
ATOM 5785 C CA . PHE B 1 263 ? 34.661 -0.045 -2.500 1.00 21.90 262 PHE B CA 1
ATOM 5786 C C . PHE B 1 263 ? 35.672 1.094 -2.548 1.00 23.67 262 PHE B C 1
ATOM 5787 O O . PHE B 1 263 ? 36.332 1.285 -3.573 1.00 21.93 262 PHE B O 1
ATOM 5795 N N . HIS B 1 264 ? 35.814 1.867 -1.455 1.00 20.96 263 HIS B N 1
ATOM 5796 C CA . HIS B 1 264 ? 36.681 3.044 -1.527 1.00 22.40 263 HIS B CA 1
ATOM 5797 C C . HIS B 1 264 ? 38.159 2.677 -1.590 1.00 22.45 263 HIS B C 1
ATOM 5798 O O . HIS B 1 264 ? 38.956 3.451 -2.131 1.00 27.25 263 HIS B O 1
ATOM 5805 N N . GLU B 1 265 ? 38.542 1.512 -1.061 1.00 21.56 264 GLU B N 1
ATOM 5806 C CA . GLU B 1 265 ? 39.918 1.039 -1.197 1.00 29.79 264 GLU B CA 1
ATOM 5807 C C . GLU B 1 265 ? 40.185 0.548 -2.619 1.00 25.31 264 GLU B C 1
ATOM 5808 O O . GLU B 1 265 ? 41.236 0.857 -3.211 1.00 21.80 264 GLU B O 1
ATOM 5814 N N . PHE B 1 266 ? 39.235 -0.211 -3.185 1.00 25.02 265 PHE B N 1
ATOM 5815 C CA . PHE B 1 266 ? 39.318 -0.582 -4.596 1.00 26.77 265 PHE B CA 1
ATOM 5816 C C . PHE B 1 266 ? 39.512 0.655 -5.466 1.00 25.95 265 PHE B C 1
ATOM 5817 O O . PHE B 1 266 ? 40.422 0.722 -6.310 1.00 20.76 265 PHE B O 1
ATOM 5825 N N . MET B 1 267 ? 38.665 1.658 -5.255 1.00 20.76 266 MET B N 1
ATOM 5826 C CA . MET B 1 267 ? 38.745 2.855 -6.073 1.00 24.59 266 MET B CA 1
ATOM 5827 C C . MET B 1 267 ? 40.023 3.625 -5.807 1.00 24.91 266 MET B C 1
ATOM 5828 O O . MET B 1 267 ? 40.537 4.261 -6.723 1.00 30.85 266 MET B O 1
ATOM 5833 N N . ASN B 1 268 ? 40.535 3.603 -4.565 1.00 23.84 267 ASN B N 1
ATOM 5834 C CA . ASN B 1 268 ? 41.843 4.186 -4.274 1.00 41.63 267 ASN B CA 1
ATOM 5835 C C . ASN B 1 268 ? 42.900 3.617 -5.208 1.00 35.86 267 ASN B C 1
ATOM 5836 O O . ASN B 1 268 ? 43.692 4.354 -5.819 1.00 33.64 267 ASN B O 1
ATOM 5841 N N . GLU B 1 269 ? 42.914 2.288 -5.327 1.00 35.14 268 GLU B N 1
ATOM 5842 C CA . GLU B 1 269 ? 43.846 1.627 -6.232 1.00 29.19 268 GLU B CA 1
ATOM 5843 C C . GLU B 1 269 ? 43.611 2.026 -7.686 1.00 25.35 268 GLU B C 1
ATOM 5844 O O . GLU B 1 269 ? 44.568 2.252 -8.437 1.00 29.63 268 GLU B O 1
ATOM 5850 N N . ALA B 1 270 ? 42.349 2.084 -8.117 1.00 26.41 269 ALA B N 1
ATOM 5851 C CA . ALA B 1 270 ? 42.087 2.430 -9.512 1.00 31.23 269 ALA B CA 1
ATOM 5852 C C . ALA B 1 270 ? 42.549 3.847 -9.819 1.00 33.31 269 ALA B C 1
ATOM 5853 O O . ALA B 1 270 ? 43.117 4.105 -10.890 1.00 26.26 269 ALA B O 1
ATOM 5855 N N . ARG B 1 271 ? 4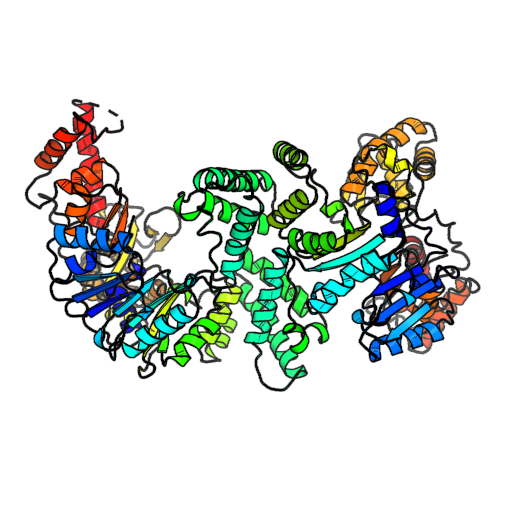2.331 4.778 -8.879 1.00 30.53 270 ARG B N 1
ATOM 5856 C CA . ARG B 1 271 ? 42.725 6.167 -9.092 1.00 33.17 270 ARG B CA 1
ATOM 5857 C C . ARG B 1 271 ? 44.244 6.319 -9.116 1.00 36.53 270 ARG B C 1
ATOM 5858 O O . ARG B 1 271 ? 44.762 7.178 -9.840 1.00 35.50 270 ARG B O 1
ATOM 5866 N N . LYS B 1 272 ? 44.978 5.499 -8.351 1.00 41.13 271 LYS B N 1
ATOM 5867 C CA . LYS B 1 272 ? 46.435 5.529 -8.488 1.00 38.05 271 LYS B CA 1
ATOM 5868 C C . LYS B 1 272 ? 46.876 5.282 -9.924 1.00 30.82 271 LYS B C 1
ATOM 5869 O O . LYS B 1 272 ? 47.962 5.717 -10.322 1.00 32.62 271 LYS B O 1
ATOM 5875 N N . HIS B 1 273 ? 46.078 4.540 -10.690 1.00 30.13 272 HIS B N 1
ATOM 5876 C CA . HIS B 1 273 ? 46.356 4.189 -12.076 1.00 32.19 272 HIS B CA 1
ATOM 5877 C C . HIS B 1 273 ? 45.607 5.057 -13.083 1.00 38.56 272 HIS B C 1
ATOM 5878 O O . HIS B 1 273 ? 45.510 4.676 -14.253 1.00 41.76 272 HIS B O 1
ATOM 5885 N N . ASN B 1 274 ? 45.000 6.161 -12.632 1.00 39.36 273 ASN B N 1
ATOM 5886 C CA . ASN B 1 274 ? 44.359 7.147 -13.505 1.00 41.23 273 ASN B CA 1
ATOM 5887 C C . ASN B 1 274 ? 43.138 6.557 -14.211 1.00 29.02 273 ASN B C 1
ATOM 5888 O O . ASN B 1 274 ? 42.877 6.831 -15.378 1.00 31.02 273 ASN B O 1
ATOM 5893 N N . LEU B 1 275 ? 42.404 5.733 -13.487 1.00 27.37 274 LEU B N 1
ATOM 5894 C CA . LEU B 1 275 ? 41.102 5.255 -13.903 1.00 39.33 274 LEU B CA 1
ATOM 5895 C C . LEU B 1 275 ? 40.042 5.850 -12.989 1.00 38.50 274 LEU B C 1
ATOM 5896 O O . LEU B 1 275 ? 40.260 6.027 -11.787 1.00 42.77 274 LEU B O 1
ATOM 5901 N N . GLN B 1 276 ? 38.896 6.171 -13.565 1.00 30.29 275 GLN B N 1
ATOM 5902 C CA . GLN B 1 276 ? 37.780 6.703 -12.807 1.00 30.52 275 GLN B CA 1
ATOM 5903 C C . GLN B 1 276 ? 36.618 5.725 -12.880 1.00 34.42 275 GLN B C 1
ATOM 5904 O O . GLN B 1 276 ? 36.520 4.900 -13.803 1.00 25.90 275 GLN B O 1
ATOM 5910 N N . TYR B 1 277 ? 35.754 5.834 -11.867 1.00 23.83 276 TYR B N 1
ATOM 5911 C CA . TYR B 1 277 ? 34.554 5.013 -11.769 1.00 23.07 276 TYR B CA 1
ATOM 5912 C C . TYR B 1 277 ? 33.490 5.430 -12.786 1.00 26.04 276 TYR B C 1
ATOM 5913 O O . TYR B 1 277 ? 33.090 6.598 -12.863 1.00 24.44 276 TYR B O 1
ATOM 5922 N N . LEU B 1 278 ? 32.999 4.466 -13.543 1.00 24.46 277 LEU B N 1
ATOM 5923 C CA . LEU B 1 278 ? 31.924 4.764 -14.473 1.00 28.45 277 LEU B CA 1
ATOM 5924 C C . LEU B 1 278 ? 30.586 4.352 -13.881 1.00 28.60 277 LEU B C 1
ATOM 5925 O O . LEU B 1 278 ? 29.739 5.213 -13.612 1.00 32.08 277 LEU B O 1
ATOM 5930 N N . ALA B 1 279 ? 30.377 3.048 -13.692 1.00 21.70 278 ALA B N 1
ATOM 5931 C CA . ALA B 1 279 ? 29.094 2.537 -13.225 1.00 22.48 278 ALA B CA 1
ATOM 5932 C C . ALA B 1 279 ? 29.281 1.135 -12.672 1.00 23.58 278 ALA B C 1
ATOM 5933 O O . ALA B 1 279 ? 30.293 0.481 -12.926 1.00 29.42 278 ALA B O 1
ATOM 5935 N N . ASP B 1 280 ? 28.278 0.678 -11.922 1.00 27.21 279 ASP B N 1
ATOM 5936 C CA . ASP B 1 280 ? 28.107 -0.744 -11.658 1.00 22.52 279 ASP B CA 1
ATOM 5937 C C . ASP B 1 280 ? 27.316 -1.357 -12.803 1.00 22.79 279 ASP B C 1
ATOM 5938 O O . ASP B 1 280 ? 26.447 -0.706 -13.383 1.00 20.77 279 ASP B O 1
ATOM 5943 N N . CYS B 1 281 ? 27.640 -2.601 -13.152 1.00 18.55 280 CYS B N 1
ATOM 5944 C CA . CYS B 1 281 ? 26.987 -3.195 -14.316 1.00 23.98 280 CYS B CA 1
ATOM 5945 C C . CYS B 1 281 ? 25.545 -3.573 -14.034 1.00 22.49 280 CYS B C 1
ATOM 5946 O O . CYS B 1 281 ? 24.777 -3.768 -14.981 1.00 19.97 280 CYS B O 1
ATOM 5949 N N . ASN B 1 282 ? 25.158 -3.671 -12.762 1.00 18.27 281 ASN B N 1
ATOM 5950 C CA . ASN B 1 282 ? 23.744 -3.691 -12.397 1.00 32.21 281 ASN B CA 1
ATOM 5951 C C . ASN B 1 282 ? 23.452 -2.275 -11.932 1.00 30.78 281 ASN B C 1
ATOM 5952 O O . ASN B 1 282 ? 23.781 -1.901 -10.799 1.00 25.30 281 ASN B O 1
ATOM 5957 N N . ILE B 1 283 ? 22.805 -1.495 -12.799 1.00 22.68 282 ILE B N 1
ATOM 5958 C CA . ILE B 1 283 ? 22.572 -0.104 -12.452 1.00 22.68 282 ILE B CA 1
ATOM 5959 C C . ILE B 1 283 ? 21.590 0.015 -11.305 1.00 23.01 282 ILE B C 1
ATOM 5960 O O . ILE B 1 283 ? 21.588 1.036 -10.610 1.00 32.24 282 ILE B O 1
ATOM 5965 N N . SER B 1 284 ? 20.753 -1.002 -11.078 1.00 23.04 283 SER B N 1
ATOM 5966 C CA . SER B 1 284 ? 19.790 -0.907 -9.986 1.00 26.36 283 SER B CA 1
ATOM 5967 C C . SER B 1 284 ? 20.476 -0.844 -8.626 1.00 27.87 283 SER B C 1
ATOM 5968 O O . SER B 1 284 ? 19.869 -0.376 -7.652 1.00 27.77 283 SER B O 1
ATOM 5971 N N . THR B 1 285 ? 21.729 -1.291 -8.529 1.00 24.73 284 THR B N 1
ATOM 5972 C CA . THR B 1 285 ? 22.438 -1.135 -7.257 1.00 25.17 284 THR B CA 1
ATOM 5973 C C . THR B 1 285 ? 22.788 0.319 -6.985 1.00 28.18 284 THR B C 1
ATOM 5974 O O . THR B 1 285 ? 23.093 0.674 -5.841 1.00 24.06 284 THR B O 1
ATOM 5978 N N . MET B 1 286 ? 22.757 1.161 -8.013 1.00 29.98 285 MET B N 1
ATOM 5979 C CA . MET B 1 286 ? 22.995 2.594 -7.901 1.00 36.64 285 MET B CA 1
ATOM 5980 C C . MET B 1 286 ? 21.716 3.391 -7.661 1.00 32.39 285 MET B C 1
ATOM 5981 O O . MET B 1 286 ? 21.781 4.615 -7.534 1.00 36.56 285 MET B O 1
ATOM 5986 N N . TYR B 1 287 ? 20.563 2.735 -7.595 1.00 26.71 286 TYR B N 1
ATOM 5987 C CA . TYR B 1 287 ? 19.299 3.447 -7.485 1.00 28.88 286 TYR B CA 1
ATOM 5988 C C . TYR B 1 287 ? 19.122 3.996 -6.075 1.00 41.06 286 TYR B C 1
ATOM 5989 O O . TYR B 1 287 ? 19.173 3.243 -5.098 1.00 40.72 286 TYR B O 1
ATOM 5998 N N . LEU B 1 288 ? 18.920 5.312 -5.976 1.00 44.35 287 LEU B N 1
ATOM 5999 C CA . LEU B 1 288 ? 18.711 6.003 -4.711 1.00 48.21 287 LEU B CA 1
ATOM 6000 C C . LEU B 1 288 ? 17.242 6.253 -4.391 1.00 55.37 287 LEU B C 1
ATOM 6001 O O . LEU B 1 288 ? 16.936 6.758 -3.306 1.00 62.47 287 LEU B O 1
ATOM 6006 N N . GLY B 1 289 ? 16.327 5.907 -5.295 1.00 51.75 288 GLY B N 1
ATOM 6007 C CA . GLY B 1 289 ? 14.962 6.389 -5.202 1.00 50.12 288 GLY B CA 1
ATOM 6008 C C . GLY B 1 289 ? 14.067 5.672 -4.217 1.00 51.80 288 GLY B C 1
ATOM 6009 O O . GLY B 1 289 ? 12.937 6.118 -4.002 1.00 53.70 288 GLY B O 1
ATOM 6010 N N . ASN B 1 290 ? 14.529 4.575 -3.627 1.00 50.08 289 ASN B N 1
ATOM 6011 C CA . ASN B 1 290 ? 13.759 3.841 -2.633 1.00 55.88 289 ASN B CA 1
ATOM 6012 C C . ASN B 1 290 ? 14.048 4.313 -1.211 1.00 61.82 289 ASN B C 1
ATOM 6013 O O . ASN B 1 290 ? 13.592 3.687 -0.249 1.00 66.38 289 ASN B O 1
ATOM 6018 N N . MET B 1 291 ? 14.772 5.414 -1.069 1.00 55.02 290 MET B N 1
ATOM 6019 C CA . MET B 1 291 ? 15.266 6.023 0.144 1.00 50.06 290 MET B CA 1
ATOM 6020 C C . MET B 1 291 ? 14.528 7.330 0.436 1.00 60.08 290 MET B C 1
ATOM 6021 O O . MET B 1 291 ? 13.982 7.962 -0.477 1.00 53.08 290 MET B O 1
ATOM 6026 N N . PRO B 1 292 ? 14.468 7.745 1.700 1.00 70.31 291 PRO B N 1
ATOM 6027 C CA . PRO B 1 292 ? 13.751 8.980 2.048 1.00 77.12 291 PRO B CA 1
ATOM 6028 C C . PRO B 1 292 ? 14.267 10.163 1.247 1.00 71.89 291 PRO B C 1
ATOM 6029 O O . PRO B 1 292 ? 15.481 10.299 1.029 1.00 74.30 291 PRO B O 1
ATOM 6033 N N . PRO B 1 293 ? 13.370 11.036 0.780 1.00 63.12 292 PRO B N 1
ATOM 6034 C CA . PRO B 1 293 ? 13.793 12.109 -0.139 1.00 66.23 292 PRO B CA 1
ATOM 6035 C C . PRO B 1 293 ? 14.764 13.113 0.473 1.00 73.23 292 PRO B C 1
ATOM 6036 O O . PRO B 1 293 ? 15.603 13.672 -0.251 1.00 76.36 292 PRO B O 1
ATOM 6040 N N . LYS B 1 294 ? 14.673 13.369 1.781 1.00 73.56 293 LYS B N 1
ATOM 6041 C CA . LYS B 1 294 ? 15.688 14.183 2.444 1.00 72.71 293 LYS B CA 1
ATOM 6042 C C . LYS B 1 294 ? 17.056 13.511 2.372 1.00 67.14 293 LYS B C 1
ATOM 6043 O O . LYS B 1 294 ? 18.072 14.170 2.118 1.00 67.97 293 LYS B O 1
ATOM 6049 N N . VAL B 1 295 ? 17.097 12.195 2.588 1.00 61.58 294 VAL B N 1
ATOM 6050 C CA . VAL B 1 295 ? 18.354 11.463 2.484 1.00 55.40 294 VAL B CA 1
ATOM 6051 C C . VAL B 1 295 ? 18.914 11.575 1.072 1.00 56.26 294 VAL B C 1
ATOM 6052 O O . VAL B 1 295 ? 20.099 11.857 0.878 1.00 55.48 294 VAL B O 1
ATOM 6056 N N . VAL B 1 296 ? 18.065 11.367 0.065 1.00 59.45 295 VAL B N 1
ATOM 6057 C CA . VAL B 1 296 ? 18.523 11.427 -1.322 1.00 55.16 295 VAL B CA 1
ATOM 6058 C C . VAL B 1 296 ? 19.075 12.810 -1.645 1.00 56.33 295 VAL B C 1
ATOM 6059 O O . VAL B 1 296 ? 20.135 12.944 -2.275 1.00 49.58 295 VAL B O 1
ATOM 6063 N N . GLU B 1 297 ? 18.366 13.860 -1.218 1.00 61.72 296 GLU B N 1
ATOM 6064 C CA . GLU B 1 297 ? 18.847 15.219 -1.449 1.00 66.86 296 GLU B CA 1
ATOM 6065 C C . GLU B 1 297 ? 20.185 15.458 -0.754 1.00 66.45 296 GLU B C 1
ATOM 6066 O O . GLU B 1 297 ? 21.075 16.112 -1.311 1.00 66.04 296 GLU B O 1
ATOM 6068 N N . GLN B 1 298 ? 20.349 14.928 0.463 1.00 62.02 297 GLN B N 1
ATOM 6069 C CA . GLN B 1 298 ? 21.626 15.057 1.160 1.00 64.18 297 GLN B CA 1
ATOM 6070 C C . GLN B 1 298 ? 22.739 14.308 0.432 1.00 61.56 297 GLN B C 1
ATOM 6071 O O . GLN B 1 298 ? 23.877 14.787 0.365 1.00 66.06 297 GLN B O 1
ATOM 6077 N N . LEU B 1 299 ? 22.434 13.127 -0.114 1.00 54.84 298 LEU B N 1
ATOM 6078 C CA . LEU B 1 299 ? 23.440 12.379 -0.858 1.00 50.72 298 LEU B CA 1
ATOM 6079 C C . LEU B 1 299 ? 23.852 13.127 -2.113 1.00 60.07 298 LEU B C 1
ATOM 6080 O O . LEU B 1 299 ? 25.021 13.081 -2.517 1.00 54.93 298 LEU B O 1
ATOM 6085 N N . LYS B 1 300 ? 22.902 13.823 -2.746 1.00 70.33 299 LYS B N 1
ATOM 6086 C CA . LYS B 1 300 ? 23.238 14.638 -3.907 1.00 75.26 299 LYS B CA 1
ATOM 6087 C C . LYS B 1 300 ? 24.025 15.882 -3.510 1.00 87.81 299 LYS B C 1
ATOM 6088 O O . LYS B 1 300 ? 24.866 16.349 -4.286 1.00 86.38 299 LYS B O 1
ATOM 6090 N N . ALA B 1 301 ? 23.773 16.417 -2.308 1.00 101.57 300 ALA B N 1
ATOM 6091 C CA . ALA B 1 301 ? 24.428 17.647 -1.859 1.00 105.24 300 ALA B CA 1
ATOM 6092 C C . ALA B 1 301 ? 25.946 17.526 -1.922 1.00 104.13 300 ALA B C 1
ATOM 6093 O O . ALA B 1 301 ? 26.625 18.364 -2.526 1.00 111.21 300 ALA B O 1
ATOM 6095 N N . VAL B 1 302 ? 26.500 16.492 -1.292 1.00 95.51 301 VAL B N 1
ATOM 6096 C CA . VAL B 1 302 ? 27.884 16.139 -1.563 1.00 85.65 301 VAL B CA 1
ATOM 6097 C C . VAL B 1 302 ? 27.954 15.564 -2.968 1.00 80.94 301 VAL B C 1
ATOM 6098 O O . VAL B 1 302 ? 27.105 14.756 -3.365 1.00 76.46 301 VAL B O 1
ATOM 6102 N N . ASN B 1 303 ? 28.917 16.020 -3.757 1.00 83.62 302 ASN B N 1
ATOM 6103 C CA . ASN B 1 303 ? 29.105 15.418 -5.070 1.00 78.14 302 ASN B CA 1
ATOM 6104 C C . ASN B 1 303 ? 30.449 14.702 -5.051 1.00 69.33 302 ASN B C 1
ATOM 6105 O O . ASN B 1 303 ? 31.497 15.292 -5.320 1.00 72.70 302 ASN B O 1
ATOM 6107 N N . ASP B 1 304 ? 30.401 13.413 -4.728 1.00 59.40 303 ASP B N 1
ATOM 6108 C CA . ASP B 1 304 ? 31.366 12.422 -5.173 1.00 56.74 303 ASP B CA 1
ATOM 6109 C C . ASP B 1 304 ? 30.635 11.092 -5.199 1.00 47.27 303 ASP B C 1
ATOM 6110 O O . ASP B 1 304 ? 30.007 10.717 -4.201 1.00 40.46 303 ASP B O 1
ATOM 6115 N N . ILE B 1 305 ? 30.749 10.362 -6.303 1.00 43.55 304 ILE B N 1
ATOM 6116 C CA . ILE B 1 305 ? 29.965 9.141 -6.411 1.00 41.25 304 ILE B CA 1
ATOM 6117 C C . ILE B 1 305 ? 30.605 8.011 -5.603 1.00 30.89 304 ILE B C 1
ATOM 6118 O O . ILE B 1 305 ? 29.906 7.111 -5.126 1.00 34.12 304 ILE B O 1
ATOM 6123 N N . VAL B 1 306 ? 31.920 8.048 -5.407 1.00 35.44 305 VAL B N 1
ATOM 6124 C CA . VAL B 1 306 ? 32.571 6.976 -4.657 1.00 37.49 305 VAL B CA 1
ATOM 6125 C C . VAL B 1 306 ? 32.103 6.975 -3.209 1.00 26.46 305 VAL B C 1
ATOM 6126 O O . VAL B 1 306 ? 31.797 5.920 -2.645 1.00 27.22 305 VAL B O 1
ATOM 6130 N N . ARG B 1 307 ? 32.014 8.153 -2.592 1.00 37.27 306 ARG B N 1
ATOM 6131 C CA . ARG B 1 307 ? 31.562 8.219 -1.205 1.00 40.30 306 ARG B CA 1
ATOM 6132 C C . ARG B 1 307 ? 30.113 7.767 -1.075 1.00 35.03 306 ARG B C 1
ATOM 6133 O O . ARG B 1 307 ? 29.778 7.020 -0.148 1.00 32.85 306 ARG B O 1
ATOM 6141 N N . THR B 1 308 ? 29.244 8.227 -1.982 1.00 38.24 307 THR B N 1
ATOM 6142 C CA . THR B 1 308 ? 27.840 7.820 -1.975 1.00 32.76 307 THR B CA 1
ATOM 6143 C C . THR B 1 308 ? 27.713 6.315 -2.112 1.00 27.34 307 THR B C 1
ATOM 6144 O O . THR B 1 308 ? 26.982 5.660 -1.352 1.00 32.80 307 THR B O 1
ATOM 6148 N N . GLU B 1 309 ? 28.410 5.753 -3.101 1.00 25.84 308 GLU B N 1
ATOM 6149 C CA . GLU B 1 309 ? 28.408 4.309 -3.297 1.00 26.82 308 GLU B CA 1
ATOM 6150 C C . GLU B 1 309 ? 28.914 3.576 -2.058 1.00 27.71 308 GLU B C 1
ATOM 6151 O O . GLU B 1 309 ? 28.357 2.543 -1.671 1.00 26.70 308 GLU B O 1
ATOM 6157 N N . GLN B 1 310 ? 29.974 4.079 -1.424 1.00 25.18 309 GLN B N 1
ATOM 6158 C CA . GLN B 1 310 ? 30.467 3.410 -0.217 1.00 23.37 309 GLN B CA 1
ATOM 6159 C C . GLN B 1 310 ? 29.405 3.422 0.880 1.00 24.25 309 GLN B C 1
ATOM 6160 O O . GLN B 1 310 ? 29.142 2.398 1.524 1.00 30.39 309 GLN B O 1
ATOM 6166 N N . TYR B 1 311 ? 28.779 4.584 1.095 1.00 26.09 310 TYR B N 1
ATOM 6167 C CA . TYR B 1 311 ? 27.703 4.690 2.075 1.00 27.31 310 TYR B CA 1
ATOM 6168 C C . TYR B 1 311 ? 26.619 3.649 1.819 1.00 33.37 310 TYR B C 1
ATOM 6169 O O . TYR B 1 311 ? 26.180 2.941 2.744 1.00 32.87 310 TYR B O 1
ATOM 6178 N N . MET B 1 312 ? 26.203 3.517 0.551 1.00 30.13 311 MET B N 1
ATOM 6179 C CA . MET B 1 312 ? 25.176 2.539 0.213 1.00 25.10 311 MET B CA 1
ATOM 6180 C C . MET B 1 312 ? 25.659 1.112 0.473 1.00 27.58 311 MET B C 1
ATOM 6181 O O . MET B 1 312 ? 24.887 0.267 0.940 1.00 30.45 311 MET B O 1
ATOM 6186 N N . ASP B 1 313 ? 26.930 0.824 0.178 1.00 22.10 312 ASP B N 1
ATOM 6187 C CA . ASP B 1 313 ? 27.496 -0.481 0.525 1.00 29.98 312 ASP B CA 1
ATOM 6188 C C . ASP B 1 313 ? 27.381 -0.756 2.022 1.00 26.83 312 ASP B C 1
ATOM 6189 O O . ASP B 1 313 ? 27.109 -1.891 2.434 1.00 20.82 312 ASP B O 1
ATOM 6194 N N . PHE B 1 314 ? 27.637 0.261 2.849 1.00 25.54 313 PHE B N 1
ATOM 6195 C CA . PHE B 1 314 ? 27.565 0.087 4.295 1.00 31.00 313 PHE B CA 1
ATOM 6196 C C . PHE B 1 314 ? 26.145 -0.234 4.742 1.00 40.04 313 PHE B C 1
ATOM 6197 O O . PHE B 1 314 ? 25.924 -1.165 5.528 1.00 37.70 313 PHE B O 1
ATOM 6205 N N . ILE B 1 315 ? 25.160 0.532 4.263 1.00 40.00 314 ILE B N 1
ATOM 6206 C CA . ILE B 1 315 ? 23.811 0.313 4.777 1.00 36.53 314 ILE B CA 1
ATOM 6207 C C . ILE B 1 315 ? 23.082 -0.849 4.095 1.00 34.11 314 ILE B C 1
ATOM 6208 O O . ILE B 1 315 ? 22.074 -1.320 4.636 1.00 34.98 314 ILE B O 1
ATOM 6213 N N . THR B 1 316 ? 23.529 -1.312 2.922 1.00 34.69 315 THR B N 1
ATOM 6214 C CA . THR B 1 316 ? 22.930 -2.467 2.247 1.00 35.82 315 THR B CA 1
ATOM 6215 C C . THR B 1 316 ? 23.701 -3.780 2.425 1.00 29.84 315 THR B C 1
ATOM 6216 O O . THR B 1 316 ? 23.250 -4.817 1.920 1.00 29.82 315 THR B O 1
ATOM 6220 N N . ASN B 1 317 ? 24.854 -3.775 3.093 1.00 28.99 316 ASN B N 1
ATOM 6221 C CA . ASN B 1 317 ? 25.636 -5.004 3.294 1.00 25.32 316 ASN B CA 1
ATOM 6222 C C . ASN B 1 317 ? 26.092 -5.613 1.963 1.00 26.47 316 ASN B C 1
ATOM 6223 O O . ASN B 1 317 ? 25.971 -6.822 1.726 1.00 17.49 316 ASN B O 1
ATOM 6228 N N . ARG B 1 318 ? 26.662 -4.764 1.105 1.00 23.15 317 ARG B N 1
ATOM 6229 C CA . ARG B 1 318 ? 27.022 -5.149 -0.262 1.00 23.29 317 ARG B CA 1
ATOM 6230 C C . ARG B 1 318 ? 28.097 -6.238 -0.277 1.00 25.33 317 ARG B C 1
ATOM 6231 O O . ARG B 1 318 ? 29.104 -6.128 0.430 1.00 17.62 317 ARG B O 1
ATOM 6239 N N . ARG B 1 319 ? 27.874 -7.335 -1.031 1.00 15.45 318 ARG B N 1
ATOM 6240 C CA . ARG B 1 319 ? 28.888 -8.384 -1.021 1.00 18.53 318 ARG B CA 1
ATOM 6241 C C . ARG B 1 319 ? 29.720 -8.525 -2.290 1.00 19.09 318 ARG B C 1
ATOM 6242 O O . ARG B 1 319 ? 30.769 -9.189 -2.238 1.00 20.18 318 ARG B O 1
ATOM 6250 N N . PHE B 1 320 ? 29.323 -7.903 -3.399 1.00 18.42 319 PHE B N 1
ATOM 6251 C CA . PHE B 1 320 ? 29.988 -8.115 -4.679 1.00 15.65 319 PHE B CA 1
ATOM 6252 C C . PHE B 1 320 ? 29.768 -6.869 -5.517 1.00 20.97 319 PHE B C 1
ATOM 6253 O O . PHE B 1 320 ? 28.670 -6.305 -5.504 1.00 24.08 319 PHE B O 1
ATOM 6261 N N . ARG B 1 321 ? 30.784 -6.457 -6.266 1.00 19.53 320 ARG B N 1
ATOM 6262 C CA . ARG B 1 321 ? 30.620 -5.350 -7.197 1.00 15.14 320 ARG B CA 1
ATOM 6263 C C . ARG B 1 321 ? 31.113 -5.780 -8.563 1.00 14.66 320 ARG B C 1
ATOM 6264 O O . ARG B 1 321 ? 32.090 -6.528 -8.679 1.00 26.48 320 ARG B O 1
ATOM 6272 N N . THR B 1 322 ? 30.411 -5.326 -9.592 1.00 16.93 321 THR B N 1
ATOM 6273 C CA . THR B 1 322 ? 30.849 -5.502 -10.970 1.00 17.01 321 THR B CA 1
ATOM 6274 C C . THR B 1 322 ? 31.076 -4.082 -11.485 1.00 20.92 321 THR B C 1
ATOM 6275 O O . THR B 1 322 ? 30.145 -3.438 -11.983 1.00 20.82 321 THR B O 1
ATOM 6279 N N . THR B 1 323 ? 32.329 -3.637 -11.453 1.00 18.20 322 THR B N 1
ATOM 6280 C CA . THR B 1 323 ? 32.663 -2.232 -11.619 1.00 16.60 322 THR B CA 1
ATOM 6281 C C . THR B 1 323 ? 33.168 -1.989 -13.031 1.00 18.52 322 THR B C 1
ATOM 6282 O O . THR B 1 323 ? 33.973 -2.774 -13.551 1.00 21.58 322 THR B O 1
ATOM 6286 N N . LEU B 1 324 ? 32.652 -0.930 -13.655 1.00 20.17 323 LEU B N 1
ATOM 6287 C CA . LEU B 1 324 ? 33.177 -0.414 -14.910 1.00 18.49 323 LEU B CA 1
ATOM 6288 C C . LEU B 1 324 ? 34.085 0.780 -14.631 1.00 19.30 323 LEU B C 1
ATOM 6289 O O . LEU B 1 324 ? 33.704 1.698 -13.899 1.00 19.76 323 LEU B O 1
ATOM 6294 N N . LEU B 1 325 ? 35.275 0.755 -15.213 1.00 19.68 324 LEU B N 1
ATOM 6295 C CA . LEU B 1 325 ? 36.285 1.799 -15.088 1.00 22.32 324 LEU B CA 1
ATOM 6296 C C . LEU B 1 325 ? 36.580 2.370 -16.468 1.00 23.66 324 LEU B C 1
ATOM 6297 O O . LEU B 1 325 ? 36.524 1.651 -17.475 1.00 21.49 324 LEU B O 1
ATOM 6302 N N . CYS B 1 326 ? 36.906 3.666 -16.525 1.00 22.89 325 CYS B N 1
ATOM 6303 C CA . CYS B 1 326 ? 37.390 4.234 -17.785 1.00 24.43 325 CYS B CA 1
ATOM 6304 C C . CYS B 1 326 ? 38.505 5.230 -17.484 1.00 31.52 325 CYS B C 1
ATOM 6305 O O . CYS B 1 326 ? 38.835 5.493 -16.326 1.00 25.42 325 CYS B O 1
ATOM 6308 N N . HIS B 1 327 ? 39.081 5.793 -18.541 1.00 31.88 326 HIS B N 1
ATOM 6309 C CA . HIS B 1 327 ? 40.198 6.716 -18.379 1.00 35.00 326 HIS B CA 1
ATOM 6310 C C . HIS B 1 327 ? 39.766 7.991 -17.662 1.00 35.47 326 HIS B C 1
ATOM 6311 O O . HIS B 1 327 ? 38.647 8.482 -17.847 1.00 32.53 326 HIS B O 1
ATOM 6318 N N . ASN B 1 328 ? 40.683 8.517 -16.839 1.00 37.58 327 ASN B N 1
ATOM 6319 C CA . ASN B 1 328 ? 40.486 9.772 -16.116 1.00 38.04 327 ASN B CA 1
ATOM 6320 C C . ASN B 1 328 ? 40.047 10.900 -17.021 1.00 43.74 327 ASN B C 1
ATOM 6321 O O . ASN B 1 328 ? 39.286 11.781 -16.605 1.00 51.89 327 ASN B O 1
ATOM 6326 N N . ASP B 1 329 ? 40.565 10.922 -18.247 1.00 47.36 328 ASP B N 1
ATOM 6327 C CA . ASP B 1 329 ? 40.382 12.067 -19.125 1.00 44.37 328 ASP B CA 1
ATOM 6328 C C . ASP B 1 329 ? 38.941 12.239 -19.577 1.00 40.43 328 ASP B C 1
ATOM 6329 O O . ASP B 1 329 ? 38.574 13.339 -19.996 1.00 46.24 328 ASP B O 1
ATOM 6334 N N . LEU B 1 330 ? 38.113 11.199 -19.491 1.00 36.42 329 LEU B N 1
ATOM 6335 C CA . LEU B 1 330 ? 36.758 11.272 -20.036 1.00 40.08 329 LEU B CA 1
ATOM 6336 C C . LEU B 1 330 ? 35.833 12.055 -19.111 1.00 39.29 329 LEU B C 1
ATOM 6337 O O . LEU B 1 330 ? 35.922 11.956 -17.886 1.00 41.48 329 LEU B O 1
ATOM 6342 N N . LYS B 1 331 ? 34.922 12.813 -19.700 1.00 43.60 330 LYS B N 1
ATOM 6343 C CA . LYS B 1 331 ? 33.958 13.595 -18.934 1.00 50.02 330 LYS B CA 1
ATOM 6344 C C . LYS B 1 331 ? 32.644 12.824 -18.900 1.00 44.97 330 LYS B C 1
ATOM 6345 O O . LYS B 1 331 ? 31.918 12.774 -19.897 1.00 46.02 330 LYS B O 1
ATOM 6347 N N . ILE B 1 332 ? 32.325 12.259 -17.750 1.00 43.10 331 ILE B N 1
ATOM 6348 C CA . ILE B 1 332 ? 31.131 11.441 -17.591 1.00 35.93 331 ILE B CA 1
ATOM 6349 C C . ILE B 1 332 ? 29.964 12.338 -17.213 1.00 42.66 331 ILE B C 1
ATOM 6350 O O . ILE B 1 332 ? 30.115 13.274 -16.423 1.00 48.67 331 ILE B O 1
ATOM 6355 N N . ASN B 1 333 ? 28.798 12.067 -17.797 1.00 39.18 332 ASN B N 1
ATOM 6356 C CA . ASN B 1 333 ? 27.592 12.850 -17.565 1.00 39.48 332 ASN B CA 1
ATOM 6357 C C . ASN B 1 333 ? 26.578 11.975 -16.837 1.00 45.11 332 ASN B C 1
ATOM 6358 O O . ASN B 1 333 ? 25.982 11.076 -17.440 1.00 47.60 332 ASN B O 1
ATOM 6363 N N . ARG B 1 334 ? 26.359 12.261 -15.554 1.00 43.53 333 ARG B N 1
ATOM 6364 C CA . ARG B 1 334 ? 25.452 11.485 -14.719 1.00 33.51 333 ARG B CA 1
ATOM 6365 C C . ARG B 1 334 ? 24.051 12.063 -14.676 1.00 36.48 333 ARG B C 1
ATOM 6366 O O . ARG B 1 334 ? 23.219 11.583 -13.900 1.00 49.32 333 ARG B O 1
ATOM 6374 N N . ASN B 1 335 ? 23.771 13.082 -15.474 1.00 37.26 334 ASN B N 1
ATOM 6375 C CA . ASN B 1 335 ? 22.451 13.693 -15.505 1.00 43.50 334 ASN B CA 1
ATOM 6376 C C . ASN B 1 335 ? 21.634 12.928 -16.540 1.00 56.91 334 ASN B C 1
ATOM 6377 O O . ASN B 1 335 ? 21.879 13.039 -17.746 1.00 63.82 334 ASN B O 1
ATOM 6382 N N . ILE B 1 336 ? 20.664 12.148 -16.065 1.00 55.50 335 ILE B N 1
ATOM 6383 C CA . ILE B 1 336 ? 19.883 11.240 -16.895 1.00 47.21 335 ILE B CA 1
ATOM 6384 C C . ILE B 1 336 ? 18.448 11.744 -16.923 1.00 45.60 335 ILE B C 1
ATOM 6385 O O . ILE B 1 336 ? 17.890 12.103 -15.879 1.00 53.81 335 ILE B O 1
ATOM 6390 N N . ASN B 1 337 ? 17.852 11.769 -18.112 1.00 41.88 336 ASN B N 1
ATOM 6391 C CA . ASN B 1 337 ? 16.495 12.256 -18.318 1.00 48.50 336 ASN B CA 1
ATOM 6392 C C . ASN B 1 337 ? 15.663 11.182 -18.997 1.00 47.48 336 ASN B C 1
ATOM 6393 O O . ASN B 1 337 ? 16.186 10.203 -19.527 1.00 41.25 336 ASN B O 1
ATOM 6398 N N . ASN B 1 338 ? 14.341 11.370 -18.969 1.00 34.77 337 ASN B N 1
ATOM 6399 C CA . ASN B 1 338 ? 13.461 10.358 -19.545 1.00 41.79 337 ASN B CA 1
ATOM 6400 C C . ASN B 1 338 ? 13.729 10.175 -21.038 1.00 40.80 337 ASN B C 1
ATOM 6401 O O . ASN B 1 338 ? 13.752 9.043 -21.549 1.00 31.18 337 ASN B O 1
ATOM 6406 N N . ASP B 1 339 ? 13.974 11.276 -21.749 1.00 42.78 338 ASP B N 1
ATOM 6407 C CA . ASP B 1 339 ? 14.136 11.194 -23.195 1.00 43.21 338 ASP B CA 1
ATOM 6408 C C . ASP B 1 339 ? 15.355 10.370 -23.596 1.00 38.09 338 ASP B C 1
ATOM 6409 O O . ASP B 1 339 ? 15.417 9.894 -24.736 1.00 39.73 338 ASP B O 1
ATOM 6414 N N . ASP B 1 340 ? 16.308 10.160 -22.675 1.00 36.26 339 ASP B N 1
ATOM 6415 C CA . ASP B 1 340 ? 17.449 9.298 -22.954 1.00 31.38 339 ASP B CA 1
ATOM 6416 C C . ASP B 1 340 ? 17.034 7.913 -23.406 1.00 30.20 339 ASP B C 1
ATOM 6417 O O . ASP B 1 340 ? 17.833 7.220 -24.052 1.00 35.78 339 ASP B O 1
ATOM 6422 N N . ILE B 1 341 ? 15.814 7.478 -23.072 1.00 28.75 340 ILE B N 1
ATOM 6423 C CA . ILE B 1 341 ? 15.396 6.156 -23.528 1.00 34.43 340 ILE B CA 1
ATOM 6424 C C . ILE B 1 341 ? 15.502 6.049 -25.046 1.00 35.80 340 ILE B C 1
ATOM 6425 O O . ILE B 1 341 ? 15.889 4.997 -25.573 1.00 32.44 340 ILE B O 1
ATOM 6430 N N . LYS B 1 342 ? 15.234 7.144 -25.771 1.00 32.87 341 LYS B N 1
ATOM 6431 C CA . LYS B 1 342 ? 15.284 7.094 -27.232 1.00 31.09 341 LYS B CA 1
ATOM 6432 C C . LYS B 1 342 ? 16.658 6.702 -27.764 1.00 25.23 341 LYS B C 1
ATOM 6433 O O . LYS B 1 342 ? 16.767 6.314 -28.928 1.00 32.04 341 LYS B O 1
ATOM 6439 N N . LYS B 1 343 ? 17.705 6.790 -26.948 1.00 27.86 342 LYS B N 1
ATOM 6440 C CA . LYS B 1 343 ? 19.032 6.411 -27.418 1.00 35.28 342 LYS B CA 1
ATOM 6441 C C . LYS B 1 343 ? 19.196 4.904 -27.617 1.00 31.71 342 LYS B C 1
ATOM 6442 O O . LYS B 1 343 ? 20.172 4.480 -28.249 1.00 24.62 342 LYS B O 1
ATOM 6448 N N . PHE B 1 344 ? 18.299 4.081 -27.086 1.00 25.52 343 PHE B N 1
ATOM 6449 C CA . PHE B 1 344 ? 18.636 2.673 -26.910 1.00 28.60 343 PHE B CA 1
ATOM 6450 C C . PHE B 1 344 ? 17.583 1.775 -27.531 1.00 28.70 343 PHE B C 1
ATOM 6451 O O . PHE B 1 344 ? 16.457 2.183 -27.822 1.00 29.53 343 PHE B O 1
ATOM 6459 N N . ASN B 1 345 ? 17.965 0.519 -27.682 1.00 22.68 344 ASN B N 1
ATOM 6460 C CA . ASN B 1 345 ? 17.018 -0.545 -27.920 1.00 22.61 344 ASN B CA 1
ATOM 6461 C C . ASN B 1 345 ? 16.663 -1.165 -26.575 1.00 21.94 344 ASN B C 1
ATOM 6462 O O . ASN B 1 345 ? 17.425 -1.069 -25.615 1.00 27.22 344 ASN B O 1
ATOM 6467 N N . ILE B 1 346 ? 15.434 -1.659 -26.470 1.00 19.50 345 ILE B N 1
ATOM 6468 C CA . ILE B 1 346 ? 14.776 -1.890 -25.188 1.00 25.23 345 ILE B CA 1
ATOM 6469 C C . ILE B 1 346 ? 14.290 -3.324 -25.133 1.00 24.17 345 ILE B C 1
ATOM 6470 O O . ILE B 1 346 ? 13.763 -3.846 -26.120 1.00 24.03 345 ILE B O 1
ATOM 6475 N N . ILE B 1 347 ? 14.443 -3.949 -23.970 1.00 23.63 346 ILE B N 1
ATOM 6476 C CA . ILE B 1 347 ? 13.892 -5.268 -23.698 1.00 23.60 346 ILE B CA 1
ATOM 6477 C C . ILE B 1 347 ? 13.143 -5.211 -22.373 1.00 26.97 346 ILE B C 1
ATOM 6478 O O . ILE B 1 347 ? 13.708 -4.808 -21.354 1.00 30.90 346 ILE B O 1
ATOM 6483 N N . PHE B 1 348 ? 11.880 -5.615 -22.378 1.00 24.47 347 PHE B N 1
ATOM 6484 C CA . PHE B 1 348 ? 11.127 -5.745 -21.136 1.00 26.12 347 PHE B CA 1
ATOM 6485 C C . PHE B 1 348 ? 10.508 -7.133 -21.159 1.00 30.50 347 PHE B C 1
ATOM 6486 O O . PHE B 1 348 ? 9.505 -7.355 -21.849 1.00 23.20 347 PHE B O 1
ATOM 6494 N N . ASN B 1 349 ? 11.026 -8.054 -20.348 1.00 22.65 348 ASN B N 1
ATOM 6495 C CA . ASN B 1 349 ? 10.562 -9.433 -20.478 1.00 28.87 348 ASN B CA 1
ATOM 6496 C C . ASN B 1 349 ? 9.372 -9.597 -19.544 1.00 30.35 348 ASN B C 1
ATOM 6497 O O . ASN B 1 349 ? 9.528 -9.889 -18.356 1.00 41.43 348 ASN B O 1
ATOM 6502 N N . VAL B 1 350 ? 8.175 -9.520 -20.111 1.00 28.75 349 VAL B N 1
ATOM 6503 C CA . VAL B 1 350 ? 6.929 -9.508 -19.353 1.00 26.21 349 VAL B CA 1
ATOM 6504 C C . VAL B 1 350 ? 6.005 -10.525 -19.998 1.00 25.58 349 VAL B C 1
ATOM 6505 O O . VAL B 1 350 ? 5.978 -10.657 -21.223 1.00 36.67 349 VAL B O 1
ATOM 6509 N N . ILE B 1 351 ? 5.294 -11.286 -19.180 1.00 31.61 350 ILE B N 1
ATOM 6510 C CA . ILE B 1 351 ? 4.357 -12.289 -19.667 1.00 35.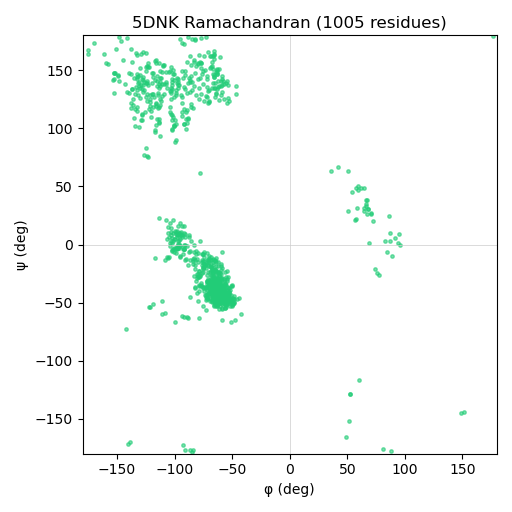01 350 ILE B CA 1
ATOM 6511 C C . ILE B 1 351 ? 2.958 -11.936 -19.170 1.00 37.44 350 ILE B C 1
ATOM 6512 O O . ILE B 1 351 ? 2.730 -11.866 -17.958 1.00 43.44 350 ILE B O 1
ATOM 6517 N N . PRO B 1 352 ? 1.998 -11.674 -20.059 1.00 39.79 351 PRO B N 1
ATOM 6518 C CA . PRO B 1 352 ? 0.669 -11.257 -19.598 1.00 37.96 351 PRO B CA 1
ATOM 6519 C C . PRO B 1 352 ? -0.094 -12.402 -18.961 1.00 42.80 351 PRO B C 1
ATOM 6520 O O . PRO B 1 352 ? -0.007 -13.554 -19.395 1.00 42.08 351 PRO B O 1
ATOM 6524 N N . GLU B 1 353 ? -0.839 -12.064 -17.905 1.00 46.41 352 GLU B N 1
ATOM 6525 C CA . GLU B 1 353 ? -1.731 -13.024 -17.267 1.00 50.76 352 GLU B CA 1
ATOM 6526 C C . GLU B 1 353 ? -2.846 -13.464 -18.207 1.00 47.13 352 GLU B C 1
ATOM 6527 O O . GLU B 1 353 ? -3.292 -14.613 -18.140 1.00 48.74 352 GLU B O 1
ATOM 6533 N N . LYS B 1 354 ? -3.311 -12.578 -19.084 1.00 43.23 353 LYS B N 1
ATOM 6534 C CA . LYS B 1 354 ? -4.315 -12.985 -20.050 1.00 46.75 353 LYS B CA 1
ATOM 6535 C C . LYS B 1 354 ? -3.827 -12.686 -21.463 1.00 50.01 353 LYS B C 1
ATOM 6536 O O . LYS B 1 354 ? -3.225 -11.633 -21.700 1.00 53.37 353 LYS B O 1
ATOM 6538 N N . PRO B 1 355 ? -4.065 -13.581 -22.416 1.00 48.52 354 PRO B N 1
ATOM 6539 C CA . PRO B 1 355 ? -3.591 -13.344 -23.785 1.00 53.08 354 PRO B CA 1
ATOM 6540 C C . PRO B 1 355 ? -4.292 -12.161 -24.444 1.00 53.55 354 PRO B C 1
ATOM 6541 O O . PRO B 1 355 ? -5.361 -11.707 -24.020 1.00 55.38 354 PRO B O 1
ATOM 6545 N N . LEU B 1 356 ? -3.661 -11.668 -25.517 1.00 39.35 355 LEU B N 1
ATOM 6546 C CA . LEU B 1 356 ? -4.076 -10.401 -26.112 1.00 37.28 355 LEU B CA 1
ATOM 6547 C C . LEU B 1 356 ? -5.449 -10.504 -26.763 1.00 45.06 355 LEU B C 1
ATOM 6548 O O . LEU B 1 356 ? -6.274 -9.593 -26.627 1.00 49.86 355 LEU B O 1
ATOM 6553 N N . LYS B 1 357 ? -5.714 -11.600 -27.476 1.00 51.66 356 LYS B N 1
ATOM 6554 C CA . LYS B 1 357 ? -6.993 -11.746 -28.165 1.00 54.15 356 LYS B CA 1
ATOM 6555 C C . LYS B 1 357 ? -8.170 -11.816 -27.207 1.00 55.09 356 LYS B C 1
ATOM 6556 O O . LYS B 1 357 ? -9.317 -11.696 -27.649 1.00 56.17 356 LYS B O 1
ATOM 6558 N N . GLU B 1 358 ? -7.925 -12.006 -25.916 1.00 52.94 357 GLU B N 1
ATOM 6559 C CA . GLU B 1 358 ? -8.999 -12.102 -24.945 1.00 55.97 357 GLU B CA 1
ATOM 6560 C C . GLU B 1 358 ? -9.277 -10.791 -24.220 1.00 48.95 357 GLU B C 1
ATOM 6561 O O . GLU B 1 358 ? -10.161 -10.755 -23.361 1.00 53.47 357 GLU B O 1
ATOM 6567 N N . VAL B 1 359 ? -8.559 -9.714 -24.527 1.00 48.72 358 VAL B N 1
ATOM 6568 C CA . VAL B 1 359 ? -8.774 -8.456 -23.824 1.00 49.45 358 VAL B CA 1
ATOM 6569 C C . VAL B 1 359 ? -9.070 -7.335 -24.809 1.00 49.47 358 VAL B C 1
ATOM 6570 O O . VAL B 1 359 ? -8.650 -7.356 -25.971 1.00 49.68 358 VAL B O 1
ATOM 6574 N N . ASP B 1 360 ? -9.811 -6.351 -24.317 1.00 50.21 359 ASP B N 1
ATOM 6575 C CA . ASP B 1 360 ? -10.080 -5.104 -25.020 1.00 52.21 359 ASP B CA 1
ATOM 6576 C C . ASP B 1 360 ? -9.193 -4.041 -24.386 1.00 43.70 359 ASP B C 1
ATOM 6577 O O . ASP B 1 360 ? -9.391 -3.670 -23.225 1.00 46.10 359 ASP B O 1
ATOM 6582 N N . LEU B 1 361 ? -8.210 -3.556 -25.148 1.00 41.46 360 LEU B N 1
ATOM 6583 C CA . LEU B 1 361 ? -7.190 -2.674 -24.590 1.00 45.33 360 LEU B CA 1
ATOM 6584 C C . LEU B 1 361 ? -7.744 -1.327 -24.150 1.00 49.52 360 LEU B C 1
ATOM 6585 O O . LEU B 1 361 ? -7.123 -0.665 -23.313 1.00 54.13 360 LEU B O 1
ATOM 6590 N N . ASN B 1 362 ? -8.887 -0.906 -24.679 1.00 50.51 361 ASN B N 1
ATOM 6591 C CA . ASN B 1 362 ? -9.483 0.372 -24.312 1.00 60.21 361 ASN B CA 1
ATOM 6592 C C . ASN B 1 362 ? -10.447 0.264 -23.138 1.00 59.54 361 ASN B C 1
ATOM 6593 O O . ASN B 1 362 ? -11.083 1.258 -22.782 1.00 65.97 361 ASN B O 1
ATOM 6598 N N . ASN B 1 363 ? -10.540 -0.901 -22.506 1.00 54.40 362 ASN B N 1
ATOM 6599 C CA . ASN B 1 363 ? -11.392 -1.066 -21.336 1.00 52.97 362 ASN B CA 1
ATOM 6600 C C . ASN B 1 363 ? -10.536 -0.706 -20.128 1.00 54.91 362 ASN B C 1
ATOM 6601 O O . ASN B 1 363 ? -9.720 -1.504 -19.662 1.00 54.42 362 ASN B O 1
ATOM 6606 N N . ALA B 1 364 ? -10.784 0.476 -19.573 1.00 54.11 363 ALA B N 1
ATOM 6607 C CA . ALA B 1 364 ? -9.942 1.024 -18.525 1.00 49.16 363 ALA B CA 1
ATOM 6608 C C . ALA B 1 364 ? -10.426 0.671 -17.126 1.00 64.53 363 ALA B C 1
ATOM 6609 O O . ALA B 1 364 ? -9.769 1.043 -16.147 1.00 60.86 363 ALA B O 1
ATOM 6611 N N . THR B 1 365 ? -11.569 -0.009 -17.005 1.00 71.73 364 THR B N 1
ATOM 6612 C CA . THR B 1 365 ? -11.928 -0.621 -15.733 1.00 74.29 364 THR B CA 1
ATOM 6613 C C . THR B 1 365 ? -11.116 -1.879 -15.469 1.00 71.12 364 THR B C 1
ATOM 6614 O O . THR B 1 365 ? -10.977 -2.283 -14.310 1.00 82.15 364 THR B O 1
ATOM 6618 N N . GLU B 1 366 ? -10.564 -2.491 -16.513 1.00 56.54 365 GLU B N 1
ATOM 6619 C CA . GLU B 1 366 ? -9.839 -3.745 -16.381 1.00 48.21 365 GLU B CA 1
ATOM 6620 C C . GLU B 1 366 ? -8.391 -3.453 -16.025 1.00 55.42 365 GLU B C 1
ATOM 6621 O O . GLU B 1 366 ? -7.669 -2.811 -16.798 1.00 44.02 365 GLU B O 1
ATOM 6627 N N . ASN B 1 367 ? -7.968 -3.930 -14.860 1.00 55.19 366 ASN B N 1
ATOM 6628 C CA . ASN B 1 367 ? -6.565 -3.900 -14.475 1.00 52.23 366 ASN B CA 1
ATOM 6629 C C . ASN B 1 367 ? -5.937 -5.207 -14.953 1.00 52.06 366 ASN B C 1
ATOM 6630 O O . ASN B 1 367 ? -6.297 -6.290 -14.473 1.00 47.25 366 ASN B O 1
ATOM 6635 N N . LEU B 1 368 ? -5.015 -5.114 -15.914 1.00 43.93 367 LEU B N 1
ATOM 6636 C CA . LEU B 1 368 ? -4.360 -6.296 -16.454 1.00 39.52 367 LEU B CA 1
ATOM 6637 C C . LEU B 1 368 ? -2.985 -6.455 -15.822 1.00 41.17 367 LEU B C 1
ATOM 6638 O O . LEU B 1 368 ? -2.312 -5.470 -15.505 1.00 40.30 367 LEU B O 1
ATOM 6643 N N . GLN B 1 369 ? -2.576 -7.710 -15.643 1.00 48.46 368 GLN B N 1
ATOM 6644 C CA . GLN B 1 369 ? -1.368 -8.053 -14.904 1.00 44.88 368 GLN B CA 1
ATOM 6645 C C . GLN B 1 369 ? -0.315 -8.668 -15.811 1.00 42.61 368 GLN B C 1
ATOM 6646 O O . GLN B 1 369 ? -0.618 -9.527 -16.644 1.00 46.41 368 GLN B O 1
ATOM 6652 N N . PHE B 1 370 ? 0.930 -8.247 -15.607 1.00 35.30 369 PHE B N 1
ATOM 6653 C CA . PHE B 1 370 ? 2.083 -8.724 -16.352 1.00 38.89 369 PHE B CA 1
ATOM 6654 C C . PHE B 1 370 ? 3.136 -9.206 -15.364 1.00 41.90 369 PHE B C 1
ATOM 6655 O O . PHE B 1 370 ? 3.445 -8.503 -14.393 1.00 53.84 369 PHE B O 1
ATOM 6663 N N . PHE B 1 371 ? 3.685 -10.394 -15.618 1.00 36.66 370 PHE B N 1
ATOM 6664 C CA . PHE B 1 371 ? 4.668 -11.027 -14.745 1.00 35.08 370 PHE B CA 1
ATOM 6665 C C . PHE B 1 371 ? 6.062 -10.875 -15.340 1.00 39.92 370 PHE B C 1
ATOM 6666 O O . PHE B 1 371 ? 6.295 -11.272 -16.484 1.00 46.41 370 PHE B O 1
ATOM 6674 N N . LEU B 1 372 ? 6.990 -10.324 -14.559 1.00 43.38 371 LEU B N 1
ATOM 6675 C CA . LEU B 1 372 ? 8.302 -9.946 -15.071 1.00 48.82 371 LEU B CA 1
ATOM 6676 C C . LEU B 1 372 ? 9.246 -11.146 -15.020 1.00 52.67 371 LEU B C 1
ATOM 6677 O O . LEU B 1 372 ? 9.506 -11.692 -13.937 1.00 49.72 371 LEU B O 1
ATOM 6682 N N . ASN B 1 373 ? 9.764 -11.535 -16.190 1.00 60.71 372 ASN B N 1
ATOM 6683 C CA . ASN B 1 373 ? 10.724 -12.637 -16.360 1.00 67.86 372 ASN B CA 1
ATOM 6684 C C . ASN B 1 373 ? 10.229 -13.911 -15.675 1.00 74.28 372 ASN B C 1
ATOM 6685 O O . ASN B 1 373 ? 10.830 -14.425 -14.732 1.00 70.11 372 ASN B O 1
ATOM 6690 N N . GLY B 1 374 ? 9.108 -14.412 -16.168 1.00 90.99 373 GLY B N 1
ATOM 6691 C CA . GLY B 1 374 ? 8.357 -15.368 -15.391 1.00 100.31 373 GLY B CA 1
ATOM 6692 C C . GLY B 1 374 ? 6.884 -15.224 -15.714 1.00 101.22 373 GLY B C 1
ATOM 6693 O O . GLY B 1 374 ? 6.538 -14.924 -16.851 1.00 106.41 373 GLY B O 1
ATOM 6694 N N . ASN B 1 375 ? 6.005 -15.425 -14.732 1.00 95.36 374 ASN B N 1
ATOM 6695 C CA . ASN B 1 375 ? 6.351 -15.438 -13.303 1.00 89.93 374 ASN B CA 1
ATOM 6696 C C . ASN B 1 375 ? 5.107 -15.610 -12.458 1.00 91.36 374 ASN B C 1
ATOM 6697 O O . ASN B 1 375 ? 3.994 -15.702 -12.976 1.00 88.37 374 ASN B O 1
ATOM 6702 N N . LYS B 1 376 ? 5.316 -15.647 -11.147 1.00 97.41 375 LYS B N 1
ATOM 6703 C CA . LYS B 1 376 ? 4.294 -15.316 -10.170 1.00 103.49 375 LYS B CA 1
ATOM 6704 C C . LYS B 1 376 ? 4.896 -14.325 -9.180 1.00 104.35 375 LYS B C 1
ATOM 6705 O O . LYS B 1 376 ? 6.079 -14.382 -8.852 1.00 104.65 375 LYS B O 1
ATOM 6707 N N . GLU B 1 377 ? 4.060 -13.418 -8.708 1.00 99.52 376 GLU B N 1
ATOM 6708 C CA . GLU B 1 377 ? 4.418 -12.188 -7.993 1.00 97.84 376 GLU B CA 1
ATOM 6709 C C . GLU B 1 377 ? 5.466 -11.420 -8.808 1.00 97.94 376 GLU B C 1
ATOM 6710 O O . GLU B 1 377 ? 5.556 -11.598 -10.027 1.00 103.03 376 GLU B O 1
ATOM 6712 N N . SER B 1 378 ? 6.315 -10.631 -8.141 1.00 90.69 377 SER B N 1
ATOM 6713 C CA . SER B 1 378 ? 7.350 -9.812 -8.785 1.00 84.34 377 SER B CA 1
ATOM 6714 C C . SER B 1 378 ? 6.855 -9.260 -10.122 1.00 87.62 377 SER B C 1
ATOM 6715 O O . SER B 1 378 ? 7.373 -9.603 -11.181 1.00 90.53 377 SER B O 1
ATOM 6718 N N . ASN B 1 379 ? 5.820 -8.419 -10.072 1.00 85.27 378 ASN B N 1
ATOM 6719 C CA . ASN B 1 379 ? 5.023 -8.149 -11.267 1.00 81.25 378 ASN B CA 1
ATOM 6720 C C . ASN B 1 379 ? 4.482 -6.721 -11.244 1.00 76.49 378 ASN B C 1
ATOM 6721 O O . ASN B 1 379 ? 4.689 -5.969 -10.287 1.00 82.21 378 ASN B O 1
ATOM 6726 N N . LEU B 1 380 ? 3.763 -6.354 -12.310 1.00 61.39 379 LEU B N 1
ATOM 6727 C CA . LEU B 1 380 ? 3.151 -5.029 -12.368 1.00 53.28 379 LEU B CA 1
ATOM 6728 C C . LEU B 1 380 ? 1.811 -5.125 -13.086 1.00 51.15 379 LEU B C 1
ATOM 6729 O O . LEU B 1 380 ? 1.552 -6.068 -13.832 1.00 52.17 379 LEU B O 1
ATOM 6734 N N . SER B 1 381 ? 0.953 -4.141 -12.841 1.00 47.82 380 SER B N 1
ATOM 6735 C CA . SER B 1 381 ? -0.409 -4.156 -13.357 1.00 50.00 380 SER B CA 1
ATOM 6736 C C . SER B 1 381 ? -0.751 -2.767 -13.863 1.00 47.67 380 SER B C 1
ATOM 6737 O O . SER B 1 381 ? -0.279 -1.766 -13.320 1.00 45.82 380 SER B O 1
ATOM 6740 N N . THR B 1 382 ? -1.559 -2.702 -14.917 1.00 47.14 381 THR B N 1
ATOM 6741 C CA . THR B 1 382 ? -1.911 -1.399 -15.454 1.00 50.47 381 THR B CA 1
ATOM 6742 C C . THR B 1 382 ? -3.380 -1.346 -15.845 1.00 49.27 381 THR B C 1
ATOM 6743 O O . THR B 1 382 ? -3.995 -2.355 -16.217 1.00 46.25 381 THR B O 1
ATOM 6747 N N . THR B 1 383 ? -3.944 -0.154 -15.693 1.00 46.52 382 THR B N 1
ATOM 6748 C CA . THR B 1 383 ? -5.258 0.164 -16.221 1.00 48.45 382 THR B CA 1
ATOM 6749 C C . THR B 1 383 ? -5.200 0.948 -17.532 1.00 46.85 382 THR B C 1
ATOM 6750 O O . THR B 1 383 ? -6.247 1.191 -18.143 1.00 47.52 382 THR B O 1
ATOM 6754 N N . SER B 1 384 ? -4.010 1.314 -17.997 1.00 40.45 383 SER B N 1
ATOM 6755 C CA . SER B 1 384 ? -3.948 2.245 -19.121 1.00 48.19 383 SER B CA 1
ATOM 6756 C C . SER B 1 384 ? -4.025 1.512 -20.458 1.00 45.99 383 SER B C 1
ATOM 6757 O O . SER B 1 384 ? -3.282 0.547 -20.673 1.00 44.83 383 SER B O 1
ATOM 6760 N N . PRO B 1 385 ? -4.878 1.949 -21.385 1.00 45.35 384 PRO B N 1
ATOM 6761 C CA . PRO B 1 385 ? -4.832 1.371 -22.734 1.00 36.05 384 PRO B CA 1
ATOM 6762 C C . PRO B 1 385 ? -3.463 1.474 -23.372 1.00 33.99 384 PRO B C 1
ATOM 6763 O O . PRO B 1 385 ? -3.012 0.522 -24.018 1.00 32.87 384 PRO B O 1
ATOM 6767 N N . TYR B 1 386 ? -2.782 2.605 -23.185 1.00 33.64 385 TYR B N 1
ATOM 6768 C CA . TYR B 1 386 ? -1.474 2.809 -23.804 1.00 31.94 385 TYR B CA 1
ATOM 6769 C C . TYR B 1 386 ? -0.423 1.904 -23.173 1.00 32.56 385 TYR B C 1
ATOM 6770 O O . TYR B 1 386 ? 0.350 1.244 -23.884 1.00 34.49 385 TYR B O 1
ATOM 6779 N N . MET B 1 387 ? -0.375 1.852 -21.836 1.00 31.76 386 MET B N 1
ATOM 6780 C CA . MET B 1 387 ? 0.604 0.978 -21.191 1.00 35.56 386 MET B CA 1
ATOM 6781 C C . MET B 1 387 ? 0.299 -0.489 -21.471 1.00 34.17 386 MET B C 1
ATOM 6782 O O . MET B 1 387 ? 1.221 -1.297 -21.593 1.00 36.82 386 MET B O 1
ATOM 6787 N N . LYS B 1 388 ? -0.981 -0.848 -21.605 1.00 39.41 387 LYS B N 1
ATOM 6788 C CA . LYS B 1 388 ? -1.313 -2.203 -22.030 1.00 31.22 387 LYS B CA 1
ATOM 6789 C C . LYS B 1 388 ? -0.762 -2.490 -23.423 1.00 37.92 387 LYS B C 1
ATOM 6790 O O . LYS B 1 388 ? -0.156 -3.545 -23.649 1.00 31.94 387 LYS B O 1
ATOM 6796 N N . ALA B 1 389 ? -0.944 -1.561 -24.370 1.00 36.11 388 ALA B N 1
ATOM 6797 C CA . ALA B 1 389 ? -0.435 -1.795 -25.722 1.00 28.79 388 ALA B CA 1
ATOM 6798 C C . ALA B 1 389 ? 1.089 -1.910 -25.728 1.00 31.67 388 ALA B C 1
ATOM 6799 O O . ALA B 1 389 ? 1.655 -2.751 -26.448 1.00 28.72 388 ALA B O 1
ATOM 6801 N N . ILE B 1 390 ? 1.764 -1.108 -24.887 1.00 36.37 389 ILE B N 1
ATOM 6802 C CA . ILE B 1 390 ? 3.225 -1.169 -24.757 1.00 33.07 389 ILE B CA 1
ATOM 6803 C C . ILE B 1 390 ? 3.668 -2.505 -24.175 1.00 24.95 389 ILE B C 1
ATOM 6804 O O . ILE B 1 390 ? 4.585 -3.152 -24.690 1.00 23.87 389 ILE B O 1
ATOM 6809 N N . LEU B 1 391 ? 3.046 -2.926 -23.072 1.00 26.71 390 LEU B N 1
ATOM 6810 C CA . LEU B 1 391 ? 3.480 -4.154 -22.410 1.00 25.61 390 LEU B CA 1
ATOM 6811 C C . LEU B 1 391 ? 3.198 -5.380 -23.276 1.00 27.45 390 LEU B C 1
ATOM 6812 O O . LEU B 1 391 ? 4.022 -6.304 -23.352 1.00 24.75 390 LEU B O 1
ATOM 6817 N N . TYR B 1 392 ? 2.049 -5.400 -23.956 1.00 29.56 391 TYR B N 1
ATOM 6818 C CA . TYR B 1 392 ? 1.794 -6.491 -24.885 1.00 31.54 391 TYR B CA 1
ATOM 6819 C C . TYR B 1 392 ? 2.805 -6.497 -26.023 1.00 33.54 391 TYR B C 1
ATOM 6820 O O . TYR B 1 392 ? 3.209 -7.574 -26.479 1.00 24.94 391 TYR B O 1
ATOM 6829 N N . THR B 1 393 ? 3.253 -5.319 -26.476 1.00 24.61 392 THR B N 1
ATOM 6830 C CA . THR B 1 393 ? 4.285 -5.322 -27.509 1.00 28.59 392 THR B CA 1
ATOM 6831 C C . THR B 1 393 ? 5.627 -5.834 -26.976 1.00 32.67 392 THR B C 1
ATOM 6832 O O . THR B 1 393 ? 6.369 -6.506 -27.708 1.00 25.17 392 THR B O 1
ATOM 6836 N N . PHE B 1 394 ? 5.968 -5.551 -25.717 1.00 22.30 393 PHE B N 1
ATOM 6837 C CA . PHE B 1 394 ? 7.203 -6.152 -25.207 1.00 22.11 393 PHE B CA 1
ATOM 6838 C C . PHE B 1 394 ? 7.064 -7.663 -25.055 1.00 26.92 393 PHE B C 1
ATOM 6839 O O . PHE B 1 394 ? 8.042 -8.398 -25.246 1.00 24.13 393 PHE B O 1
ATOM 6847 N N . SER B 1 395 ? 5.859 -8.150 -24.734 1.00 22.86 394 SER B N 1
ATOM 6848 C CA . SER B 1 395 ? 5.702 -9.576 -24.477 1.00 24.06 394 SER B CA 1
ATOM 6849 C C . SER B 1 395 ? 5.733 -10.412 -25.750 1.00 25.05 394 SER B C 1
ATOM 6850 O O . SER B 1 395 ? 5.853 -11.638 -25.659 1.00 27.82 394 SER B O 1
ATOM 6853 N N . GLU B 1 396 ? 5.610 -9.792 -26.920 1.00 26.07 395 GLU B N 1
ATOM 6854 C CA . GLU B 1 396 ? 5.770 -10.484 -28.189 1.00 23.16 395 GLU B CA 1
ATOM 6855 C C . GLU B 1 396 ? 7.206 -10.471 -28.693 1.00 35.60 395 GLU B C 1
ATOM 6856 O O . GLU B 1 396 ? 7.493 -11.097 -29.716 1.00 29.82 395 GLU B O 1
ATOM 6862 N N . ASN B 1 397 ? 8.060 -9.649 -28.084 1.00 29.57 396 ASN B N 1
ATOM 6863 C CA . ASN B 1 397 ? 9.453 -9.454 -28.464 1.00 23.12 396 ASN B CA 1
ATOM 6864 C C . ASN B 1 397 ? 10.477 -9.933 -27.433 1.00 21.52 396 ASN B C 1
ATOM 6865 O O . ASN B 1 397 ? 11.533 -9.317 -27.337 1.00 19.84 396 ASN B O 1
ATOM 6870 N N . LEU B 1 398 ? 10.131 -10.861 -26.539 1.00 22.18 397 LEU B N 1
ATOM 6871 C CA . LEU B 1 398 ? 11.023 -11.209 -25.439 1.00 27.45 397 LEU B CA 1
ATOM 6872 C C . LEU B 1 398 ? 12.455 -11.430 -25.925 1.00 26.58 397 LEU B C 1
ATOM 6873 O O . LEU B 1 398 ? 12.681 -12.035 -26.975 1.00 18.63 397 LEU B O 1
ATOM 6878 N N . ASN B 1 399 ? 13.411 -10.881 -25.162 1.00 22.90 398 ASN B N 1
ATOM 6879 C CA . ASN B 1 399 ? 14.862 -10.980 -25.413 1.00 19.58 398 ASN B CA 1
ATOM 6880 C C . ASN B 1 399 ? 15.247 -10.597 -26.840 1.00 17.94 398 ASN B C 1
ATOM 6881 O O . ASN B 1 399 ? 16.220 -11.118 -27.390 1.00 20.63 398 ASN B O 1
ATOM 6886 N N . ASN B 1 400 ? 14.469 -9.710 -27.457 1.00 17.19 399 ASN B N 1
ATOM 6887 C CA . ASN B 1 400 ? 14.720 -9.203 -28.813 1.00 25.09 399 ASN B CA 1
ATOM 6888 C C . ASN B 1 400 ? 14.531 -7.692 -28.773 1.00 22.58 399 ASN B C 1
ATOM 6889 O O . ASN B 1 400 ? 13.387 -7.219 -28.660 1.00 19.81 399 ASN B O 1
ATOM 6894 N N . PRO B 1 401 ? 15.611 -6.915 -28.743 1.00 27.70 400 PRO B N 1
ATOM 6895 C CA . PRO B 1 401 ? 15.482 -5.479 -28.466 1.00 25.91 400 PRO B CA 1
ATOM 6896 C C . PRO B 1 401 ? 14.724 -4.728 -29.547 1.00 25.54 400 PRO B C 1
ATOM 6897 O O . PRO B 1 401 ? 14.827 -5.023 -30.740 1.00 27.03 400 PRO B O 1
ATOM 6901 N N . LEU B 1 402 ? 13.984 -3.721 -29.109 1.00 24.27 401 LEU B N 1
ATOM 6902 C CA . LEU B 1 402 ? 13.194 -2.867 -29.989 1.00 20.02 401 LEU B CA 1
ATOM 6903 C C . LEU B 1 402 ? 13.596 -1.416 -29.762 1.00 22.92 401 LEU B C 1
ATOM 6904 O O . LEU B 1 402 ? 13.821 -0.995 -28.621 1.00 24.21 401 LEU B O 1
ATOM 6909 N N . SER B 1 403 ? 13.707 -0.654 -30.844 1.00 23.66 402 SER B N 1
ATOM 6910 C CA . SER B 1 403 ? 13.931 0.776 -30.693 1.00 24.74 402 SER B CA 1
ATOM 6911 C C . SER B 1 403 ? 12.682 1.441 -30.120 1.00 23.75 402 SER B C 1
ATOM 6912 O O . SER B 1 403 ? 11.584 0.871 -30.130 1.00 25.39 402 SER B O 1
ATOM 6915 N N . PHE B 1 404 ? 12.863 2.653 -29.584 1.00 25.97 403 PHE B N 1
ATOM 6916 C CA . PHE B 1 404 ? 11.721 3.459 -29.156 1.00 27.03 403 PHE B CA 1
ATOM 6917 C C . PHE B 1 404 ? 10.654 3.524 -30.255 1.00 25.76 403 PHE B C 1
ATOM 6918 O O . PHE B 1 404 ? 9.460 3.294 -30.007 1.00 24.20 403 PHE B O 1
ATOM 6926 N N . LYS B 1 405 ? 11.081 3.791 -31.488 1.00 32.22 404 LYS B N 1
ATOM 6927 C CA . LYS B 1 405 ? 10.127 3.902 -32.589 1.00 35.61 404 LYS B CA 1
ATOM 6928 C C . LYS B 1 405 ? 9.432 2.571 -32.857 1.00 32.85 404 LYS B C 1
ATOM 6929 O O . LYS B 1 405 ? 8.228 2.539 -33.148 1.00 29.53 404 LYS B O 1
ATOM 6935 N N . GLN B 1 406 ? 10.164 1.460 -32.751 1.00 24.11 405 GLN B N 1
ATOM 6936 C CA . GLN B 1 406 ? 9.559 0.162 -33.037 1.00 23.07 405 GLN B CA 1
ATOM 6937 C C . GLN B 1 406 ? 8.505 -0.197 -31.996 1.00 24.29 405 GLN B C 1
ATOM 6938 O O . GLN B 1 406 ? 7.372 -0.552 -32.346 1.00 27.25 405 GLN B O 1
ATOM 6944 N N . VAL B 1 407 ? 8.858 -0.085 -30.707 1.00 24.17 406 VAL B N 1
ATOM 6945 C CA . VAL B 1 407 ? 7.909 -0.357 -29.627 1.00 27.29 406 VAL B CA 1
ATOM 6946 C C . VAL B 1 407 ? 6.656 0.486 -29.786 1.00 22.69 406 VAL B C 1
ATOM 6947 O O . VAL B 1 407 ? 5.529 -0.026 -29.723 1.00 29.04 406 VAL B O 1
ATOM 6951 N N . THR B 1 408 ? 6.831 1.804 -29.934 1.00 23.19 407 THR B N 1
ATOM 6952 C CA . THR B 1 408 ? 5.650 2.663 -29.941 1.00 30.01 407 THR B CA 1
ATOM 6953 C C . THR B 1 408 ? 4.815 2.475 -31.212 1.00 27.24 407 THR B C 1
ATOM 6954 O O . THR B 1 408 ? 3.579 2.533 -31.153 1.00 25.85 407 THR B O 1
ATOM 6958 N N . SER B 1 409 ? 5.445 2.204 -32.357 1.00 24.71 408 SER B N 1
ATOM 6959 C CA . SER B 1 409 ? 4.645 2.012 -33.570 1.00 27.72 408 SER B CA 1
ATOM 6960 C C . SER B 1 409 ? 3.838 0.722 -33.498 1.00 31.10 408 SER B C 1
ATOM 6961 O O . SER B 1 409 ? 2.652 0.695 -33.864 1.00 26.33 408 SER B O 1
ATOM 6964 N N . GLU B 1 410 ? 4.461 -0.347 -33.000 1.00 24.38 409 GLU B N 1
ATOM 6965 C CA . GLU B 1 410 ? 3.771 -1.626 -32.872 1.00 31.66 409 GLU B CA 1
ATOM 6966 C C . GLU B 1 410 ? 2.656 -1.561 -31.840 1.00 29.90 409 GLU B C 1
ATOM 6967 O O . GLU B 1 410 ? 1.620 -2.209 -32.010 1.00 26.23 409 GLU B O 1
ATOM 6973 N N . ALA B 1 411 ? 2.856 -0.819 -30.747 1.00 25.20 410 ALA B N 1
ATOM 6974 C CA . ALA B 1 411 ? 1.758 -0.654 -29.802 1.00 26.19 410 ALA B CA 1
ATOM 6975 C C . ALA B 1 411 ? 0.631 0.168 -30.426 1.00 27.48 410 ALA B C 1
ATOM 6976 O O . ALA B 1 411 ? -0.568 -0.122 -30.231 1.00 38.50 410 ALA B O 1
ATOM 6978 N N . ASN B 1 412 ? 0.999 1.185 -31.206 1.00 30.34 411 ASN B N 1
ATOM 6979 C CA . ASN B 1 412 ? -0.009 2.005 -31.872 1.00 28.79 411 ASN B CA 1
ATOM 6980 C C . ASN B 1 412 ? -0.856 1.189 -32.845 1.00 29.49 411 ASN B C 1
ATOM 6981 O O . ASN B 1 412 ? -2.049 1.471 -33.011 1.00 31.95 411 ASN B O 1
ATOM 6986 N N . THR B 1 413 ? -0.279 0.174 -33.503 1.00 28.76 412 THR B N 1
ATOM 6987 C CA . THR B 1 413 ? -1.142 -0.634 -34.368 1.00 32.92 412 THR B CA 1
ATOM 6988 C C . THR B 1 413 ? -2.143 -1.457 -33.565 1.00 30.50 412 THR B C 1
ATOM 6989 O O . THR B 1 413 ? -3.152 -1.894 -34.124 1.00 31.76 412 THR B O 1
ATOM 6993 N N . LYS B 1 414 ? -1.900 -1.672 -32.270 1.00 29.98 413 LYS B N 1
ATOM 6994 C CA . LYS B 1 414 ? -2.915 -2.278 -31.421 1.00 31.06 413 LYS B CA 1
ATOM 6995 C C . LYS B 1 414 ? -3.978 -1.277 -30.995 1.00 39.94 413 LYS B C 1
ATOM 6996 O O . LYS B 1 414 ? -5.090 -1.693 -30.652 1.00 36.26 413 LYS B O 1
ATOM 7002 N N . LEU B 1 415 ? -3.662 0.023 -31.001 1.00 34.56 414 LEU B N 1
ATOM 7003 C CA . LEU B 1 415 ? -4.640 1.072 -30.706 1.00 33.59 414 LEU B CA 1
ATOM 7004 C C . LEU B 1 415 ? -5.298 1.673 -31.960 1.00 34.59 414 LEU B C 1
ATOM 7005 O O . LEU B 1 415 ? -5.766 2.812 -31.916 1.00 35.51 414 LEU B O 1
ATOM 7010 N N . ASN B 1 416 ? -5.233 0.984 -33.097 1.00 34.47 415 ASN B N 1
ATOM 7011 C CA . ASN B 1 416 ? -5.816 1.442 -34.361 1.00 35.52 415 ASN B CA 1
ATOM 7012 C C . ASN B 1 416 ? -5.058 2.628 -34.953 1.00 35.02 415 ASN B C 1
ATOM 7013 O O . ASN B 1 416 ? -5.627 3.442 -35.686 1.00 36.18 415 ASN B O 1
ATOM 7018 N N . ASN B 1 417 ? -3.765 2.749 -34.644 1.00 33.48 416 ASN B N 1
ATOM 7019 C CA . ASN B 1 417 ? -2.860 3.713 -35.267 1.00 48.32 416 ASN B CA 1
ATOM 7020 C C . ASN B 1 417 ? -3.160 5.166 -34.900 1.00 47.41 416 ASN B C 1
ATOM 7021 O O . ASN B 1 417 ? -2.500 6.067 -35.423 1.00 44.99 416 ASN B O 1
ATOM 7026 N N . THR B 1 418 ? -4.159 5.417 -34.057 1.00 34.95 417 THR B N 1
ATOM 7027 C CA . THR B 1 418 ? -4.625 6.739 -33.661 1.00 36.15 417 THR B CA 1
ATOM 7028 C C . THR B 1 418 ? -3.896 7.338 -32.445 1.00 42.82 417 THR B C 1
ATOM 7029 O O . THR B 1 418 ? -3.966 8.558 -32.236 1.00 36.53 417 THR B O 1
ATOM 7033 N N . LYS B 1 419 ? -3.192 6.515 -31.657 1.00 34.27 418 LYS B N 1
ATOM 7034 C CA . LYS B 1 419 ? -2.687 6.865 -30.327 1.00 33.97 418 LYS B CA 1
ATOM 7035 C C . LYS B 1 419 ? -1.175 7.122 -30.207 1.00 32.64 418 LYS B C 1
ATOM 7036 O O . LYS B 1 419 ? -0.643 7.003 -29.093 1.00 36.13 418 LYS B O 1
ATOM 7042 N N . LEU B 1 420 ? -0.437 7.313 -31.307 1.00 32.11 419 LEU B N 1
ATOM 7043 C CA . LEU B 1 420 ? 1.029 7.326 -31.212 1.00 32.12 419 LEU B CA 1
ATOM 7044 C C . LEU B 1 420 ? 1.547 8.312 -30.162 1.00 31.95 419 LEU B C 1
ATOM 7045 O O . LEU B 1 420 ? 2.497 8.006 -29.430 1.00 30.27 419 LEU B O 1
ATOM 7050 N N . ASN B 1 421 ? 0.938 9.502 -30.081 1.00 37.41 420 ASN B N 1
ATOM 7051 C CA . ASN B 1 421 ? 1.381 10.528 -29.134 1.00 33.47 420 ASN B CA 1
ATOM 7052 C C . ASN B 1 421 ? 1.207 10.067 -27.695 1.00 43.22 420 ASN B C 1
ATOM 7053 O O . ASN B 1 421 ? 2.141 10.149 -26.889 1.00 32.88 420 ASN B O 1
ATOM 7058 N N . GLU B 1 422 ? 0.013 9.577 -27.359 1.00 33.94 421 GLU B N 1
ATOM 7059 C CA . GLU B 1 422 ? -0.255 9.124 -25.999 1.00 34.12 421 GLU B CA 1
ATOM 7060 C C . GLU B 1 422 ? 0.632 7.950 -25.619 1.00 34.02 421 GLU B C 1
ATOM 7061 O O . GLU B 1 422 ? 1.079 7.847 -24.470 1.00 43.84 421 GLU B O 1
ATOM 7067 N N . ILE B 1 423 ? 0.885 7.049 -26.569 1.00 31.22 422 ILE B N 1
ATOM 7068 C CA . ILE B 1 423 ? 1.788 5.931 -26.329 1.00 38.29 422 ILE B CA 1
ATOM 7069 C C . ILE B 1 423 ? 3.207 6.426 -26.056 1.00 42.15 422 ILE B C 1
ATOM 7070 O O . ILE B 1 423 ? 3.872 5.970 -25.109 1.00 40.98 422 ILE B O 1
ATOM 7075 N N . LYS B 1 424 ? 3.701 7.352 -26.890 1.00 31.69 423 LYS B N 1
ATOM 7076 C CA . LYS B 1 424 ? 5.042 7.885 -26.670 1.00 35.41 423 LYS B CA 1
ATOM 7077 C C . LYS B 1 424 ? 5.132 8.577 -25.321 1.00 39.57 423 LYS B C 1
ATOM 7078 O O . LYS B 1 424 ? 6.135 8.440 -24.610 1.00 32.40 423 LYS B O 1
ATOM 7084 N N . ASN B 1 425 ? 4.084 9.315 -24.949 1.00 35.87 424 ASN B N 1
ATOM 7085 C CA . ASN B 1 425 ? 4.044 9.946 -23.635 1.00 38.58 424 ASN B CA 1
ATOM 7086 C C . ASN B 1 425 ? 4.130 8.908 -22.518 1.00 33.27 424 ASN B C 1
ATOM 7087 O O . ASN B 1 425 ? 4.921 9.055 -21.580 1.00 35.39 424 ASN B O 1
ATOM 7092 N N . GLU B 1 426 ? 3.332 7.837 -22.608 1.00 32.61 425 GLU B N 1
ATOM 7093 C CA . GLU B 1 426 ? 3.330 6.820 -21.553 1.00 36.93 425 GLU B CA 1
ATOM 7094 C C . GLU B 1 426 ? 4.684 6.136 -21.414 1.00 32.90 425 GLU B C 1
ATOM 7095 O O . GLU B 1 426 ? 5.141 5.884 -20.293 1.00 29.56 425 GLU B O 1
ATOM 7101 N N . LEU B 1 427 ? 5.323 5.792 -22.537 1.00 32.08 426 LEU B N 1
ATOM 7102 C CA . LEU B 1 427 ? 6.639 5.155 -22.478 1.00 31.94 426 LEU B CA 1
ATOM 7103 C C . LEU B 1 427 ? 7.690 6.106 -21.920 1.00 29.35 426 LEU B C 1
ATOM 7104 O O . LEU B 1 427 ? 8.496 5.724 -21.066 1.00 32.84 426 LEU B O 1
ATOM 7109 N N . LEU B 1 428 ? 7.712 7.342 -22.420 1.00 28.27 427 LEU B N 1
ATOM 7110 C CA . LEU B 1 428 ? 8.625 8.362 -21.909 1.00 28.89 427 LEU B CA 1
ATOM 7111 C C . LEU B 1 428 ? 8.541 8.503 -20.393 1.00 31.66 427 LEU B C 1
ATOM 7112 O O . LEU B 1 428 ? 9.566 8.564 -19.700 1.00 36.01 427 LEU B O 1
ATOM 7117 N N . ASN B 1 429 ? 7.325 8.569 -19.851 1.00 36.19 428 ASN B N 1
ATOM 7118 C CA . ASN B 1 429 ? 7.188 8.891 -18.434 1.00 41.36 428 ASN B CA 1
ATOM 7119 C C . ASN B 1 429 ? 7.672 7.768 -17.526 1.00 37.60 428 ASN B C 1
ATOM 7120 O O . ASN B 1 429 ? 7.927 8.004 -16.340 1.00 37.79 428 ASN B O 1
ATOM 7125 N N . ASN B 1 430 ? 7.846 6.573 -18.069 1.00 36.06 429 ASN B N 1
ATOM 7126 C CA . ASN B 1 430 ? 8.013 5.343 -17.308 1.00 41.01 429 ASN B CA 1
ATOM 7127 C C . ASN B 1 430 ? 9.356 4.681 -17.567 1.00 42.85 429 ASN B C 1
ATOM 7128 O O . ASN B 1 430 ? 10.053 4.314 -16.612 1.00 46.39 429 ASN B O 1
ATOM 7133 N N . ALA B 1 431 ? 9.705 4.473 -18.840 1.00 40.50 430 ALA B N 1
ATOM 7134 C CA . ALA B 1 431 ? 10.835 3.652 -19.268 1.00 32.86 430 ALA B CA 1
ATOM 7135 C C . ALA B 1 431 ? 12.096 3.846 -18.437 1.00 34.12 430 ALA B C 1
ATOM 7136 O O . ALA B 1 431 ? 12.645 2.879 -17.901 1.00 33.04 430 ALA B O 1
ATOM 7138 N N . MET B 1 432 ? 12.620 5.071 -18.396 1.00 33.94 431 MET B N 1
ATOM 7139 C CA . MET B 1 432 ? 13.892 5.299 -17.721 1.00 34.50 431 MET B CA 1
ATOM 7140 C C . MET B 1 432 ? 13.809 4.984 -16.233 1.00 35.82 431 MET B C 1
ATOM 7141 O O . MET B 1 432 ? 14.774 4.474 -15.651 1.00 30.34 431 MET B O 1
ATOM 7146 N N . LYS B 1 433 ? 12.672 5.261 -15.592 1.00 33.16 432 LYS B N 1
ATOM 7147 C CA . LYS B 1 433 ? 12.555 4.904 -14.177 1.00 36.06 432 LYS B CA 1
ATOM 7148 C C . LYS B 1 433 ? 12.676 3.392 -13.979 1.00 32.04 432 LYS B C 1
ATOM 7149 O O . LYS B 1 433 ? 13.367 2.928 -13.064 1.00 36.57 432 LYS B O 1
ATOM 7155 N N . LEU B 1 434 ? 12.030 2.608 -14.848 1.00 30.68 433 LEU B N 1
ATOM 7156 C CA . LEU B 1 434 ? 12.125 1.155 -14.766 1.00 33.08 433 LEU B CA 1
ATOM 7157 C C . LEU B 1 434 ? 13.505 0.644 -15.179 1.00 28.83 433 LEU B C 1
ATOM 7158 O O . LEU B 1 434 ? 13.941 -0.406 -14.700 1.00 30.37 433 LEU B O 1
ATOM 7163 N N . VAL B 1 435 ? 14.199 1.349 -16.070 1.00 27.31 434 VAL B N 1
ATOM 7164 C CA . VAL B 1 435 ? 15.575 0.980 -16.390 1.00 23.37 434 VAL B CA 1
ATOM 7165 C C . VAL B 1 435 ? 16.464 1.181 -15.169 1.00 37.83 434 VAL B C 1
ATOM 7166 O O . VAL B 1 435 ? 17.198 0.280 -14.751 1.00 25.25 434 VAL B O 1
ATOM 7170 N N . LEU B 1 436 ? 16.405 2.371 -14.575 1.00 25.58 435 LEU B N 1
ATOM 7171 C CA . LEU B 1 436 ? 17.245 2.645 -13.422 1.00 26.63 435 LEU B CA 1
ATOM 7172 C C . LEU B 1 436 ? 16.896 1.750 -12.241 1.00 33.60 435 LEU B C 1
ATOM 7173 O O . LEU B 1 436 ? 17.765 1.486 -11.408 1.00 28.06 435 LEU B O 1
ATOM 7178 N N . GLN B 1 437 ? 15.666 1.239 -12.163 1.00 34.36 436 GLN B N 1
ATOM 7179 C CA . GLN B 1 437 ? 15.353 0.257 -11.129 1.00 36.94 436 GLN B CA 1
ATOM 7180 C C . GLN B 1 437 ? 15.679 -1.182 -11.533 1.00 36.33 436 GLN B C 1
ATOM 7181 O O . GLN B 1 437 ? 15.553 -2.087 -10.703 1.00 29.51 436 GLN B O 1
ATOM 7187 N N . GLY B 1 438 ? 16.089 -1.423 -12.775 1.00 28.50 437 GLY B N 1
ATOM 7188 C CA . GLY B 1 438 ? 16.511 -2.748 -13.179 1.00 33.03 437 GLY B CA 1
ATOM 7189 C C . GLY B 1 438 ? 15.427 -3.633 -13.755 1.00 31.10 437 GLY B C 1
ATOM 7190 O O . GLY B 1 438 ? 15.692 -4.812 -14.024 1.00 31.76 437 GLY B O 1
ATOM 7191 N N . TYR B 1 439 ? 14.218 -3.114 -13.949 1.00 25.35 438 TYR B N 1
ATOM 7192 C CA . TYR B 1 439 ? 13.152 -3.926 -14.527 1.00 31.92 438 TYR B CA 1
ATOM 7193 C C . TYR B 1 439 ? 13.233 -4.003 -16.046 1.00 28.90 438 TYR B C 1
ATOM 7194 O O . TYR B 1 439 ? 12.839 -5.020 -16.628 1.00 24.02 438 TYR B O 1
ATOM 7203 N N . ILE B 1 440 ? 13.724 -2.953 -16.701 1.00 26.93 439 ILE B N 1
ATOM 7204 C CA . ILE B 1 440 ? 13.820 -2.893 -18.155 1.00 24.32 439 ILE B CA 1
ATOM 7205 C C . ILE B 1 440 ? 15.295 -2.907 -18.532 1.00 27.43 439 ILE B C 1
ATOM 7206 O O . ILE B 1 440 ? 16.112 -2.275 -17.857 1.00 30.97 439 ILE B O 1
ATOM 7211 N N . SER B 1 441 ? 15.643 -3.630 -19.599 1.00 22.10 440 SER B N 1
ATOM 7212 C CA . SER B 1 441 ? 17.005 -3.623 -20.125 1.00 27.16 440 SER B CA 1
ATOM 7213 C C . SER B 1 441 ? 17.115 -2.641 -21.281 1.00 21.41 440 SER B C 1
ATOM 7214 O O . SER B 1 441 ? 16.227 -2.574 -22.135 1.00 27.56 440 SER B O 1
ATOM 7217 N N . ILE B 1 442 ? 18.201 -1.875 -21.299 1.00 21.36 441 ILE B N 1
ATOM 7218 C CA . ILE B 1 442 ? 18.602 -1.092 -22.467 1.00 23.82 441 ILE B CA 1
ATOM 7219 C C . ILE B 1 442 ? 19.822 -1.755 -23.096 1.00 28.62 441 ILE B C 1
ATOM 7220 O O . ILE B 1 442 ? 20.644 -2.361 -22.405 1.00 29.71 441 ILE B O 1
ATOM 7225 N N . THR B 1 443 ? 19.943 -1.639 -24.418 1.00 20.33 442 THR B N 1
ATOM 7226 C CA . THR B 1 443 ? 21.093 -2.200 -25.107 1.00 25.22 442 THR B CA 1
ATOM 7227 C C . THR B 1 443 ? 21.355 -1.404 -26.379 1.00 22.56 442 THR B C 1
ATOM 7228 O O . THR B 1 443 ? 20.431 -0.884 -27.009 1.00 22.21 442 THR B O 1
ATOM 7232 N N . ASN B 1 444 ? 22.625 -1.315 -26.747 1.00 18.12 443 ASN B N 1
ATOM 7233 C CA . ASN B 1 444 ? 23.011 -0.798 -28.054 1.00 18.62 443 ASN B CA 1
ATOM 7234 C C . ASN B 1 444 ? 22.896 -1.839 -29.167 1.00 28.81 443 ASN B C 1
ATOM 7235 O O . ASN B 1 444 ? 23.134 -1.496 -30.331 1.00 24.64 443 ASN B O 1
ATOM 7240 N N . GLN B 1 445 ? 22.577 -3.093 -28.838 1.00 21.40 444 GLN B N 1
ATOM 7241 C CA . GLN B 1 445 ? 22.335 -4.113 -29.854 1.00 23.65 444 GLN B CA 1
ATOM 7242 C C . GLN B 1 445 ? 21.013 -3.888 -30.572 1.00 26.69 444 GLN B C 1
ATOM 7243 O O . GLN B 1 445 ? 20.026 -3.463 -29.972 1.00 26.30 444 GLN B O 1
ATOM 7249 N N . LYS B 1 446 ? 21.000 -4.204 -31.863 1.00 31.73 445 LYS B N 1
ATOM 7250 C CA . LYS B 1 446 ? 19.867 -3.952 -32.743 1.00 39.52 445 LYS B CA 1
ATOM 7251 C C . LYS B 1 446 ? 18.803 -5.044 -32.664 1.00 31.55 445 LYS B C 1
ATOM 7252 O O . LYS B 1 446 ? 19.043 -6.172 -32.222 1.00 25.23 445 LYS B O 1
ATOM 7258 N N . HIS B 1 447 ? 17.598 -4.673 -33.082 1.00 28.25 446 HIS B N 1
ATOM 7259 C CA . HIS B 1 447 ? 16.538 -5.648 -33.290 1.00 31.79 446 HIS B CA 1
ATOM 7260 C C . HIS B 1 447 ? 17.000 -6.761 -34.226 1.00 27.50 446 HIS B C 1
ATOM 7261 O O . HIS B 1 447 ? 17.642 -6.509 -35.248 1.00 20.23 446 HIS B O 1
ATOM 7268 N N . ARG B 1 448 ? 16.666 -8.001 -33.878 1.00 25.80 447 ARG B N 1
ATOM 7269 C CA . ARG B 1 448 ? 17.003 -9.157 -34.698 1.00 22.43 447 ARG B CA 1
ATOM 7270 C C . ARG B 1 448 ? 15.808 -9.560 -35.548 1.00 27.10 447 ARG B C 1
ATOM 7271 O O . ARG B 1 448 ? 14.663 -9.502 -35.089 1.00 25.48 447 ARG B O 1
ATOM 7279 N N . SER B 1 449 ? 16.089 -9.994 -36.779 1.00 31.18 448 SER B N 1
ATOM 7280 C CA . SER B 1 449 ? 15.044 -10.503 -37.660 1.00 38.08 448 SER B CA 1
ATOM 7281 C C . SER B 1 449 ? 14.258 -11.614 -36.978 1.00 34.34 448 SER B C 1
ATOM 7282 O O . SER B 1 449 ? 14.828 -12.458 -36.282 1.00 33.37 448 SER B O 1
ATOM 7285 N N . LYS B 1 450 ? 12.947 -11.621 -37.194 1.00 38.26 449 LYS B N 1
ATOM 7286 C CA . LYS B 1 450 ? 12.108 -12.680 -36.649 1.00 42.62 449 LYS B CA 1
ATOM 7287 C C . LYS B 1 450 ? 12.593 -14.043 -37.129 1.00 38.18 449 LYS B C 1
ATOM 7288 O O . LYS B 1 450 ? 12.728 -14.252 -38.344 1.00 37.00 449 LYS B O 1
ATOM 7294 N N . PRO B 1 451 ? 12.883 -14.979 -36.228 1.00 34.62 450 PRO B N 1
ATOM 7295 C CA . PRO B 1 451 ? 13.245 -16.332 -36.667 1.00 37.20 450 PRO B CA 1
ATOM 7296 C C . PRO B 1 451 ? 12.087 -16.987 -37.405 1.00 39.67 450 PRO B C 1
ATOM 7297 O O . PRO B 1 451 ? 10.916 -16.750 -37.103 1.00 39.39 450 PRO B O 1
ATOM 7301 N N . VAL B 1 452 ? 12.429 -17.810 -38.392 1.00 41.51 451 VAL B N 1
ATOM 7302 C CA . VAL B 1 452 ? 11.444 -18.580 -39.144 1.00 43.99 451 VAL B CA 1
ATOM 7303 C C . VAL B 1 452 ? 11.313 -19.949 -38.489 1.00 49.86 451 VAL B C 1
ATOM 7304 O O . VAL B 1 452 ? 12.298 -20.686 -38.373 1.00 58.16 451 VAL B O 1
ATOM 7308 N N . LEU B 1 453 ? 10.099 -20.292 -38.064 1.00 42.37 452 LEU B N 1
ATOM 7309 C CA . LEU B 1 453 ? 9.882 -21.483 -37.253 1.00 43.73 452 LEU B CA 1
ATOM 7310 C C . LEU B 1 453 ? 9.545 -22.732 -38.064 1.00 52.07 452 LEU B C 1
ATOM 7311 O O . LEU B 1 453 ? 9.408 -23.804 -37.468 1.00 55.68 452 LEU B O 1
ATOM 7316 N N . ASP B 1 454 ? 9.400 -22.635 -39.392 1.00 57.19 453 ASP B N 1
ATOM 7317 C CA . ASP B 1 454 ? 9.159 -23.837 -40.192 1.00 57.76 453 ASP B CA 1
ATOM 7318 C C . ASP B 1 454 ? 10.335 -24.797 -40.087 1.00 54.50 453 ASP B C 1
ATOM 7319 O O . ASP B 1 454 ? 10.162 -25.997 -39.843 1.00 57.59 453 ASP B O 1
ATOM 7324 N N . LYS B 1 455 ? 11.543 -24.280 -40.274 1.00 39.08 454 LYS B N 1
ATOM 7325 C CA . LYS B 1 455 ? 12.771 -25.049 -40.136 1.00 38.12 454 LYS B CA 1
ATOM 7326 C C . LYS B 1 455 ? 13.617 -24.281 -39.135 1.00 44.25 454 LYS B C 1
ATOM 7327 O O . LYS B 1 455 ? 14.461 -23.457 -39.521 1.00 41.12 454 LYS B O 1
ATOM 7333 N N . PRO B 1 456 ? 13.378 -24.486 -37.838 1.00 40.16 455 PRO B N 1
ATOM 7334 C CA . PRO B 1 456 ? 14.069 -23.681 -36.823 1.00 42.72 455 PRO B CA 1
ATOM 7335 C C . PRO B 1 456 ? 15.578 -23.850 -36.912 1.00 39.62 455 PRO B C 1
ATOM 7336 O O . PRO B 1 456 ? 16.089 -24.940 -37.175 1.00 37.93 455 PRO B O 1
ATOM 7340 N N . LYS B 1 457 ? 16.289 -22.740 -36.721 1.00 42.18 456 LYS B N 1
ATOM 7341 C CA . LYS B 1 457 ? 17.731 -22.665 -36.941 1.00 37.58 456 LYS B CA 1
ATOM 7342 C C . LYS B 1 457 ? 18.356 -21.986 -35.731 1.00 29.19 456 LYS B C 1
ATOM 7343 O O . LYS B 1 457 ? 18.102 -20.801 -35.480 1.00 24.90 456 LYS B O 1
ATOM 7349 N N . THR B 1 458 ? 19.175 -22.718 -34.985 1.00 26.88 457 THR B N 1
ATOM 7350 C CA . THR B 1 458 ? 19.827 -22.116 -33.832 1.00 33.60 457 THR B CA 1
ATOM 7351 C C . THR B 1 458 ? 21.192 -21.571 -34.261 1.00 31.44 457 THR B C 1
ATOM 7352 O O . THR B 1 458 ? 21.506 -21.499 -35.452 1.00 29.08 457 THR B O 1
ATOM 7356 N N . THR B 1 459 ? 22.001 -21.118 -33.308 1.00 26.59 458 THR B N 1
ATOM 7357 C CA . THR B 1 459 ? 23.222 -20.418 -33.675 1.00 31.29 458 THR B CA 1
ATOM 7358 C C . THR B 1 459 ? 24.407 -21.380 -33.782 1.00 31.07 458 THR B C 1
ATOM 7359 O O . THR B 1 459 ? 24.344 -22.546 -33.379 1.00 29.39 458 THR B O 1
ATOM 7363 N N . GLN B 1 460 ? 25.527 -20.843 -34.267 1.00 31.84 459 GLN B N 1
ATOM 7364 C CA . GLN B 1 460 ? 26.723 -21.660 -34.465 1.00 34.24 459 GLN B CA 1
ATOM 7365 C C . GLN B 1 460 ? 27.257 -22.173 -33.130 1.00 23.07 459 GLN B C 1
ATOM 7366 O O . GLN B 1 460 ? 27.529 -23.378 -32.959 1.00 24.02 459 GLN B O 1
ATOM 7372 N N . MET B 1 461 ? 27.389 -21.266 -32.162 1.00 26.13 460 MET B N 1
ATOM 7373 C CA . MET B 1 461 ? 27.785 -21.664 -30.819 1.00 21.57 460 MET B CA 1
ATOM 7374 C C . MET B 1 461 ? 26.846 -22.726 -30.261 1.00 24.06 460 MET B C 1
ATOM 7375 O O . MET B 1 461 ? 27.302 -23.731 -29.704 1.00 29.81 460 MET B O 1
ATOM 7380 N N . VAL B 1 462 ? 25.530 -22.539 -30.425 1.00 29.39 461 VAL B N 1
ATOM 7381 C CA . VAL B 1 462 ? 24.572 -23.430 -29.773 1.00 22.53 461 VAL B CA 1
ATOM 7382 C C . VAL B 1 462 ? 24.572 -24.806 -30.430 1.00 31.30 461 VAL B C 1
ATOM 7383 O O . VAL B 1 462 ? 24.591 -25.827 -29.733 1.00 24.93 461 VAL B O 1
ATOM 7387 N N . ILE B 1 463 ? 24.524 -24.866 -31.774 1.00 24.77 462 ILE B N 1
ATOM 7388 C CA . ILE B 1 463 ? 24.628 -26.166 -32.435 1.00 26.50 462 ILE B CA 1
ATOM 7389 C C . ILE B 1 463 ? 25.880 -26.886 -31.960 1.00 31.69 462 ILE B C 1
ATOM 7390 O O . ILE B 1 463 ? 25.858 -28.095 -31.681 1.00 33.51 462 ILE B O 1
ATOM 7395 N N . TYR B 1 464 ? 26.995 -26.155 -31.864 1.00 31.16 463 TYR B N 1
ATOM 7396 C CA . TYR B 1 464 ? 28.243 -26.785 -31.437 1.00 30.84 463 TYR B CA 1
ATOM 7397 C C . TYR B 1 464 ? 28.131 -27.339 -30.021 1.00 33.02 463 TYR B C 1
ATOM 7398 O O . TYR B 1 464 ? 28.537 -28.476 -29.748 1.00 27.84 463 TYR B O 1
ATOM 7407 N N . GLN B 1 465 ? 27.587 -26.541 -29.099 1.00 30.19 464 GLN B N 1
ATOM 7408 C CA . GLN B 1 465 ? 27.457 -26.993 -27.721 1.00 34.30 464 GLN B CA 1
ATOM 7409 C C . GLN B 1 465 ? 26.534 -28.201 -27.624 1.00 37.30 464 GLN B C 1
ATOM 7410 O O . GLN B 1 465 ? 26.832 -29.163 -26.909 1.00 33.63 464 GLN B O 1
ATOM 7416 N N . ALA B 1 466 ? 25.424 -28.185 -28.363 1.00 39.19 465 ALA B N 1
ATOM 7417 C CA . ALA B 1 466 ? 24.485 -29.294 -28.282 1.00 32.26 465 ALA B CA 1
ATOM 7418 C C . ALA B 1 466 ? 25.077 -30.572 -28.862 1.00 30.50 465 ALA B C 1
ATOM 7419 O O . ALA B 1 466 ? 24.862 -31.658 -28.315 1.00 35.44 465 ALA B O 1
ATOM 7421 N N . LYS B 1 467 ? 25.821 -30.473 -29.968 1.00 49.00 466 LYS B N 1
ATOM 7422 C CA . LYS B 1 467 ? 26.407 -31.673 -30.566 1.00 49.58 466 LYS B CA 1
ATOM 7423 C C . LYS B 1 467 ? 27.573 -32.205 -29.738 1.00 47.14 466 LYS B C 1
ATOM 7424 O O . LYS B 1 467 ? 27.596 -33.380 -29.355 1.00 49.97 466 LYS B O 1
ATOM 7430 N N . TYR B 1 468 ? 28.572 -31.363 -29.494 1.00 39.94 467 TYR B N 1
ATOM 7431 C CA . TYR B 1 468 ? 29.869 -31.797 -28.991 1.00 42.42 467 TYR B CA 1
ATOM 7432 C C . TYR B 1 468 ? 30.116 -31.543 -27.505 1.00 45.33 467 TYR B C 1
ATOM 7433 O O . TYR B 1 468 ? 31.218 -31.821 -27.033 1.00 45.38 467 TYR B O 1
ATOM 7442 N N . THR B 1 469 ? 29.151 -31.014 -26.753 1.00 41.90 468 THR B N 1
ATOM 7443 C CA . THR B 1 469 ? 29.523 -30.655 -25.389 1.00 49.96 468 THR B CA 1
ATOM 7444 C C . THR B 1 469 ? 28.699 -31.431 -24.361 1.00 54.45 468 THR B C 1
ATOM 7445 O O . THR B 1 469 ? 27.526 -31.738 -24.610 1.00 60.17 468 THR B O 1
ATOM 7449 N N . PRO B 1 470 ? 29.301 -31.815 -23.224 1.00 49.43 469 PRO B N 1
ATOM 7450 C CA . PRO B 1 470 ? 28.537 -32.523 -22.184 1.00 44.29 469 PRO B CA 1
ATOM 7451 C C . PRO B 1 470 ? 27.611 -31.636 -21.369 1.00 44.49 469 PRO B C 1
ATOM 7452 O O . PRO B 1 470 ? 26.655 -32.153 -20.773 1.00 41.60 469 PRO B O 1
ATOM 7456 N N . SER B 1 471 ? 27.881 -30.334 -21.296 1.00 42.56 470 SER B N 1
ATOM 7457 C CA . SER B 1 471 ? 27.108 -29.451 -20.433 1.00 47.38 470 SER B CA 1
ATOM 7458 C C . SER B 1 471 ? 25.653 -29.384 -20.873 1.00 41.93 470 SER B C 1
ATOM 7459 O O . SER B 1 471 ? 25.332 -29.489 -22.060 1.00 43.28 470 SER B O 1
ATOM 7462 N N . MET B 1 472 ? 24.775 -29.193 -19.887 1.00 38.69 471 MET B N 1
ATOM 7463 C CA . MET B 1 472 ? 23.324 -29.156 -20.037 1.00 36.47 471 MET B CA 1
ATOM 7464 C C . MET B 1 472 ? 22.784 -27.753 -20.274 1.00 37.71 471 MET B C 1
ATOM 7465 O O . MET B 1 472 ? 21.605 -27.504 -20.003 1.00 41.64 471 MET B O 1
ATOM 7470 N N . TRP B 1 473 ? 23.647 -26.804 -20.639 1.00 36.81 472 TRP B N 1
ATOM 7471 C CA . TRP B 1 473 ? 23.246 -25.452 -20.991 1.00 32.52 472 TRP B CA 1
ATOM 7472 C C . TRP B 1 473 ? 23.926 -25.037 -22.296 1.00 23.37 472 TRP B C 1
ATOM 7473 O O . TRP B 1 473 ? 24.909 -25.639 -22.736 1.00 25.89 472 TRP B O 1
ATOM 7484 N N . VAL B 1 474 ? 23.396 -23.986 -22.914 1.00 22.39 473 VAL B N 1
ATOM 7485 C CA . VAL B 1 474 ? 23.957 -23.430 -24.137 1.00 21.68 473 VAL B CA 1
ATOM 7486 C C . VAL B 1 474 ? 24.019 -21.919 -23.962 1.00 24.03 473 VAL B C 1
ATOM 7487 O O . VAL B 1 474 ? 23.408 -21.356 -23.059 1.00 21.15 473 VAL B O 1
ATOM 7491 N N . THR B 1 475 ? 24.780 -21.257 -24.819 1.00 22.50 474 THR B N 1
ATOM 7492 C CA . THR B 1 475 ? 24.962 -19.816 -24.719 1.00 20.40 474 THR B CA 1
ATOM 7493 C C . THR B 1 475 ? 24.127 -19.135 -25.791 1.00 20.30 474 THR B C 1
ATOM 7494 O O . THR B 1 475 ? 24.412 -19.279 -26.984 1.00 20.02 474 THR B O 1
ATOM 7498 N N . ASN B 1 476 ? 23.116 -18.373 -25.366 1.00 23.63 475 ASN B N 1
ATOM 7499 C CA . ASN B 1 476 ? 22.244 -17.708 -26.319 1.00 20.01 475 ASN B CA 1
ATOM 7500 C C . ASN B 1 476 ? 22.933 -16.481 -26.913 1.00 19.79 475 ASN B C 1
ATOM 7501 O O . ASN B 1 476 ? 24.043 -16.098 -26.528 1.00 24.04 475 ASN B O 1
ATOM 7506 N N . LEU B 1 477 ? 22.229 -15.831 -27.840 1.00 19.09 476 LEU B N 1
ATOM 7507 C CA . LEU B 1 477 ? 22.744 -14.688 -28.576 1.00 19.93 476 LEU B CA 1
ATOM 7508 C C . LEU B 1 477 ? 22.981 -13.464 -27.704 1.00 22.89 476 LEU B C 1
ATOM 7509 O O . LEU B 1 477 ? 23.613 -12.510 -28.175 1.00 20.08 476 LEU B O 1
ATOM 7514 N N . LYS B 1 478 ? 22.465 -13.450 -26.476 1.00 18.39 477 LYS B N 1
ATOM 7515 C CA . LYS B 1 478 ? 22.722 -12.385 -25.516 1.00 21.38 477 LYS B CA 1
ATOM 7516 C C . LYS B 1 478 ? 23.866 -12.721 -24.566 1.00 18.86 477 LYS B C 1
ATOM 7517 O O . LYS B 1 478 ? 24.063 -12.005 -23.583 1.00 19.16 477 LYS B O 1
ATOM 7523 N N . HIS B 1 479 ? 24.587 -13.815 -24.809 1.00 17.68 478 HIS B N 1
ATOM 7524 C CA . HIS B 1 479 ? 25.706 -14.240 -23.955 1.00 18.34 478 HIS B CA 1
ATOM 7525 C C . HIS B 1 479 ? 25.215 -14.686 -22.580 1.00 22.35 478 HIS B C 1
ATOM 7526 O O . HIS B 1 479 ? 25.924 -14.556 -21.573 1.00 22.37 478 HIS B O 1
ATOM 7533 N N . GLU B 1 480 ? 23.972 -15.235 -22.535 1.00 17.97 479 GLU B N 1
ATOM 7534 C CA . GLU B 1 480 ? 23.363 -15.795 -21.336 1.00 17.19 479 GLU B CA 1
ATOM 7535 C C . GLU B 1 480 ? 23.412 -17.307 -21.385 1.00 17.83 479 GLU B C 1
ATOM 7536 O O . GLU B 1 480 ? 23.069 -17.889 -22.427 1.00 22.17 479 GLU B O 1
ATOM 7542 N N . PRO B 1 481 ? 23.844 -17.977 -20.316 1.00 18.39 480 PRO B N 1
ATOM 7543 C CA . PRO B 1 481 ? 23.693 -19.439 -20.256 1.00 26.27 480 PRO B CA 1
ATOM 7544 C C . PRO B 1 481 ? 22.233 -19.825 -20.058 1.00 32.41 480 PRO B C 1
ATOM 7545 O O . PRO B 1 481 ? 21.591 -19.403 -19.095 1.00 34.89 480 PRO B O 1
ATOM 7549 N N . ILE B 1 482 ? 21.733 -20.691 -20.934 1.00 25.69 481 ILE B N 1
ATOM 7550 C CA . ILE B 1 482 ? 20.340 -21.126 -20.938 1.00 24.11 481 ILE B CA 1
ATOM 7551 C C . ILE B 1 482 ? 20.346 -22.617 -20.653 1.00 24.69 481 ILE B C 1
ATOM 7552 O O . ILE B 1 482 ? 20.978 -23.391 -21.388 1.00 28.40 481 ILE B O 1
ATOM 7557 N N . GLY B 1 483 ? 19.664 -23.022 -19.584 1.00 28.52 482 GLY B N 1
ATOM 7558 C CA . GLY B 1 483 ? 19.611 -24.436 -19.240 1.00 31.43 482 GLY B CA 1
ATOM 7559 C C . GLY B 1 483 ? 18.679 -25.204 -20.168 1.00 34.44 482 GLY B C 1
ATOM 7560 O O . GLY B 1 483 ? 17.593 -24.741 -20.522 1.00 26.70 482 GLY B O 1
ATOM 7561 N N . VAL B 1 484 ? 19.125 -26.394 -20.565 1.00 32.57 483 VAL B N 1
ATOM 7562 C CA . VAL B 1 484 ? 18.355 -27.276 -21.432 1.00 38.13 483 VAL B CA 1
ATOM 7563 C C . VAL B 1 484 ? 18.316 -28.656 -20.804 1.00 38.06 483 VAL B C 1
ATOM 7564 O O . VAL B 1 484 ? 19.224 -29.045 -20.066 1.00 38.22 483 VAL B O 1
ATOM 7568 N N . ASN B 1 485 ? 17.250 -29.397 -21.096 1.00 42.40 484 ASN B N 1
ATOM 7569 C CA . ASN B 1 485 ? 17.176 -30.799 -20.725 1.00 40.90 484 ASN B CA 1
ATOM 7570 C C . ASN B 1 485 ? 17.728 -31.644 -21.872 1.00 44.84 484 ASN B C 1
ATOM 7571 O O . ASN B 1 485 ? 18.184 -31.121 -22.890 1.00 40.06 484 ASN B O 1
ATOM 7576 N N . PHE B 1 486 ? 17.679 -32.971 -21.722 1.00 42.74 485 PHE B N 1
ATOM 7577 C CA . PHE B 1 486 ? 18.218 -33.827 -22.775 1.00 48.86 485 PHE B CA 1
ATOM 7578 C C . PHE B 1 486 ? 17.418 -33.710 -24.070 1.00 50.16 485 PHE B C 1
ATOM 7579 O O . PHE B 1 486 ? 17.999 -33.727 -25.164 1.00 57.18 485 PHE B O 1
ATOM 7587 N N . PHE B 1 487 ? 16.089 -33.586 -23.975 1.00 46.54 486 PHE B N 1
ATOM 7588 C CA . PHE B 1 487 ? 15.272 -33.455 -25.180 1.00 47.86 486 PHE B CA 1
ATOM 7589 C C . PHE B 1 487 ? 15.617 -32.179 -25.937 1.00 47.22 486 PHE B C 1
ATOM 7590 O O . PHE B 1 487 ? 15.796 -32.195 -27.162 1.00 46.00 486 PHE B O 1
ATOM 7598 N N . GLU B 1 488 ? 15.708 -31.059 -25.220 1.00 46.94 487 GLU B N 1
ATOM 7599 C CA . GLU B 1 488 ? 16.017 -29.792 -25.867 1.00 40.32 487 GLU B CA 1
ATOM 7600 C C . GLU B 1 488 ? 17.413 -29.809 -26.483 1.00 36.87 487 GLU B C 1
ATOM 7601 O O . GLU B 1 488 ? 17.614 -29.292 -27.584 1.00 36.39 487 GLU B O 1
ATOM 7607 N N . LYS B 1 489 ? 18.386 -30.409 -25.799 1.00 37.25 488 LYS B N 1
ATOM 7608 C CA . LYS B 1 489 ? 19.750 -30.449 -26.322 1.00 33.42 488 LYS B CA 1
ATOM 7609 C C . LYS B 1 489 ? 19.833 -31.288 -27.597 1.00 40.44 488 LYS B C 1
ATOM 7610 O O . LYS B 1 489 ? 20.339 -30.826 -28.637 1.00 38.50 488 LYS B O 1
ATOM 7616 N N . PHE B 1 490 ? 19.334 -32.531 -27.536 1.00 44.43 489 PHE B N 1
ATOM 7617 C CA . PHE B 1 490 ? 19.275 -33.356 -28.740 1.00 43.73 489 PHE B CA 1
ATOM 7618 C C . PHE B 1 490 ? 18.527 -32.643 -29.864 1.00 44.70 489 PHE B C 1
ATOM 7619 O O . PHE B 1 490 ? 18.910 -32.747 -31.034 1.00 46.62 489 PHE B O 1
ATOM 7627 N N . ALA B 1 491 ? 17.474 -31.890 -29.528 1.00 46.31 490 ALA B N 1
ATOM 7628 C CA . ALA B 1 491 ? 16.711 -31.204 -30.569 1.00 44.65 490 ALA B CA 1
ATOM 7629 C C . ALA B 1 491 ? 17.494 -30.041 -31.167 1.00 43.90 490 ALA B C 1
ATOM 7630 O O . ALA B 1 491 ? 17.387 -29.774 -32.371 1.00 41.38 490 ALA B O 1
ATOM 7632 N N . LEU B 1 492 ? 18.285 -29.347 -30.346 1.00 33.69 491 LEU B N 1
ATOM 7633 C CA . LEU B 1 492 ? 19.133 -28.275 -30.850 1.00 33.25 491 LEU B CA 1
ATOM 7634 C C . LEU B 1 492 ? 20.186 -28.812 -31.805 1.00 35.32 491 LEU B C 1
ATOM 7635 O O . LEU B 1 492 ? 20.586 -28.109 -32.746 1.00 31.91 491 LEU B O 1
ATOM 7640 N N . ARG B 1 493 ? 20.641 -30.053 -31.585 1.00 38.02 492 ARG B N 1
ATOM 7641 C CA . ARG B 1 493 ? 21.598 -30.652 -32.514 1.00 36.97 492 ARG B CA 1
ATOM 7642 C C . ARG B 1 493 ? 21.096 -30.622 -33.950 1.00 43.50 492 ARG B C 1
ATOM 7643 O O . ARG B 1 493 ? 21.898 -30.672 -34.892 1.00 44.01 492 ARG B O 1
ATOM 7651 N N . TYR B 1 494 ? 19.779 -30.641 -34.138 1.00 41.46 493 TYR B N 1
ATOM 7652 C CA . TYR B 1 494 ? 19.173 -30.755 -35.455 1.00 45.67 493 TYR B CA 1
ATOM 7653 C C . TYR B 1 494 ? 18.583 -29.462 -36.011 1.00 42.86 493 TYR B C 1
ATOM 7654 O O . TYR B 1 494 ? 17.923 -29.513 -37.055 1.00 35.90 493 TYR B O 1
ATOM 7663 N N . MET B 1 495 ? 18.760 -28.309 -35.360 1.00 37.17 494 MET B N 1
ATOM 7664 C CA . MET B 1 495 ? 18.138 -27.111 -35.915 1.00 36.76 494 MET B CA 1
ATOM 7665 C C . MET B 1 495 ? 19.198 -26.336 -36.688 1.00 37.99 494 MET B C 1
ATOM 7666 O O . MET B 1 495 ? 19.790 -25.375 -36.188 1.00 36.50 494 MET B O 1
ATOM 7671 N N . ASP B 1 496 ? 19.338 -26.693 -37.969 1.00 44.06 495 ASP B N 1
ATOM 7672 C CA . ASP B 1 496 ? 20.224 -26.026 -38.917 1.00 47.33 495 ASP B CA 1
ATOM 7673 C C . ASP B 1 496 ? 19.487 -25.162 -39.933 1.00 48.87 495 ASP B C 1
ATOM 7674 O O . ASP B 1 496 ? 20.115 -24.668 -40.875 1.00 49.65 495 ASP B O 1
ATOM 7679 N N . GLY B 1 497 ? 18.168 -25.021 -39.814 1.00 54.19 496 GLY B N 1
ATOM 7680 C CA . GLY B 1 497 ? 17.384 -24.346 -40.826 1.00 52.27 496 GLY B CA 1
ATOM 7681 C C . GLY B 1 497 ? 16.968 -25.230 -41.976 1.00 61.57 496 GLY B C 1
ATOM 7682 O O . GLY B 1 497 ? 16.209 -24.777 -42.843 1.00 61.19 496 GLY B O 1
ATOM 7683 N N . ARG B 1 498 ? 17.449 -26.473 -42.017 1.00 63.17 497 ARG B N 1
ATOM 7684 C CA . ARG B 1 498 ? 17.047 -27.458 -43.015 1.00 66.19 497 ARG B CA 1
ATOM 7685 C C . ARG B 1 498 ? 15.870 -28.300 -42.531 1.00 67.26 497 ARG B C 1
ATOM 7686 O O . ARG B 1 498 ? 14.793 -28.288 -43.136 1.00 71.49 497 ARG B O 1
ATOM 7694 N N . ASN B 1 499 ? 16.080 -29.051 -41.453 1.00 63.15 498 ASN B N 1
ATOM 7695 C CA . ASN B 1 499 ? 15.096 -30.014 -40.982 1.00 60.25 498 ASN B CA 1
ATOM 7696 C C . ASN B 1 499 ? 13.820 -29.322 -40.517 1.00 55.21 498 ASN B C 1
ATOM 7697 O O . ASN B 1 499 ? 13.859 -28.316 -39.806 1.00 46.28 498 ASN B O 1
ATOM 7702 N N . ASP B 1 500 ? 12.684 -29.870 -40.931 1.00 60.63 499 ASP B N 1
ATOM 7703 C CA . ASP B 1 500 ? 11.383 -29.427 -40.457 1.00 64.71 499 ASP B CA 1
ATOM 7704 C C . ASP B 1 500 ? 11.058 -30.123 -39.133 1.00 60.41 499 ASP B C 1
ATOM 7705 O O . ASP B 1 500 ? 11.860 -30.895 -38.602 1.00 62.14 499 ASP B O 1
ATOM 7710 N N . LYS B 1 501 ? 9.859 -29.862 -38.599 1.00 61.20 500 LYS B N 1
ATOM 7711 C CA . LYS B 1 501 ? 9.451 -30.500 -37.348 1.00 61.43 500 LYS B CA 1
ATOM 7712 C C . LYS B 1 501 ? 9.517 -32.018 -37.446 1.00 64.27 500 LYS B C 1
ATOM 7713 O O . LYS B 1 501 ? 10.098 -32.682 -36.579 1.00 66.02 500 LYS B O 1
ATOM 7719 N N . LYS B 1 502 ? 8.905 -32.588 -38.486 1.00 65.53 501 LYS B N 1
ATOM 7720 C CA . LYS B 1 502 ? 8.919 -34.037 -38.636 1.00 52.07 501 LYS B CA 1
ATOM 7721 C C . LYS B 1 502 ? 10.345 -34.567 -38.689 1.00 55.92 501 LYS B C 1
ATOM 7722 O O . LYS B 1 502 ? 10.656 -35.603 -38.086 1.00 62.08 501 LYS B O 1
ATOM 7724 N N . ALA B 1 503 ? 11.232 -33.859 -39.388 1.00 50.04 502 ALA B N 1
ATOM 7725 C CA . ALA B 1 503 ? 12.608 -34.326 -39.507 1.00 57.37 502 ALA B CA 1
ATOM 7726 C C . ALA B 1 503 ? 13.331 -34.281 -38.165 1.00 53.48 502 ALA B C 1
ATOM 7727 O O . ALA B 1 503 ? 14.023 -35.237 -37.797 1.00 61.56 502 ALA B O 1
ATOM 7729 N N . ILE B 1 504 ? 13.177 -33.189 -37.415 1.00 54.97 503 ILE B N 1
ATOM 7730 C CA . ILE B 1 504 ? 13.819 -33.099 -36.102 1.00 55.23 503 ILE B CA 1
ATOM 7731 C C . ILE B 1 504 ? 13.282 -34.179 -35.170 1.00 61.04 503 ILE B C 1
ATOM 7732 O O . ILE B 1 504 ? 14.044 -34.857 -34.468 1.00 70.06 503 ILE B O 1
ATOM 7737 N N . ILE B 1 505 ? 11.963 -34.367 -35.160 1.00 52.48 504 ILE B N 1
ATOM 7738 C CA . ILE B 1 505 ? 11.355 -35.381 -34.304 1.00 57.56 504 ILE B CA 1
ATOM 7739 C C . ILE B 1 505 ? 11.872 -36.771 -34.663 1.00 59.42 504 ILE B C 1
ATOM 7740 O O . ILE B 1 505 ? 12.090 -37.618 -33.786 1.00 63.49 504 ILE B O 1
ATOM 7745 N N . GLU B 1 506 ? 12.099 -37.024 -35.952 1.00 64.08 505 GLU B N 1
ATOM 7746 C CA . GLU B 1 506 ? 12.618 -38.327 -36.356 1.00 74.65 505 GLU B CA 1
ATOM 7747 C C . GLU B 1 506 ? 14.075 -38.501 -35.940 1.00 80.79 505 GLU B C 1
ATOM 7748 O O . GLU B 1 506 ? 14.476 -39.576 -35.469 1.00 81.22 505 GLU B O 1
ATOM 7754 N N . ALA B 1 507 ? 14.886 -37.457 -36.120 1.00 78.91 506 ALA B N 1
ATOM 7755 C CA . ALA B 1 507 ? 16.277 -37.531 -35.695 1.00 78.99 506 ALA B CA 1
ATOM 7756 C C . ALA B 1 507 ? 16.379 -37.790 -34.197 1.00 79.59 506 ALA B C 1
ATOM 7757 O O . ALA B 1 507 ? 17.207 -38.597 -33.756 1.00 82.77 506 ALA B O 1
ATOM 7759 N N . ILE B 1 508 ? 15.535 -37.126 -33.399 1.00 72.02 507 ILE B N 1
ATOM 7760 C CA . ILE B 1 508 ? 15.478 -37.430 -31.971 1.00 66.48 507 ILE B CA 1
ATOM 7761 C C . ILE B 1 508 ? 15.004 -38.858 -31.750 1.00 67.64 507 ILE B C 1
ATOM 7762 O O . ILE B 1 508 ? 15.441 -39.532 -30.806 1.00 67.25 507 ILE B O 1
ATOM 7767 N N . LEU B 1 509 ? 14.117 -39.349 -32.620 1.00 77.24 508 LEU B N 1
ATOM 7768 C CA . LEU B 1 509 ? 13.672 -40.733 -32.512 1.00 85.99 508 LEU B CA 1
ATOM 7769 C C . LEU B 1 509 ? 14.832 -41.703 -32.668 1.00 94.72 508 LEU B C 1
ATOM 7770 O O . LEU B 1 509 ? 14.848 -42.760 -32.025 1.00 101.61 508 LEU B O 1
ATOM 7775 N N . GLY B 1 510 ? 15.814 -41.365 -33.504 1.00 92.07 509 GLY B N 1
ATOM 7776 C CA . GLY B 1 510 ? 17.031 -42.157 -33.526 1.00 88.99 509 GLY B CA 1
ATOM 7777 C C . GLY B 1 510 ? 17.691 -42.243 -32.164 1.00 87.94 509 GLY B C 1
ATOM 7778 O O . GLY B 1 510 ? 18.277 -43.271 -31.816 1.00 90.63 509 GLY B O 1
ATOM 7779 N N . HIS B 1 511 ? 17.582 -41.175 -31.367 1.00 85.31 510 HIS B N 1
ATOM 7780 C CA . HIS B 1 511 ? 18.251 -41.107 -30.071 1.00 84.36 510 HIS B CA 1
ATOM 7781 C C . HIS B 1 511 ? 17.476 -41.815 -28.960 1.00 82.29 510 HIS B C 1
ATOM 7782 O O . HIS B 1 511 ? 18.092 -42.399 -28.062 1.00 75.72 510 HIS B O 1
ATOM 7789 N N . VAL B 1 512 ? 16.139 -41.748 -28.957 1.00 87.41 511 VAL B N 1
ATOM 7790 C CA . VAL B 1 512 ? 15.400 -42.304 -27.818 1.00 92.59 511 VAL B CA 1
ATOM 7791 C C . VAL B 1 512 ? 15.608 -43.808 -27.726 1.00 101.35 511 VAL B C 1
ATOM 7792 O O . VAL B 1 512 ? 15.884 -44.351 -26.649 1.00 104.81 511 VAL B O 1
ATOM 7796 N N . GLU B 1 513 ? 15.473 -44.505 -28.854 1.00 102.12 512 GLU B N 1
ATOM 7797 C CA . GLU B 1 513 ? 15.478 -45.962 -28.811 1.00 104.16 512 GLU B CA 1
ATOM 7798 C C . GLU B 1 513 ? 16.821 -46.496 -28.329 1.00 105.88 512 GLU B C 1
ATOM 7799 O O . GLU B 1 513 ? 16.872 -47.374 -27.462 1.00 108.38 512 GLU B O 1
ATOM 7805 N N . LYS B 1 514 ? 17.921 -45.965 -28.847 1.00 104.27 513 LYS B N 1
ATOM 7806 C CA . LYS B 1 514 ? 19.223 -46.223 -28.240 1.00 106.68 513 LYS B CA 1
ATOM 7807 C C . LYS B 1 514 ? 19.585 -44.977 -27.444 1.00 106.26 513 LYS B C 1
ATOM 7808 O O . LYS B 1 514 ? 20.114 -44.011 -27.997 1.00 109.80 513 LYS B O 1
ATOM 7810 N N . GLY B 1 515 ? 19.358 -45.026 -26.132 1.00 101.74 514 GLY B N 1
ATOM 7811 C CA . GLY B 1 515 ? 19.612 -43.876 -25.280 1.00 96.36 514 GLY B CA 1
ATOM 7812 C C . GLY B 1 515 ? 21.048 -43.820 -24.791 1.00 95.95 514 GLY B C 1
ATOM 7813 O O . GLY B 1 515 ? 21.578 -44.876 -24.442 1.00 102.08 514 GLY B O 1
ATOM 7814 N N . GLU B 1 516 ? 21.698 -42.650 -24.720 1.00 89.71 515 GLU B N 1
ATOM 7815 C CA . GLU B 1 516 ? 21.217 -41.314 -25.125 1.00 84.26 515 GLU B CA 1
ATOM 7816 C C . GLU B 1 516 ? 19.959 -40.820 -24.406 1.00 79.32 515 GLU B C 1
ATOM 7817 O O . GLU B 1 516 ? 19.994 -40.571 -23.204 1.00 80.29 515 GLU B O 1
ATOM 7823 N N . LEU B 1 517 ? 18.869 -40.624 -25.139 1.00 82.58 516 LEU B N 1
ATOM 7824 C CA . LEU B 1 517 ? 17.690 -39.961 -24.597 1.00 84.53 516 LEU B CA 1
ATOM 7825 C C . LEU B 1 517 ? 16.661 -40.969 -24.096 1.00 88.75 516 LEU B C 1
ATOM 7826 O O . LEU B 1 517 ? 16.399 -41.988 -24.743 1.00 89.13 516 LEU B O 1
ATOM 7831 N N . THR B 1 518 ? 16.082 -40.668 -22.935 1.00 89.84 517 THR B N 1
ATOM 7832 C CA . THR B 1 518 ? 14.963 -41.418 -22.374 1.00 92.19 517 THR B CA 1
ATOM 7833 C C . THR B 1 518 ? 13.946 -40.416 -21.844 1.00 89.27 517 THR B C 1
ATOM 7834 O O . THR B 1 518 ? 14.270 -39.618 -20.959 1.00 89.49 517 THR B O 1
ATOM 7838 N N . LEU B 1 519 ? 12.725 -40.455 -22.377 1.00 84.31 518 LEU B N 1
ATOM 7839 C CA . LEU B 1 519 ? 11.691 -39.475 -22.057 1.00 80.17 518 LEU B CA 1
ATOM 7840 C C . LEU B 1 519 ? 10.790 -39.988 -20.939 1.00 85.35 518 LEU B C 1
ATOM 7841 O O . LEU B 1 519 ? 10.266 -41.106 -21.018 1.00 87.19 518 LEU B O 1
ATOM 7843 N N . SER B 1 520 ? 10.602 -39.164 -19.910 1.00 90.39 519 SER B N 1
ATOM 7844 C CA . SER B 1 520 ? 9.780 -39.541 -18.762 1.00 103.14 519 SER B CA 1
ATOM 7845 C C . SER B 1 520 ? 8.290 -39.423 -19.074 1.00 111.63 519 SER B C 1
ATOM 7846 O O . SER B 1 520 ? 7.883 -38.650 -19.943 1.00 112.24 519 SER B O 1
ATOM 7849 N N . LYS B 1 529 ? 5.013 -47.114 -28.510 1.00 95.53 528 LYS B N 1
ATOM 7850 C CA . LYS B 1 529 ? 5.645 -46.071 -29.314 1.00 93.89 528 LYS B CA 1
ATOM 7851 C C . LYS B 1 529 ? 4.739 -44.851 -29.532 1.00 102.68 528 LYS B C 1
ATOM 7852 O O . LYS B 1 529 ? 5.223 -43.724 -29.585 1.00 89.98 528 LYS B O 1
ATOM 7854 N N . GLU B 1 530 ? 3.426 -45.074 -29.663 1.00 130.06 529 GLU B N 1
ATOM 7855 C CA . GLU B 1 530 ? 2.510 -43.964 -29.931 1.00 132.42 529 GLU B CA 1
ATOM 7856 C C . GLU B 1 530 ? 2.549 -42.925 -28.812 1.00 129.17 529 GLU B C 1
ATOM 7857 O O . GLU B 1 530 ? 2.577 -41.711 -29.075 1.00 132.00 529 GLU B O 1
ATOM 7859 N N . GLU B 1 531 ? 2.555 -43.385 -27.557 1.00 121.97 530 GLU B N 1
ATOM 7860 C CA . GLU B 1 531 ? 2.712 -42.465 -26.436 1.00 108.54 530 GLU B CA 1
ATOM 7861 C C . GLU B 1 531 ? 4.003 -41.673 -26.563 1.00 98.85 530 GLU B C 1
ATOM 7862 O O . GLU B 1 531 ? 4.036 -40.480 -26.248 1.00 92.50 530 GLU B O 1
ATOM 7868 N N . ILE B 1 532 ? 5.081 -42.324 -27.016 1.00 101.70 531 ILE B N 1
ATOM 7869 C CA . ILE B 1 532 ? 6.325 -41.603 -27.271 1.00 97.53 531 ILE B CA 1
ATOM 7870 C C . ILE B 1 532 ? 6.142 -40.620 -28.423 1.00 98.92 531 ILE B C 1
ATOM 7871 O O . ILE B 1 532 ? 6.717 -39.522 -28.409 1.00 93.62 531 ILE B O 1
ATOM 7876 N N . ARG B 1 533 ? 5.333 -40.982 -29.422 1.00 105.53 532 ARG B N 1
ATOM 7877 C CA . ARG B 1 533 ? 5.087 -40.092 -30.552 1.00 108.58 532 ARG B CA 1
ATOM 7878 C C . ARG B 1 533 ? 4.491 -38.770 -30.082 1.00 106.47 532 ARG B C 1
ATOM 7879 O O . ARG B 1 533 ? 5.111 -37.704 -30.213 1.00 104.12 532 ARG B O 1
ATOM 7887 N N . LYS B 1 534 ? 3.282 -38.815 -29.523 1.00 103.20 533 LYS B N 1
ATOM 7888 C CA . LYS B 1 534 ? 2.651 -37.538 -29.213 1.00 95.85 533 LYS B CA 1
ATOM 7889 C C . LYS B 1 534 ? 3.129 -36.940 -27.896 1.00 92.81 533 LYS B C 1
ATOM 7890 O O . LYS B 1 534 ? 2.881 -35.753 -27.650 1.00 94.31 533 LYS B O 1
ATOM 7896 N N . GLU B 1 535 ? 3.823 -37.715 -27.058 1.00 89.76 534 GLU B N 1
ATOM 7897 C CA . GLU B 1 535 ? 4.618 -37.105 -25.997 1.00 82.32 534 GLU B CA 1
ATOM 7898 C C . GLU B 1 535 ? 5.720 -36.240 -26.591 1.00 83.84 534 GLU B C 1
ATOM 7899 O O . GLU B 1 535 ? 5.996 -35.142 -26.095 1.00 82.17 534 GLU B O 1
ATOM 7901 N N . LEU B 1 536 ? 6.342 -36.710 -27.675 1.00 85.31 535 LEU B N 1
ATOM 7902 C CA . LEU B 1 536 ? 7.411 -35.947 -28.310 1.00 79.87 535 LEU B CA 1
ATOM 7903 C C . LEU B 1 536 ? 6.873 -34.717 -29.038 1.00 75.67 535 LEU B C 1
ATOM 7904 O O . LEU B 1 536 ? 7.526 -33.666 -29.053 1.00 73.90 535 LEU B O 1
ATOM 7909 N N . GLU B 1 537 ? 5.695 -34.821 -29.665 1.00 70.18 536 GLU B N 1
ATOM 7910 C CA . GLU B 1 537 ? 5.179 -33.642 -30.357 1.00 63.26 536 GLU B CA 1
ATOM 7911 C C . GLU B 1 537 ? 4.508 -32.652 -29.415 1.00 63.97 536 GLU B C 1
ATOM 7912 O O . GLU B 1 537 ? 4.431 -31.459 -29.737 1.00 63.31 536 GLU B O 1
ATOM 7918 N N . SER B 1 538 ? 4.001 -33.109 -28.268 1.00 61.68 537 SER B N 1
ATOM 7919 C CA . SER B 1 538 ? 3.545 -32.149 -27.267 1.00 65.19 537 SER B CA 1
ATOM 7920 C C . SER B 1 538 ? 4.712 -31.341 -26.707 1.00 61.60 537 SER B C 1
ATOM 7921 O O . SER B 1 538 ? 4.539 -30.178 -26.328 1.00 59.36 537 SER B O 1
ATOM 7924 N N . LEU B 1 539 ? 5.902 -31.931 -26.651 1.00 57.78 538 LEU B N 1
ATOM 7925 C CA . LEU B 1 539 ? 7.076 -31.197 -26.208 1.00 61.16 538 LEU B CA 1
ATOM 7926 C C . LEU B 1 539 ? 7.614 -30.245 -27.268 1.00 59.10 538 LEU B C 1
ATOM 7927 O O . LEU B 1 539 ? 8.502 -29.442 -26.957 1.00 59.93 538 LEU B O 1
ATOM 7932 N N . PHE B 1 540 ? 7.098 -30.294 -28.497 1.00 54.49 539 PHE B N 1
ATOM 7933 C CA . PHE B 1 540 ? 7.750 -29.566 -29.580 1.00 57.84 539 PHE B CA 1
ATOM 7934 C C . PHE B 1 540 ? 7.419 -28.078 -29.547 1.00 58.87 539 PHE B C 1
ATOM 7935 O O . PHE B 1 540 ? 8.310 -27.239 -29.392 1.00 59.82 539 PHE B O 1
ATOM 7943 N N . THR B 1 541 ? 6.148 -27.729 -29.719 1.00 61.28 540 THR B N 1
ATOM 7944 C CA . THR B 1 541 ? 5.786 -26.315 -29.776 1.00 63.08 540 THR B CA 1
ATOM 7945 C C . THR B 1 541 ? 6.209 -25.514 -28.538 1.00 60.97 540 THR B C 1
ATOM 7946 O O . THR B 1 541 ? 6.696 -24.382 -28.717 1.00 58.23 540 THR B O 1
ATOM 7950 N N . PRO B 1 542 ? 6.091 -26.010 -27.295 1.00 62.37 541 PRO B N 1
ATOM 7951 C CA . PRO B 1 542 ? 6.636 -25.233 -26.169 1.00 57.40 541 PRO B CA 1
ATOM 7952 C C . PRO B 1 542 ? 8.145 -25.105 -26.216 1.00 45.49 541 PRO B C 1
ATOM 7953 O O . PRO B 1 542 ? 8.683 -24.074 -25.795 1.00 44.91 541 PRO B O 1
ATOM 7957 N N . MET B 1 543 ? 8.848 -26.122 -26.711 1.00 45.42 542 MET B N 1
ATOM 7958 C CA . MET B 1 543 ? 10.288 -25.984 -26.888 1.00 36.62 542 MET B CA 1
ATOM 7959 C C . MET B 1 543 ? 10.608 -24.878 -27.880 1.00 36.33 542 MET B C 1
ATOM 7960 O O . MET B 1 543 ? 11.511 -24.065 -27.643 1.00 28.79 542 MET B O 1
ATOM 7965 N N . ILE B 1 544 ? 9.889 -24.842 -29.007 1.00 38.57 543 ILE B N 1
ATOM 7966 C CA . ILE B 1 544 ? 10.135 -23.798 -29.996 1.00 37.15 543 ILE B CA 1
ATOM 7967 C C . ILE B 1 544 ? 9.872 -22.429 -29.392 1.00 42.18 543 ILE B C 1
ATOM 7968 O O . ILE B 1 544 ? 10.643 -21.488 -29.601 1.00 41.00 543 ILE B O 1
ATOM 7973 N N . GLU B 1 545 ? 8.797 -22.297 -28.611 1.00 45.06 544 GLU B N 1
ATOM 7974 C CA . GLU B 1 545 ? 8.527 -21.022 -27.952 1.00 40.42 544 GLU B CA 1
ATOM 7975 C C . GLU B 1 545 ? 9.666 -20.635 -27.014 1.00 29.90 544 GLU B C 1
ATOM 7976 O O . GLU B 1 545 ? 10.114 -19.484 -27.011 1.00 34.28 544 GLU B O 1
ATOM 7982 N N . LYS B 1 546 ? 10.147 -21.587 -26.209 1.00 29.09 545 LYS B N 1
ATOM 7983 C CA . LYS B 1 546 ? 11.224 -21.284 -25.273 1.00 30.48 545 LYS B CA 1
ATOM 7984 C C . LYS B 1 546 ? 12.483 -20.833 -26.015 1.00 32.72 545 LYS B C 1
ATOM 7985 O O . LYS B 1 546 ? 13.119 -19.834 -25.640 1.00 31.33 545 LYS B O 1
ATOM 7991 N N . PHE B 1 547 ? 12.835 -21.541 -27.094 1.00 24.93 546 PHE B N 1
ATOM 7992 C CA . PHE B 1 547 ? 14.010 -21.172 -27.871 1.00 32.37 546 PHE B CA 1
ATOM 7993 C C . PHE B 1 547 ? 13.838 -19.808 -28.515 1.00 29.36 546 PHE B C 1
ATOM 7994 O O . PHE B 1 547 ? 14.759 -18.988 -28.496 1.00 22.87 546 PHE B O 1
ATOM 8002 N N . CYS B 1 548 ? 12.662 -19.547 -29.082 1.00 28.41 547 CYS B N 1
ATOM 8003 C CA . CYS B 1 548 ? 12.426 -18.297 -29.801 1.00 29.62 547 CYS B CA 1
ATOM 8004 C C . CYS B 1 548 ? 12.423 -17.100 -28.856 1.00 28.11 547 CYS B C 1
ATOM 8005 O O . CYS B 1 548 ? 12.864 -16.005 -29.230 1.00 28.51 547 CYS B O 1
ATOM 8008 N N . SER B 1 549 ? 11.948 -17.282 -27.627 1.00 26.52 548 SER B N 1
ATOM 8009 C CA . SER B 1 549 ? 11.902 -16.154 -26.709 1.00 23.34 548 SER B CA 1
ATOM 8010 C C . SER B 1 549 ? 13.148 -16.037 -25.832 1.00 22.98 548 SER B C 1
ATOM 8011 O O . SER B 1 549 ? 13.268 -15.073 -25.065 1.00 23.14 548 SER B O 1
ATOM 8014 N N . ASN B 1 550 ? 14.040 -17.021 -25.872 1.00 27.71 549 ASN B N 1
ATOM 8015 C CA . ASN B 1 550 ? 15.320 -16.959 -25.186 1.00 27.56 549 ASN B CA 1
ATOM 8016 C C . ASN B 1 550 ? 16.509 -16.683 -26.116 1.00 31.77 549 ASN B C 1
ATOM 8017 O O . ASN B 1 550 ? 17.634 -17.085 -25.803 1.00 23.54 549 ASN B O 1
ATOM 8022 N N . ALA B 1 551 ? 16.260 -16.166 -27.313 1.00 24.56 550 ALA B N 1
ATOM 8023 C CA . ALA B 1 551 ? 17.326 -15.701 -28.199 1.00 22.55 550 ALA B CA 1
ATOM 8024 C C . ALA B 1 551 ? 18.228 -16.846 -28.634 1.00 18.54 550 ALA B C 1
ATOM 8025 O O . ALA B 1 551 ? 19.436 -16.663 -28.797 1.00 19.82 550 ALA B O 1
ATOM 8027 N N . LEU B 1 552 ? 17.651 -18.048 -28.753 1.00 19.52 551 LEU B N 1
ATOM 8028 C CA . LEU B 1 552 ? 18.356 -19.227 -29.241 1.00 24.73 551 LEU B CA 1
ATOM 8029 C C . LEU B 1 552 ? 18.084 -19.508 -30.713 1.00 25.78 551 LEU B C 1
ATOM 8030 O 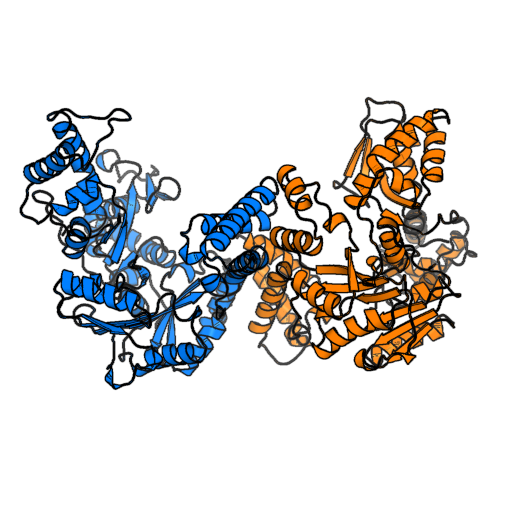O . LEU B 1 552 ? 18.656 -20.458 -31.264 1.00 23.59 551 LEU B O 1
ATOM 8035 N N . LEU B 1 553 ? 17.226 -18.721 -31.360 1.00 21.84 552 LEU B N 1
ATOM 8036 C CA . LEU B 1 553 ? 16.869 -18.939 -32.754 1.00 24.17 552 LEU B CA 1
ATOM 8037 C C . LEU B 1 553 ? 17.334 -17.771 -33.616 1.00 26.05 552 LEU B C 1
ATOM 8038 O O . LEU B 1 553 ? 17.310 -16.614 -33.187 1.00 29.37 552 LEU B O 1
ATOM 8043 N N . VAL B 1 554 ? 17.746 -18.088 -34.836 1.00 32.48 553 VAL B N 1
ATOM 8044 C CA . VAL B 1 554 ? 18.236 -17.111 -35.794 1.00 32.29 553 VAL B CA 1
ATOM 8045 C C . VAL B 1 554 ? 17.237 -17.003 -36.946 1.00 48.53 553 VAL B C 1
ATOM 8046 O O . VAL B 1 554 ? 16.619 -18.002 -37.319 1.00 48.45 553 VAL B O 1
#

Sequence (1012 aa):
ESYPYAITNPYHLSTLATLFGINAPEVENSSKILELGCAAGGNLIPHAVLYPNAHFVGVDLSKVQIDEANKNVRALGLKNIEFHHCSITDIDDSFGKFDYIICHGVISWVPKIVRDKIFKVCNRNLSTNGIAYISYNTLPGWNMVRTIRDMMLYHSSSFTNIRDRIAQSRLLLEFVKDSLEHSKTPYAEVLKTEAGLLAKQTDHYLRHDHLEEENAQFYFHEFMNEARKHNLQYLADCNISTMYLGNMPPKVVEQLKAVNDIVRTEQYMDFITNRRFRTTLLCHNDLKINRNINNDDIKKFNIIFNVIPEKPLKEVDLNNATENLQFFLNGNKESNLSTTSPYMKAILYTFSENLNNPLSFKQVTSEANTKLNNTKLNEIKNELLNNAMKLVLQGYISITNQKHRSKPVLDKPKTTQMVIYQAKYTPSMWVTNLKHEPIGVNFFEKFALRYMDGRNDKKAIIEAILGHVEKGELTLSREGQKIENKEEIRKELESLFTPMIEKFCSNALLVESYPYAITNPYHLSTLATLFGINAPEVENSKILELGCAAGGNLIPHAVLYPNAHFVGVDLSKVQIDEANKNVRALGLKNIEFHHCSITDIDDSFGKFDYIICHGVISWVPKIVRDKIFKVCNRNLSTNGIAYISYNTLPGWNMVRTIRDMMLYHSSSFTNIRDRIAQSRLLLEFVKDSLEHSKTPYAEVLKTEAGLLAKQTDHYLRHDHLEEENAQFYFHEFMNEARKHNLQYLADCNISTMYLGNMPPKVVEQLKAVNDIVRTEQYMDFITNRRFRTTLLCHNDLKINRNINNDDIKKFNIIFNVIPEKPLKEVDLNNATENLQFFLNGNKESNLSTTSPYMKAILYTFSENLNNPLSFKQVTSEANTKLNNTKLNEIKNELLNNAMKLVLQGYISITNQKHRSKPVLDKPKTTQMVIYQAKYTPSMWVTNLKHEPIGVNFFEKFALRYMDGRNDKKAIIEAILGHVEKGELTLSKEEIRKELESLFTPMIEKFCSNALLV

Foldseek 3Di:
DQAADLLQPVLLVQQLCVLFPFHFDDLLQFEEEEEQCFQPNNPVVSLQVRLNYAYEYEHQDPVSLVNNVVVCVVLVGDRYYYYNDHLVPDDCVVAAGQEYEYEPPLQQDDPVSVLSVLQCCQNRHDQRHKYKHKFWAPPLCVLVLVLLVVLCVQPPDDDDQVVSLVSSLVVLVVLLVVLVVPDDPVSVVNNVVSVVVNPDDSVCVGNVNSPGGTNHDQLVRVQVSNVVNQKDWSAFSQLLLVDDPVDDPVVVVVLVVVVDSSVSSSVSCVVVRGTMTTTMIHGNPDDTHPDGALCCLQVFFKAFAKAWPDDLVVDQLPQQPDKTWIAGPDDVPDIDIHSHSLVVLLRVLNNVQFPFTHHLVRSQQSSCVSVVVPCSVVNSVVCSVCPVVCVSNRRMDTGRDHGDDAFDLFQWAFGSQLLCCLPPHDDQWTQAPSSHTGGHDNLLSLLNVRRHSPDGPVRSLVSSLVCCQVVNDWDPPPPHTDRDSPVSSVVSVVPPPVSSVVCSNRRGTD/DQAADLLQPQLLQQQLCVQFPFHFDDLLQFEEEEEQRQLPNNPVVSLQVRLNYAYEYEHQDPVSQVNNVVVCVVLVGPRYHYYNDHLVVDDLVVAAGQEYEYEPDLQQDDPVSVLSVLQCCQNRHDQRHKYKHKFWAPPQCVLVLVLLVVLVVVQPPDDALVVSLVVSLVVLVVLLVVLVPPPDPVSVVSNVVSVVVNVDDSVCSRNVNSPGGTPRDQLVVSQVSNVVNQKDWRAFSQLLLVDPVVDDPVVVVVLVVDDDVSVSSSVSCVVVRGTMTTTMIHGNPDDTHPDGALCCLQVFWKAFAWAWPDDDVVDDLPQLVDWTWIDGPDDPPPTDIHSHSLVVLLRNLNNVQAPFTHHLVRSLQSSCVSVVVPCSPVNSVVCSVPVVVCVSNRRMDTGRDHGDDQFDQQQWAFGSQLLCCLPPHPDQWTQAPSSHTGGHDQLLSQLNVRRHSPDGPVRSLVSVVVDCVVDVDPPCVVCVVVVSVVVPVVSSVVCSNRRGTD

Nearest PDB structures (foldseek):
  5dnk-assembly1_B  TM=9.951E-01  e=2.427E-87  Rickettsia prowazekii str. Madrid E
  5do0-assembly1_A  TM=9.931E-01  e=5.914E-84  Rickettsia prowazekii str. Madrid E
  5dpd-assembly1_B  TM=9.914E-01  e=4.732E-83  Rickettsia prowazekii str. Madrid E
  5dpl-assembly1_A  TM=9.435E-01  e=2.303E-49  Rickettsia typhi str. Wilmington
  5doo-assembly1_A  TM=9.260E-01  e=1.520E-49  Rickettsia typhi str. Wilmington

Solvent-accessible surface area: 45529 Å² total; per-residue (Å²): 148,29,90,3,89,37,40,0,12,1,26,50,0,9,1,2,0,36,5,12,52,8,121,10,29,113,4,67,92,3,104,1,0,6,0,23,6,41,8,0,11,5,0,4,7,2,2,17,68,18,100,121,3,53,1,8,0,0,20,123,40,121,114,68,5,67,67,0,62,113,28,17,206,62,39,41,33,186,16,14,75,15,61,94,27,21,14,58,80,1,75,85,100,57,29,116,4,21,0,0,0,0,40,37,18,0,2,65,31,87,108,122,21,45,45,40,0,0,82,1,0,40,116,5,2,24,94,53,0,0,0,0,0,0,1,24,0,17,4,1,12,12,23,30,42,1,2,21,43,1,1,38,35,49,3,67,60,100,108,30,78,75,96,38,13,50,33,4,64,132,16,0,95,38,2,69,54,2,7,108,156,43,91,78,67,40,2,77,59,1,35,92,25,0,22,109,30,31,85,76,85,77,110,90,1,85,36,61,47,10,100,83,145,8,30,48,15,12,0,47,73,0,12,83,28,0,178,135,35,85,2,38,7,0,0,1,4,71,23,48,49,37,42,31,47,115,29,25,112,170,3,22,58,94,9,133,80,82,136,60,53,30,67,18,10,0,5,19,1,1,3,71,49,32,89,72,0,10,0,0,0,0,29,75,117,29,93,35,85,90,117,41,79,67,76,18,0,112,103,5,29,0,7,5,24,0,79,34,106,27,72,55,106,133,28,86,8,77,57,58,124,70,98,12,50,0,22,19,116,45,57,157,96,54,65,58,47,19,59,25,17,52,21,0,0,2,2,4,0,4,18,100,24,35,14,20,4,0,33,12,163,55,0,3,56,65,0,12,84,40,2,116,98,96,61,72,101,68,0,71,90,38,4,33,102,51,1,4,111,30,3,50,48,46,114,8,61,13,18,43,43,168,71,60,89,87,29,98,84,102,88,0,95,8,12,128,21,0,32,28,10,0,91,152,34,122,20,66,31,0,3,7,27,40,6,42,56,26,48,9,84,124,19,19,16,18,0,0,68,58,1,62,22,188,43,64,67,157,36,0,5,73,27,0,7,22,11,22,92,138,60,95,15,112,15,64,72,86,80,69,64,16,152,72,92,105,82,2,62,119,37,1,80,67,58,8,96,82,7,10,123,61,0,42,26,35,0,0,4,84,139,33,79,2,89,36,40,0,9,0,29,49,0,8,0,2,0,30,3,12,48,6,129,19,35,127,2,78,103,3,105,0,0,7,0,23,5,40,9,0,10,4,0,4,6,1,1,17,61,20,98,129,4,58,0,7,0,0,21,123,42,122,112,71,6,64,70,0,46,94,26,15,165,61,18,56,28,203,15,15,72,13,64,87,25,21,14,54,86,1,73,81,101,53,32,126,7,21,0,0,0,0,37,38,17,0,2,67,35,90,104,124,20,42,42,29,0,0,74,1,0,35,127,3,2,19,97,56,0,0,0,0,0,0,0,23,0,17,4,2,10,12,24,27,38,3,4,18,40,3,2,38,39,38,0,78,56,78,104,47,52,81,50,48,11,57,30,1,63,115,15,5,80,26,1,105,58,2,3,96,142,35,100,81,68,37,2,90,59,3,48,76,18,4,34,108,28,32,179,68,90,74,127,116,1,104,6,97,44,8,100,80,160,11,29,56,15,10,0,35,73,0,0,81,19,0,120,146,38,82,0,40,7,0,0,1,4,73,21,47,49,34,54,46,45,127,23,14,109,98,0,42,65,88,14,76,84,89,105,52,48,3,78,12,4,0,8,19,1,0,4,75,49,32,91,73,1,8,0,0,0,0,32,70,141,33,92,36,82,84,110,45,84,70,80,16,0,116,107,4,8,0,9,5,22,0,80,31,108,28,75,54,108,130,22,90,13,93,58,58,132,59,88,13,64,0,39,17,104,29,71,85,76,72,57,45,50,15,71,21,24,49,19,0,0,1,1,4,0,4,21,98,8,28,14,11,4,0,33,9,145,64,0,0,54,61,0,12,87,51,10,122,97,93,46,59,122,66,0,62,84,33,3,34,91,45,0,4,96,20,1,54,37,46,108,8,60,14,12,36,39,150,51,56,94,110,22,97,80,96,98,1,94,3,12,94,19,0,32,27,11,0,90,149,36,116,20,72,29,0,4,5,29,33,4,39,58,22,48,12,74,106,13,17,6,4,0,0,66,60,0,44,25,189,38,61,72,56,33,0,1,122,27,0,44,54,20,15,158,72,52,103,4,118,51,163,107,79,142,57,94,119,42,3,37,75,70,10,97,74,6,16,104,62,0,40,18,37,0,0,2,82

Secondary structure (DSSP, 8-state):
-----GGG-HHHHHHHHHHTT--PPPGGG-EEEEET-TTSTTTHHHHHH-TTSEEEEEES-HHHHHHHHHHHHHHT-SSEEEEES-GGG--GGG--EEEEEE-S-GGGS-HHHHHHHHHHHHHTEEEEEEEEEEEEBTTTHHHHHHHHHHHHHH---TT-HHHHHHHHHHHHHHHHHHTSS---HHHHHHHHHHHHHHHS-HHHH-HHHHTSPP--B-HHHHHHHHHHTTEEEEEESSGGGG--TTS-HHHHHHHHHH--HHHHHHHHHHHHT--EEEEEEEETTS-------GGGGGGSEEE--EEESS-GGGS-TT-SSS-EEEEESS-SSSEEEE--HHHHHHHHHHHHSTTS-B-HHHHHHHHHHHTTT--HHHHHHHHHHHHHHHHHTTSSEEESSPPPPPPPSSS-BB-HHHHHHHHH---SEEE-TTS-EEE--HHHHHHHHT-BSSS-HHHHHHHHHHHHHHTS---BSSSSB--SHHHHHHHHHHHHHHHHHHHHHTT-B-/-----GGG-HHHHHHHHHHTT--PPPGGG-EEEEET-TTSTTTHHHHHH-TTSEEEEEES-HHHHHHHHHHHHHHT-SSEEEEES-GGG--GGG--EEEEEE-S-GGGS-HHHHHHHHHHHHHTEEEEEEEEEEEEBTTTHHHHHHHHHHHHHTT-SSS-HHHHHHHHHHHHHHHHHHTTT--SHHHHHHHHHHHHHHHS-GGGT-STTTTPPP--B-HHHHHHHHHHTTEEEEEESSGGGG--TTS-HHHHHHHHHS--HHHHHHHHHHHHT--EEEEEEEETTS-------GGGGGGSEEE--EEESS-GGG--TT-TT--EEEEETS-SSSEEEE--HHHHHHHHHHHTSTTS-EEHHHHHHHHHHHTTTS-HHHHHHHHHHHHHHHHHTTSSEEESSPPPPPPPSSS-B--HHHHHHHHH---SEEE-TTS-EEE--HHHHHHHTT-BSS--HHHHHHHHHHHHHSSS-----HHHHHHHHHTHHHHHHHHHHTT---

Radius of gyration: 36.8 Å; Cα contacts (8 Å, |Δi|>4): 1724; chains: 2; bounding box: 70×71×107 Å

B-factor: mean 36.12, std 19.26, range [7.09, 136.0]

Organism: Rickettsia prowazekii (strain Madrid E) (NCBI:txid272947)